Protein AF-C1N793-F1 (afdb_monomer)

Structure (mmCIF, N/CA/C/O backbone):
data_AF-C1N793-F1
#
_entry.id   AF-C1N793-F1
#
loop_
_atom_site.group_PDB
_atom_site.id
_atom_site.type_symbol
_atom_site.label_atom_id
_atom_site.label_alt_id
_atom_site.label_comp_id
_atom_site.label_asym_id
_atom_site.label_entity_id
_atom_site.label_seq_id
_atom_site.pdbx_PDB_ins_code
_atom_site.Cartn_x
_atom_site.Cartn_y
_atom_site.Cartn_z
_atom_site.occupancy
_atom_site.B_iso_or_equiv
_atom_site.auth_seq_id
_atom_site.auth_comp_id
_atom_site.auth_asym_id
_atom_site.auth_atom_id
_atom_site.pdbx_PDB_model_num
ATOM 1 N N . MET A 1 1 ? 60.187 10.463 17.379 1.00 31.33 1 MET A N 1
ATOM 2 C CA . MET A 1 1 ? 61.625 10.191 17.554 1.00 31.33 1 MET A CA 1
ATOM 3 C C . MET A 1 1 ? 62.024 9.203 16.481 1.00 31.33 1 MET A C 1
ATOM 5 O O . MET A 1 1 ? 61.268 8.271 16.236 1.00 31.33 1 MET A O 1
ATOM 9 N N . GLU A 1 2 ? 63.114 9.528 15.803 1.00 28.06 2 GLU A N 1
ATOM 10 C CA . GLU A 1 2 ? 63.655 8.936 14.578 1.00 28.06 2 GLU A CA 1
ATOM 11 C C . GLU A 1 2 ? 64.189 7.496 14.731 1.00 28.06 2 GLU A C 1
ATOM 13 O O . GLU A 1 2 ? 64.681 7.127 15.791 1.00 28.06 2 GLU A O 1
ATOM 18 N N . GLU A 1 3 ? 64.068 6.752 13.622 1.00 31.44 3 GLU A N 1
ATOM 19 C CA . GLU A 1 3 ? 65.052 5.891 12.921 1.00 31.44 3 GLU A CA 1
ATOM 20 C C . GLU A 1 3 ? 65.881 4.765 13.590 1.00 31.44 3 GLU A C 1
ATOM 22 O O . GLU A 1 3 ? 66.458 4.907 14.661 1.00 31.44 3 GLU A O 1
ATOM 27 N N . GLY A 1 4 ? 66.075 3.689 12.795 1.00 29.12 4 GLY A N 1
ATOM 28 C CA . GLY A 1 4 ? 67.298 2.857 12.748 1.00 29.12 4 GLY A CA 1
ATOM 29 C C . GLY A 1 4 ? 67.091 1.352 13.004 1.00 29.12 4 GLY A C 1
ATOM 30 O O . GLY A 1 4 ? 67.070 0.929 14.151 1.00 29.12 4 GLY A O 1
ATOM 31 N N . LEU A 1 5 ? 66.762 0.524 11.999 1.00 33.94 5 LEU A N 1
ATOM 32 C CA . LEU A 1 5 ? 67.670 -0.301 11.163 1.00 33.94 5 LEU A CA 1
ATOM 33 C C . LEU A 1 5 ? 68.582 -1.303 11.908 1.00 33.94 5 LEU A C 1
ATOM 35 O O . LEU A 1 5 ? 69.542 -0.893 12.548 1.00 33.94 5 LEU A O 1
ATOM 39 N N . ALA A 1 6 ? 68.384 -2.608 11.659 1.00 26.75 6 ALA A N 1
ATOM 40 C CA . ALA A 1 6 ? 69.475 -3.566 11.418 1.00 26.75 6 ALA A CA 1
ATOM 41 C C . ALA A 1 6 ? 68.961 -4.878 10.789 1.00 26.75 6 ALA A C 1
ATOM 43 O O . ALA A 1 6 ? 68.124 -5.584 11.344 1.00 26.75 6 ALA A O 1
ATOM 44 N N . SER A 1 7 ? 69.512 -5.179 9.617 1.00 29.42 7 SER A N 1
ATOM 45 C CA . SER A 1 7 ? 69.426 -6.413 8.839 1.00 29.42 7 SER A CA 1
ATOM 46 C C . SER A 1 7 ? 70.481 -7.438 9.270 1.00 29.42 7 SER A C 1
ATOM 48 O O . SER A 1 7 ? 71.611 -7.043 9.558 1.00 29.42 7 SER A O 1
ATOM 50 N N . SER A 1 8 ? 70.205 -8.733 9.111 1.00 27.34 8 SER A N 1
ATOM 51 C CA . SER A 1 8 ? 71.220 -9.688 8.643 1.00 27.34 8 SER A CA 1
ATOM 52 C C . SER A 1 8 ? 70.579 -10.868 7.907 1.00 27.34 8 SER A C 1
ATOM 54 O O . SER A 1 8 ? 69.533 -11.386 8.286 1.00 27.34 8 SER A O 1
ATOM 56 N N . SER A 1 9 ? 71.219 -11.218 6.799 1.00 27.75 9 SER A N 1
ATOM 57 C CA . SER A 1 9 ? 70.867 -12.202 5.783 1.00 27.75 9 SER A CA 1
ATOM 58 C C . SER A 1 9 ? 71.538 -13.553 6.036 1.00 27.75 9 SER A C 1
ATOM 60 O O . SER A 1 9 ? 72.645 -13.586 6.571 1.00 27.75 9 SER A O 1
ATOM 62 N N . SER A 1 10 ? 70.941 -14.641 5.532 1.00 27.42 10 SER A N 1
ATOM 63 C CA . SER A 1 10 ? 71.688 -15.712 4.851 1.00 27.42 10 SER A CA 1
ATOM 64 C C . SER A 1 10 ? 70.778 -16.715 4.125 1.00 27.42 10 SER A C 1
ATOM 66 O O . SER A 1 10 ? 69.854 -17.249 4.731 1.00 27.42 10 SER A O 1
ATOM 68 N N . SER A 1 11 ? 71.185 -16.990 2.879 1.00 27.42 11 SER A N 1
ATOM 69 C CA . SER A 1 11 ? 71.050 -18.202 2.047 1.00 27.42 11 SER A CA 1
ATOM 70 C C . SER A 1 11 ? 69.705 -18.583 1.418 1.00 27.42 11 SER A C 1
ATOM 72 O O . SER A 1 11 ? 68.735 -18.902 2.096 1.00 27.42 11 SER A O 1
ATOM 74 N N . GLU A 1 12 ? 69.764 -18.579 0.085 1.00 30.38 12 GLU A N 1
ATOM 75 C CA . GLU A 1 12 ? 68.849 -19.092 -0.933 1.00 30.38 12 GLU A CA 1
ATOM 76 C C . GLU A 1 12 ? 68.815 -20.632 -0.990 1.00 30.38 12 GLU A C 1
ATOM 78 O O . GLU A 1 12 ? 69.693 -21.302 -0.446 1.00 30.38 12 GLU A O 1
ATOM 83 N N . ASP A 1 13 ? 67.822 -21.106 -1.750 1.00 27.98 13 ASP A N 1
ATOM 84 C CA . ASP A 1 13 ? 67.624 -22.438 -2.336 1.00 27.98 13 ASP A CA 1
ATOM 85 C C . ASP A 1 13 ? 66.999 -23.527 -1.453 1.00 27.98 13 ASP A C 1
ATOM 87 O O . ASP A 1 13 ? 67.684 -24.300 -0.798 1.00 27.98 13 ASP A O 1
ATOM 91 N N . ASP A 1 14 ? 65.668 -23.631 -1.529 1.00 27.30 14 ASP A N 1
ATOM 92 C CA . ASP A 1 14 ? 65.024 -24.868 -1.988 1.00 27.30 14 ASP A CA 1
ATOM 93 C C . ASP A 1 14 ? 63.622 -24.552 -2.537 1.00 27.30 14 ASP A C 1
ATOM 95 O O . ASP A 1 14 ? 62.804 -23.868 -1.918 1.00 27.30 14 ASP A O 1
ATOM 99 N N . ALA A 1 15 ? 63.389 -25.000 -3.768 1.00 39.91 15 ALA A N 1
ATOM 100 C CA . ALA A 1 15 ? 62.114 -24.927 -4.454 1.00 39.91 15 ALA A CA 1
ATOM 101 C C . ALA A 1 15 ? 61.160 -25.966 -3.856 1.00 39.91 15 ALA A C 1
ATOM 103 O O . ALA A 1 15 ? 61.423 -27.157 -3.975 1.00 39.91 15 ALA A O 1
ATOM 104 N N . ASP A 1 16 ? 60.042 -25.521 -3.285 1.00 28.75 16 ASP A N 1
ATOM 105 C CA . ASP A 1 16 ? 58.913 -26.393 -2.969 1.00 28.75 16 ASP A CA 1
ATOM 106 C C . ASP A 1 16 ? 57.593 -25.698 -3.325 1.00 28.75 16 ASP A C 1
ATOM 108 O O . ASP A 1 16 ? 57.387 -24.504 -3.085 1.00 28.75 16 ASP A O 1
ATOM 112 N N . GLU A 1 17 ? 56.736 -26.466 -3.989 1.00 30.56 17 GLU A N 1
ATOM 113 C CA . GLU A 1 17 ? 55.454 -26.081 -4.575 1.00 30.56 17 GLU A CA 1
ATOM 114 C C . GLU A 1 17 ? 54.530 -25.340 -3.589 1.00 30.56 17 GLU A C 1
ATOM 116 O O . GLU A 1 17 ? 54.486 -25.669 -2.399 1.00 30.56 17 GLU A O 1
ATOM 121 N N . PRO A 1 18 ? 53.710 -24.374 -4.054 1.00 31.62 18 PRO A N 1
ATOM 122 C CA . PRO A 1 18 ? 52.644 -23.842 -3.220 1.00 31.62 18 PRO A CA 1
ATOM 123 C C . PRO A 1 18 ? 51.668 -24.978 -2.865 1.00 31.62 18 PRO A C 1
ATOM 125 O O . PRO A 1 18 ? 51.299 -25.760 -3.746 1.00 31.62 18 PRO A O 1
ATOM 128 N N . PRO A 1 19 ? 51.212 -25.070 -1.603 1.00 28.94 19 PRO A N 1
ATOM 129 C CA . PRO A 1 19 ? 50.291 -26.117 -1.186 1.00 28.94 19 PRO A CA 1
ATOM 130 C C . PRO A 1 19 ? 49.016 -26.043 -2.038 1.00 28.94 19 PRO A C 1
ATOM 132 O O . PRO A 1 19 ? 48.593 -24.936 -2.403 1.00 28.94 19 PRO A O 1
ATOM 135 N N . PRO A 1 20 ? 48.387 -27.188 -2.366 1.00 28.11 20 PRO A N 1
ATOM 136 C CA . PRO A 1 20 ? 47.167 -27.188 -3.154 1.00 28.11 20 PRO A CA 1
ATOM 137 C C . PRO A 1 20 ? 46.154 -26.288 -2.455 1.00 28.11 20 PRO A C 1
ATOM 139 O O . PRO A 1 20 ? 45.930 -26.411 -1.247 1.00 28.11 20 PRO A O 1
ATOM 142 N N . ARG A 1 21 ? 45.580 -25.346 -3.214 1.00 27.22 21 ARG A N 1
ATOM 143 C CA . ARG A 1 21 ? 44.445 -24.544 -2.757 1.00 27.22 21 ARG A CA 1
ATOM 144 C C . ARG A 1 21 ? 43.444 -25.524 -2.167 1.00 27.22 21 ARG A C 1
ATOM 146 O O . ARG A 1 21 ? 42.959 -26.391 -2.889 1.00 27.22 21 ARG A O 1
ATOM 153 N N . ALA A 1 22 ? 43.180 -25.406 -0.869 1.00 27.97 22 ALA A N 1
ATOM 154 C CA . ALA A 1 22 ? 42.022 -26.044 -0.285 1.00 27.97 22 ALA A CA 1
ATOM 155 C C . ALA A 1 22 ? 40.840 -25.580 -1.135 1.00 27.97 22 ALA A C 1
ATOM 157 O O . ALA A 1 22 ? 40.546 -24.384 -1.174 1.00 27.97 22 ALA A O 1
ATOM 158 N N . GLU A 1 23 ? 40.248 -26.499 -1.896 1.00 28.17 23 GLU A N 1
ATOM 159 C CA . GLU A 1 23 ? 38.920 -26.298 -2.443 1.00 28.17 23 GLU A CA 1
ATOM 160 C C . GLU A 1 23 ? 38.063 -25.906 -1.243 1.00 28.17 23 GLU A C 1
ATOM 162 O O . GLU A 1 23 ? 37.819 -26.709 -0.339 1.00 28.17 23 GLU A O 1
ATOM 167 N N . GLU A 1 24 ? 37.706 -24.623 -1.168 1.00 28.56 24 GLU A N 1
ATOM 168 C CA . GLU A 1 24 ? 36.636 -24.178 -0.301 1.00 28.56 24 GLU A CA 1
ATOM 169 C C . GLU A 1 24 ? 35.426 -24.994 -0.733 1.00 28.56 24 GLU A C 1
ATOM 171 O O . GLU A 1 24 ? 34.817 -24.727 -1.768 1.00 28.56 24 GLU A O 1
ATOM 176 N N . ASN A 1 25 ? 35.138 -26.047 0.032 1.00 27.58 25 ASN A N 1
ATOM 177 C CA . ASN A 1 25 ? 33.888 -26.775 -0.029 1.00 27.58 25 ASN A CA 1
ATOM 178 C C . ASN A 1 25 ? 32.780 -25.744 0.175 1.00 27.58 25 ASN A C 1
ATOM 180 O O . ASN A 1 25 ? 32.415 -25.412 1.305 1.00 27.58 25 ASN A O 1
ATOM 184 N N . LEU A 1 26 ? 32.282 -25.204 -0.938 1.00 27.30 26 LEU A N 1
ATOM 185 C CA . LEU A 1 26 ? 31.040 -24.465 -0.995 1.00 27.30 26 LEU A CA 1
ATOM 186 C C . LEU A 1 26 ? 30.000 -25.361 -0.319 1.00 27.30 26 LEU A C 1
ATOM 188 O O . LEU A 1 26 ? 29.800 -26.495 -0.768 1.00 27.30 26 LEU A O 1
ATOM 192 N N . PRO A 1 27 ? 29.359 -24.910 0.771 1.00 24.45 27 PRO A N 1
ATOM 193 C CA . PRO A 1 27 ? 28.264 -25.674 1.330 1.00 24.45 27 PRO A CA 1
ATOM 194 C C . PRO A 1 27 ? 27.198 -25.824 0.234 1.00 24.45 27 PRO A C 1
ATOM 196 O O . PRO A 1 27 ? 27.056 -24.927 -0.608 1.00 24.45 27 PRO A O 1
ATOM 199 N N . PRO A 1 28 ? 26.460 -26.944 0.201 1.00 26.14 28 PRO A N 1
ATOM 200 C CA . PRO A 1 28 ? 25.387 -27.116 -0.765 1.00 26.14 28 PRO A CA 1
ATOM 201 C C . PRO A 1 28 ? 24.461 -25.890 -0.735 1.00 26.14 28 PRO A C 1
ATOM 203 O O . PRO A 1 28 ? 24.145 -25.361 0.329 1.00 26.14 28 PRO A O 1
ATOM 206 N N . LEU A 1 29 ? 24.017 -25.445 -1.916 1.00 35.78 29 LEU A N 1
ATOM 207 C CA . LEU A 1 29 ? 23.115 -24.298 -2.151 1.00 35.78 29 LEU A CA 1
ATOM 208 C C . LEU A 1 29 ? 21.744 -24.404 -1.453 1.00 35.78 29 LEU A C 1
ATOM 210 O O . LEU A 1 29 ? 20.897 -23.523 -1.588 1.00 35.78 29 LEU A O 1
ATOM 214 N N . PHE A 1 30 ? 21.551 -25.463 -0.680 1.00 31.72 30 PHE A N 1
ATOM 215 C CA . PHE A 1 30 ? 20.447 -25.673 0.218 1.00 31.72 30 PHE A CA 1
ATOM 216 C C . PHE A 1 30 ? 21.030 -25.853 1.617 1.00 31.72 30 PHE A C 1
ATOM 218 O O . PHE A 1 30 ? 21.754 -26.811 1.888 1.00 31.72 30 PHE A O 1
ATOM 225 N N . HIS A 1 31 ? 20.578 -25.023 2.556 1.00 31.02 31 HIS A N 1
ATOM 226 C CA . HIS A 1 31 ? 20.099 -25.676 3.758 1.00 31.02 31 HIS A CA 1
ATOM 227 C C . HIS A 1 31 ? 19.066 -26.692 3.258 1.00 31.02 31 HIS A C 1
ATOM 229 O O . HIS A 1 31 ? 18.001 -26.301 2.773 1.00 31.02 31 HIS A O 1
ATOM 235 N N . GLU A 1 32 ? 19.355 -27.990 3.383 1.00 30.70 32 GLU A N 1
ATOM 236 C CA . GLU A 1 32 ? 18.313 -28.842 3.936 1.00 30.70 32 GLU A CA 1
ATOM 237 C C . GLU A 1 32 ? 17.889 -28.105 5.203 1.00 30.70 32 GLU A C 1
ATOM 239 O O . GLU A 1 32 ? 18.530 -28.180 6.251 1.00 30.70 32 GLU A O 1
ATOM 244 N N . ALA A 1 33 ? 16.866 -27.259 5.075 1.00 31.59 33 ALA A N 1
ATOM 245 C CA . ALA A 1 33 ? 16.059 -26.945 6.214 1.00 31.59 33 ALA A CA 1
ATOM 246 C C . ALA A 1 33 ? 15.648 -28.336 6.672 1.00 31.59 33 ALA A C 1
ATOM 248 O O . ALA A 1 33 ? 14.890 -29.012 5.971 1.00 31.59 33 ALA A O 1
ATOM 249 N N . ALA A 1 34 ? 16.210 -28.797 7.794 1.00 29.55 34 ALA A N 1
ATOM 250 C CA . ALA A 1 34 ? 15.471 -29.693 8.654 1.00 29.55 34 ALA A CA 1
ATOM 251 C C . ALA A 1 34 ? 14.055 -29.130 8.604 1.00 29.55 34 ALA A C 1
ATOM 253 O O . ALA A 1 34 ? 13.872 -27.958 8.956 1.00 29.55 34 ALA A O 1
ATOM 254 N N . GLY A 1 35 ? 13.139 -29.864 7.952 1.00 29.39 35 GLY A N 1
ATOM 255 C CA . GLY A 1 35 ? 11.790 -29.367 7.721 1.00 29.39 35 GLY A CA 1
ATOM 256 C C . GLY A 1 35 ? 11.337 -28.777 9.045 1.00 29.39 35 GLY A C 1
ATOM 257 O O . GLY A 1 35 ? 11.630 -29.404 10.074 1.00 29.39 35 GLY A O 1
ATOM 258 N N . PRO A 1 36 ? 10.793 -27.544 9.056 1.00 32.28 36 PRO A N 1
ATOM 259 C CA . PRO A 1 36 ? 10.530 -26.887 10.318 1.00 32.28 36 PRO A CA 1
ATOM 260 C C . PRO A 1 36 ? 9.755 -27.874 11.193 1.00 32.28 36 PRO A C 1
ATOM 262 O O . PRO A 1 36 ? 8.946 -28.646 10.651 1.00 32.28 36 PRO A O 1
ATOM 265 N N . PRO A 1 37 ? 10.040 -27.929 12.507 1.00 30.34 37 PRO A N 1
ATOM 266 C CA . PRO A 1 37 ? 9.272 -28.782 13.393 1.00 30.34 37 PRO A CA 1
ATOM 267 C C . PRO A 1 37 ? 7.780 -28.559 13.098 1.00 30.34 37 PRO A C 1
ATOM 269 O O . PRO A 1 37 ? 7.411 -27.449 12.699 1.00 30.34 37 PRO A O 1
ATOM 272 N N . PRO A 1 38 ? 6.927 -29.585 13.249 1.00 37.16 38 PRO A N 1
ATOM 273 C CA . PRO A 1 38 ? 5.518 -29.584 12.826 1.00 37.16 38 PRO A CA 1
ATOM 274 C C . PRO A 1 38 ? 4.629 -28.461 13.417 1.00 37.16 38 PRO A C 1
ATOM 276 O O . PRO A 1 38 ? 3.422 -28.472 13.216 1.00 37.16 38 PRO A O 1
ATOM 279 N N . GLU A 1 39 ? 5.209 -27.481 14.110 1.00 36.97 39 GLU A N 1
ATOM 280 C CA . GLU A 1 39 ? 4.596 -26.287 14.685 1.00 36.97 39 GLU A CA 1
ATOM 281 C C . GLU A 1 39 ? 4.659 -25.019 13.790 1.00 36.97 39 GLU A C 1
ATOM 283 O O . GLU A 1 39 ? 4.016 -24.028 14.128 1.00 36.97 39 GLU A O 1
ATOM 288 N N . GLU A 1 40 ? 5.343 -24.989 12.633 1.00 49.78 40 GLU A N 1
ATOM 289 C CA . GLU A 1 40 ? 5.375 -23.781 11.768 1.00 49.78 40 GLU A CA 1
ATOM 290 C C . GLU A 1 40 ? 4.395 -23.789 10.566 1.00 49.78 40 GLU A C 1
ATOM 292 O O . GLU A 1 40 ? 4.754 -23.422 9.445 1.00 49.78 40 GLU A O 1
ATOM 297 N N . GLU A 1 41 ? 3.122 -24.144 10.770 1.00 64.06 41 GLU A N 1
ATOM 298 C CA . GLU A 1 41 ? 2.092 -24.085 9.706 1.00 64.06 41 GLU A CA 1
ATOM 299 C C . GLU A 1 41 ? 1.701 -22.651 9.280 1.00 64.06 41 GLU A C 1
ATOM 301 O O . GLU A 1 41 ? 1.098 -22.439 8.222 1.00 64.06 41 GLU A O 1
ATOM 306 N N . THR A 1 42 ? 2.009 -21.629 10.088 1.00 79.69 42 THR A N 1
ATOM 307 C CA . THR A 1 42 ? 1.616 -20.242 9.787 1.00 79.69 42 THR A CA 1
ATOM 308 C C . THR A 1 42 ? 2.654 -19.520 8.925 1.00 79.69 42 THR A C 1
ATOM 310 O O . THR A 1 42 ? 3.806 -19.398 9.357 1.00 79.69 42 THR A O 1
ATOM 313 N N . PRO A 1 43 ? 2.270 -18.986 7.741 1.00 87.12 43 PRO A N 1
ATOM 314 C CA . PRO A 1 43 ? 3.180 -18.214 6.900 1.00 87.12 43 PRO A CA 1
ATOM 315 C C . PRO A 1 43 ? 3.727 -16.989 7.631 1.00 87.12 43 PRO A C 1
ATOM 317 O O . PRO A 1 43 ? 2.982 -16.341 8.365 1.00 87.12 43 PRO A O 1
ATOM 320 N N . ILE A 1 44 ? 4.992 -16.629 7.402 1.00 88.81 44 ILE A N 1
ATOM 321 C CA . ILE A 1 44 ? 5.663 -15.508 8.092 1.00 88.81 44 ILE A CA 1
ATOM 322 C C . ILE A 1 44 ? 4.873 -14.200 7.965 1.00 88.81 44 ILE A C 1
ATOM 324 O O . ILE A 1 44 ? 4.713 -13.480 8.949 1.00 88.81 44 ILE A O 1
ATOM 328 N N . THR A 1 45 ? 4.301 -13.926 6.790 1.00 89.94 45 THR A N 1
ATOM 329 C CA . THR A 1 45 ? 3.463 -12.736 6.556 1.00 89.94 45 THR A CA 1
ATOM 330 C C . THR A 1 45 ? 2.171 -12.694 7.381 1.00 89.94 45 THR A C 1
ATOM 332 O O . THR A 1 45 ? 1.539 -11.645 7.460 1.00 89.94 45 THR A O 1
ATOM 335 N N . GLU A 1 46 ? 1.749 -13.818 7.964 1.00 89.44 46 GLU A N 1
ATOM 336 C CA . GLU A 1 46 ? 0.557 -13.947 8.816 1.00 89.44 46 GLU A CA 1
ATOM 337 C C . GLU A 1 46 ? 0.911 -14.201 10.291 1.00 89.44 46 GLU A C 1
ATOM 339 O O . GLU A 1 46 ? 0.012 -14.303 11.124 1.00 89.44 46 GLU A O 1
ATOM 344 N N . ARG A 1 47 ? 2.203 -14.301 10.635 1.00 89.31 47 ARG A N 1
ATOM 345 C CA . ARG A 1 47 ? 2.640 -14.424 12.029 1.00 89.31 47 ARG A CA 1
ATOM 346 C C . ARG A 1 47 ? 2.526 -13.074 12.744 1.00 89.31 47 ARG A C 1
ATOM 348 O O . ARG A 1 47 ? 2.608 -12.017 12.111 1.00 89.31 47 ARG A O 1
ATOM 355 N N . PRO A 1 48 ? 2.355 -13.074 14.069 1.00 89.25 48 PRO A N 1
ATOM 356 C CA . PRO A 1 48 ? 2.539 -11.867 14.854 1.00 89.25 48 PRO A CA 1
ATOM 357 C C . PRO A 1 48 ? 4.008 -11.483 14.959 1.00 89.25 48 PRO A C 1
ATOM 359 O O . PRO A 1 48 ? 4.876 -12.352 15.031 1.00 89.25 48 PRO A O 1
ATOM 362 N N . ASN A 1 49 ? 4.290 -10.179 14.973 1.00 90.12 49 ASN A N 1
ATOM 363 C CA . ASN A 1 49 ? 5.629 -9.688 15.272 1.00 90.12 49 ASN A CA 1
ATOM 364 C C . ASN A 1 49 ? 5.804 -9.593 16.800 1.00 90.12 49 ASN A C 1
ATOM 366 O O . ASN A 1 49 ? 5.102 -8.797 17.430 1.00 90.12 49 ASN A O 1
ATOM 370 N N . PRO A 1 50 ? 6.729 -10.356 17.413 1.00 88.88 50 PRO A N 1
ATOM 371 C CA . PRO A 1 50 ? 6.954 -10.301 18.857 1.00 88.88 50 PRO A CA 1
ATOM 372 C C . PRO A 1 50 ? 7.365 -8.910 19.359 1.00 88.88 50 PRO A C 1
ATOM 374 O O . PRO A 1 50 ? 7.022 -8.537 20.479 1.00 88.88 50 PRO A O 1
ATOM 377 N N . ALA A 1 51 ? 8.059 -8.116 18.534 1.00 87.19 51 ALA A N 1
ATOM 378 C CA . ALA A 1 51 ? 8.514 -6.776 18.903 1.00 87.19 51 ALA A CA 1
ATOM 379 C C . ALA A 1 51 ? 7.361 -5.773 19.063 1.00 87.19 51 ALA A C 1
ATOM 381 O O . ALA A 1 51 ? 7.518 -4.759 19.740 1.00 87.19 51 ALA A O 1
ATOM 382 N N . THR A 1 52 ? 6.200 -6.050 18.462 1.00 90.88 52 THR A N 1
ATOM 383 C CA . THR A 1 52 ? 5.031 -5.163 18.503 1.00 90.88 52 THR A CA 1
ATOM 384 C C . THR A 1 52 ? 3.806 -5.811 19.123 1.00 90.88 52 THR A C 1
ATOM 386 O O . THR A 1 52 ? 2.720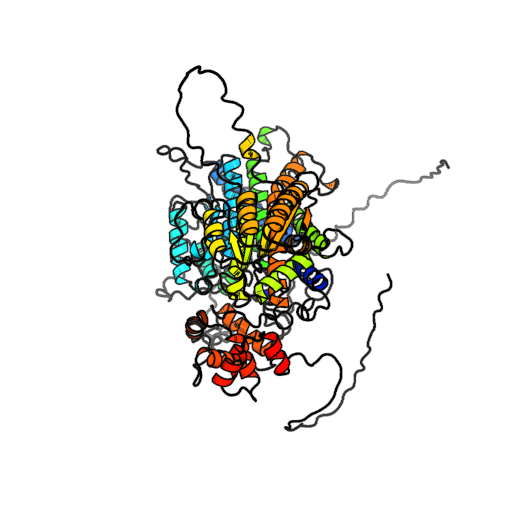 -5.250 19.032 1.00 90.88 52 THR A O 1
ATOM 389 N N . ASP A 1 53 ? 3.936 -6.962 19.780 1.00 87.62 53 ASP A N 1
ATOM 390 C CA . ASP A 1 53 ? 2.784 -7.697 20.319 1.00 87.62 53 ASP A CA 1
ATOM 391 C C . ASP A 1 53 ? 1.927 -6.847 21.278 1.00 87.62 53 ASP A C 1
ATOM 393 O O . ASP A 1 53 ? 0.714 -7.002 21.346 1.00 87.62 53 ASP A O 1
ATOM 397 N N . PHE A 1 54 ? 2.550 -5.862 21.929 1.00 88.69 54 PHE A N 1
ATOM 398 C CA . PHE A 1 54 ? 1.957 -4.907 22.868 1.00 88.69 54 PHE A CA 1
ATOM 399 C C . PHE A 1 54 ? 1.828 -3.480 22.289 1.00 88.69 54 PHE A C 1
ATOM 401 O O . PHE A 1 54 ? 1.788 -2.498 23.034 1.00 88.69 54 PHE A O 1
ATOM 408 N N . ILE A 1 55 ? 1.789 -3.318 20.960 1.00 89.31 55 ILE A N 1
ATOM 409 C CA . ILE A 1 55 ? 1.744 -2.007 20.270 1.00 89.31 55 ILE A CA 1
ATOM 410 C C . ILE A 1 55 ? 0.549 -1.127 20.668 1.00 89.31 55 ILE A C 1
ATOM 412 O O . ILE A 1 55 ? 0.582 0.090 20.516 1.00 89.31 55 ILE A O 1
ATOM 416 N N . ASP A 1 56 ? -0.511 -1.718 21.198 1.00 89.00 56 ASP A N 1
ATOM 417 C CA . ASP A 1 56 ? -1.719 -1.021 21.623 1.00 89.00 56 ASP A CA 1
ATOM 418 C C . ASP A 1 56 ? -1.683 -0.596 23.108 1.00 89.00 56 ASP A C 1
ATOM 420 O O . ASP A 1 56 ? -2.508 0.221 23.529 1.00 89.00 56 ASP A O 1
ATOM 424 N N . ALA A 1 57 ? -0.708 -1.098 23.872 1.00 84.44 57 ALA A N 1
ATOM 425 C CA . ALA A 1 57 ? -0.470 -0.818 25.288 1.00 84.44 57 ALA A CA 1
ATOM 426 C C . ALA A 1 57 ? 0.726 0.128 25.526 1.00 84.44 57 ALA A C 1
ATOM 428 O O . ALA A 1 57 ? 1.254 0.200 26.637 1.00 84.44 57 ALA A O 1
ATOM 429 N N . GLN A 1 58 ? 1.175 0.847 24.492 1.00 81.38 58 GLN A N 1
ATOM 430 C CA . GLN A 1 58 ? 2.312 1.765 24.601 1.00 81.38 58 GLN A CA 1
ATOM 431 C C . GLN A 1 58 ? 2.035 2.907 25.577 1.00 81.38 58 GLN A C 1
ATOM 433 O O . GLN A 1 58 ? 0.955 3.500 25.575 1.00 81.38 58 GLN A O 1
ATOM 438 N N . ALA A 1 59 ? 3.049 3.246 26.377 1.00 59.88 59 ALA A N 1
ATOM 439 C CA . ALA A 1 59 ? 2.969 4.335 27.345 1.00 59.88 59 ALA A CA 1
ATOM 440 C C . ALA A 1 59 ? 2.844 5.705 26.661 1.00 59.88 59 ALA A C 1
ATOM 442 O O . ALA A 1 59 ? 2.185 6.603 27.189 1.00 59.88 59 ALA A O 1
ATOM 443 N N . THR A 1 60 ? 3.458 5.869 25.482 1.00 80.12 60 THR A N 1
ATOM 444 C CA . THR A 1 60 ? 3.399 7.109 24.707 1.00 80.12 60 THR A CA 1
ATOM 445 C C . THR A 1 60 ? 3.219 6.853 23.210 1.00 80.12 60 THR A C 1
ATOM 447 O O . THR A 1 60 ? 3.647 5.837 22.663 1.00 80.12 60 THR A O 1
ATOM 450 N N . THR A 1 61 ? 2.644 7.828 22.504 1.00 82.94 61 THR A N 1
ATOM 451 C CA . THR A 1 61 ? 2.572 7.818 21.034 1.00 82.94 61 THR A CA 1
ATOM 452 C C . THR A 1 61 ? 3.963 7.893 20.378 1.00 82.94 61 THR A C 1
ATOM 454 O O . THR A 1 61 ? 4.129 7.461 19.238 1.00 82.94 61 THR A O 1
ATOM 457 N N . ALA A 1 62 ? 4.984 8.395 21.084 1.00 80.25 62 ALA A N 1
ATOM 458 C CA . ALA A 1 62 ? 6.365 8.342 20.602 1.00 80.25 62 ALA A CA 1
ATOM 459 C C . ALA A 1 62 ? 6.865 6.892 20.535 1.00 80.25 62 ALA A C 1
ATOM 461 O O . ALA A 1 62 ? 7.401 6.482 19.510 1.00 80.25 62 ALA A O 1
ATOM 462 N N . ASP A 1 63 ? 6.603 6.084 21.565 1.00 83.12 63 ASP A N 1
ATOM 463 C CA . ASP A 1 63 ? 6.974 4.662 21.573 1.00 83.12 63 ASP A CA 1
ATOM 464 C C . ASP A 1 63 ? 6.250 3.884 20.467 1.00 83.12 63 ASP A C 1
ATOM 466 O O . ASP A 1 63 ? 6.861 3.080 19.764 1.00 83.12 63 ASP A O 1
ATOM 470 N N . LEU A 1 64 ? 4.978 4.208 20.218 1.00 87.56 64 LEU A N 1
ATOM 471 C CA . LEU A 1 64 ? 4.225 3.678 19.079 1.00 87.56 64 LEU A CA 1
ATOM 472 C C . LEU A 1 64 ? 4.889 4.012 17.730 1.00 87.56 64 LEU A C 1
ATOM 474 O O . LEU A 1 64 ? 5.087 3.123 16.900 1.00 87.56 64 LEU A O 1
ATOM 478 N N . ALA A 1 65 ? 5.267 5.275 17.509 1.00 85.88 65 ALA A N 1
ATOM 479 C CA . ALA A 1 65 ? 5.957 5.694 16.287 1.00 85.88 65 ALA A CA 1
ATOM 480 C C . ALA A 1 65 ? 7.327 5.007 16.132 1.00 85.88 65 ALA A C 1
ATOM 482 O O . ALA A 1 65 ? 7.699 4.586 15.030 1.00 85.88 65 ALA A O 1
ATOM 483 N N . ARG A 1 66 ? 8.062 4.844 17.240 1.00 84.31 66 ARG A N 1
ATOM 484 C CA . ARG A 1 66 ? 9.340 4.121 17.278 1.00 84.31 66 ARG A CA 1
ATOM 485 C C . ARG A 1 66 ? 9.165 2.662 16.876 1.00 84.31 66 ARG A C 1
ATOM 487 O O . ARG A 1 66 ? 9.893 2.211 16.000 1.00 84.31 66 ARG A O 1
ATOM 494 N N . LEU A 1 67 ? 8.185 1.955 17.437 1.00 88.62 67 LEU A N 1
ATOM 495 C CA . LEU A 1 67 ? 7.919 0.552 17.103 1.00 88.62 67 LEU A CA 1
ATOM 496 C C . LEU A 1 67 ? 7.554 0.362 15.628 1.00 88.62 67 LEU A C 1
ATOM 498 O O . LEU A 1 67 ? 8.111 -0.514 14.965 1.00 88.62 67 LEU A O 1
ATOM 502 N N . LEU A 1 68 ? 6.661 1.204 15.097 1.00 90.06 68 LEU A N 1
ATOM 503 C CA . LEU A 1 68 ? 6.248 1.142 13.690 1.00 90.06 68 LEU A CA 1
ATOM 504 C C . LEU A 1 68 ? 7.442 1.359 12.748 1.00 90.06 68 LEU A C 1
ATOM 506 O O . LEU A 1 68 ? 7.679 0.553 11.849 1.00 90.06 68 LEU A O 1
ATOM 510 N N . THR A 1 69 ? 8.237 2.403 12.993 1.00 87.12 69 THR A N 1
ATOM 511 C CA . THR A 1 69 ? 9.402 2.726 12.149 1.00 87.12 69 THR A CA 1
ATOM 512 C C . THR A 1 69 ? 10.584 1.775 12.356 1.00 87.12 69 THR A C 1
ATOM 514 O O . THR A 1 69 ? 11.372 1.559 11.435 1.00 87.12 69 THR A O 1
ATOM 517 N N . GLN A 1 70 ? 10.715 1.161 13.534 1.00 83.62 70 GLN A N 1
ATOM 518 C CA . GLN A 1 70 ? 11.688 0.099 13.781 1.00 83.62 70 GLN A CA 1
ATOM 519 C C . GLN A 1 70 ? 11.339 -1.163 12.988 1.00 83.62 70 GLN A C 1
ATOM 521 O O . GLN A 1 70 ? 12.232 -1.733 12.362 1.00 83.62 70 GLN A O 1
ATOM 526 N N . CYS A 1 71 ? 10.061 -1.552 12.939 1.00 89.06 71 CYS A N 1
ATOM 527 C CA . CYS A 1 71 ? 9.611 -2.687 12.127 1.00 89.06 71 CYS A CA 1
ATOM 528 C C . CYS A 1 71 ? 9.917 -2.491 10.640 1.00 89.06 71 CYS A C 1
ATOM 530 O O . CYS A 1 71 ? 10.326 -3.430 9.959 1.00 89.06 71 CYS A O 1
ATOM 532 N N . ASP A 1 72 ? 9.777 -1.265 10.132 1.00 90.94 72 ASP A N 1
ATOM 533 C CA . ASP A 1 72 ? 10.167 -0.942 8.759 1.00 90.94 72 ASP A CA 1
ATOM 534 C C . ASP A 1 72 ? 11.665 -1.179 8.505 1.00 90.94 72 ASP A C 1
ATOM 536 O O . ASP A 1 72 ? 12.047 -1.551 7.400 1.00 90.94 72 ASP A O 1
ATOM 540 N N . ARG A 1 73 ? 12.538 -1.013 9.507 1.00 87.56 73 ARG A N 1
ATOM 541 C CA . ARG A 1 73 ? 13.984 -1.255 9.353 1.00 87.56 73 ARG A CA 1
ATOM 542 C C . ARG A 1 73 ? 14.345 -2.737 9.300 1.00 87.56 73 ARG A C 1
ATOM 544 O O . ARG A 1 73 ? 15.336 -3.076 8.654 1.00 87.56 73 ARG A O 1
ATOM 551 N N . GLU A 1 74 ? 13.545 -3.603 9.922 1.00 87.19 74 GLU A N 1
ATOM 552 C CA . GLU A 1 74 ? 13.759 -5.059 9.924 1.00 87.19 74 GLU A CA 1
ATOM 553 C C . GLU A 1 74 ? 13.858 -5.632 8.504 1.00 87.19 74 GLU A C 1
ATOM 555 O O . GLU A 1 74 ? 14.593 -6.592 8.279 1.00 87.19 74 GLU A O 1
ATOM 560 N N . MET A 1 75 ? 13.189 -5.011 7.519 1.00 89.31 75 MET A N 1
ATOM 561 C CA . MET A 1 75 ? 13.197 -5.492 6.134 1.00 89.31 75 MET A CA 1
ATOM 562 C C . MET A 1 75 ? 14.597 -5.494 5.495 1.00 89.31 75 MET A C 1
ATOM 564 O O . MET A 1 75 ? 14.852 -6.291 4.594 1.00 89.31 75 MET A O 1
ATOM 568 N N . TYR A 1 76 ? 15.533 -4.660 5.964 1.00 85.56 76 TYR A N 1
ATOM 569 C CA . TYR A 1 76 ? 16.914 -4.640 5.458 1.00 85.56 76 TYR A CA 1
ATOM 570 C C . TYR A 1 76 ? 17.833 -5.666 6.141 1.00 85.56 76 TYR A C 1
ATOM 572 O O . TYR A 1 76 ? 18.873 -6.005 5.577 1.00 85.56 76 TYR A O 1
ATOM 580 N N . GLY A 1 77 ? 17.439 -6.185 7.307 1.00 71.50 77 GLY A N 1
ATOM 581 C CA . GLY A 1 77 ? 18.191 -7.140 8.124 1.00 71.50 77 GLY A CA 1
ATOM 582 C C . GLY A 1 77 ? 17.838 -7.003 9.612 1.00 71.50 77 GLY A C 1
ATOM 583 O O . GLY A 1 77 ? 17.694 -5.890 10.116 1.00 71.50 77 GLY A O 1
ATOM 584 N N . MET A 1 78 ? 17.694 -8.129 10.320 1.00 51.78 78 MET A N 1
ATOM 585 C CA . MET A 1 78 ? 17.349 -8.153 11.749 1.00 51.78 78 MET A CA 1
ATOM 586 C C . MET A 1 78 ? 18.565 -7.773 12.622 1.00 51.78 78 MET A C 1
ATOM 588 O O . MET A 1 78 ? 19.632 -8.357 12.437 1.00 51.78 78 MET A O 1
ATOM 592 N N . PRO A 1 79 ? 18.433 -6.860 13.608 1.00 38.09 79 PRO A N 1
ATOM 593 C CA . PRO A 1 79 ? 19.489 -6.571 14.590 1.00 38.09 79 PRO A CA 1
ATOM 594 C C . PRO A 1 79 ? 19.729 -7.700 15.604 1.00 38.09 79 PRO A C 1
ATOM 596 O O . PRO A 1 79 ? 20.717 -7.675 16.330 1.00 38.09 79 PRO A O 1
ATOM 599 N N . THR A 1 80 ? 18.822 -8.668 15.693 1.00 37.09 80 THR A N 1
ATOM 600 C CA . THR A 1 80 ? 18.854 -9.734 16.693 1.00 37.09 80 THR A CA 1
ATOM 601 C C . THR A 1 80 ? 19.063 -11.064 15.993 1.00 37.09 80 THR A C 1
ATOM 603 O O . THR A 1 80 ? 18.164 -11.567 15.316 1.00 37.09 80 THR A O 1
ATOM 606 N N . GLY A 1 81 ? 20.262 -11.623 16.136 1.00 37.78 81 GLY A N 1
ATOM 607 C CA . GLY A 1 81 ? 20.483 -13.027 15.834 1.00 37.78 81 GLY A CA 1
ATOM 608 C C . GLY A 1 81 ? 19.586 -13.873 16.730 1.00 37.78 81 GLY A C 1
ATOM 609 O O . GLY A 1 81 ? 19.832 -13.916 17.926 1.00 37.78 81 GLY A O 1
ATOM 610 N N . ASP A 1 82 ? 18.518 -14.445 16.165 1.00 31.55 82 ASP A N 1
ATOM 611 C CA . ASP A 1 82 ? 18.138 -15.849 16.374 1.00 31.55 82 ASP A CA 1
ATOM 612 C C . ASP A 1 82 ? 16.923 -16.275 15.519 1.00 31.55 82 ASP A C 1
ATOM 614 O O . ASP A 1 82 ? 15.857 -15.664 15.552 1.00 31.55 82 ASP A O 1
ATOM 618 N N . VAL A 1 83 ? 17.142 -17.260 14.632 1.00 35.72 83 VAL A N 1
ATOM 619 C CA . VAL A 1 83 ? 16.749 -18.699 14.686 1.00 35.72 83 VAL A CA 1
ATOM 620 C C . VAL A 1 83 ? 16.689 -19.285 13.257 1.00 35.72 83 VAL A C 1
ATOM 622 O O . VAL A 1 83 ? 16.926 -20.473 13.077 1.00 35.72 83 VAL A O 1
ATOM 625 N N . LEU A 1 84 ? 16.481 -18.471 12.208 1.00 39.78 84 LEU A N 1
ATOM 626 C CA . LEU A 1 84 ? 16.361 -18.981 10.823 1.00 39.78 84 LEU A CA 1
ATOM 627 C C . LEU A 1 84 ? 17.364 -18.428 9.790 1.00 39.78 84 LEU A C 1
ATOM 629 O O . LEU A 1 84 ? 17.296 -18.797 8.620 1.00 39.78 84 LEU A O 1
ATOM 633 N N . GLY A 1 85 ? 18.306 -17.559 10.176 1.00 43.78 85 GLY A N 1
ATOM 634 C CA . GLY A 1 85 ? 19.401 -17.135 9.282 1.00 43.78 85 GLY A CA 1
ATOM 635 C C . GLY A 1 85 ? 18.963 -16.455 7.973 1.00 43.78 85 GLY A C 1
ATOM 636 O O . GLY A 1 85 ? 19.724 -16.423 7.007 1.00 43.78 85 GLY A O 1
ATOM 637 N N . HIS A 1 86 ? 17.735 -15.935 7.897 1.00 52.84 86 HIS A N 1
ATOM 638 C CA . HIS A 1 86 ? 17.205 -15.413 6.645 1.00 52.84 86 HIS A CA 1
ATOM 639 C C . HIS A 1 86 ? 17.780 -14.043 6.284 1.00 52.84 86 HIS A C 1
ATOM 641 O O . HIS A 1 86 ? 17.855 -13.118 7.092 1.00 52.84 86 HIS A O 1
ATOM 647 N N . ALA A 1 87 ? 18.162 -13.920 5.019 1.00 61.03 87 ALA A N 1
ATOM 648 C CA . ALA A 1 87 ? 18.800 -12.745 4.468 1.00 61.03 87 ALA A CA 1
ATOM 649 C C . ALA A 1 87 ? 17.728 -11.684 4.119 1.00 61.03 87 ALA A C 1
ATOM 651 O O . ALA A 1 87 ? 16.860 -11.931 3.289 1.00 61.03 87 ALA A O 1
ATOM 652 N N . GLY A 1 88 ? 17.753 -10.511 4.761 1.00 73.75 88 GLY A N 1
ATOM 653 C CA . GLY A 1 88 ? 16.880 -9.380 4.406 1.00 73.75 88 GLY A CA 1
ATOM 654 C C . GLY A 1 88 ? 17.288 -8.710 3.083 1.00 73.75 88 GLY A C 1
ATOM 655 O O . GLY A 1 88 ? 18.199 -9.176 2.384 1.00 73.75 88 GLY A O 1
ATOM 656 N N . LEU A 1 89 ? 16.668 -7.568 2.756 1.00 85.31 89 LEU A N 1
ATOM 657 C CA . LEU A 1 89 ? 16.965 -6.808 1.528 1.00 85.31 89 LEU A CA 1
ATOM 658 C C . LEU A 1 89 ? 18.439 -6.381 1.414 1.00 85.31 89 LEU A C 1
ATOM 660 O O . LEU A 1 89 ? 18.939 -6.225 0.305 1.00 85.31 89 LEU A O 1
ATOM 664 N N . GLY A 1 90 ? 19.139 -6.200 2.541 1.00 75.00 90 GLY A N 1
ATOM 665 C CA . GLY A 1 90 ? 20.547 -5.791 2.574 1.00 75.00 90 GLY A CA 1
ATOM 666 C C . GLY A 1 90 ? 21.556 -6.919 2.336 1.00 75.00 90 GLY A C 1
ATOM 667 O O . GLY A 1 90 ? 22.760 -6.673 2.345 1.00 75.00 90 GLY A O 1
ATOM 668 N N . SER A 1 91 ? 21.108 -8.162 2.150 1.00 79.62 91 SER A N 1
ATOM 669 C CA . SER A 1 91 ? 22.019 -9.298 1.997 1.00 79.62 91 SER A CA 1
ATOM 670 C C . SER A 1 91 ? 22.676 -9.377 0.616 1.00 79.62 91 SER A C 1
ATOM 672 O O . SER A 1 91 ? 22.078 -9.040 -0.406 1.00 79.62 91 SER A O 1
ATOM 674 N N . ALA A 1 92 ? 23.892 -9.932 0.560 1.00 74.94 92 ALA A N 1
ATOM 675 C CA . ALA A 1 92 ? 24.592 -10.168 -0.704 1.00 74.94 92 ALA A CA 1
ATOM 676 C C . ALA A 1 92 ? 23.833 -11.131 -1.638 1.00 74.94 92 ALA A C 1
ATOM 678 O O . ALA A 1 92 ? 23.908 -10.994 -2.857 1.00 74.94 92 ALA A O 1
ATOM 679 N N . HIS A 1 93 ? 23.094 -12.095 -1.075 1.00 79.19 93 HIS A N 1
ATOM 680 C CA . HIS A 1 93 ? 22.250 -13.009 -1.845 1.00 79.19 93 HIS A CA 1
ATOM 681 C C . HIS A 1 93 ? 21.140 -12.250 -2.582 1.00 79.19 93 HIS A C 1
ATOM 683 O O . HIS A 1 93 ? 21.049 -12.340 -3.807 1.00 79.19 93 HIS A O 1
ATOM 689 N N . PHE A 1 94 ? 20.344 -11.451 -1.864 1.00 82.62 94 PHE A N 1
ATOM 690 C CA . PHE A 1 94 ? 19.251 -10.706 -2.488 1.00 82.62 94 PHE A CA 1
ATOM 691 C C . PHE A 1 94 ? 19.741 -9.565 -3.375 1.00 82.62 94 PHE A C 1
ATOM 693 O O . PHE A 1 94 ? 19.138 -9.329 -4.416 1.00 82.62 94 PHE A O 1
ATOM 700 N N . ALA A 1 95 ? 20.888 -8.952 -3.070 1.00 79.38 95 ALA A N 1
ATOM 701 C CA . ALA A 1 95 ? 21.530 -8.014 -3.988 1.00 79.38 95 ALA A CA 1
ATOM 702 C C . ALA A 1 95 ? 21.798 -8.648 -5.367 1.00 79.38 95 ALA A C 1
ATOM 704 O O . ALA A 1 95 ? 21.508 -8.023 -6.387 1.00 79.38 95 ALA A O 1
ATOM 705 N N . ARG A 1 96 ? 22.286 -9.901 -5.418 1.00 82.19 96 ARG A N 1
ATOM 706 C CA . ARG A 1 96 ? 22.469 -10.631 -6.688 1.00 82.19 96 ARG A CA 1
ATOM 707 C C . ARG A 1 96 ? 21.141 -10.919 -7.380 1.00 82.19 96 ARG A C 1
ATOM 709 O O . ARG A 1 96 ? 21.040 -10.697 -8.579 1.00 82.19 96 ARG A O 1
ATOM 716 N N . MET A 1 97 ? 20.127 -11.372 -6.643 1.00 85.44 97 MET A N 1
ATOM 717 C CA . MET A 1 97 ? 18.800 -11.657 -7.208 1.00 85.44 97 MET A CA 1
ATOM 718 C C . MET A 1 97 ? 18.136 -10.404 -7.796 1.00 85.44 97 MET A C 1
ATOM 720 O O . MET A 1 97 ? 17.590 -10.449 -8.896 1.00 85.44 97 MET A O 1
ATOM 724 N N . PHE A 1 98 ? 18.229 -9.263 -7.108 1.00 88.94 98 PHE A N 1
ATOM 725 C CA . PHE A 1 98 ? 17.749 -7.984 -7.638 1.00 88.94 98 PHE A CA 1
ATOM 726 C C . PHE A 1 98 ? 18.594 -7.532 -8.831 1.00 88.94 98 PHE A C 1
ATOM 728 O O . PHE A 1 98 ? 18.047 -7.061 -9.817 1.00 88.94 98 PHE A O 1
ATOM 735 N N . GLY A 1 99 ? 19.908 -7.770 -8.803 1.00 87.00 99 GLY A N 1
ATOM 736 C CA . GLY A 1 99 ? 20.777 -7.578 -9.962 1.00 87.00 99 GLY A CA 1
ATOM 737 C C . GLY A 1 99 ? 20.354 -8.394 -11.186 1.00 87.00 99 GLY A C 1
ATOM 738 O O . GLY A 1 99 ? 20.365 -7.859 -12.286 1.00 87.00 99 GLY A O 1
ATOM 739 N N . GLN A 1 100 ? 19.921 -9.646 -11.008 1.00 88.56 100 GLN A N 1
ATOM 740 C CA . GLN A 1 100 ? 19.394 -10.474 -12.101 1.00 88.56 100 GLN A CA 1
ATOM 741 C C . GLN A 1 100 ? 18.069 -9.935 -12.648 1.00 88.56 100 GLN A C 1
ATOM 743 O O . GLN A 1 100 ? 17.865 -9.946 -13.860 1.00 88.56 100 GLN A O 1
ATOM 748 N N . LEU A 1 101 ? 17.185 -9.442 -11.772 1.00 92.69 101 LEU A N 1
ATOM 749 C CA . LEU A 1 101 ? 15.972 -8.740 -12.193 1.00 92.69 101 LEU A CA 1
ATOM 750 C C . LEU A 1 101 ? 16.324 -7.499 -13.025 1.00 92.69 101 LEU A C 1
ATOM 752 O O . LEU A 1 101 ? 15.748 -7.286 -14.090 1.00 92.69 101 LEU A O 1
ATOM 756 N N . THR A 1 102 ? 17.287 -6.708 -12.559 1.00 93.56 102 THR A N 1
ATOM 757 C CA . THR A 1 102 ? 17.794 -5.527 -13.262 1.00 93.56 102 THR A CA 1
ATOM 758 C C . THR A 1 102 ? 18.402 -5.891 -14.615 1.00 93.56 102 THR A C 1
ATOM 760 O O . THR A 1 102 ? 18.031 -5.269 -15.604 1.00 93.56 102 THR A O 1
ATOM 763 N N . ASP A 1 103 ? 19.265 -6.912 -14.695 1.00 89.44 103 ASP A N 1
ATOM 764 C CA . ASP A 1 103 ? 19.844 -7.412 -15.956 1.00 89.44 103 ASP A CA 1
ATOM 765 C C . ASP A 1 103 ? 18.747 -7.764 -16.970 1.00 89.44 103 ASP A C 1
ATOM 767 O O . ASP A 1 103 ? 18.809 -7.350 -18.128 1.00 89.44 103 ASP A O 1
ATOM 771 N N . GLN A 1 104 ? 17.708 -8.476 -16.516 1.00 89.25 104 GLN A N 1
ATOM 772 C CA . GLN A 1 104 ? 16.567 -8.832 -17.357 1.00 89.25 104 GLN A CA 1
ATOM 773 C C . GLN A 1 104 ? 15.876 -7.578 -17.910 1.00 89.25 104 GLN A C 1
ATOM 775 O O . GLN A 1 104 ? 15.530 -7.515 -19.085 1.00 89.25 104 GLN A O 1
ATOM 780 N N . ILE A 1 105 ? 15.674 -6.550 -17.081 1.00 94.00 105 ILE A N 1
ATOM 781 C CA . ILE A 1 105 ? 15.038 -5.303 -17.526 1.00 94.00 105 ILE A CA 1
ATOM 782 C C . ILE A 1 105 ? 15.961 -4.535 -18.489 1.00 94.00 105 ILE A C 1
ATOM 784 O O . ILE A 1 105 ? 15.467 -3.996 -19.480 1.00 94.00 105 ILE A O 1
ATOM 788 N N . VAL A 1 106 ? 17.282 -4.518 -18.254 1.00 91.12 106 VAL A N 1
ATOM 789 C CA . VAL A 1 106 ? 18.276 -3.900 -19.157 1.00 91.12 106 VAL A CA 1
ATOM 790 C C . VAL A 1 106 ? 18.161 -4.479 -20.565 1.00 91.12 106 VAL A C 1
ATOM 792 O O . VAL A 1 106 ? 18.131 -3.722 -21.537 1.00 91.12 106 VAL A O 1
ATOM 795 N N . GLU A 1 107 ? 18.057 -5.804 -20.684 1.00 87.12 107 GLU A N 1
ATOM 796 C CA . GLU A 1 107 ? 17.884 -6.483 -21.970 1.00 87.12 107 GLU A CA 1
ATOM 797 C C . GLU A 1 107 ? 16.638 -5.977 -22.707 1.00 87.12 107 GLU A C 1
ATOM 799 O O . GLU A 1 107 ? 16.708 -5.603 -23.878 1.00 87.12 107 GLU A O 1
ATOM 804 N N . TYR A 1 108 ? 15.514 -5.855 -22.004 1.00 90.19 108 TYR A N 1
ATOM 805 C CA . TYR A 1 108 ? 14.259 -5.403 -22.600 1.00 90.19 108 TYR A CA 1
ATOM 806 C C . TYR A 1 108 ? 14.298 -3.925 -23.013 1.00 90.19 108 TYR A C 1
ATOM 808 O O . TYR A 1 108 ? 13.698 -3.552 -24.026 1.00 90.19 108 TYR A O 1
ATOM 816 N N . VAL A 1 109 ? 15.017 -3.074 -22.272 1.00 89.44 109 VAL A N 1
ATOM 817 C CA . VAL A 1 109 ? 15.256 -1.681 -22.686 1.00 89.44 109 VAL A CA 1
ATOM 818 C C . VAL A 1 109 ? 16.095 -1.652 -23.970 1.00 89.44 109 VAL A C 1
ATOM 820 O O . VAL A 1 109 ? 15.714 -0.979 -24.932 1.00 89.44 109 VAL A O 1
ATOM 823 N N . ARG A 1 110 ? 17.179 -2.437 -24.038 1.00 86.06 110 ARG A N 1
ATOM 824 C CA . ARG A 1 110 ? 18.062 -2.524 -25.217 1.00 86.06 110 ARG A CA 1
ATOM 825 C C . ARG A 1 110 ? 17.353 -3.079 -26.454 1.00 86.06 110 ARG A C 1
ATOM 827 O O . ARG A 1 110 ? 17.524 -2.534 -27.544 1.00 86.06 110 ARG A O 1
ATOM 834 N N . LEU A 1 111 ? 16.495 -4.089 -26.296 1.00 82.81 111 LEU A N 1
ATOM 835 C CA . LEU A 1 111 ? 15.675 -4.630 -27.390 1.00 82.81 111 LEU A CA 1
ATOM 836 C C . LEU A 1 111 ? 14.790 -3.557 -28.039 1.00 82.81 111 LEU A C 1
ATOM 838 O O . LEU A 1 111 ? 14.595 -3.563 -29.255 1.00 82.81 111 LEU A O 1
ATOM 842 N N . ASN A 1 112 ? 14.278 -2.611 -27.248 1.00 84.81 112 ASN A N 1
ATOM 843 C CA . ASN A 1 112 ? 13.500 -1.490 -27.771 1.00 84.81 112 ASN A CA 1
ATOM 844 C C . ASN A 1 112 ? 14.378 -0.399 -28.411 1.00 84.81 112 ASN A C 1
ATOM 846 O O . ASN A 1 112 ? 13.939 0.240 -29.367 1.00 84.81 112 ASN A O 1
ATOM 850 N N . GLN A 1 113 ? 15.617 -0.201 -27.952 1.00 79.12 113 GLN A N 1
ATOM 851 C CA . GLN A 1 113 ? 16.563 0.740 -28.572 1.00 79.12 113 GLN A CA 1
ATOM 852 C C . GLN A 1 113 ? 17.009 0.291 -29.974 1.00 79.12 113 GLN A C 1
ATOM 854 O O . GLN A 1 113 ? 17.198 1.126 -30.852 1.00 79.12 113 GLN A O 1
ATOM 859 N N . GLN A 1 114 ? 17.118 -1.019 -30.208 1.00 70.06 114 GLN A N 1
ATOM 860 C CA . GLN A 1 114 ? 17.575 -1.599 -31.479 1.00 70.06 114 GLN A CA 1
ATOM 861 C C . GLN A 1 114 ? 16.512 -1.622 -32.594 1.00 70.06 114 GLN A C 1
ATOM 863 O O . GLN A 1 114 ? 16.805 -2.067 -33.703 1.00 70.06 114 GLN A O 1
ATOM 868 N N . GLY A 1 115 ? 15.274 -1.176 -32.343 1.00 57.47 115 GLY A N 1
ATOM 869 C CA . GLY A 1 115 ? 14.235 -1.246 -33.375 1.00 57.47 115 GLY A CA 1
ATOM 870 C C . GLY A 1 115 ? 12.804 -0.900 -32.970 1.00 57.47 115 GLY A C 1
ATOM 871 O O . GLY A 1 115 ? 11.880 -1.421 -33.595 1.00 57.47 115 GLY A O 1
ATOM 872 N N . ALA A 1 116 ? 12.570 -0.045 -31.966 1.00 54.00 116 ALA A N 1
ATOM 873 C CA . ALA A 1 116 ? 11.233 0.511 -31.762 1.00 54.00 116 ALA A CA 1
ATOM 874 C C . ALA A 1 116 ? 10.817 1.299 -33.016 1.00 54.00 116 ALA A C 1
ATOM 876 O O . ALA A 1 116 ? 11.334 2.379 -33.301 1.00 54.00 116 ALA A O 1
ATOM 877 N N . THR A 1 117 ? 9.878 0.754 -33.786 1.00 48.91 117 THR A N 1
ATOM 878 C CA . THR A 1 117 ? 9.300 1.464 -34.924 1.00 48.91 117 THR A CA 1
ATOM 879 C C . THR A 1 117 ? 8.279 2.463 -34.384 1.00 48.91 117 THR A C 1
ATOM 881 O O . THR A 1 117 ? 7.249 2.098 -33.814 1.00 48.91 117 THR A O 1
ATOM 884 N N . ILE A 1 118 ? 8.574 3.758 -34.529 1.00 51.75 118 ILE A N 1
ATOM 885 C CA . ILE A 1 118 ? 7.528 4.786 -34.519 1.00 51.75 118 ILE A CA 1
ATOM 886 C C . ILE A 1 118 ? 6.593 4.412 -35.675 1.00 51.75 118 ILE A C 1
ATOM 888 O O . ILE A 1 118 ? 7.076 4.180 -36.785 1.00 51.75 118 ILE A O 1
ATOM 892 N N . GLU A 1 119 ? 5.280 4.302 -35.442 1.00 50.53 119 GLU A N 1
ATOM 893 C CA . GLU A 1 119 ? 4.338 4.134 -36.556 1.00 50.53 119 GLU A CA 1
ATOM 894 C C . GLU A 1 119 ? 4.551 5.309 -37.522 1.00 50.53 119 GLU A C 1
ATOM 896 O O . GLU A 1 119 ? 4.214 6.449 -37.206 1.00 50.53 119 GLU A O 1
ATOM 901 N N . ALA A 1 120 ? 5.116 5.038 -38.705 1.00 43.47 120 ALA A N 1
ATOM 902 C CA . ALA A 1 120 ? 5.438 6.049 -39.719 1.00 43.47 120 ALA A CA 1
ATOM 903 C C . ALA A 1 120 ? 4.215 6.884 -40.153 1.00 43.47 120 ALA A C 1
ATOM 905 O O . ALA A 1 120 ? 4.357 7.933 -40.772 1.00 43.47 120 ALA A O 1
ATOM 906 N N . THR A 1 121 ? 3.008 6.422 -39.821 1.00 44.31 121 THR A N 1
ATOM 907 C CA . THR A 1 121 ? 1.729 7.046 -40.154 1.00 44.31 121 THR A CA 1
ATOM 908 C C . THR A 1 121 ? 1.172 7.965 -39.063 1.00 44.31 121 THR A C 1
ATOM 910 O O . THR A 1 121 ? 0.243 8.711 -39.357 1.00 44.31 121 THR A O 1
ATOM 913 N N . THR A 1 122 ? 1.695 7.953 -37.824 1.00 49.03 122 THR A N 1
ATOM 914 C CA . THR A 1 122 ? 1.247 8.872 -36.755 1.00 49.03 122 THR A CA 1
ATOM 915 C C . THR A 1 122 ? 2.414 9.299 -35.851 1.00 49.03 122 THR A C 1
ATOM 917 O O . THR A 1 122 ? 2.876 8.502 -35.029 1.00 49.03 122 THR A O 1
ATOM 920 N N . PRO A 1 123 ? 2.874 10.563 -35.931 1.00 44.38 123 PRO A N 1
ATOM 921 C CA . PRO A 1 123 ? 3.889 11.093 -35.024 1.00 44.38 123 PRO A CA 1
ATOM 922 C C . PRO A 1 123 ? 3.504 10.868 -33.552 1.00 44.38 123 PRO A C 1
ATOM 924 O O . PRO A 1 123 ? 2.404 11.218 -33.128 1.00 44.38 123 PRO A O 1
ATOM 927 N N . GLY A 1 124 ? 4.408 10.273 -32.768 1.00 51.41 124 GLY A N 1
ATOM 928 C CA . GLY A 1 124 ? 4.237 10.092 -31.320 1.00 51.41 124 GLY A CA 1
ATOM 929 C C . GLY A 1 124 ? 3.584 8.782 -30.858 1.00 51.41 124 GLY A C 1
ATOM 930 O O . GLY A 1 124 ? 3.431 8.600 -29.647 1.00 51.41 124 GLY A O 1
ATOM 931 N N . LYS A 1 125 ? 3.236 7.850 -31.759 1.00 57.97 125 LYS A N 1
ATOM 932 C CA . LYS A 1 125 ? 2.701 6.529 -31.380 1.00 57.97 125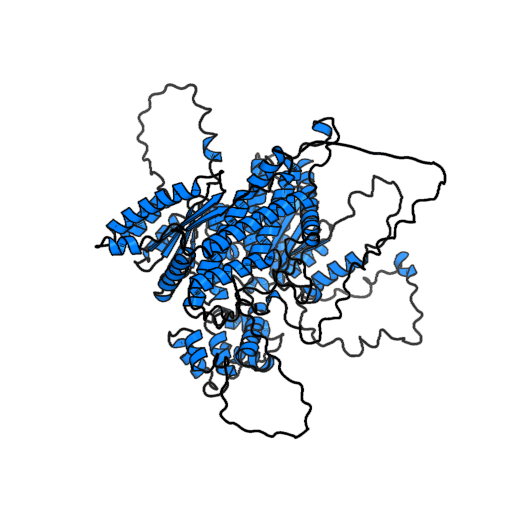 LYS A CA 1
ATOM 933 C C . LYS A 1 125 ? 3.770 5.438 -31.504 1.00 57.97 125 LYS A C 1
ATOM 935 O O . LYS A 1 125 ? 4.206 5.083 -32.597 1.00 57.97 125 LYS A O 1
ATOM 940 N N . TRP A 1 126 ? 4.200 4.924 -30.354 1.00 58.62 126 TRP A N 1
ATOM 941 C CA . TRP A 1 126 ? 5.253 3.915 -30.236 1.00 58.62 126 TRP A CA 1
ATOM 942 C C . TRP A 1 126 ? 4.666 2.506 -30.145 1.00 58.62 126 TRP A C 1
ATOM 944 O O . TRP A 1 126 ? 3.711 2.289 -29.394 1.00 58.62 126 TRP A O 1
ATOM 954 N N . ARG A 1 127 ? 5.278 1.540 -30.839 1.00 66.81 127 ARG A N 1
ATOM 955 C CA . ARG A 1 127 ? 5.033 0.109 -30.619 1.00 66.81 127 ARG A CA 1
ATOM 956 C C . ARG A 1 127 ? 6.316 -0.545 -30.099 1.00 66.81 127 ARG A C 1
ATOM 958 O O . ARG A 1 127 ? 7.242 -0.734 -30.887 1.00 66.81 127 ARG A O 1
ATOM 965 N N . PRO A 1 128 ? 6.416 -0.831 -28.788 1.00 74.81 128 PRO A N 1
ATOM 966 C CA . PRO A 1 128 ? 7.584 -1.521 -28.260 1.00 74.81 128 PRO A CA 1
ATOM 967 C C . PRO A 1 128 ? 7.637 -2.946 -28.818 1.00 74.81 128 PRO A C 1
ATOM 969 O O . PRO A 1 128 ? 6.605 -3.595 -28.980 1.00 74.81 128 PRO A O 1
ATOM 972 N N . ARG A 1 129 ? 8.848 -3.431 -29.087 1.00 82.06 129 ARG A N 1
ATOM 973 C CA . ARG A 1 129 ? 9.114 -4.839 -29.406 1.00 82.06 129 ARG A CA 1
ATOM 974 C C . ARG A 1 129 ? 9.064 -5.693 -28.136 1.00 82.06 129 ARG A C 1
ATOM 976 O O . ARG A 1 129 ? 8.532 -6.803 -28.156 1.00 82.06 129 ARG A O 1
ATOM 983 N N . ALA A 1 130 ? 9.614 -5.145 -27.050 1.00 89.38 130 ALA A N 1
ATOM 984 C CA . ALA A 1 130 ? 9.754 -5.797 -25.758 1.00 89.38 130 ALA A CA 1
ATOM 985 C C . ALA A 1 130 ? 8.943 -5.071 -24.672 1.00 89.38 130 ALA A C 1
ATOM 987 O O . ALA A 1 130 ? 9.004 -3.844 -24.566 1.00 89.38 130 ALA A O 1
ATOM 988 N N . VAL A 1 131 ? 8.188 -5.805 -23.851 1.00 94.19 131 VAL A N 1
ATOM 989 C CA . VAL A 1 131 ? 7.284 -5.224 -22.835 1.00 94.19 131 VAL A CA 1
ATOM 990 C C . VAL A 1 131 ? 7.477 -5.888 -21.476 1.00 94.19 131 VAL A C 1
ATOM 992 O O . VAL A 1 131 ? 7.614 -7.105 -21.387 1.00 94.19 131 VAL A O 1
ATOM 995 N N . VAL A 1 132 ? 7.434 -5.090 -20.406 1.00 97.44 132 VAL A N 1
ATOM 996 C CA . VAL A 1 132 ? 7.471 -5.582 -19.021 1.00 97.44 132 VAL A CA 1
ATOM 997 C C . VAL A 1 132 ? 6.102 -5.365 -18.379 1.00 97.44 132 VAL A C 1
ATOM 999 O O . VAL A 1 132 ? 5.667 -4.227 -18.212 1.00 97.44 132 VAL A O 1
ATOM 1002 N N . PHE A 1 133 ? 5.424 -6.449 -18.009 1.00 98.25 133 PHE A N 1
ATOM 1003 C CA . PHE A 1 133 ? 4.168 -6.450 -17.265 1.00 98.25 133 PHE A CA 1
ATOM 1004 C C . PHE A 1 133 ? 4.439 -6.622 -15.769 1.00 98.25 133 PHE A C 1
ATOM 1006 O O . PHE A 1 133 ? 5.067 -7.594 -15.361 1.00 98.25 133 PHE A O 1
ATOM 1013 N N . ILE A 1 134 ? 3.923 -5.720 -14.940 1.00 98.56 134 ILE A N 1
ATOM 1014 C CA . ILE A 1 134 ? 3.997 -5.794 -13.480 1.00 98.56 134 ILE A CA 1
ATOM 1015 C C . ILE A 1 134 ? 2.578 -5.994 -12.942 1.00 98.56 134 ILE A C 1
ATOM 1017 O O . ILE A 1 134 ? 1.698 -5.161 -13.156 1.00 98.56 134 ILE A O 1
ATOM 1021 N N . VAL A 1 135 ? 2.340 -7.116 -12.269 1.00 98.19 135 VAL A N 1
ATOM 1022 C CA . VAL A 1 135 ? 0.995 -7.594 -11.924 1.00 98.19 135 VAL A CA 1
ATOM 1023 C C . VAL A 1 135 ? 0.847 -7.715 -10.413 1.00 98.19 135 VAL A C 1
ATOM 1025 O O . VAL A 1 135 ? 1.727 -8.260 -9.749 1.00 98.19 135 VAL A O 1
ATOM 1028 N N . GLY A 1 136 ? -0.272 -7.260 -9.848 1.00 97.19 136 GLY A N 1
ATOM 1029 C CA . GLY A 1 136 ? -0.512 -7.382 -8.409 1.00 97.19 136 GLY A CA 1
ATOM 1030 C C . GLY A 1 136 ? -1.960 -7.142 -7.981 1.00 97.19 136 GLY A C 1
ATOM 1031 O O . GLY A 1 136 ? -2.812 -6.741 -8.769 1.00 97.19 136 GLY A O 1
ATOM 1032 N N . CYS A 1 137 ? -2.232 -7.383 -6.699 1.00 94.75 137 CYS A N 1
ATOM 1033 C CA . CYS A 1 137 ? -3.530 -7.140 -6.055 1.00 94.75 137 CYS A CA 1
ATOM 1034 C C . CYS A 1 137 ? -3.379 -6.091 -4.945 1.00 94.75 137 CYS A C 1
ATOM 1036 O O . CYS A 1 137 ? -2.317 -6.016 -4.320 1.00 94.75 137 CYS A O 1
ATOM 1038 N N . GLY A 1 138 ? -4.417 -5.284 -4.698 1.00 93.25 138 GLY A N 1
ATOM 1039 C CA . GLY A 1 138 ? -4.410 -4.261 -3.642 1.00 93.25 138 GLY A CA 1
ATOM 1040 C C . GLY A 1 138 ? -3.168 -3.360 -3.705 1.00 93.25 138 GLY A C 1
ATOM 1041 O O . GLY A 1 138 ? -2.778 -2.911 -4.786 1.00 93.25 138 GLY A O 1
ATOM 1042 N N . THR A 1 139 ? -2.502 -3.145 -2.563 1.00 95.81 139 THR A N 1
ATOM 1043 C CA . THR A 1 139 ? -1.227 -2.400 -2.486 1.00 95.81 139 THR A CA 1
ATOM 1044 C C . THR A 1 139 ? -0.201 -2.851 -3.532 1.00 95.81 139 THR A C 1
ATOM 1046 O O . THR A 1 139 ? 0.417 -2.002 -4.168 1.00 95.81 139 THR A O 1
ATOM 1049 N N . SER A 1 140 ? -0.020 -4.157 -3.761 1.00 96.06 140 SER A N 1
ATOM 1050 C CA . SER A 1 140 ? 0.967 -4.651 -4.734 1.00 96.06 140 SER A CA 1
ATOM 1051 C C . SER A 1 140 ? 0.649 -4.205 -6.165 1.00 96.06 140 SER A C 1
ATOM 1053 O O . SER A 1 140 ? 1.556 -3.818 -6.896 1.00 96.06 140 SER A O 1
ATOM 1055 N N . GLY A 1 141 ? -0.629 -4.200 -6.557 1.00 96.19 141 GLY A N 1
ATOM 1056 C CA . GLY A 1 141 ? -1.051 -3.703 -7.873 1.00 96.19 141 GLY A CA 1
ATOM 1057 C C . GLY A 1 141 ? -0.939 -2.180 -7.999 1.00 96.19 141 GLY A C 1
ATOM 1058 O O . GLY A 1 141 ? -0.522 -1.669 -9.037 1.00 96.19 141 GLY A O 1
ATOM 1059 N N . ARG A 1 142 ? -1.212 -1.441 -6.917 1.00 96.12 142 ARG A N 1
ATOM 1060 C CA . ARG A 1 142 ? -1.016 0.018 -6.883 1.00 96.12 142 ARG A CA 1
ATOM 1061 C C . ARG A 1 142 ? 0.466 0.414 -6.964 1.00 96.12 142 ARG A C 1
ATOM 1063 O O . ARG A 1 142 ? 0.814 1.374 -7.648 1.00 96.12 142 ARG A O 1
ATOM 1070 N N . LEU A 1 143 ? 1.355 -0.359 -6.337 1.00 97.38 143 LEU A N 1
ATOM 1071 C CA . LEU A 1 143 ? 2.806 -0.187 -6.471 1.00 97.38 143 LEU A CA 1
ATOM 1072 C C . LEU A 1 143 ? 3.301 -0.561 -7.873 1.00 97.38 143 LEU A C 1
ATOM 1074 O O . LEU A 1 143 ? 4.161 0.134 -8.409 1.00 97.38 143 LEU A O 1
ATOM 1078 N N . ALA A 1 144 ? 2.724 -1.592 -8.501 1.00 97.31 144 ALA A N 1
ATOM 1079 C CA . ALA A 1 144 ? 2.998 -1.920 -9.901 1.00 97.31 144 ALA A CA 1
ATOM 1080 C C . ALA A 1 144 ? 2.654 -0.753 -10.842 1.00 97.31 144 ALA A C 1
ATOM 1082 O O . ALA A 1 144 ? 3.442 -0.426 -11.735 1.00 97.31 144 ALA A O 1
ATOM 1083 N N . PHE A 1 145 ? 1.515 -0.088 -10.612 1.00 96.19 145 PHE A N 1
ATOM 1084 C CA . PHE A 1 145 ? 1.128 1.133 -11.322 1.00 96.19 145 PHE A CA 1
ATOM 1085 C C . PHE A 1 145 ? 2.152 2.260 -11.130 1.00 96.19 145 PHE A C 1
ATOM 1087 O O . PHE A 1 145 ? 2.655 2.813 -12.113 1.00 96.19 145 PHE A O 1
ATOM 1094 N N . GLN A 1 146 ? 2.504 2.566 -9.879 1.00 94.94 146 GLN A N 1
ATOM 1095 C CA . GLN A 1 146 ? 3.449 3.635 -9.551 1.00 94.94 146 GLN A CA 1
ATOM 1096 C C . GLN A 1 146 ? 4.838 3.390 -10.166 1.00 94.94 146 GLN A C 1
ATOM 1098 O O . GLN A 1 146 ? 5.375 4.287 -10.818 1.00 94.94 146 GLN A O 1
ATOM 1103 N N . ALA A 1 147 ? 5.378 2.174 -10.032 1.00 96.44 147 ALA A N 1
ATOM 1104 C CA . ALA A 1 147 ? 6.672 1.786 -10.594 1.00 96.44 147 ALA A CA 1
ATOM 1105 C C . ALA A 1 147 ? 6.668 1.840 -12.132 1.00 96.44 147 ALA A C 1
ATOM 1107 O O . ALA A 1 147 ? 7.575 2.407 -12.742 1.00 96.44 147 ALA A O 1
ATOM 1108 N N . SER A 1 148 ? 5.604 1.334 -12.772 1.00 96.56 148 SER A N 1
ATOM 1109 C CA . SER A 1 148 ? 5.458 1.386 -14.235 1.00 96.56 148 SER A CA 1
ATOM 1110 C C . SER A 1 148 ? 5.406 2.822 -14.752 1.00 96.56 148 SER A C 1
ATOM 1112 O O . SER A 1 148 ? 6.018 3.147 -15.772 1.00 96.56 148 SER A O 1
ATOM 1114 N N . ARG A 1 149 ? 4.684 3.707 -14.051 1.00 94.12 149 ARG A N 1
ATOM 1115 C CA . ARG A 1 149 ? 4.610 5.128 -14.403 1.00 94.12 149 ARG A CA 1
ATOM 1116 C C . ARG A 1 149 ? 5.974 5.801 -14.267 1.00 94.12 149 ARG A C 1
ATOM 1118 O O . ARG A 1 149 ? 6.380 6.495 -15.197 1.00 94.12 149 ARG A O 1
ATOM 1125 N N . ALA A 1 150 ? 6.663 5.597 -13.145 1.00 92.75 150 ALA A N 1
ATOM 1126 C CA . ALA A 1 150 ? 7.979 6.180 -12.898 1.00 92.75 150 ALA A CA 1
ATOM 1127 C C . ALA A 1 150 ? 9.007 5.715 -13.943 1.00 92.75 150 ALA A C 1
ATOM 1129 O O . ALA A 1 150 ? 9.673 6.547 -14.558 1.00 92.75 150 ALA A O 1
ATOM 1130 N N . GLY A 1 151 ? 9.058 4.409 -14.233 1.00 94.81 151 GLY A N 1
ATOM 1131 C CA . GLY A 1 151 ? 9.931 3.849 -15.268 1.00 94.81 151 GLY A CA 1
ATOM 1132 C C . GLY A 1 151 ? 9.636 4.407 -16.662 1.00 94.81 151 GLY A C 1
ATOM 1133 O O . GLY A 1 151 ? 10.544 4.834 -17.372 1.00 94.81 151 GLY A O 1
ATOM 1134 N N . ASN A 1 152 ? 8.359 4.496 -17.049 1.00 94.19 152 ASN A N 1
ATOM 1135 C CA . ASN A 1 152 ? 7.978 5.079 -18.340 1.00 94.19 152 ASN A CA 1
ATOM 1136 C C . ASN A 1 152 ? 8.277 6.584 -18.429 1.00 94.19 152 ASN A C 1
ATOM 1138 O O . ASN A 1 152 ? 8.647 7.063 -19.499 1.00 94.19 152 ASN A O 1
ATOM 1142 N N . ALA A 1 153 ? 8.128 7.336 -17.334 1.00 91.31 153 ALA A N 1
ATOM 1143 C CA . ALA A 1 153 ? 8.516 8.744 -17.289 1.00 91.31 153 ALA A CA 1
ATOM 1144 C C . ALA A 1 153 ? 10.037 8.903 -17.460 1.00 91.31 153 ALA A C 1
ATOM 1146 O O . ALA A 1 153 ? 10.475 9.740 -18.250 1.00 91.31 153 ALA A O 1
ATOM 1147 N N . ALA A 1 154 ? 10.827 8.051 -16.798 1.00 90.75 154 ALA A N 1
ATOM 1148 C CA . ALA A 1 154 ? 12.283 8.030 -16.913 1.00 90.75 154 ALA A CA 1
ATOM 1149 C C . ALA A 1 154 ? 12.770 7.651 -18.325 1.00 90.75 154 ALA A C 1
ATOM 1151 O O . ALA A 1 154 ? 13.723 8.259 -18.817 1.00 90.75 154 ALA A O 1
ATOM 1152 N N . LEU A 1 155 ? 12.103 6.703 -18.995 1.00 90.44 155 LEU A N 1
ATOM 1153 C CA . LEU A 1 155 ? 12.362 6.363 -20.400 1.00 90.44 155 LEU A CA 1
ATOM 1154 C C . LEU A 1 155 ? 11.997 7.513 -21.342 1.00 90.44 155 LEU A C 1
ATOM 1156 O O . LEU A 1 155 ? 12.795 7.887 -22.199 1.00 90.44 155 LEU A O 1
ATOM 1160 N N . LYS A 1 156 ? 10.819 8.122 -21.154 1.00 88.81 156 LYS A N 1
ATOM 1161 C CA . LYS A 1 156 ? 10.360 9.248 -21.976 1.00 88.81 156 LYS A CA 1
ATOM 1162 C C . LYS A 1 156 ? 11.301 10.449 -21.871 1.00 88.81 156 LYS A C 1
ATOM 1164 O O . LYS A 1 156 ? 11.589 11.075 -22.887 1.00 88.81 156 LYS A O 1
ATOM 1169 N N . ALA A 1 157 ? 11.801 10.749 -20.671 1.00 87.94 157 ALA A N 1
ATOM 1170 C CA . ALA A 1 157 ? 12.786 11.810 -20.450 1.00 87.94 157 ALA A CA 1
ATOM 1171 C C . ALA A 1 157 ? 14.099 11.580 -21.225 1.00 87.94 157 ALA A C 1
ATOM 1173 O O . ALA A 1 157 ? 14.802 12.537 -21.529 1.00 87.94 157 ALA A O 1
ATOM 1174 N N . ARG A 1 158 ? 14.393 10.324 -21.584 1.00 85.06 158 ARG A N 1
ATOM 1175 C CA . ARG A 1 158 ? 15.553 9.899 -22.383 1.00 85.06 158 ARG A CA 1
ATOM 1176 C C . ARG A 1 158 ? 15.212 9.639 -23.857 1.00 85.06 158 ARG A C 1
ATOM 1178 O O . ARG A 1 158 ? 16.017 9.078 -24.586 1.00 85.06 158 ARG A O 1
ATOM 1185 N N . GLY A 1 159 ? 14.016 10.026 -24.307 1.00 85.00 159 GLY A N 1
ATOM 1186 C CA . GLY A 1 159 ? 13.584 9.863 -25.700 1.00 85.00 159 GLY A CA 1
ATOM 1187 C C . GLY A 1 159 ? 13.167 8.441 -26.091 1.00 85.00 159 GLY A C 1
ATOM 1188 O O . GLY A 1 159 ? 13.031 8.155 -27.278 1.00 85.00 159 GLY A O 1
ATOM 1189 N N . HIS A 1 160 ? 12.942 7.550 -25.122 1.00 84.62 160 HIS A N 1
ATOM 1190 C CA . HIS A 1 160 ? 12.534 6.169 -25.376 1.00 84.62 160 HIS A CA 1
ATOM 1191 C C . HIS A 1 160 ? 11.024 5.952 -25.208 1.00 84.62 160 HIS A C 1
ATOM 1193 O O . HIS A 1 160 ? 10.341 6.637 -24.439 1.00 84.62 160 HIS A O 1
ATOM 1199 N N . ALA A 1 161 ? 10.503 4.956 -25.929 1.00 82.94 161 ALA A N 1
ATOM 1200 C CA . ALA A 1 161 ? 9.114 4.524 -25.839 1.00 82.94 161 ALA A CA 1
ATOM 1201 C C . ALA A 1 161 ? 8.768 3.962 -24.446 1.00 82.94 161 ALA A C 1
ATOM 1203 O O . ALA A 1 161 ? 9.594 3.277 -23.839 1.00 82.94 161 ALA A O 1
ATOM 1204 N N . PRO A 1 162 ? 7.529 4.155 -23.957 1.00 90.25 162 PRO A N 1
ATOM 1205 C CA . PRO A 1 162 ? 7.065 3.466 -22.760 1.00 90.25 162 PRO A CA 1
ATOM 1206 C C . PRO A 1 162 ? 6.929 1.958 -23.020 1.00 90.25 162 PRO A C 1
ATOM 1208 O O . PRO A 1 162 ? 6.311 1.543 -24.002 1.00 90.25 162 PRO A O 1
ATOM 1211 N N . MET A 1 163 ? 7.441 1.145 -22.099 1.00 92.75 163 MET A N 1
ATOM 1212 C CA . MET A 1 163 ? 7.437 -0.325 -22.187 1.00 92.75 163 MET A CA 1
ATOM 1213 C C . MET A 1 163 ? 6.942 -1.019 -20.914 1.00 92.75 163 MET A C 1
ATOM 1215 O O . MET A 1 163 ? 6.640 -2.210 -20.952 1.00 92.75 163 MET A O 1
ATOM 1219 N N . PHE A 1 164 ? 6.831 -0.299 -19.794 1.00 96.75 164 PHE A N 1
ATOM 1220 C CA . PHE A 1 164 ? 6.300 -0.857 -18.553 1.00 96.75 164 PHE A CA 1
ATOM 1221 C C . PHE A 1 164 ? 4.771 -0.783 -18.560 1.00 96.75 164 PHE A C 1
ATOM 1223 O O . PHE A 1 164 ? 4.179 0.276 -18.804 1.00 96.75 164 PHE A O 1
ATOM 1230 N N . ARG A 1 165 ? 4.118 -1.909 -18.293 1.00 96.31 165 ARG A N 1
ATOM 1231 C CA . ARG A 1 165 ? 2.665 -2.050 -18.184 1.00 96.31 165 ARG A CA 1
ATOM 1232 C C . ARG A 1 165 ? 2.336 -2.595 -16.806 1.00 96.31 165 ARG A C 1
ATOM 1234 O O . ARG A 1 165 ? 3.014 -3.489 -16.322 1.00 96.31 165 ARG A O 1
ATOM 1241 N N . HIS A 1 166 ? 1.282 -2.078 -16.193 1.00 96.38 166 HIS A N 1
ATOM 1242 C CA . HIS A 1 166 ? 0.778 -2.601 -14.931 1.00 96.38 166 HIS A CA 1
ATOM 1243 C C . HIS A 1 166 ? -0.541 -3.331 -15.177 1.00 96.38 166 HIS A C 1
ATOM 1245 O O . HIS A 1 166 ? -1.291 -2.964 -16.082 1.00 96.38 166 HIS A O 1
ATOM 1251 N N . VAL A 1 167 ? -0.825 -4.336 -14.356 1.00 96.94 167 VAL A N 1
ATOM 1252 C CA . VAL A 1 167 ? -2.138 -4.981 -14.281 1.00 96.94 167 VAL A CA 1
ATOM 1253 C C . VAL A 1 167 ? -2.506 -5.114 -12.808 1.00 96.94 167 VAL A C 1
ATOM 1255 O O . VAL A 1 167 ? -1.767 -5.711 -12.022 1.00 96.94 167 VAL A O 1
ATOM 1258 N N . VAL A 1 168 ? -3.639 -4.530 -12.425 1.00 95.19 168 VAL A N 1
ATOM 1259 C CA . VAL A 1 168 ? -4.157 -4.579 -11.057 1.00 95.19 168 VAL A CA 1
ATOM 1260 C C . VAL A 1 168 ? -5.484 -5.325 -11.034 1.00 95.19 168 VAL A C 1
ATOM 1262 O O . VAL A 1 168 ? -6.389 -5.024 -11.812 1.00 95.19 168 VAL A O 1
ATOM 1265 N N . ALA A 1 169 ? -5.608 -6.293 -10.127 1.00 94.38 169 ALA A N 1
ATOM 1266 C CA . ALA A 1 169 ? -6.873 -6.985 -9.909 1.00 94.38 169 ALA A CA 1
ATOM 1267 C C . ALA A 1 169 ? -7.969 -5.974 -9.525 1.00 94.38 169 ALA A C 1
ATOM 1269 O O . ALA A 1 169 ? -7.798 -5.194 -8.588 1.00 94.38 169 ALA A O 1
ATOM 1270 N N . GLY A 1 170 ? -9.086 -5.985 -10.258 1.00 91.94 170 GLY A N 1
ATOM 1271 C CA . GLY A 1 170 ? -10.176 -5.014 -10.103 1.00 91.94 170 GLY A CA 1
ATOM 1272 C C . GLY A 1 170 ? -10.075 -3.786 -11.020 1.00 91.94 170 GLY A C 1
ATOM 1273 O O . GLY A 1 170 ? -10.955 -2.927 -10.967 1.00 91.94 170 GLY A O 1
ATOM 1274 N N . GLY A 1 171 ? -9.050 -3.714 -11.879 1.00 91.44 171 GLY A N 1
ATOM 1275 C CA . GLY A 1 171 ? -8.869 -2.658 -12.880 1.00 91.44 171 GLY A CA 1
ATOM 1276 C C . GLY A 1 171 ? -8.609 -1.274 -12.279 1.00 91.44 171 GLY A C 1
ATOM 1277 O O . GLY A 1 171 ? -8.266 -1.145 -11.106 1.00 91.44 171 GLY A O 1
ATOM 1278 N N . ASP A 1 172 ? -8.806 -0.221 -13.075 1.00 88.44 172 ASP A N 1
ATOM 1279 C CA . ASP A 1 172 ? -8.500 1.167 -12.688 1.00 88.44 172 ASP A CA 1
ATOM 1280 C C . ASP A 1 172 ? -9.191 1.615 -11.391 1.00 88.44 172 ASP A C 1
ATOM 1282 O O . ASP A 1 172 ? -8.639 2.413 -10.633 1.00 88.44 172 ASP A O 1
ATOM 1286 N N . ALA A 1 173 ? -10.377 1.075 -11.088 1.00 87.44 173 ALA A N 1
ATOM 1287 C CA . ALA A 1 173 ? -11.067 1.367 -9.837 1.00 87.44 173 ALA A CA 1
ATOM 1288 C C . ALA A 1 173 ? -10.244 0.923 -8.613 1.00 87.44 173 ALA A C 1
ATOM 1290 O O . ALA A 1 173 ? -10.189 1.628 -7.606 1.00 87.44 173 ALA A O 1
ATOM 1291 N N . ALA A 1 174 ? -9.530 -0.200 -8.707 1.00 91.38 174 ALA A N 1
ATOM 1292 C CA . ALA A 1 174 ? -8.663 -0.698 -7.645 1.00 91.38 174 ALA A CA 1
ATOM 1293 C C . ALA A 1 174 ? -7.384 0.141 -7.443 1.00 91.38 174 ALA A C 1
ATOM 1295 O O . ALA A 1 174 ? -6.607 -0.144 -6.533 1.00 91.38 174 ALA A O 1
ATOM 1296 N N . LEU A 1 175 ? -7.144 1.201 -8.225 1.00 89.38 175 LEU A N 1
ATOM 1297 C CA . LEU A 1 175 ? -6.015 2.106 -7.980 1.00 89.38 175 LEU A CA 1
ATOM 1298 C C . LEU A 1 175 ? -6.226 3.009 -6.753 1.00 89.38 175 LEU A C 1
ATOM 1300 O O . LEU A 1 175 ? -5.245 3.375 -6.110 1.00 89.38 175 LEU A O 1
ATOM 1304 N N . PHE A 1 176 ? -7.479 3.316 -6.390 1.00 85.38 176 PHE A N 1
ATOM 1305 C CA . PHE A 1 176 ? -7.802 4.273 -5.309 1.00 85.38 176 PHE A CA 1
ATOM 1306 C C . PHE A 1 176 ? -8.824 3.784 -4.294 1.00 85.38 176 PHE A C 1
ATOM 1308 O O . PHE A 1 176 ? -9.040 4.433 -3.273 1.00 85.38 176 PHE A O 1
ATOM 1315 N N . GLN A 1 177 ? -9.440 2.635 -4.541 1.00 87.25 177 GLN A N 1
ATOM 1316 C CA . GLN A 1 177 ? -10.283 1.972 -3.559 1.00 87.25 177 GLN A CA 1
ATOM 1317 C C . GLN A 1 177 ? -9.891 0.510 -3.414 1.00 87.25 177 GLN A C 1
ATOM 1319 O O . GLN A 1 177 ? -9.233 -0.095 -4.264 1.00 87.25 177 GLN A O 1
ATOM 1324 N N . CYS A 1 178 ? -10.290 -0.065 -2.294 1.00 86.06 178 CYS A N 1
ATOM 1325 C CA . CYS A 1 178 ? -10.123 -1.478 -2.051 1.00 86.06 178 CYS A CA 1
ATOM 1326 C C . CYS A 1 178 ? -11.144 -2.289 -2.870 1.00 86.06 178 CYS A C 1
ATOM 1328 O O . CYS A 1 178 ? -12.349 -2.055 -2.789 1.00 86.06 178 CYS A O 1
ATOM 1330 N N . VAL A 1 179 ? -10.649 -3.261 -3.641 1.00 88.25 179 VAL A N 1
ATOM 1331 C CA . VAL A 1 179 ? -11.453 -4.260 -4.363 1.00 88.25 179 VAL A CA 1
ATOM 1332 C C . VAL A 1 179 ? -10.899 -5.652 -4.028 1.00 88.25 179 VAL A C 1
ATOM 1334 O O . VAL A 1 179 ? -10.430 -6.382 -4.894 1.00 88.25 179 VAL A O 1
ATOM 1337 N N . GLU A 1 180 ? -10.887 -6.001 -2.735 1.00 79.38 180 GLU A N 1
ATOM 1338 C CA . GLU A 1 180 ? -10.271 -7.243 -2.224 1.00 79.38 180 GLU A CA 1
ATOM 1339 C C . GLU A 1 180 ? -10.775 -8.518 -2.920 1.00 79.38 180 GLU A C 1
ATOM 1341 O O . GLU A 1 180 ? -10.007 -9.465 -3.077 1.00 79.38 180 GLU A O 1
ATOM 1346 N N . SER A 1 181 ? -12.049 -8.562 -3.322 1.00 83.31 181 SER A N 1
ATOM 1347 C CA . SER A 1 181 ? -12.652 -9.742 -3.954 1.00 83.31 181 SER A CA 1
ATOM 1348 C C . SER A 1 181 ? -12.031 -10.073 -5.313 1.00 83.31 181 SER A C 1
ATOM 1350 O O . SER A 1 181 ? -12.078 -11.224 -5.740 1.00 83.31 181 SER A O 1
ATOM 1352 N N . ALA A 1 182 ? -11.410 -9.092 -5.975 1.00 87.44 182 ALA A N 1
ATOM 1353 C CA . ALA A 1 182 ? -10.735 -9.306 -7.249 1.00 87.44 182 ALA A CA 1
ATOM 1354 C C . ALA A 1 182 ? -9.470 -10.174 -7.111 1.00 87.44 182 ALA A C 1
ATOM 1356 O O . ALA A 1 182 ? -9.058 -10.798 -8.086 1.00 87.44 182 ALA A O 1
ATOM 1357 N N . GLU A 1 183 ? -8.872 -10.265 -5.914 1.00 87.25 183 GLU A N 1
ATOM 1358 C CA . GLU A 1 183 ? -7.691 -11.110 -5.661 1.00 87.25 183 GLU A CA 1
ATOM 1359 C C . GLU A 1 183 ? -7.975 -12.606 -5.897 1.00 87.25 183 GLU A C 1
ATOM 1361 O O . GLU A 1 183 ? -7.077 -13.360 -6.290 1.00 87.25 183 GLU A O 1
ATOM 1366 N N . ASP A 1 184 ? -9.226 -13.030 -5.691 1.00 85.69 184 ASP A N 1
ATOM 1367 C CA . ASP A 1 184 ? -9.661 -14.423 -5.817 1.00 85.69 184 ASP A CA 1
ATOM 1368 C C . ASP A 1 184 ? -10.204 -14.767 -7.224 1.00 85.69 184 ASP A C 1
ATOM 1370 O O . ASP A 1 184 ? -10.490 -15.937 -7.515 1.00 85.69 184 ASP A O 1
ATOM 1374 N N . ASP A 1 185 ? -10.312 -13.784 -8.128 1.00 87.12 185 ASP A N 1
ATOM 1375 C CA . ASP A 1 185 ? -10.930 -13.953 -9.447 1.00 87.12 185 ASP A CA 1
ATOM 1376 C C . ASP A 1 185 ? -9.927 -14.402 -10.525 1.00 87.12 185 ASP A C 1
ATOM 1378 O O . ASP A 1 185 ? -9.369 -13.619 -11.296 1.00 87.12 185 ASP A O 1
ATOM 1382 N N . GLY A 1 186 ? -9.712 -15.716 -10.598 1.00 86.44 186 GLY A N 1
ATOM 1383 C CA . GLY A 1 186 ? -8.883 -16.319 -11.645 1.00 86.44 186 GLY A CA 1
ATOM 1384 C C . GLY A 1 186 ? -9.506 -16.290 -13.048 1.00 86.44 186 GLY A C 1
ATOM 1385 O O . GLY A 1 186 ? -8.780 -16.440 -14.021 1.00 86.44 186 GLY A O 1
ATOM 1386 N N . ALA A 1 187 ? -10.824 -16.120 -13.201 1.00 87.44 187 ALA A N 1
ATOM 1387 C CA . ALA A 1 187 ? -11.408 -15.998 -14.542 1.00 87.44 187 ALA A CA 1
ATOM 1388 C C . ALA A 1 187 ? -11.083 -14.618 -15.116 1.00 87.44 187 ALA A C 1
ATOM 1390 O O . ALA A 1 187 ? -10.540 -14.518 -16.216 1.00 87.44 187 ALA A O 1
ATOM 1391 N N . ARG A 1 188 ? -11.295 -13.579 -14.303 1.00 91.19 188 ARG A N 1
ATOM 1392 C CA . ARG A 1 188 ? -10.949 -12.206 -14.649 1.00 91.19 188 ARG A CA 1
ATOM 1393 C C . ARG A 1 188 ? -9.463 -12.029 -14.945 1.00 91.19 188 ARG A C 1
ATOM 1395 O O . ARG A 1 188 ? -9.123 -11.298 -15.865 1.00 91.19 188 ARG A O 1
ATOM 1402 N N . ALA A 1 189 ? -8.591 -12.732 -14.223 1.00 93.56 189 ALA A N 1
ATOM 1403 C CA . ALA A 1 189 ? -7.158 -12.753 -14.511 1.00 93.56 189 ALA A CA 1
ATOM 1404 C C . ALA A 1 189 ? -6.838 -13.183 -15.956 1.00 93.56 189 ALA A C 1
ATOM 1406 O O . ALA A 1 189 ? -5.949 -12.615 -16.579 1.00 93.56 189 ALA A O 1
ATOM 1407 N N . ARG A 1 190 ? -7.571 -14.150 -16.527 1.00 91.56 190 ARG A N 1
ATOM 1408 C CA . ARG A 1 190 ? -7.360 -14.571 -17.925 1.00 91.56 190 ARG A CA 1
ATOM 1409 C C . ARG A 1 190 ? -7.783 -13.491 -18.908 1.00 91.56 190 ARG A C 1
ATOM 1411 O O . ARG A 1 190 ? -7.036 -13.187 -19.832 1.00 91.56 190 ARG A O 1
ATOM 1418 N N . ASP A 1 191 ? -8.947 -12.897 -18.669 1.00 93.94 191 ASP A N 1
ATOM 1419 C CA . ASP A 1 191 ? -9.465 -11.823 -19.514 1.00 93.94 191 ASP A CA 1
ATOM 1420 C C . ASP A 1 191 ? -8.524 -10.608 -19.480 1.00 93.94 191 ASP A C 1
ATOM 1422 O O . ASP A 1 191 ? -8.203 -10.029 -20.518 1.00 93.94 191 ASP A O 1
ATOM 1426 N N . ASP A 1 192 ? -8.031 -10.253 -18.290 1.00 95.81 192 ASP A N 1
ATOM 1427 C CA . ASP A 1 192 ? -7.090 -9.151 -18.107 1.00 95.81 192 ASP A CA 1
ATOM 1428 C C . ASP A 1 192 ? -5.709 -9.468 -18.713 1.00 95.81 192 ASP A C 1
ATOM 1430 O O . ASP A 1 192 ? -5.079 -8.561 -19.255 1.00 95.81 192 ASP A O 1
ATOM 1434 N N . TYR A 1 193 ? -5.243 -10.727 -18.694 1.00 95.31 193 TYR A N 1
ATOM 1435 C CA . TYR A 1 193 ? -4.031 -11.155 -19.413 1.00 95.31 193 TYR A CA 1
ATOM 1436 C C . TYR A 1 193 ? -4.158 -10.887 -20.918 1.00 95.31 193 TYR A C 1
ATOM 1438 O O . TYR A 1 193 ? -3.305 -10.210 -21.504 1.00 95.31 193 TYR A O 1
ATOM 1446 N N . ASP A 1 194 ? -5.235 -11.385 -21.537 1.00 93.88 194 ASP A N 1
ATOM 1447 C CA . ASP A 1 194 ? -5.461 -11.249 -22.978 1.00 93.88 194 ASP A CA 1
ATOM 1448 C C . ASP A 1 194 ? -5.640 -9.767 -23.358 1.00 93.88 194 ASP A C 1
ATOM 1450 O O . ASP A 1 194 ? -5.047 -9.290 -24.332 1.00 93.88 194 ASP A O 1
ATOM 1454 N N . ALA A 1 195 ? -6.383 -9.005 -22.546 1.00 94.56 195 ALA A N 1
ATOM 1455 C CA . ALA A 1 195 ? -6.581 -7.571 -22.739 1.00 94.56 195 ALA A CA 1
ATOM 1456 C C . ALA A 1 195 ? -5.279 -6.767 -22.588 1.00 94.56 195 ALA A C 1
ATOM 1458 O O . ALA A 1 195 ? -5.004 -5.888 -23.411 1.00 94.56 195 ALA A O 1
ATOM 1459 N N . ALA A 1 196 ? -4.456 -7.065 -21.577 1.00 94.12 196 ALA A N 1
ATOM 1460 C CA . ALA A 1 196 ? -3.188 -6.377 -21.345 1.00 94.12 196 ALA A CA 1
ATOM 1461 C C . ALA A 1 196 ? -2.190 -6.637 -22.480 1.00 94.12 196 ALA A C 1
ATOM 1463 O O . ALA A 1 196 ? -1.539 -5.703 -22.960 1.00 94.12 196 ALA A O 1
ATOM 1464 N N . LEU A 1 197 ? -2.103 -7.883 -22.954 1.00 92.12 197 LEU A N 1
ATOM 1465 C CA . LEU A 1 197 ? -1.262 -8.235 -24.092 1.00 92.12 197 LEU A CA 1
ATOM 1466 C C . LEU A 1 197 ? -1.749 -7.553 -25.378 1.00 92.12 197 LEU A C 1
ATOM 1468 O O . LEU A 1 197 ? -0.941 -6.964 -26.099 1.00 92.12 197 LEU A O 1
ATOM 1472 N N . ALA A 1 198 ? -3.058 -7.569 -25.647 1.00 91.81 198 ALA A N 1
ATOM 1473 C CA . ALA A 1 198 ? -3.640 -6.877 -26.796 1.00 91.81 198 ALA A CA 1
ATOM 1474 C C . ALA A 1 198 ? -3.354 -5.365 -26.756 1.00 91.81 198 ALA A C 1
ATOM 1476 O O . ALA A 1 198 ? -2.888 -4.799 -27.748 1.00 91.81 198 ALA A O 1
ATOM 1477 N N . ALA A 1 199 ? -3.547 -4.724 -25.598 1.00 89.38 199 ALA A N 1
ATOM 1478 C CA . ALA A 1 199 ? -3.272 -3.301 -25.395 1.00 89.38 199 ALA A CA 1
ATOM 1479 C C . ALA A 1 199 ? -1.783 -2.946 -25.553 1.00 89.38 199 ALA A C 1
ATOM 1481 O O . ALA A 1 199 ? -1.450 -1.836 -25.973 1.00 89.38 199 ALA A O 1
ATOM 1482 N N . ALA A 1 200 ? -0.881 -3.880 -25.245 1.00 87.62 200 ALA A N 1
ATOM 1483 C CA . ALA A 1 200 ? 0.553 -3.693 -25.431 1.00 87.62 200 ALA A CA 1
ATOM 1484 C C . ALA A 1 200 ? 1.000 -3.780 -26.901 1.00 87.62 200 ALA A C 1
ATOM 1486 O O . ALA A 1 200 ? 2.071 -3.276 -27.226 1.00 87.62 200 ALA A O 1
ATOM 1487 N N . GLY A 1 201 ? 0.190 -4.365 -27.789 1.00 86.44 201 GLY A N 1
ATOM 1488 C CA . GLY A 1 201 ? 0.532 -4.579 -29.201 1.00 86.44 201 GLY A CA 1
ATOM 1489 C C . GLY A 1 201 ? 0.185 -5.976 -29.721 1.00 86.44 201 GLY A C 1
ATOM 1490 O O . GLY A 1 201 ? 0.355 -6.235 -30.913 1.00 86.44 201 GLY A O 1
ATOM 1491 N N . GLY A 1 202 ? -0.315 -6.861 -28.854 1.00 87.81 202 GLY A N 1
ATOM 1492 C CA . GLY A 1 202 ? -0.757 -8.206 -29.196 1.00 87.81 202 GLY A CA 1
ATOM 1493 C C . GLY A 1 202 ? 0.363 -9.028 -29.822 1.00 87.81 202 GLY A C 1
ATOM 1494 O O . GLY A 1 202 ? 1.407 -9.265 -29.217 1.00 87.81 202 GLY A O 1
ATOM 1495 N N . ASP A 1 203 ? 0.143 -9.444 -31.062 1.00 84.94 203 ASP A N 1
ATOM 1496 C CA . ASP A 1 203 ? 1.072 -10.279 -31.821 1.00 84.94 203 ASP A CA 1
ATOM 1497 C C . ASP A 1 203 ? 2.353 -9.568 -32.260 1.00 84.94 203 ASP A C 1
ATOM 1499 O O . ASP A 1 203 ? 3.309 -10.245 -32.630 1.00 84.94 203 ASP A O 1
ATOM 1503 N N . ALA A 1 204 ? 2.395 -8.235 -32.191 1.00 82.69 204 ALA A N 1
ATOM 1504 C CA . ALA A 1 204 ? 3.609 -7.471 -32.470 1.00 82.69 204 ALA A CA 1
ATOM 1505 C C . ALA A 1 204 ? 4.660 -7.584 -31.350 1.00 82.69 204 ALA A C 1
ATOM 1507 O O . ALA A 1 204 ? 5.825 -7.273 -31.582 1.00 82.69 204 ALA A O 1
ATOM 1508 N N . ILE A 1 205 ? 4.260 -8.017 -30.149 1.00 87.31 205 ILE A N 1
ATOM 1509 C CA . ILE A 1 205 ? 5.186 -8.233 -29.035 1.00 87.31 205 ILE A CA 1
ATOM 1510 C C . ILE A 1 205 ? 5.905 -9.562 -29.241 1.00 87.31 205 ILE A C 1
ATOM 1512 O O . ILE A 1 205 ? 5.267 -10.620 -29.243 1.00 87.31 205 ILE A O 1
ATOM 1516 N N . THR A 1 206 ? 7.227 -9.503 -29.389 1.00 86.12 206 THR A N 1
ATOM 1517 C CA . THR A 1 206 ? 8.084 -10.691 -29.524 1.00 86.12 206 THR A CA 1
ATOM 1518 C C . THR A 1 206 ? 8.670 -11.126 -28.190 1.00 86.12 206 THR A C 1
ATOM 1520 O O . THR A 1 206 ? 8.860 -12.319 -27.978 1.00 86.12 206 THR A O 1
ATOM 1523 N N . ASP A 1 207 ? 8.893 -10.172 -27.283 1.00 89.19 207 ASP A N 1
ATOM 1524 C CA . ASP A 1 207 ? 9.576 -10.386 -26.010 1.00 89.19 207 ASP A CA 1
ATOM 1525 C C . ASP A 1 207 ? 8.733 -9.778 -24.875 1.00 89.19 207 ASP A C 1
ATOM 1527 O O . ASP A 1 207 ? 8.424 -8.583 -24.869 1.00 89.19 207 ASP A O 1
ATOM 1531 N N . ALA A 1 208 ? 8.308 -10.593 -23.911 1.00 92.94 208 ALA A N 1
ATOM 1532 C CA . ALA A 1 208 ? 7.484 -10.145 -22.792 1.00 92.94 208 ALA A CA 1
ATOM 1533 C C . ALA A 1 208 ? 8.061 -10.626 -21.457 1.00 92.94 208 ALA A C 1
ATOM 1535 O O . ALA A 1 208 ? 8.468 -11.771 -21.322 1.00 92.94 208 ALA A O 1
ATOM 1536 N N . PHE A 1 209 ? 8.065 -9.774 -20.437 1.00 95.38 209 PHE A N 1
ATOM 1537 C CA . PHE A 1 209 ? 8.499 -10.153 -19.096 1.00 95.38 209 PHE A CA 1
ATOM 1538 C C . PHE A 1 209 ? 7.390 -9.869 -18.096 1.00 95.38 209 PHE A C 1
ATOM 1540 O O . PHE A 1 209 ? 6.955 -8.728 -17.978 1.00 95.38 209 PHE A O 1
ATOM 1547 N N . MET A 1 210 ? 6.913 -10.890 -17.385 1.00 97.25 210 MET A N 1
ATOM 1548 C CA . MET A 1 210 ? 5.863 -10.735 -16.380 1.00 97.25 210 MET A CA 1
ATOM 1549 C C . MET A 1 210 ? 6.414 -10.857 -14.961 1.00 97.25 210 MET A C 1
ATOM 1551 O O . MET A 1 210 ? 6.900 -11.914 -14.579 1.00 97.25 210 MET A O 1
ATOM 1555 N N . ILE A 1 211 ? 6.260 -9.805 -14.158 1.00 98.06 211 ILE A N 1
ATOM 1556 C CA . ILE A 1 211 ? 6.600 -9.761 -12.734 1.00 98.06 211 ILE A CA 1
ATOM 1557 C C . ILE A 1 211 ? 5.299 -9.824 -11.923 1.00 98.06 211 ILE A C 1
ATOM 1559 O O . ILE A 1 211 ? 4.565 -8.839 -11.833 1.00 98.06 211 ILE A O 1
ATOM 1563 N N . GLY A 1 212 ? 4.995 -10.982 -11.337 1.00 98.06 212 GLY A N 1
ATOM 1564 C CA . GLY A 1 212 ? 3.817 -11.194 -10.493 1.00 98.06 212 GLY A CA 1
ATOM 1565 C C . GLY A 1 212 ? 4.110 -10.969 -9.009 1.00 98.06 212 GLY A C 1
ATOM 1566 O O . GLY A 1 212 ? 4.948 -11.649 -8.423 1.00 98.06 212 GLY A O 1
ATOM 1567 N N . ILE A 1 213 ? 3.401 -10.042 -8.371 1.00 98.25 213 ILE A N 1
ATOM 1568 C CA . ILE A 1 213 ? 3.649 -9.641 -6.982 1.00 98.25 213 ILE A CA 1
ATOM 1569 C C . ILE A 1 213 ? 2.553 -10.197 -6.071 1.00 98.25 213 ILE A C 1
ATOM 1571 O O . ILE A 1 213 ? 1.380 -9.837 -6.187 1.00 98.25 213 ILE A O 1
ATOM 1575 N N . SER A 1 214 ? 2.942 -11.031 -5.109 1.00 95.81 214 SER A N 1
ATOM 1576 C CA . SER A 1 214 ? 2.073 -11.492 -4.028 1.00 95.81 214 SER A CA 1
ATOM 1577 C C . SER A 1 214 ? 2.876 -11.602 -2.738 1.00 95.81 214 SER A C 1
ATOM 1579 O O . SER A 1 214 ? 3.597 -12.575 -2.535 1.00 95.81 214 SER A O 1
ATOM 1581 N N . ALA A 1 215 ? 2.716 -10.623 -1.841 1.00 92.88 215 ALA A N 1
ATOM 1582 C CA . ALA A 1 215 ? 3.459 -10.562 -0.579 1.00 92.88 215 ALA A CA 1
ATOM 1583 C C . ALA A 1 215 ? 3.406 -11.890 0.198 1.00 92.88 215 ALA A C 1
ATOM 1585 O O . ALA A 1 215 ? 4.439 -12.421 0.590 1.00 92.88 215 ALA A O 1
ATOM 1586 N N . GLY A 1 216 ? 2.207 -12.460 0.346 1.00 90.50 216 GLY A N 1
ATOM 1587 C CA . GLY A 1 216 ? 2.000 -13.735 1.035 1.00 90.50 216 GLY A CA 1
ATOM 1588 C C . GLY A 1 216 ? 2.144 -14.989 0.166 1.00 90.50 216 GLY A C 1
ATOM 1589 O O . GLY A 1 216 ? 1.861 -16.071 0.671 1.00 90.50 216 GLY A O 1
ATOM 1590 N N . LEU A 1 217 ? 2.515 -14.870 -1.119 1.00 92.25 217 LEU A N 1
ATOM 1591 C CA . LEU A 1 217 ? 2.505 -15.966 -2.105 1.00 92.25 217 LEU A CA 1
ATOM 1592 C C . LEU A 1 217 ? 1.160 -16.705 -2.126 1.00 92.25 217 LEU A C 1
ATOM 1594 O O . LEU A 1 217 ? 1.073 -17.908 -1.870 1.00 92.25 217 LEU A O 1
ATOM 1598 N N . SER A 1 218 ? 0.077 -15.952 -2.333 1.00 89.81 218 SER A N 1
ATOM 1599 C CA . SER A 1 218 ? -1.265 -16.478 -2.076 1.00 89.81 218 SER A CA 1
ATOM 1600 C C . SER A 1 218 ? -2.400 -15.951 -2.955 1.00 89.81 218 SER A C 1
ATOM 1602 O O . SER A 1 218 ? -3.482 -16.541 -2.948 1.00 89.81 218 SER A O 1
ATOM 1604 N N . ALA A 1 219 ? -2.148 -14.887 -3.721 1.00 91.06 219 ALA A N 1
ATOM 1605 C CA . ALA A 1 219 ? -3.141 -14.251 -4.581 1.00 91.06 219 ALA A CA 1
ATOM 1606 C C . ALA A 1 219 ? -3.440 -15.127 -5.805 1.00 91.06 219 ALA A C 1
ATOM 1608 O O . ALA A 1 219 ? -2.558 -15.357 -6.640 1.00 91.06 219 ALA A O 1
ATOM 1609 N N . ARG A 1 220 ? -4.685 -15.596 -5.936 1.00 90.25 220 ARG A N 1
ATOM 1610 C CA . ARG A 1 220 ? -5.095 -16.471 -7.044 1.00 90.25 220 ARG A CA 1
ATOM 1611 C C . ARG A 1 220 ? -5.033 -15.754 -8.390 1.00 90.25 220 ARG A C 1
ATOM 1613 O O . ARG A 1 220 ? -4.568 -16.349 -9.356 1.00 90.25 220 ARG A O 1
ATOM 1620 N N . TYR A 1 221 ? -5.438 -14.486 -8.435 1.00 93.81 221 TYR A N 1
ATOM 1621 C CA . TYR A 1 221 ? -5.355 -13.650 -9.633 1.00 93.81 221 TYR A CA 1
ATOM 1622 C C . TYR A 1 221 ? -3.928 -13.618 -10.208 1.00 93.81 221 TYR A C 1
ATOM 1624 O O . TYR A 1 221 ? -3.711 -13.888 -11.385 1.00 93.81 221 TYR A O 1
ATOM 1632 N N . VAL A 1 222 ? -2.930 -13.369 -9.353 1.00 96.06 222 VAL A N 1
ATOM 1633 C CA . VAL A 1 222 ? -1.514 -13.325 -9.758 1.00 96.06 222 VAL A CA 1
ATOM 1634 C C . VAL A 1 222 ? -1.014 -14.707 -10.174 1.00 96.06 222 VAL A C 1
ATOM 1636 O O . VAL A 1 222 ? -0.281 -14.817 -11.155 1.00 96.06 222 VAL A O 1
ATOM 1639 N N . ALA A 1 223 ? -1.422 -15.763 -9.464 1.00 94.06 223 ALA A N 1
ATOM 1640 C CA . ALA A 1 223 ? -1.040 -17.125 -9.819 1.00 94.06 223 ALA A CA 1
ATOM 1641 C C . ALA A 1 223 ? -1.540 -17.519 -11.219 1.00 94.06 223 ALA A C 1
ATOM 1643 O O . ALA A 1 223 ? -0.793 -18.105 -12.002 1.00 94.06 223 ALA A O 1
ATOM 1644 N N . GLU A 1 224 ? -2.780 -17.156 -11.556 1.00 94.12 224 GLU A N 1
ATOM 1645 C CA . GLU A 1 224 ? -3.347 -17.409 -12.881 1.00 94.12 224 GLU A CA 1
ATOM 1646 C C . GLU A 1 224 ? -2.632 -16.600 -13.976 1.00 94.12 224 GLU A C 1
ATOM 1648 O O . GLU A 1 224 ? -2.280 -17.171 -15.007 1.00 94.12 224 GLU A O 1
ATOM 1653 N N . MET A 1 225 ? -2.350 -15.312 -13.740 1.00 95.75 225 MET A N 1
ATOM 1654 C CA . MET A 1 225 ? -1.588 -14.465 -14.675 1.00 95.75 225 MET A CA 1
ATOM 1655 C C . MET A 1 225 ? -0.220 -15.076 -15.005 1.00 95.75 225 MET A C 1
ATOM 1657 O O . MET A 1 225 ? 0.146 -15.190 -16.176 1.00 95.75 225 MET A O 1
ATOM 1661 N N . LEU A 1 226 ? 0.513 -15.528 -13.980 1.00 93.75 226 LEU A N 1
ATOM 1662 C CA . LEU A 1 226 ? 1.820 -16.166 -14.151 1.00 93.75 226 LEU A CA 1
ATOM 1663 C C . LEU A 1 226 ? 1.712 -17.497 -14.897 1.00 93.75 226 LEU A C 1
ATOM 1665 O O . LEU A 1 226 ? 2.471 -17.720 -15.836 1.00 93.75 226 LEU A O 1
ATOM 1669 N N . ASN A 1 227 ? 0.761 -18.363 -14.530 1.00 90.81 227 ASN A N 1
ATOM 1670 C CA . ASN A 1 227 ? 0.524 -19.622 -15.244 1.00 90.81 227 ASN A CA 1
ATOM 1671 C C . ASN A 1 227 ? 0.207 -19.388 -16.720 1.00 90.81 227 ASN A C 1
ATOM 1673 O O . ASN A 1 227 ? 0.766 -20.059 -17.583 1.00 90.81 227 ASN A O 1
ATOM 1677 N N . ARG A 1 228 ? -0.609 -18.379 -17.027 1.00 90.31 228 ARG A N 1
ATOM 1678 C CA . ARG A 1 228 ? -0.923 -18.032 -18.410 1.00 90.31 228 ARG A CA 1
ATOM 1679 C C . ARG A 1 228 ? 0.302 -17.545 -19.180 1.00 90.31 228 ARG A C 1
ATOM 1681 O O . ARG A 1 228 ? 0.460 -17.920 -20.336 1.00 90.31 228 ARG A O 1
ATOM 1688 N N . ALA A 1 229 ? 1.172 -16.762 -18.541 1.00 90.88 229 ALA A N 1
ATOM 1689 C CA . ALA A 1 229 ? 2.441 -16.344 -19.128 1.00 90.88 229 ALA A CA 1
ATOM 1690 C C . ALA A 1 229 ? 3.380 -17.534 -19.383 1.00 90.88 229 ALA A C 1
ATOM 1692 O O . ALA A 1 229 ? 3.975 -17.616 -20.454 1.00 90.88 229 ALA A O 1
ATOM 1693 N N . PHE A 1 230 ? 3.473 -18.486 -18.450 1.00 85.62 230 PHE A N 1
ATOM 1694 C CA . PHE A 1 230 ? 4.224 -19.722 -18.678 1.00 85.62 230 PHE A CA 1
ATOM 1695 C C . PHE A 1 230 ? 3.694 -20.526 -19.874 1.00 85.62 230 PHE A C 1
ATOM 1697 O O . PHE A 1 230 ? 4.483 -21.083 -20.635 1.00 85.62 230 PHE A O 1
ATOM 1704 N N . ASP A 1 231 ? 2.370 -20.587 -20.016 1.00 85.75 231 ASP A N 1
ATOM 1705 C CA . ASP A 1 231 ? 1.668 -21.343 -21.057 1.00 85.75 231 ASP A CA 1
ATOM 1706 C C . ASP A 1 231 ? 1.420 -20.511 -22.329 1.00 85.75 231 ASP A C 1
ATOM 1708 O O . ASP A 1 231 ? 0.555 -20.852 -23.143 1.00 85.75 231 ASP A O 1
ATOM 1712 N N . ASP A 1 232 ? 2.145 -19.399 -22.509 1.00 84.69 232 ASP A N 1
ATOM 1713 C CA . ASP A 1 232 ? 2.044 -18.588 -23.719 1.00 84.69 232 ASP A CA 1
ATOM 1714 C C . ASP A 1 232 ? 2.437 -19.433 -24.945 1.00 84.69 232 ASP A C 1
ATOM 1716 O O . ASP A 1 232 ? 3.578 -19.899 -25.029 1.00 84.69 232 ASP A O 1
ATOM 1720 N N . PRO A 1 233 ? 1.544 -19.607 -25.939 1.00 79.56 233 PRO A N 1
ATOM 1721 C CA . PRO A 1 233 ? 1.777 -20.515 -27.064 1.00 79.56 233 PRO A CA 1
ATOM 1722 C C . PRO A 1 233 ? 2.917 -20.066 -27.985 1.00 79.56 233 PRO A C 1
ATOM 1724 O O . PRO A 1 233 ? 3.413 -20.856 -28.782 1.00 79.56 233 PRO A O 1
ATOM 1727 N N . LYS A 1 234 ? 3.321 -18.792 -27.905 1.00 82.75 234 LYS A N 1
ATOM 1728 C CA . LYS A 1 234 ? 4.438 -18.230 -28.672 1.00 82.75 234 LYS A CA 1
ATOM 1729 C C . LYS A 1 234 ? 5.742 -18.196 -27.868 1.00 82.75 234 LYS A C 1
ATOM 1731 O O . LYS A 1 234 ? 6.748 -17.726 -28.388 1.00 82.75 234 LYS A O 1
ATOM 1736 N N . HIS A 1 235 ? 5.733 -18.681 -26.623 1.00 83.62 235 HIS A N 1
ATOM 1737 C CA . HIS A 1 235 ? 6.879 -18.694 -25.710 1.00 83.62 235 HIS A CA 1
ATOM 1738 C C . HIS A 1 235 ? 7.570 -17.328 -25.552 1.00 83.62 235 HIS A C 1
ATOM 1740 O O . HIS A 1 235 ? 8.791 -17.265 -25.366 1.00 83.62 235 HIS A O 1
ATOM 1746 N N . ARG A 1 236 ? 6.778 -16.246 -25.610 1.00 85.62 236 ARG A N 1
ATOM 1747 C CA . ARG A 1 236 ? 7.257 -14.854 -25.531 1.00 85.62 236 ARG A CA 1
ATOM 1748 C C . ARG A 1 236 ? 7.680 -14.451 -24.127 1.00 85.62 236 ARG A C 1
ATOM 1750 O O . ARG A 1 236 ? 8.429 -13.494 -23.971 1.00 85.62 236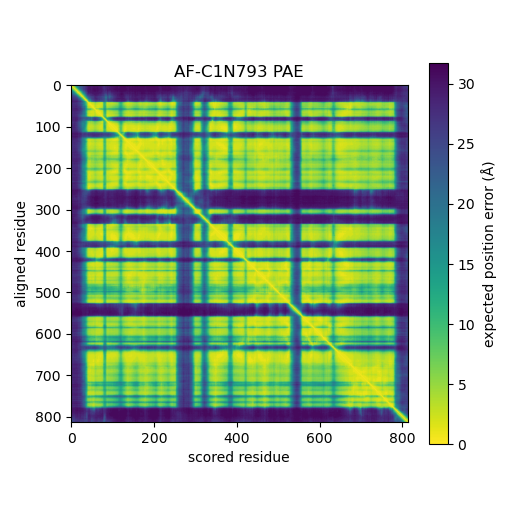 ARG A O 1
ATOM 1757 N N . PHE A 1 237 ? 7.150 -15.130 -23.111 1.00 89.62 237 PHE A N 1
ATOM 1758 C CA . PHE A 1 237 ? 7.243 -14.675 -21.733 1.00 89.62 237 PHE A CA 1
ATOM 1759 C C . PHE A 1 237 ? 8.465 -15.228 -20.991 1.00 89.62 237 PHE A C 1
ATOM 1761 O O . PHE A 1 237 ? 8.621 -16.440 -20.828 1.00 89.62 237 PHE A O 1
ATOM 1768 N N . ALA A 1 238 ? 9.279 -14.321 -20.457 1.00 91.00 238 ALA A N 1
ATOM 1769 C CA . ALA A 1 238 ? 9.979 -14.535 -19.199 1.00 91.00 238 ALA A CA 1
ATOM 1770 C C . ALA A 1 238 ? 9.024 -14.237 -18.029 1.00 91.00 238 ALA A C 1
ATOM 1772 O O . ALA A 1 238 ? 8.096 -13.429 -18.153 1.00 91.00 238 ALA A O 1
ATOM 1773 N N . VAL A 1 239 ? 9.251 -14.862 -16.876 1.00 91.88 239 VAL A N 1
ATOM 1774 C CA . VAL A 1 239 ? 8.392 -14.711 -15.696 1.00 91.88 239 VAL A CA 1
ATOM 1775 C C . VAL A 1 239 ? 9.203 -14.513 -14.420 1.00 91.88 239 VAL A C 1
ATOM 1777 O O . VAL A 1 239 ? 10.260 -15.101 -14.222 1.00 91.88 239 VAL A O 1
ATOM 1780 N N . ALA A 1 240 ? 8.697 -13.695 -13.513 1.00 93.94 240 ALA A N 1
ATOM 1781 C CA . ALA A 1 240 ? 9.226 -13.535 -12.175 1.00 93.94 240 ALA A CA 1
ATOM 1782 C C . ALA A 1 240 ? 8.079 -13.475 -11.174 1.00 93.94 240 ALA A C 1
ATOM 1784 O O . ALA A 1 240 ? 7.011 -12.949 -11.490 1.00 93.94 240 ALA A O 1
ATOM 1785 N N . PHE A 1 241 ? 8.306 -13.961 -9.958 1.00 94.62 241 PHE A N 1
ATOM 1786 C CA . PHE A 1 241 ? 7.419 -13.650 -8.843 1.00 94.62 241 PHE A CA 1
ATOM 1787 C C . PHE A 1 241 ? 8.162 -12.918 -7.733 1.00 94.62 241 PHE A C 1
ATOM 1789 O O . PHE A 1 241 ? 9.343 -13.166 -7.499 1.00 94.62 241 PHE A O 1
ATOM 1796 N N . LEU A 1 242 ? 7.438 -12.041 -7.040 1.00 95.69 242 LEU A N 1
ATOM 1797 C CA . LEU A 1 242 ? 7.897 -11.325 -5.857 1.00 95.69 242 LEU A CA 1
ATOM 1798 C C . LEU A 1 242 ? 6.959 -11.604 -4.678 1.00 95.69 242 LEU A C 1
ATOM 1800 O O . LEU A 1 242 ? 5.763 -11.311 -4.751 1.00 95.69 242 LEU A O 1
ATOM 1804 N N . GLY A 1 243 ? 7.502 -12.143 -3.589 1.00 94.38 243 GLY A N 1
ATOM 1805 C CA . GLY A 1 243 ? 6.790 -12.346 -2.325 1.00 94.38 243 GLY A CA 1
ATOM 1806 C C . GLY A 1 243 ? 7.736 -12.334 -1.130 1.00 94.38 243 GLY A C 1
ATOM 1807 O O . GLY A 1 243 ? 8.914 -12.053 -1.288 1.00 94.38 243 GLY A O 1
ATOM 1808 N N . PHE A 1 244 ? 7.229 -12.603 0.071 1.00 92.75 244 PHE A N 1
ATOM 1809 C CA . PHE A 1 244 ? 8.013 -12.470 1.311 1.00 92.75 244 PHE A CA 1
ATOM 1810 C C . PHE A 1 244 ? 7.864 -13.663 2.258 1.00 92.75 244 PHE A C 1
ATOM 1812 O O . PHE A 1 244 ? 8.224 -13.588 3.432 1.00 92.75 244 PHE A O 1
ATOM 1819 N N . ASN A 1 245 ? 7.341 -14.770 1.727 1.00 89.12 245 ASN A N 1
ATOM 1820 C CA . ASN A 1 245 ? 7.327 -16.067 2.382 1.00 89.12 245 ASN A CA 1
ATOM 1821 C C . ASN A 1 245 ? 8.328 -17.013 1.699 1.00 89.12 245 ASN A C 1
ATOM 1823 O O . ASN A 1 245 ? 8.502 -16.955 0.475 1.00 89.12 245 ASN A O 1
ATOM 1827 N N . PRO A 1 246 ? 8.938 -17.934 2.457 1.00 86.75 246 PRO A N 1
ATOM 1828 C CA . PRO A 1 246 ? 9.582 -19.111 1.898 1.00 86.75 246 PRO A CA 1
ATOM 1829 C C . PRO A 1 246 ? 8.665 -19.855 0.914 1.00 86.75 246 PRO A C 1
ATOM 1831 O O . PRO A 1 246 ? 7.448 -19.923 1.098 1.00 86.75 246 PRO A O 1
ATOM 1834 N N . SER A 1 247 ? 9.250 -20.446 -0.129 1.00 84.81 247 SER A N 1
ATOM 1835 C CA . SER A 1 247 ? 8.524 -21.140 -1.206 1.00 84.81 247 SER A CA 1
ATOM 1836 C C . SER A 1 247 ? 7.608 -22.268 -0.708 1.00 84.81 247 SER A C 1
ATOM 1838 O O . SER A 1 247 ? 6.528 -22.485 -1.263 1.00 84.81 247 SER A O 1
ATOM 1840 N N . ASN A 1 248 ? 8.000 -22.961 0.365 1.00 81.56 248 ASN A N 1
ATOM 1841 C CA . ASN A 1 248 ? 7.208 -24.017 1.005 1.00 81.56 248 ASN A CA 1
ATOM 1842 C C . ASN A 1 248 ? 5.986 -23.492 1.786 1.00 81.56 248 ASN A C 1
ATOM 1844 O O . ASN A 1 248 ? 5.096 -24.274 2.093 1.00 81.56 248 ASN A O 1
ATOM 1848 N N . GLN A 1 249 ? 5.919 -22.189 2.074 1.00 85.00 249 GLN A N 1
ATOM 1849 C CA . GLN A 1 249 ? 4.771 -21.532 2.711 1.00 85.00 249 GLN A CA 1
ATOM 1850 C C . GLN A 1 249 ? 3.815 -20.889 1.690 1.00 85.00 249 GLN A C 1
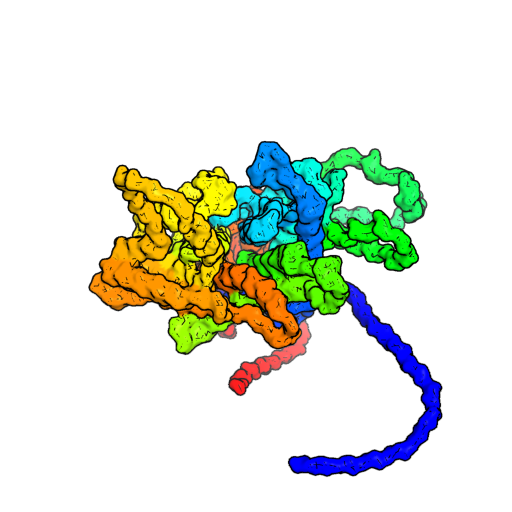ATOM 1852 O O . GLN A 1 249 ? 2.828 -20.257 2.077 1.00 85.00 249 GLN A O 1
ATOM 1857 N N . ALA A 1 250 ? 4.090 -21.023 0.387 1.00 85.38 250 ALA A N 1
ATOM 1858 C CA . ALA A 1 250 ? 3.174 -20.575 -0.656 1.00 85.38 250 ALA A CA 1
ATOM 1859 C C . ALA A 1 250 ? 1.841 -21.325 -0.564 1.00 85.38 250 ALA A C 1
ATOM 1861 O O . ALA A 1 250 ? 1.800 -22.526 -0.292 1.00 85.38 250 ALA A O 1
ATOM 1862 N N . ARG A 1 251 ? 0.735 -20.615 -0.808 1.00 82.00 251 ARG A N 1
ATOM 1863 C CA . ARG A 1 251 ? -0.603 -21.158 -0.558 1.00 82.00 251 ARG A CA 1
ATOM 1864 C C . ARG A 1 251 ? -0.890 -22.363 -1.456 1.00 82.00 251 ARG A C 1
ATOM 1866 O O . ARG A 1 251 ? -1.019 -22.229 -2.678 1.00 82.00 251 ARG A O 1
ATOM 1873 N N . GLU A 1 252 ? -1.075 -23.511 -0.814 1.00 72.81 252 GLU A N 1
ATOM 1874 C CA . GLU A 1 252 ? -1.716 -24.681 -1.400 1.00 72.81 252 GLU A CA 1
ATOM 1875 C C . GLU A 1 252 ? -3.231 -24.484 -1.461 1.00 72.81 252 GLU A C 1
ATOM 1877 O O . GLU A 1 252 ? -3.846 -23.825 -0.618 1.00 72.81 252 GLU A O 1
ATOM 1882 N N . ARG A 1 253 ? -3.862 -25.072 -2.476 1.00 61.75 253 ARG A N 1
ATOM 1883 C CA . ARG A 1 253 ? -5.307 -25.285 -2.429 1.00 61.75 253 ARG A CA 1
ATOM 1884 C C . ARG A 1 253 ? -5.578 -26.351 -1.365 1.00 61.75 253 ARG A C 1
ATOM 1886 O O . ARG A 1 253 ? -4.822 -27.315 -1.301 1.00 61.75 253 ARG A O 1
ATOM 1893 N N . ALA A 1 254 ? -6.677 -26.253 -0.614 1.00 45.47 254 ALA A N 1
ATOM 1894 C CA . ALA A 1 254 ? -7.192 -27.423 0.092 1.00 45.47 254 ALA A CA 1
ATOM 1895 C C . ALA A 1 254 ? -7.372 -28.545 -0.940 1.00 45.47 254 ALA A C 1
ATOM 1897 O O . ALA A 1 254 ? -8.213 -28.443 -1.842 1.00 45.47 254 ALA A O 1
ATOM 1898 N N . MET A 1 255 ? -6.516 -29.570 -0.881 1.00 29.23 255 MET A N 1
ATOM 1899 C CA . MET A 1 255 ? -6.677 -30.733 -1.737 1.00 29.23 255 MET A CA 1
ATOM 1900 C C . MET A 1 255 ? -8.067 -31.286 -1.439 1.00 29.23 255 MET A C 1
ATOM 1902 O O . MET A 1 255 ? -8.381 -31.618 -0.296 1.00 29.23 255 MET A O 1
ATOM 1906 N N . PHE A 1 256 ? -8.924 -31.375 -2.454 1.00 29.44 256 PHE A N 1
ATOM 1907 C CA . PHE A 1 256 ? -10.067 -32.268 -2.362 1.00 29.44 256 PHE A CA 1
ATOM 1908 C C . PHE A 1 256 ? -9.485 -33.673 -2.166 1.00 29.44 256 PHE A C 1
ATOM 1910 O O . PHE A 1 256 ? -9.024 -34.291 -3.122 1.00 29.44 256 PHE A O 1
ATOM 1917 N N . HIS A 1 257 ? -9.482 -34.104 -0.902 1.00 25.02 257 HIS A N 1
ATOM 1918 C CA . HIS A 1 257 ? -8.819 -35.282 -0.340 1.00 25.02 257 HIS A CA 1
ATOM 1919 C C . HIS A 1 257 ? -7.279 -35.229 -0.319 1.00 25.02 257 HIS A C 1
ATOM 1921 O O . HIS A 1 257 ? -6.669 -34.872 -1.328 1.00 25.02 257 HIS A O 1
ATOM 1927 N N . PRO A 1 258 ? -6.621 -35.694 0.770 1.00 23.88 258 PRO A N 1
ATOM 1928 C CA . PRO A 1 258 ? -5.251 -36.177 0.630 1.00 23.88 258 PRO A CA 1
ATOM 1929 C C . PRO A 1 258 ? -5.244 -37.197 -0.516 1.00 23.88 258 PRO A C 1
ATOM 1931 O O . PRO A 1 258 ? -6.232 -37.932 -0.668 1.00 23.88 258 PRO A O 1
ATOM 1934 N N . PRO A 1 259 ? -4.189 -37.261 -1.349 1.00 25.39 259 PRO A N 1
ATOM 1935 C CA . PRO A 1 259 ? -4.117 -38.288 -2.373 1.00 25.39 259 PRO A CA 1
ATOM 1936 C C . PRO A 1 259 ? -4.397 -39.616 -1.681 1.00 25.39 259 PRO A C 1
ATOM 1938 O O . PRO A 1 259 ? -3.747 -39.944 -0.689 1.00 25.39 259 PRO A O 1
ATOM 1941 N N . SER A 1 260 ? -5.441 -40.323 -2.133 1.00 30.09 260 SER A N 1
ATOM 1942 C CA . SER A 1 260 ? -5.845 -41.578 -1.498 1.00 30.09 260 SER A CA 1
ATOM 1943 C C . SER A 1 260 ? -4.599 -42.442 -1.256 1.00 30.09 260 SER A C 1
ATOM 1945 O O . SER A 1 260 ? -3.678 -42.381 -2.077 1.00 30.09 260 SER A O 1
ATOM 1947 N N . PRO A 1 261 ? -4.545 -43.293 -0.218 1.00 32.84 261 PRO A N 1
ATOM 1948 C CA . PRO A 1 261 ? -3.387 -44.155 0.051 1.00 32.84 261 PRO A CA 1
ATOM 1949 C C . PRO A 1 261 ? -2.911 -45.000 -1.152 1.00 32.84 261 PRO A C 1
ATOM 1951 O O . PRO A 1 261 ? -1.828 -45.579 -1.118 1.00 32.84 261 PRO A O 1
ATOM 1954 N N . ARG A 1 262 ? -3.694 -45.063 -2.240 1.00 34.47 262 ARG A N 1
ATOM 1955 C CA . ARG A 1 262 ? -3.316 -45.628 -3.541 1.00 34.47 262 ARG A CA 1
ATOM 1956 C C . ARG A 1 262 ? -2.259 -44.818 -4.312 1.00 34.47 262 ARG A C 1
ATOM 1958 O O . ARG A 1 262 ? -1.566 -45.419 -5.123 1.00 34.47 262 ARG A O 1
ATOM 1965 N N . PHE A 1 263 ? -2.107 -43.510 -4.080 1.00 30.80 263 PHE A N 1
ATOM 1966 C CA . PHE A 1 263 ? -1.096 -42.677 -4.754 1.00 30.80 263 PHE A CA 1
ATOM 1967 C C . PHE A 1 263 ? 0.271 -42.756 -4.056 1.00 30.80 263 PHE A C 1
ATOM 1969 O O . PHE A 1 263 ? 1.289 -42.855 -4.729 1.00 30.80 263 PHE A O 1
ATOM 1976 N N . GLN A 1 264 ? 0.299 -42.837 -2.720 1.00 30.98 264 GLN A N 1
ATOM 1977 C CA . GLN A 1 264 ? 1.541 -43.052 -1.961 1.00 30.98 264 GLN A CA 1
ATOM 1978 C C . GLN A 1 264 ? 2.096 -44.482 -2.108 1.00 30.98 264 GLN A C 1
ATOM 1980 O O . GLN A 1 264 ? 3.302 -44.681 -2.026 1.00 30.98 264 GLN A O 1
ATOM 1985 N N . ARG A 1 265 ? 1.249 -45.485 -2.394 1.00 30.11 265 ARG A N 1
ATOM 1986 C CA . ARG A 1 265 ? 1.682 -46.888 -2.578 1.00 30.11 265 ARG A CA 1
ATOM 1987 C C . ARG A 1 265 ? 2.114 -47.263 -3.998 1.00 30.11 265 ARG A C 1
ATOM 1989 O O . ARG A 1 265 ? 2.542 -48.391 -4.199 1.00 30.11 265 ARG A O 1
ATOM 1996 N N . ARG A 1 266 ? 2.013 -46.370 -4.989 1.00 30.05 266 ARG A N 1
ATOM 1997 C CA . ARG A 1 266 ? 2.452 -46.670 -6.370 1.00 30.05 266 ARG A CA 1
ATOM 1998 C C . ARG A 1 266 ? 3.901 -46.275 -6.671 1.00 30.05 266 ARG A C 1
ATOM 2000 O O . ARG A 1 266 ? 4.393 -46.621 -7.736 1.00 30.05 266 ARG A O 1
ATOM 2007 N N . ALA A 1 267 ? 4.591 -45.647 -5.715 1.00 32.25 267 ALA A N 1
ATOM 2008 C CA . ALA A 1 267 ? 6.044 -45.462 -5.734 1.00 32.25 267 ALA A CA 1
ATOM 2009 C C . ALA A 1 267 ? 6.819 -46.718 -5.271 1.00 32.25 267 ALA A C 1
ATOM 2011 O O . ALA A 1 267 ? 8.037 -46.690 -5.145 1.00 32.25 267 ALA A O 1
ATOM 2012 N N . THR A 1 268 ? 6.134 -47.837 -5.025 1.00 35.03 268 THR A N 1
ATOM 2013 C CA . THR A 1 268 ? 6.756 -49.122 -4.689 1.00 35.03 268 THR A CA 1
ATOM 2014 C C . THR A 1 268 ? 6.156 -50.224 -5.561 1.00 35.03 268 THR A C 1
ATOM 2016 O O . THR A 1 268 ? 5.012 -50.622 -5.379 1.00 35.03 268 THR A O 1
ATOM 2019 N N . LEU A 1 269 ? 6.952 -50.667 -6.540 1.00 36.59 269 LEU A N 1
ATOM 2020 C CA . LEU A 1 269 ? 6.944 -51.985 -7.192 1.00 36.59 269 LEU A CA 1
ATOM 2021 C C . LEU A 1 269 ? 5.561 -52.629 -7.432 1.00 36.59 269 LEU A C 1
ATOM 2023 O O . LEU A 1 269 ? 5.069 -53.410 -6.619 1.00 36.59 269 LEU A O 1
ATOM 2027 N N . LEU A 1 270 ? 4.986 -52.400 -8.617 1.00 29.56 270 LEU A N 1
ATOM 2028 C CA . LEU A 1 270 ? 4.037 -53.350 -9.206 1.00 29.56 270 LEU A CA 1
ATOM 2029 C C . LEU A 1 270 ? 4.836 -54.475 -9.895 1.00 29.56 270 LEU A C 1
ATOM 2031 O O . LEU A 1 270 ? 5.601 -54.175 -10.813 1.00 29.56 270 LEU A O 1
ATOM 2035 N N . PRO A 1 271 ? 4.679 -55.756 -9.512 1.00 32.75 271 PRO A N 1
ATOM 2036 C CA . PRO A 1 271 ? 5.295 -56.862 -10.235 1.00 32.75 271 PRO A CA 1
ATOM 2037 C C . PRO A 1 271 ? 4.608 -57.018 -11.596 1.00 32.75 271 PRO A C 1
ATOM 2039 O O . PRO A 1 271 ? 3.393 -57.202 -11.656 1.00 32.75 271 PRO A O 1
ATOM 2042 N N . GLY A 1 272 ? 5.381 -56.956 -12.680 1.00 38.62 272 GLY A N 1
ATOM 2043 C CA . GLY A 1 272 ? 4.910 -57.282 -14.032 1.00 38.62 272 GLY A CA 1
ATOM 2044 C C . GLY A 1 272 ? 4.737 -56.109 -14.999 1.00 38.62 272 GLY A C 1
ATOM 2045 O O . GLY A 1 272 ? 4.331 -56.341 -16.133 1.00 38.62 272 GLY A O 1
ATOM 2046 N N . VAL A 1 273 ? 5.077 -54.876 -14.611 1.00 35.66 273 VAL A N 1
ATOM 2047 C CA . VAL A 1 273 ? 5.292 -53.783 -15.574 1.00 35.66 273 VAL A CA 1
ATOM 2048 C C . VAL A 1 273 ? 6.797 -53.618 -15.726 1.00 35.66 273 VAL A C 1
ATOM 2050 O O . VAL A 1 273 ? 7.477 -53.302 -14.751 1.00 35.66 273 VAL A O 1
ATOM 2053 N N . ALA A 1 274 ? 7.325 -53.907 -16.917 1.00 30.50 274 ALA A N 1
ATOM 2054 C CA . ALA A 1 274 ? 8.736 -53.684 -17.209 1.00 30.50 274 ALA A CA 1
ATOM 2055 C C . ALA A 1 274 ? 9.075 -52.203 -16.945 1.00 30.50 274 ALA A C 1
ATOM 2057 O O . ALA A 1 274 ? 8.264 -51.338 -17.291 1.00 30.50 274 ALA A O 1
ATOM 2058 N N . PRO A 1 275 ? 10.217 -51.897 -16.303 1.00 34.50 275 PRO A N 1
ATOM 2059 C CA . PRO A 1 275 ? 10.645 -50.518 -16.132 1.00 34.50 275 PRO A CA 1
ATOM 2060 C C . PRO A 1 275 ? 10.753 -49.877 -17.515 1.00 34.50 275 PRO A C 1
ATOM 2062 O O . PRO A 1 275 ? 11.410 -50.420 -18.401 1.00 34.50 275 PRO A O 1
ATOM 2065 N N . VAL A 1 276 ? 10.058 -48.758 -17.708 1.00 37.59 276 VAL A N 1
ATOM 2066 C CA . VAL A 1 276 ? 10.216 -47.951 -18.917 1.00 37.59 276 VAL A CA 1
ATOM 2067 C C . VAL A 1 276 ? 11.607 -47.335 -18.842 1.00 37.59 276 VAL A C 1
ATOM 2069 O O . VAL A 1 276 ? 11.936 -46.676 -17.853 1.00 37.59 276 VAL A O 1
ATOM 2072 N N . ASP A 1 277 ? 12.428 -47.620 -19.848 1.00 34.50 277 ASP A N 1
ATOM 2073 C CA . ASP A 1 277 ? 13.784 -47.103 -19.965 1.00 34.50 277 ASP A CA 1
ATOM 2074 C C . ASP A 1 277 ? 13.726 -45.565 -20.095 1.00 34.50 277 ASP A C 1
ATOM 2076 O O . ASP A 1 277 ? 13.034 -45.056 -20.982 1.00 34.50 277 ASP A O 1
ATOM 2080 N N . PRO A 1 278 ? 14.420 -44.796 -19.233 1.00 37.62 278 PRO A N 1
ATOM 2081 C CA . PRO A 1 278 ? 14.465 -43.334 -19.315 1.00 37.62 278 PRO A CA 1
ATOM 2082 C C . PRO A 1 278 ? 14.955 -42.791 -20.668 1.00 37.62 278 PRO A C 1
ATOM 2084 O O . PRO A 1 278 ? 14.746 -41.613 -20.960 1.00 37.62 278 PRO A O 1
ATOM 2087 N N . THR A 1 279 ? 15.589 -43.623 -21.501 1.00 38.50 279 THR A N 1
ATOM 2088 C CA . THR A 1 279 ? 16.058 -43.225 -22.836 1.00 38.50 279 THR A CA 1
ATOM 2089 C C . THR A 1 279 ? 14.959 -43.155 -23.902 1.00 38.50 279 THR A C 1
ATOM 2091 O O . THR A 1 279 ? 15.120 -42.396 -24.859 1.00 38.50 279 THR A O 1
ATOM 2094 N N . ASP A 1 280 ? 13.803 -43.805 -23.722 1.00 34.06 280 ASP A N 1
ATOM 2095 C CA . ASP A 1 280 ? 12.694 -43.702 -24.691 1.00 34.06 280 ASP A CA 1
ATOM 2096 C C . ASP A 1 280 ? 12.066 -42.291 -24.711 1.00 34.06 280 ASP A C 1
ATOM 2098 O O . ASP A 1 280 ? 11.618 -41.816 -25.758 1.00 34.06 280 ASP A O 1
ATOM 2102 N N . TRP A 1 281 ? 12.135 -41.559 -23.589 1.00 36.72 281 TRP A N 1
ATOM 2103 C CA . TRP A 1 281 ? 11.718 -40.151 -23.488 1.00 36.72 281 TRP A CA 1
ATOM 2104 C C . TRP A 1 281 ? 12.647 -39.188 -24.243 1.00 36.72 281 TRP A C 1
ATOM 2106 O O . TRP A 1 281 ? 12.179 -38.195 -24.799 1.00 36.72 281 TRP A O 1
ATOM 2116 N N . MET A 1 282 ? 13.950 -39.489 -24.305 1.00 33.19 282 MET A N 1
ATOM 2117 C CA . MET A 1 282 ? 14.927 -38.692 -25.062 1.00 33.19 282 MET A CA 1
ATOM 2118 C C . MET A 1 282 ? 14.806 -38.885 -26.580 1.00 33.19 282 MET A C 1
ATOM 2120 O O . MET A 1 282 ? 15.247 -38.024 -27.337 1.00 33.19 282 MET A O 1
ATOM 2124 N N . MET A 1 283 ? 14.183 -39.978 -27.035 1.00 34.22 283 MET A N 1
ATOM 2125 C CA . MET A 1 283 ? 14.131 -40.357 -28.454 1.00 34.22 283 MET A CA 1
ATOM 2126 C C . MET A 1 283 ? 12.788 -40.052 -29.142 1.00 34.22 283 MET A C 1
ATOM 2128 O O . MET A 1 283 ? 12.579 -40.440 -30.293 1.00 34.22 283 MET A O 1
ATOM 2132 N N . GLY A 1 284 ? 11.885 -39.321 -28.477 1.00 36.44 284 GLY A N 1
ATOM 2133 C CA . GLY A 1 284 ? 10.713 -38.711 -29.115 1.00 36.44 284 GLY A CA 1
ATOM 2134 C C . GLY A 1 284 ? 9.612 -39.677 -29.566 1.00 36.44 284 GLY A C 1
ATOM 2135 O O . GLY A 1 284 ? 8.835 -39.318 -30.453 1.00 36.44 284 GLY A O 1
ATO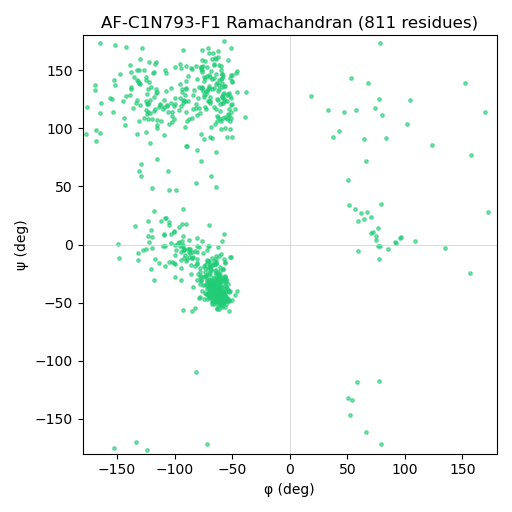M 2136 N N . LYS A 1 285 ? 9.514 -40.876 -28.981 1.00 35.06 285 LYS A N 1
ATOM 2137 C CA . LYS A 1 285 ? 8.394 -41.792 -29.237 1.00 35.06 285 LYS A CA 1
ATOM 2138 C C . LYS A 1 285 ? 7.370 -41.698 -28.102 1.00 35.06 285 LYS A C 1
ATOM 2140 O O . LYS A 1 285 ? 7.700 -41.902 -26.943 1.00 35.06 285 LYS A O 1
ATOM 2145 N N . ASP A 1 286 ? 6.147 -41.342 -28.492 1.00 35.00 286 ASP A N 1
ATOM 2146 C CA . ASP A 1 286 ? 4.921 -41.206 -27.697 1.00 35.00 286 ASP A CA 1
ATOM 2147 C C . ASP A 1 286 ? 4.933 -40.112 -26.610 1.00 35.00 286 ASP A C 1
ATOM 2149 O O . ASP A 1 286 ? 5.258 -40.331 -25.441 1.00 35.00 286 ASP A O 1
ATOM 2153 N N . ARG A 1 287 ? 4.485 -38.900 -26.982 1.00 34.09 287 ARG A N 1
ATOM 2154 C CA . ARG A 1 287 ? 4.138 -37.865 -25.997 1.00 34.09 287 ARG A CA 1
ATOM 2155 C C . ARG A 1 287 ? 2.856 -38.286 -25.262 1.00 34.09 287 ARG A C 1
ATOM 2157 O O . ARG A 1 287 ? 1.877 -38.644 -25.912 1.00 34.09 287 ARG A O 1
ATOM 2164 N N . PRO A 1 288 ? 2.780 -38.167 -23.925 1.00 38.19 288 PRO A N 1
ATOM 2165 C CA . PRO A 1 288 ? 1.599 -38.536 -23.131 1.00 38.19 288 PRO A CA 1
ATOM 2166 C C . PRO A 1 288 ? 0.383 -37.601 -23.321 1.00 38.19 288 PRO A C 1
ATOM 2168 O O . PRO A 1 288 ? -0.541 -37.598 -22.503 1.00 38.19 288 PRO A O 1
ATOM 2171 N N . GLU A 1 289 ? 0.384 -36.799 -24.383 1.00 38.72 289 GLU A N 1
ATOM 2172 C CA . GLU A 1 289 ? -0.678 -35.872 -24.769 1.00 38.72 289 GLU A CA 1
ATOM 2173 C C . GLU A 1 289 ? -1.835 -36.608 -25.474 1.00 38.72 289 GLU A C 1
ATOM 2175 O O . GLU A 1 289 ? -2.986 -36.203 -25.333 1.00 38.72 289 GLU A O 1
ATOM 2180 N N . ASP A 1 290 ? -1.573 -37.761 -26.105 1.00 36.12 290 ASP A N 1
ATOM 2181 C CA . ASP A 1 290 ? -2.568 -38.494 -26.910 1.00 36.12 290 ASP A CA 1
ATOM 2182 C C . ASP A 1 290 ? -3.489 -39.435 -26.101 1.00 36.12 290 ASP A C 1
ATOM 2184 O O . ASP A 1 290 ? -4.448 -39.993 -26.634 1.00 36.12 290 ASP A O 1
ATOM 2188 N N . VAL A 1 291 ? -3.242 -39.613 -24.796 1.00 37.56 291 VAL A N 1
ATOM 2189 C CA . VAL A 1 291 ? -3.998 -40.556 -23.935 1.00 37.56 291 VAL A CA 1
ATOM 2190 C C . VAL A 1 291 ? -5.029 -39.854 -23.040 1.00 37.56 291 VAL A C 1
ATOM 2192 O O . VAL A 1 291 ? -5.938 -40.491 -22.505 1.00 37.56 291 VAL A O 1
ATOM 2195 N N . TYR A 1 292 ? -4.945 -38.532 -22.888 1.00 32.53 292 TYR A N 1
ATOM 2196 C CA . TYR A 1 292 ? -5.838 -37.775 -22.014 1.00 32.53 292 TYR A CA 1
ATOM 2197 C C . TYR A 1 292 ? -6.551 -36.690 -22.818 1.00 32.53 292 TYR A C 1
ATOM 2199 O O . TYR A 1 292 ? -5.947 -35.683 -23.169 1.00 32.53 292 TYR A O 1
ATOM 2207 N N . GLY A 1 293 ? -7.857 -36.870 -23.059 1.00 29.78 293 GLY A N 1
ATOM 2208 C CA . GLY A 1 293 ? -8.732 -35.793 -23.541 1.00 29.78 293 GLY A CA 1
ATOM 2209 C C . GLY A 1 293 ? -8.613 -34.524 -22.676 1.00 29.78 293 GLY A C 1
ATOM 2210 O O . GLY A 1 293 ? -8.011 -34.581 -21.598 1.00 29.78 293 GLY A O 1
ATOM 2211 N N . PRO A 1 294 ? -9.177 -33.377 -23.107 1.00 28.19 294 PRO A N 1
ATOM 2212 C CA . PRO A 1 294 ? -8.941 -32.081 -22.473 1.00 28.19 294 PRO A CA 1
ATOM 2213 C C . PRO A 1 294 ? -9.174 -32.172 -20.962 1.00 28.19 294 PRO A C 1
ATOM 2215 O O . PRO A 1 294 ? -10.301 -32.352 -20.494 1.00 28.19 294 PRO A O 1
ATOM 2218 N N . LYS A 1 295 ? -8.082 -32.108 -20.189 1.00 32.41 295 LYS A N 1
ATOM 2219 C CA . LYS A 1 295 ? -8.158 -32.133 -18.729 1.00 32.41 295 LYS A CA 1
ATOM 2220 C C . LYS A 1 295 ? -8.961 -30.901 -18.301 1.00 32.41 295 LYS A C 1
ATOM 2222 O O . LYS A 1 295 ? -8.682 -29.813 -18.806 1.00 32.41 295 LYS A O 1
ATOM 2227 N N . PRO A 1 296 ? -9.932 -31.024 -17.379 1.00 31.67 296 PRO A N 1
ATOM 2228 C CA . PRO A 1 296 ? -10.589 -29.849 -16.823 1.00 31.67 296 PRO A CA 1
ATOM 2229 C C . PRO A 1 296 ? -9.513 -28.913 -16.263 1.00 31.67 296 PRO A C 1
ATOM 2231 O O . PRO A 1 296 ? -8.696 -29.342 -15.443 1.00 31.67 296 PRO A O 1
ATOM 2234 N N . ILE A 1 297 ? -9.490 -27.665 -16.746 1.00 41.75 297 ILE A N 1
ATOM 2235 C CA . ILE A 1 297 ? -8.524 -26.639 -16.336 1.00 41.75 297 ILE A CA 1
ATOM 2236 C C . ILE A 1 297 ? -8.669 -26.470 -14.825 1.00 41.75 297 ILE A C 1
ATOM 2238 O O . ILE A 1 297 ? -9.692 -25.991 -14.327 1.00 41.75 297 ILE A O 1
ATOM 2242 N N . ARG A 1 298 ? -7.671 -26.939 -14.074 1.00 51.25 298 ARG A N 1
ATOM 2243 C CA . ARG A 1 298 ? -7.663 -26.799 -12.620 1.00 51.25 298 ARG A CA 1
ATOM 2244 C C . ARG A 1 298 ? -7.425 -25.318 -12.297 1.00 51.25 298 ARG A C 1
ATOM 2246 O O . ARG A 1 298 ? -6.546 -24.719 -12.901 1.00 51.25 298 ARG A O 1
ATOM 2253 N N . PRO A 1 299 ? -8.190 -24.713 -11.373 1.00 56.00 299 PRO A N 1
ATOM 2254 C CA . PRO A 1 299 ? -7.888 -23.380 -10.863 1.00 56.00 299 PRO A CA 1
ATOM 2255 C C . PRO A 1 299 ? -6.452 -23.299 -10.333 1.00 56.00 299 PRO A C 1
ATOM 2257 O O . PRO A 1 299 ? -6.088 -24.140 -9.505 1.00 56.00 299 PRO A O 1
ATOM 2260 N N . ALA A 1 300 ? -5.694 -22.288 -10.767 1.00 67.81 300 ALA A N 1
ATOM 2261 C CA . ALA A 1 300 ? -4.314 -22.071 -10.345 1.00 67.81 300 ALA A CA 1
ATOM 2262 C C . ALA A 1 300 ? -4.188 -21.871 -8.824 1.00 67.81 300 ALA A C 1
ATOM 2264 O O . ALA A 1 300 ? -5.013 -21.196 -8.197 1.00 67.81 300 ALA A O 1
ATOM 2265 N N . SER A 1 301 ? -3.118 -22.416 -8.239 1.00 82.19 301 SER A N 1
ATOM 2266 C CA . SER A 1 301 ? -2.664 -22.070 -6.882 1.00 82.19 301 SER A CA 1
ATOM 2267 C C . SER A 1 301 ? -1.280 -21.429 -6.923 1.00 82.19 301 SER A C 1
ATOM 2269 O O . SER A 1 301 ? -0.512 -21.652 -7.857 1.00 82.19 301 SER A O 1
ATOM 2271 N N . PHE A 1 302 ? -0.921 -20.656 -5.898 1.00 86.56 302 PHE A N 1
ATOM 2272 C CA . PHE A 1 302 ? 0.421 -20.075 -5.861 1.00 86.56 302 PHE A CA 1
ATOM 2273 C C . PHE A 1 302 ? 1.498 -21.143 -5.610 1.00 86.56 302 PHE A C 1
ATOM 2275 O O . PHE A 1 302 ? 2.602 -21.020 -6.134 1.00 86.56 302 PHE A O 1
ATOM 2282 N N . ARG A 1 303 ? 1.185 -22.229 -4.882 1.00 86.81 303 ARG A N 1
ATOM 2283 C CA . ARG A 1 303 ? 2.110 -23.369 -4.748 1.00 86.81 303 ARG A CA 1
ATOM 2284 C C . ARG A 1 303 ? 2.407 -24.032 -6.093 1.00 86.81 303 ARG A C 1
ATOM 2286 O O . ARG A 1 303 ? 3.542 -24.416 -6.330 1.00 86.81 303 ARG A O 1
ATOM 2293 N N . GLU A 1 304 ? 1.423 -24.124 -6.987 1.00 84.31 304 GLU A N 1
ATOM 2294 C CA . GLU A 1 304 ? 1.635 -24.622 -8.352 1.00 84.31 304 GLU A CA 1
ATOM 2295 C C . GLU A 1 304 ? 2.593 -23.725 -9.139 1.00 84.31 304 GLU A C 1
ATOM 2297 O O . GLU A 1 304 ? 3.513 -24.236 -9.768 1.00 84.31 304 GLU A O 1
ATOM 2302 N N . VAL A 1 305 ? 2.434 -22.400 -9.048 1.00 85.94 305 VAL A N 1
ATOM 2303 C CA . VAL A 1 305 ? 3.393 -21.453 -9.639 1.00 85.94 305 VAL A CA 1
ATOM 2304 C C . VAL A 1 305 ? 4.792 -21.727 -9.100 1.00 85.94 305 VAL A C 1
ATOM 2306 O O . VAL A 1 305 ? 5.700 -21.977 -9.884 1.00 85.94 305 VAL A O 1
ATOM 2309 N N . VAL A 1 306 ? 4.961 -21.760 -7.777 1.00 84.88 306 VAL A N 1
ATOM 2310 C CA . VAL A 1 306 ? 6.254 -22.042 -7.136 1.00 84.88 306 VAL A CA 1
ATOM 2311 C C . VAL A 1 306 ? 6.842 -23.371 -7.612 1.00 84.88 306 VAL A C 1
ATOM 2313 O O . VAL A 1 306 ? 8.008 -23.413 -7.991 1.00 84.88 306 VAL A O 1
ATOM 2316 N N . TRP A 1 307 ? 6.035 -24.427 -7.688 1.00 82.06 307 TRP A N 1
ATOM 2317 C CA . TRP A 1 307 ? 6.467 -25.730 -8.187 1.00 82.06 307 TRP A CA 1
ATOM 2318 C C . TRP A 1 307 ? 6.954 -25.673 -9.644 1.00 82.06 307 TRP A C 1
ATOM 2320 O O . TRP A 1 307 ? 7.961 -26.291 -9.979 1.00 82.06 307 TRP A O 1
ATOM 2330 N N . ARG A 1 308 ? 6.309 -24.884 -10.515 1.00 81.06 308 ARG A N 1
ATOM 2331 C CA . ARG A 1 308 ? 6.774 -24.666 -11.901 1.00 81.06 308 ARG A CA 1
ATOM 2332 C C . ARG A 1 308 ? 8.102 -23.907 -11.975 1.00 81.06 308 ARG A C 1
ATOM 2334 O O . ARG A 1 308 ? 8.869 -24.131 -12.912 1.00 81.06 308 ARG A O 1
ATOM 2341 N N . PHE A 1 309 ? 8.378 -23.019 -11.018 1.00 78.88 309 PHE A N 1
ATOM 2342 C CA . PHE A 1 309 ? 9.705 -22.413 -10.865 1.00 78.88 309 PHE A CA 1
ATOM 2343 C C . PHE A 1 309 ? 10.723 -23.456 -10.368 1.00 78.88 309 PHE A C 1
ATOM 2345 O O . PHE A 1 309 ? 11.794 -23.570 -10.955 1.00 78.88 309 PHE A O 1
ATOM 2352 N N . GLU A 1 310 ? 10.380 -24.259 -9.353 1.00 69.38 310 GLU A N 1
ATOM 2353 C CA . GLU A 1 310 ? 11.250 -25.301 -8.774 1.00 69.38 310 GLU A CA 1
ATOM 2354 C C . GLU A 1 310 ? 11.635 -26.391 -9.799 1.00 69.38 310 GLU A C 1
ATOM 2356 O O . GLU A 1 310 ? 12.805 -26.765 -9.888 1.00 69.38 310 GLU A O 1
ATOM 2361 N N . LEU A 1 311 ? 10.688 -26.863 -10.620 1.00 66.00 311 LEU A N 1
ATOM 2362 C CA . LEU A 1 311 ? 10.941 -27.874 -11.656 1.00 66.00 311 LEU A CA 1
ATOM 2363 C C . LEU A 1 311 ? 11.921 -27.412 -12.740 1.00 66.00 311 LEU A C 1
ATOM 2365 O O . LEU A 1 311 ? 12.709 -28.214 -13.233 1.00 66.00 311 LEU A O 1
ATOM 2369 N N . ASP A 1 312 ? 11.863 -26.139 -13.125 1.00 57.59 312 ASP A N 1
ATOM 2370 C CA . ASP A 1 312 ? 12.740 -25.590 -14.167 1.00 57.59 312 ASP A CA 1
ATOM 2371 C C . ASP A 1 312 ? 14.170 -25.407 -13.658 1.00 57.59 312 ASP A C 1
ATOM 2373 O O . ASP A 1 312 ? 15.133 -25.622 -14.389 1.00 57.59 312 ASP A O 1
ATOM 2377 N N . ILE A 1 313 ? 14.308 -25.053 -12.376 1.00 50.12 313 ILE A N 1
ATOM 2378 C CA . ILE A 1 313 ? 15.602 -24.905 -11.701 1.00 50.12 313 ILE A CA 1
ATOM 2379 C C . ILE A 1 313 ? 16.273 -26.280 -11.530 1.00 50.12 313 ILE A C 1
ATOM 2381 O O . ILE A 1 313 ? 17.490 -26.391 -11.670 1.00 50.12 313 ILE A O 1
ATOM 2385 N N . GLY A 1 314 ? 15.488 -27.349 -11.341 1.00 37.56 314 GLY A N 1
ATOM 2386 C CA . GLY A 1 314 ? 15.979 -28.734 -11.359 1.00 37.56 314 GLY A CA 1
ATOM 2387 C C . GLY A 1 314 ? 16.546 -29.201 -12.711 1.00 37.56 314 GLY A C 1
ATOM 2388 O O . GLY A 1 314 ? 17.252 -30.205 -12.751 1.00 37.56 314 GLY A O 1
ATOM 2389 N N . GLY A 1 315 ? 16.281 -28.472 -13.804 1.00 30.80 315 GLY A N 1
ATOM 2390 C CA . GLY A 1 315 ? 16.819 -28.728 -15.147 1.00 30.80 315 GLY A CA 1
ATOM 2391 C C . GLY A 1 315 ? 18.104 -27.960 -15.495 1.00 30.80 315 GLY A C 1
ATOM 2392 O O . GLY A 1 315 ? 18.628 -28.137 -16.592 1.00 30.80 315 GLY A O 1
ATOM 2393 N N . GLN A 1 316 ? 18.630 -27.119 -14.593 1.00 33.31 316 GLN A N 1
ATOM 2394 C CA . GLN A 1 316 ? 19.808 -26.266 -14.842 1.00 33.31 316 GLN A CA 1
ATOM 2395 C C . GLN A 1 316 ? 21.154 -26.843 -14.364 1.00 33.31 316 GLN A C 1
ATOM 2397 O O . GLN A 1 316 ? 22.154 -26.132 -14.349 1.00 33.31 316 GLN A O 1
ATOM 2402 N N . TYR A 1 317 ? 21.221 -28.142 -14.064 1.00 30.69 317 TYR A N 1
ATOM 2403 C CA . TYR A 1 317 ? 22.488 -28.885 -14.012 1.00 30.69 317 TYR A CA 1
ATOM 2404 C C . TYR A 1 317 ? 22.620 -29.792 -15.243 1.00 30.69 317 TYR A C 1
ATOM 2406 O O . TYR A 1 317 ? 22.648 -31.014 -15.155 1.00 30.69 317 TYR A O 1
ATOM 2414 N N . CYS A 1 318 ? 22.687 -29.179 -16.422 1.00 24.48 318 CYS A N 1
ATOM 2415 C CA . CYS A 1 318 ? 23.363 -29.765 -17.577 1.00 24.48 318 CYS A CA 1
ATOM 2416 C C . CYS A 1 318 ? 24.578 -28.871 -17.822 1.00 24.48 318 CYS A C 1
ATOM 2418 O O . CYS A 1 318 ? 24.427 -27.654 -17.906 1.00 24.48 318 CYS A O 1
ATOM 2420 N N . GLY A 1 319 ? 25.763 -29.478 -17.772 1.00 25.48 319 GLY A N 1
ATOM 2421 C CA . GLY A 1 319 ? 27.037 -28.812 -17.535 1.00 25.48 319 GLY A CA 1
ATOM 2422 C C . GLY A 1 319 ? 27.360 -27.643 -18.460 1.00 25.48 319 GLY A C 1
ATOM 2423 O O . GLY A 1 319 ? 26.863 -27.530 -19.577 1.00 25.48 319 GLY A O 1
ATOM 2424 N N . VAL A 1 320 ? 28.262 -26.802 -17.955 1.00 31.14 320 VAL A N 1
ATOM 2425 C CA . VAL A 1 320 ? 29.145 -25.967 -18.767 1.00 31.14 320 VAL A CA 1
ATOM 2426 C C . VAL A 1 320 ? 29.831 -26.904 -19.766 1.00 31.14 320 VAL A C 1
ATOM 2428 O O . VAL A 1 320 ? 30.705 -27.678 -19.388 1.00 31.14 320 VAL A O 1
ATOM 2431 N N . GLY A 1 321 ? 29.325 -26.936 -20.996 1.00 26.62 321 GLY A N 1
ATOM 2432 C CA . GLY A 1 321 ? 29.972 -27.581 -22.127 1.00 26.62 321 GLY A CA 1
ATOM 2433 C C . GLY A 1 321 ? 30.778 -26.524 -22.861 1.00 26.62 321 GLY A C 1
ATOM 2434 O O . GLY A 1 321 ? 30.202 -25.536 -23.316 1.00 26.62 321 GLY A O 1
ATOM 2435 N N . ASP A 1 322 ? 32.088 -26.736 -22.926 1.00 27.98 322 ASP A N 1
ATOM 2436 C CA . ASP A 1 322 ? 33.075 -25.945 -23.665 1.00 27.98 322 ASP A CA 1
ATOM 2437 C C . ASP A 1 322 ? 32.904 -26.097 -25.192 1.00 27.98 322 ASP A C 1
ATOM 2439 O O . ASP A 1 322 ? 33.818 -26.543 -25.880 1.00 27.98 322 ASP A O 1
ATOM 2443 N N . ASP A 1 323 ? 31.734 -25.758 -25.735 1.00 31.41 323 ASP A N 1
ATOM 2444 C CA . ASP A 1 323 ? 31.520 -25.714 -27.184 1.00 31.41 323 ASP A CA 1
ATOM 2445 C C . ASP A 1 323 ? 31.231 -24.273 -27.619 1.00 31.41 323 ASP A C 1
ATOM 2447 O O . ASP A 1 323 ? 30.122 -23.768 -27.460 1.00 31.41 323 ASP A O 1
ATOM 2451 N N . ASP A 1 324 ? 32.256 -23.610 -28.156 1.00 32.12 324 ASP A N 1
ATOM 2452 C CA . ASP A 1 324 ? 32.238 -22.271 -28.756 1.00 32.12 324 ASP A CA 1
ATOM 2453 C C . ASP A 1 324 ? 31.354 -22.214 -30.025 1.00 32.12 324 ASP A C 1
ATOM 2455 O O . ASP A 1 324 ? 31.851 -22.237 -31.153 1.00 32.12 324 ASP A O 1
ATOM 2459 N N . ASP A 1 325 ? 30.030 -22.116 -29.865 1.00 31.09 325 ASP A N 1
ATOM 2460 C CA . ASP A 1 325 ? 29.111 -21.739 -30.952 1.00 31.09 325 ASP A CA 1
ATOM 2461 C C . ASP A 1 325 ? 28.316 -20.473 -30.577 1.00 31.09 325 ASP A C 1
ATOM 2463 O O . ASP A 1 325 ? 27.201 -20.511 -30.034 1.00 31.09 325 ASP A O 1
ATOM 2467 N N . GLU A 1 326 ? 28.922 -19.321 -30.890 1.00 33.44 326 GLU A N 1
ATOM 2468 C CA . GLU A 1 326 ? 28.444 -17.955 -30.612 1.00 33.44 326 GLU A CA 1
ATOM 2469 C C . GLU A 1 326 ? 27.056 -17.631 -31.201 1.00 33.44 326 GLU A C 1
ATOM 2471 O O . GLU A 1 326 ? 26.443 -16.631 -30.823 1.00 33.44 326 GLU A O 1
ATOM 2476 N N . SER A 1 327 ? 26.507 -18.460 -32.096 1.00 33.34 327 SER A N 1
ATOM 2477 C CA . SER A 1 327 ? 25.222 -18.185 -32.757 1.00 33.34 327 SER A CA 1
ATOM 2478 C C . SER A 1 327 ? 23.987 -18.745 -32.027 1.00 33.34 327 SER A C 1
ATOM 2480 O O . SER A 1 327 ? 22.854 -18.375 -32.348 1.00 33.34 327 SER A O 1
ATOM 2482 N N . THR A 1 328 ? 24.183 -19.568 -30.986 1.00 35.06 328 THR A N 1
ATOM 2483 C CA . THR A 1 328 ? 23.091 -20.227 -30.232 1.00 35.06 328 THR A CA 1
ATOM 2484 C C . THR A 1 328 ? 23.134 -20.031 -28.711 1.00 35.06 328 THR A C 1
ATOM 2486 O O . THR A 1 328 ? 22.196 -20.436 -28.015 1.00 35.06 328 THR A O 1
ATOM 2489 N N . GLN A 1 329 ? 24.175 -19.387 -28.177 1.00 30.94 329 GLN A N 1
ATOM 2490 C CA . GLN A 1 329 ? 24.456 -19.364 -26.734 1.00 30.94 329 GLN A CA 1
ATOM 2491 C C . GLN A 1 329 ? 23.905 -18.154 -25.961 1.00 30.94 329 GLN A C 1
ATOM 2493 O O . GLN A 1 329 ? 23.675 -18.257 -24.757 1.00 30.94 329 GLN A O 1
ATOM 2498 N N . THR A 1 330 ? 23.588 -17.034 -26.610 1.00 33.69 330 THR A N 1
ATOM 2499 C CA . THR A 1 330 ? 23.328 -15.764 -25.897 1.00 33.69 330 THR A CA 1
ATOM 2500 C C . THR A 1 330 ? 21.878 -15.539 -25.431 1.00 33.69 330 THR A C 1
ATOM 2502 O O . THR A 1 330 ? 21.632 -14.591 -24.698 1.00 33.69 330 THR A O 1
ATOM 2505 N N . MET A 1 331 ? 20.911 -16.400 -25.787 1.00 37.38 331 MET A N 1
ATOM 2506 C CA . MET A 1 331 ? 19.461 -16.173 -25.540 1.00 37.38 331 MET A CA 1
ATOM 2507 C C . MET A 1 331 ? 18.758 -17.225 -24.648 1.00 37.38 331 MET A C 1
ATOM 2509 O O . MET A 1 331 ? 17.532 -17.211 -24.503 1.00 37.38 331 MET A O 1
ATOM 2513 N N . ARG A 1 332 ? 19.489 -18.182 -24.049 1.00 37.56 332 ARG A N 1
ATOM 2514 C CA . ARG A 1 332 ? 18.887 -19.310 -23.290 1.00 37.56 332 ARG A CA 1
ATOM 2515 C C . ARG A 1 332 ? 18.870 -19.170 -21.760 1.00 37.56 332 ARG A C 1
ATOM 2517 O O . ARG A 1 332 ? 18.178 -19.944 -21.104 1.00 37.56 332 ARG A O 1
ATOM 2524 N N . TYR A 1 333 ? 19.531 -18.171 -21.188 1.00 38.28 333 TYR A N 1
ATOM 2525 C CA . TYR A 1 333 ? 19.638 -17.963 -19.738 1.00 38.28 333 TYR A CA 1
ATOM 2526 C C . TYR A 1 333 ? 19.150 -16.536 -19.430 1.00 38.28 333 TYR A C 1
ATOM 2528 O O . TYR A 1 333 ? 19.889 -15.593 -19.650 1.00 38.28 333 TYR A O 1
ATOM 2536 N N . ARG A 1 334 ? 17.910 -16.245 -19.020 1.00 54.12 334 ARG A N 1
ATOM 2537 C CA . ARG A 1 334 ? 17.304 -16.509 -17.703 1.00 54.12 334 ARG A CA 1
ATOM 2538 C C . ARG A 1 334 ? 15.789 -16.265 -17.835 1.00 54.12 334 ARG A C 1
ATOM 2540 O O . ARG A 1 334 ? 15.335 -15.130 -17.824 1.00 54.12 334 ARG A O 1
ATOM 2547 N N . ARG A 1 335 ? 14.964 -17.300 -18.010 1.00 65.88 335 ARG A N 1
ATOM 2548 C CA . ARG A 1 335 ? 13.515 -17.096 -18.257 1.00 65.88 335 ARG A CA 1
ATOM 2549 C C . ARG A 1 335 ? 12.678 -16.924 -16.987 1.00 65.88 335 ARG A C 1
ATOM 2551 O O . ARG A 1 335 ? 11.498 -16.601 -17.099 1.00 65.88 335 ARG A O 1
ATOM 2558 N N . ARG A 1 336 ? 13.238 -17.192 -15.800 1.00 83.25 336 ARG A N 1
ATOM 2559 C CA . ARG A 1 336 ? 12.468 -17.364 -14.558 1.00 83.25 336 ARG A CA 1
ATOM 2560 C C . ARG A 1 336 ? 13.214 -16.830 -13.336 1.00 83.25 336 ARG A C 1
ATOM 2562 O O . ARG A 1 336 ? 14.321 -17.285 -13.073 1.00 83.25 336 ARG A O 1
ATOM 2569 N N . LEU A 1 337 ? 12.612 -15.906 -12.580 1.00 86.56 337 LEU A N 1
ATOM 2570 C CA . LEU A 1 337 ? 13.177 -15.360 -11.334 1.00 86.56 337 LEU A CA 1
ATOM 2571 C C . LEU A 1 337 ? 12.213 -15.513 -10.143 1.00 86.56 337 LEU A C 1
ATOM 2573 O O . LEU A 1 337 ? 11.089 -15.017 -10.165 1.00 86.56 337 LEU A O 1
ATOM 2577 N N . ALA A 1 338 ? 12.669 -16.163 -9.075 1.00 88.25 338 ALA A N 1
ATOM 2578 C CA . ALA A 1 338 ? 11.952 -16.262 -7.805 1.00 88.25 338 ALA A CA 1
ATOM 2579 C C . ALA A 1 338 ? 12.542 -15.258 -6.803 1.00 88.25 338 ALA A C 1
ATOM 2581 O O . ALA A 1 338 ? 13.663 -15.438 -6.334 1.00 88.25 338 ALA A O 1
ATOM 2582 N N . LEU A 1 339 ? 11.813 -14.185 -6.492 1.00 89.69 339 LEU A N 1
ATOM 2583 C CA . LEU A 1 339 ? 12.265 -13.130 -5.583 1.00 89.69 339 LEU A CA 1
ATOM 2584 C C . LEU A 1 339 ? 11.469 -13.216 -4.281 1.00 89.69 339 LEU A C 1
ATOM 2586 O O . LEU A 1 339 ? 10.374 -12.667 -4.178 1.00 89.69 339 LEU A O 1
ATOM 2590 N N . ASN A 1 340 ? 11.996 -13.918 -3.280 1.00 89.19 340 ASN A N 1
ATOM 2591 C CA . ASN A 1 340 ? 11.310 -14.083 -1.998 1.00 89.19 340 ASN A CA 1
ATOM 2592 C C . ASN A 1 340 ? 12.157 -13.800 -0.747 1.00 89.19 340 ASN A C 1
ATOM 2594 O O . ASN A 1 340 ? 12.362 -14.702 0.069 1.00 89.19 340 ASN A O 1
ATOM 2598 N N . PRO A 1 341 ? 12.630 -12.551 -0.552 1.00 88.94 341 PRO A N 1
ATOM 2599 C CA . PRO A 1 341 ? 13.293 -12.163 0.688 1.00 88.94 341 PRO A CA 1
ATOM 2600 C C . PRO A 1 341 ? 12.356 -12.288 1.883 1.00 88.94 341 PRO A C 1
ATOM 2602 O O . PRO A 1 341 ? 11.227 -11.804 1.865 1.00 88.94 341 PRO A O 1
ATOM 2605 N N . VAL A 1 342 ? 12.838 -12.915 2.951 1.00 86.44 342 VAL A N 1
ATOM 2606 C CA . VAL A 1 342 ? 12.064 -13.071 4.182 1.00 86.44 342 VAL A CA 1
ATOM 2607 C C . VAL A 1 342 ? 12.285 -11.842 5.053 1.00 86.44 342 VAL A C 1
ATOM 2609 O O . VAL A 1 342 ? 13.358 -11.646 5.617 1.00 86.44 342 VAL A O 1
ATOM 2612 N N . LEU A 1 343 ? 11.256 -11.004 5.155 1.00 87.75 343 LEU A N 1
ATOM 2613 C CA . LEU A 1 343 ? 11.329 -9.717 5.859 1.00 87.75 343 LEU A CA 1
ATOM 2614 C C . LEU A 1 343 ? 11.020 -9.825 7.360 1.00 87.75 343 LEU A C 1
ATOM 2616 O O . LEU A 1 343 ? 11.169 -8.850 8.093 1.00 87.75 343 LEU A O 1
ATOM 2620 N N . GLY A 1 344 ? 10.522 -10.980 7.806 1.00 86.38 344 GLY A N 1
ATOM 2621 C CA . GLY A 1 344 ? 9.893 -11.156 9.114 1.00 86.38 344 GLY A CA 1
ATOM 2622 C C . GLY A 1 344 ? 8.449 -10.626 9.168 1.00 86.38 344 GLY A C 1
ATOM 2623 O O . GLY A 1 344 ? 7.978 -10.012 8.206 1.00 86.38 344 GLY A O 1
ATOM 2624 N N . PRO A 1 345 ? 7.733 -10.851 10.284 1.00 91.38 345 PRO A N 1
ATOM 2625 C CA . PRO A 1 345 ? 6.323 -10.493 10.410 1.00 91.38 345 PRO A CA 1
ATOM 2626 C C . PRO A 1 345 ? 6.070 -8.977 10.422 1.00 91.38 345 PRO A C 1
ATOM 2628 O O . PRO A 1 345 ? 6.966 -8.173 10.690 1.00 91.38 345 PRO A O 1
ATOM 2631 N N . GLU A 1 346 ? 4.836 -8.584 10.117 1.00 94.12 346 GLU A N 1
ATOM 2632 C CA . GLU A 1 346 ? 4.417 -7.180 10.034 1.00 94.12 346 GLU A CA 1
ATOM 2633 C C . GLU A 1 346 ? 4.213 -6.542 11.414 1.00 94.12 346 GLU A C 1
ATOM 2635 O O . GLU A 1 346 ? 3.836 -7.221 12.367 1.00 94.12 346 GLU A O 1
ATOM 2640 N N . ALA A 1 347 ? 4.381 -5.216 11.509 1.00 92.38 347 ALA A N 1
ATOM 2641 C CA . ALA A 1 347 ? 4.138 -4.472 12.754 1.00 92.38 347 ALA A CA 1
ATOM 2642 C C . ALA A 1 347 ? 2.702 -4.641 13.276 1.00 92.38 347 ALA A C 1
ATOM 2644 O O . ALA A 1 347 ? 2.476 -4.611 14.482 1.00 92.38 347 ALA A O 1
ATOM 2645 N N . VAL A 1 348 ? 1.753 -4.823 12.353 1.00 94.12 348 VAL A N 1
ATOM 2646 C CA . VAL A 1 348 ? 0.371 -5.245 12.585 1.00 94.12 348 VAL A CA 1
ATOM 2647 C C . VAL A 1 348 ? 0.139 -6.501 11.748 1.00 94.12 348 VAL A C 1
ATOM 2649 O O . VAL A 1 348 ? 0.308 -6.457 10.527 1.00 94.12 348 VAL A O 1
ATOM 2652 N N . THR A 1 349 ? -0.226 -7.614 12.388 1.00 92.06 349 THR A N 1
ATOM 2653 C CA . THR A 1 349 ? -0.265 -8.955 11.778 1.00 92.06 349 THR A CA 1
ATOM 2654 C C . THR A 1 349 ? -1.044 -8.974 10.466 1.00 92.06 349 THR A C 1
ATOM 2656 O O . THR A 1 349 ? -2.205 -8.569 10.417 1.00 92.06 349 THR A O 1
ATOM 2659 N N . GLY A 1 350 ? -0.421 -9.465 9.390 1.00 87.06 350 GLY A N 1
ATOM 2660 C CA . GLY A 1 350 ? -1.059 -9.595 8.078 1.00 87.06 350 GLY A CA 1
ATOM 2661 C C . GLY A 1 350 ? -1.208 -8.289 7.283 1.00 87.06 350 GLY A C 1
ATOM 2662 O O . GLY A 1 350 ? -1.709 -8.315 6.152 1.00 87.06 350 GLY A O 1
ATOM 2663 N N . SER A 1 351 ? -0.783 -7.143 7.817 1.00 93.88 351 SER A N 1
ATOM 2664 C CA . SER A 1 351 ? -0.876 -5.848 7.133 1.00 93.88 351 SER A CA 1
ATOM 2665 C C . SER A 1 351 ? 0.216 -5.695 6.065 1.00 93.88 351 SER A C 1
ATOM 2667 O O . SER A 1 351 ? 1.152 -4.912 6.202 1.00 93.88 351 SER A O 1
ATOM 2669 N N . SER A 1 352 ? 0.085 -6.436 4.960 1.00 92.88 352 SER A N 1
ATOM 2670 C CA . SER A 1 352 ? 1.082 -6.503 3.877 1.00 92.88 352 SER A CA 1
ATOM 2671 C C . SER A 1 352 ? 1.349 -5.169 3.172 1.00 92.88 352 SER A C 1
ATOM 2673 O O . SER A 1 352 ? 2.281 -5.068 2.378 1.00 92.88 352 SER A O 1
ATOM 2675 N N . ARG A 1 353 ? 0.541 -4.134 3.436 1.00 95.19 353 ARG A N 1
ATOM 2676 C CA . ARG A 1 353 ? 0.776 -2.758 2.976 1.00 95.19 353 ARG A CA 1
ATOM 2677 C C . ARG A 1 353 ? 1.970 -2.084 3.669 1.00 95.19 353 ARG A C 1
ATOM 2679 O O . ARG A 1 353 ? 2.468 -1.069 3.171 1.00 95.19 353 ARG A O 1
ATOM 2686 N N . LEU A 1 354 ? 2.404 -2.616 4.815 1.00 95.75 354 LEU A N 1
ATOM 2687 C CA . LEU A 1 354 ? 3.516 -2.114 5.622 1.00 95.75 354 LEU A CA 1
ATOM 2688 C C . LEU A 1 354 ? 4.859 -2.600 5.047 1.00 95.75 354 LEU A C 1
ATOM 2690 O O . LEU A 1 354 ? 5.216 -2.134 3.958 1.00 95.75 354 LEU A O 1
ATOM 2694 N N . LYS A 1 355 ? 5.583 -3.516 5.708 1.00 94.31 355 LYS A N 1
ATOM 2695 C CA . LYS A 1 355 ? 6.923 -3.971 5.290 1.00 94.31 355 LYS A CA 1
ATOM 2696 C C . LYS A 1 355 ? 6.887 -4.615 3.911 1.00 94.31 355 LYS A C 1
ATOM 2698 O O . LYS A 1 355 ? 7.705 -4.256 3.068 1.00 94.31 355 LYS A O 1
ATOM 2703 N N . GLY A 1 356 ? 5.919 -5.492 3.634 1.00 95.31 356 GLY A N 1
ATOM 2704 C CA . GLY A 1 356 ? 5.784 -6.138 2.323 1.00 95.31 356 GLY A CA 1
ATOM 2705 C C . GLY A 1 356 ? 5.606 -5.129 1.179 1.00 95.31 356 GLY A C 1
ATOM 2706 O O . GLY A 1 356 ? 6.282 -5.202 0.150 1.00 95.31 356 GLY A O 1
ATOM 2707 N N . GLY A 1 357 ? 4.747 -4.128 1.369 1.00 97.25 357 GLY A N 1
ATOM 2708 C CA . GLY A 1 357 ? 4.554 -3.040 0.410 1.00 97.25 357 GLY A CA 1
ATOM 2709 C C . GLY A 1 357 ? 5.797 -2.159 0.265 1.00 97.25 357 GLY A C 1
ATOM 2710 O O . GLY A 1 357 ? 6.181 -1.811 -0.850 1.00 97.25 357 GLY A O 1
ATOM 2711 N N . SER A 1 358 ? 6.459 -1.816 1.372 1.00 97.50 358 SER A N 1
ATOM 2712 C CA . SER A 1 358 ? 7.693 -1.018 1.353 1.00 97.50 358 SER A CA 1
ATOM 2713 C C . SER A 1 358 ? 8.829 -1.753 0.632 1.00 97.50 358 SER A C 1
ATOM 2715 O O . SER A 1 358 ? 9.442 -1.186 -0.267 1.00 97.50 358 SER A O 1
ATOM 2717 N N . ALA A 1 359 ? 9.043 -3.037 0.923 1.00 96.94 359 ALA A N 1
ATOM 2718 C CA . ALA A 1 359 ? 10.031 -3.868 0.240 1.00 96.94 359 ALA A CA 1
ATOM 2719 C C . ALA A 1 359 ? 9.718 -4.047 -1.252 1.00 96.94 359 ALA A C 1
ATOM 2721 O O . ALA A 1 359 ? 10.621 -3.956 -2.079 1.00 96.94 359 ALA A O 1
ATOM 2722 N N . THR A 1 360 ? 8.440 -4.231 -1.612 1.00 98.12 360 THR A N 1
ATOM 2723 C CA . THR A 1 360 ? 8.006 -4.267 -3.020 1.00 98.12 360 THR A CA 1
ATOM 2724 C C . THR A 1 360 ? 8.416 -2.990 -3.749 1.00 98.12 360 THR A C 1
ATOM 2726 O O . THR A 1 360 ? 8.998 -3.063 -4.830 1.00 98.12 360 THR A O 1
ATOM 2729 N N . LYS A 1 361 ? 8.153 -1.823 -3.143 1.00 98.00 361 LYS A N 1
ATOM 2730 C CA . LYS A 1 361 ? 8.544 -0.524 -3.702 1.00 98.00 361 LYS A CA 1
ATOM 2731 C C . LYS A 1 361 ? 10.058 -0.430 -3.886 1.00 98.00 361 LYS A C 1
ATOM 2733 O O . LYS A 1 361 ? 10.502 -0.088 -4.974 1.00 98.00 361 LYS A O 1
ATOM 2738 N N . VAL A 1 362 ? 10.834 -0.781 -2.856 1.00 97.25 362 VAL A N 1
ATOM 2739 C CA . VAL A 1 362 ? 12.305 -0.749 -2.901 1.00 97.25 362 VAL A CA 1
ATOM 2740 C C . VAL A 1 362 ? 12.847 -1.611 -4.036 1.00 97.25 362 VAL A C 1
ATOM 2742 O O . VAL A 1 362 ? 13.656 -1.128 -4.821 1.00 97.25 362 VAL A O 1
ATOM 2745 N N . 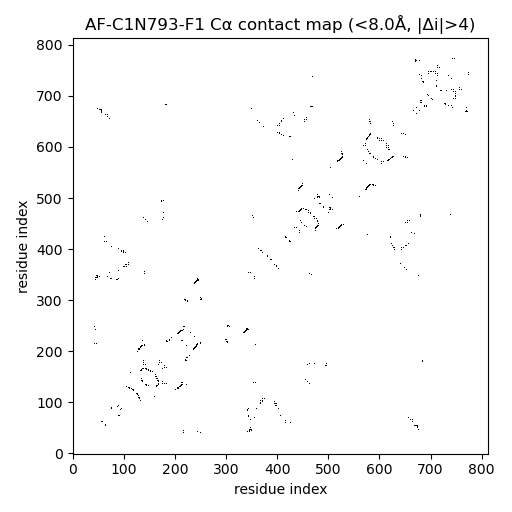ILE A 1 363 ? 12.387 -2.859 -4.151 1.00 97.19 363 ILE A N 1
ATOM 2746 C CA . ILE A 1 363 ? 12.886 -3.805 -5.158 1.00 97.19 363 ILE A CA 1
ATOM 2747 C C . ILE A 1 363 ? 12.560 -3.318 -6.573 1.00 97.19 363 ILE A C 1
ATOM 2749 O O . ILE A 1 363 ? 13.449 -3.298 -7.424 1.00 97.19 363 ILE A O 1
ATOM 2753 N N . LEU A 1 364 ? 11.312 -2.909 -6.831 1.00 98.06 364 LEU A N 1
ATOM 2754 C CA . LEU A 1 364 ? 10.899 -2.454 -8.160 1.00 98.06 364 LEU A CA 1
ATOM 2755 C C . LEU A 1 364 ? 11.578 -1.144 -8.552 1.00 98.06 364 LEU A C 1
ATOM 2757 O O . LEU A 1 364 ? 12.166 -1.077 -9.629 1.00 98.06 364 LEU A O 1
ATOM 2761 N N . ASP A 1 365 ? 11.528 -0.127 -7.686 1.00 97.25 365 ASP A N 1
ATOM 2762 C CA . ASP A 1 365 ? 12.094 1.186 -7.995 1.00 97.25 365 ASP A CA 1
ATOM 2763 C C . ASP A 1 365 ? 13.611 1.078 -8.189 1.00 97.25 365 ASP A C 1
ATOM 2765 O O . ASP A 1 365 ? 14.128 1.626 -9.158 1.00 97.25 365 ASP A O 1
ATOM 2769 N N . ALA A 1 366 ? 14.324 0.339 -7.326 1.00 95.06 366 ALA A N 1
ATOM 2770 C CA . ALA A 1 366 ? 15.769 0.153 -7.462 1.00 95.06 366 ALA A CA 1
ATOM 2771 C C . ALA A 1 366 ? 16.130 -0.581 -8.758 1.00 95.06 366 ALA A C 1
ATOM 2773 O O . ALA A 1 366 ? 17.037 -0.149 -9.467 1.00 95.06 366 ALA A O 1
ATOM 2774 N N . SER A 1 367 ? 15.410 -1.659 -9.088 1.00 96.12 367 SER A N 1
ATOM 2775 C CA . SER A 1 367 ? 15.739 -2.480 -10.260 1.00 96.12 367 SER A CA 1
ATOM 2776 C C . SER A 1 367 ? 15.408 -1.767 -11.571 1.00 96.12 367 SER A C 1
ATOM 2778 O O . SER A 1 367 ? 16.209 -1.776 -12.501 1.00 96.12 367 SER A O 1
ATOM 2780 N N . ILE A 1 368 ? 14.253 -1.096 -11.645 1.00 97.31 368 ILE A N 1
ATOM 2781 C CA . ILE A 1 368 ? 13.848 -0.323 -12.829 1.00 97.31 368 ILE A CA 1
ATOM 2782 C C . ILE A 1 368 ? 14.768 0.885 -13.020 1.00 97.31 368 ILE A C 1
ATOM 2784 O O . ILE A 1 368 ? 15.219 1.133 -14.138 1.00 97.31 368 ILE A O 1
ATOM 2788 N N . HIS A 1 369 ? 15.072 1.619 -11.943 1.00 94.19 369 HIS A N 1
ATOM 2789 C CA . HIS A 1 369 ? 15.970 2.773 -12.001 1.00 94.19 369 HIS A CA 1
ATOM 2790 C C . HIS A 1 369 ? 17.366 2.373 -12.470 1.00 94.19 369 HIS A C 1
ATOM 2792 O O . HIS A 1 369 ? 17.876 2.939 -13.436 1.00 94.19 369 HIS A O 1
ATOM 2798 N N . ALA A 1 370 ? 17.951 1.356 -11.828 1.00 91.50 370 ALA A N 1
ATOM 2799 C CA . ALA A 1 370 ? 19.263 0.847 -12.195 1.00 91.50 370 ALA A CA 1
ATOM 2800 C C . ALA A 1 370 ? 19.280 0.337 -13.641 1.00 91.50 370 ALA A C 1
ATOM 2802 O O . ALA A 1 370 ? 20.226 0.620 -14.371 1.00 91.50 370 ALA A O 1
ATOM 2803 N N . ALA A 1 371 ? 18.228 -0.357 -14.086 1.00 93.06 371 ALA A N 1
ATOM 2804 C CA . ALA A 1 371 ? 18.167 -0.883 -15.444 1.00 93.06 371 ALA A CA 1
ATOM 2805 C C . ALA A 1 371 ? 18.130 0.225 -16.502 1.00 93.06 371 ALA A C 1
ATOM 2807 O O . ALA A 1 371 ? 18.863 0.157 -17.487 1.00 93.06 371 ALA A O 1
ATOM 2808 N N . ILE A 1 372 ? 17.318 1.266 -16.293 1.00 92.12 372 ILE A N 1
ATOM 2809 C CA . ILE A 1 372 ? 17.252 2.409 -17.215 1.00 92.12 372 ILE A CA 1
ATOM 2810 C C . ILE A 1 372 ? 18.585 3.163 -17.219 1.00 92.12 372 ILE A C 1
ATOM 2812 O O . ILE A 1 372 ? 19.096 3.472 -18.291 1.00 92.12 372 ILE A O 1
ATOM 2816 N N . ALA A 1 373 ? 19.182 3.409 -16.049 1.00 87.94 373 ALA A N 1
ATOM 2817 C CA . ALA A 1 373 ? 20.483 4.069 -15.962 1.00 87.94 373 ALA A CA 1
ATOM 2818 C C . ALA A 1 373 ? 21.577 3.277 -16.706 1.00 87.94 373 ALA A C 1
ATOM 2820 O O . ALA A 1 373 ? 22.329 3.844 -17.493 1.00 87.94 373 ALA A O 1
ATOM 2821 N N . LEU A 1 374 ? 21.625 1.952 -16.538 1.00 85.81 374 LEU A N 1
ATOM 2822 C CA . LEU A 1 374 ? 22.601 1.084 -17.211 1.00 85.81 374 LEU A CA 1
ATOM 2823 C C . LEU A 1 374 ? 22.372 0.954 -18.720 1.00 85.81 374 LEU A C 1
ATOM 2825 O O . LEU A 1 374 ? 23.329 0.763 -19.468 1.00 85.81 374 LEU A O 1
ATOM 2829 N N . ALA A 1 375 ? 21.119 1.007 -19.172 1.00 86.00 375 ALA A N 1
ATOM 2830 C CA . ALA A 1 375 ? 20.779 0.865 -20.584 1.00 86.00 375 ALA A CA 1
ATOM 2831 C C . ALA A 1 375 ? 20.857 2.186 -21.366 1.00 86.00 375 ALA A C 1
ATOM 2833 O O . ALA A 1 375 ? 21.034 2.151 -22.583 1.00 86.00 375 ALA A O 1
ATOM 2834 N N . CYS A 1 376 ? 20.696 3.332 -20.701 1.00 83.56 376 CYS A N 1
ATOM 2835 C CA . CYS A 1 376 ? 20.580 4.630 -21.368 1.00 83.56 376 CYS A CA 1
ATOM 2836 C C . CYS A 1 376 ? 21.691 5.628 -21.018 1.00 83.56 376 CYS A C 1
ATOM 2838 O O . CYS A 1 376 ? 22.004 6.471 -21.852 1.00 83.56 376 CYS A O 1
ATOM 2840 N N . ASP A 1 377 ? 22.258 5.569 -19.808 1.00 73.81 377 ASP A N 1
ATOM 2841 C CA . ASP A 1 377 ? 23.174 6.607 -19.310 1.00 73.81 377 ASP A CA 1
ATOM 2842 C C . ASP A 1 377 ? 24.646 6.153 -19.330 1.00 73.81 377 ASP A C 1
ATOM 2844 O O . ASP A 1 377 ? 25.554 6.979 -19.227 1.00 73.81 377 ASP A O 1
ATOM 2848 N N . VAL A 1 378 ? 24.904 4.848 -19.470 1.00 64.25 378 VAL A N 1
ATOM 2849 C CA . VAL A 1 378 ? 26.258 4.288 -19.570 1.00 64.25 378 VAL A CA 1
ATOM 2850 C C . VAL A 1 378 ? 26.685 4.227 -21.035 1.00 64.25 378 VAL A C 1
ATOM 2852 O O . VAL A 1 378 ? 26.135 3.456 -21.819 1.00 64.25 378 VAL A O 1
ATOM 2855 N N . LYS A 1 379 ? 27.702 5.019 -21.388 1.00 53.22 379 LYS A N 1
ATOM 2856 C CA . LYS A 1 379 ? 28.352 4.976 -22.705 1.00 53.22 379 LYS A CA 1
ATOM 2857 C C . LYS A 1 379 ? 29.031 3.627 -22.928 1.00 53.22 379 LYS A C 1
ATOM 2859 O O . LYS A 1 379 ? 29.670 3.083 -22.023 1.00 53.22 379 LYS A O 1
ATOM 2864 N N . THR A 1 380 ? 28.897 3.086 -24.132 1.00 49.91 380 THR A N 1
ATOM 2865 C CA . THR A 1 380 ? 29.474 1.779 -24.470 1.00 49.91 380 THR A CA 1
ATOM 2866 C C . THR A 1 380 ? 30.985 1.880 -24.689 1.00 49.91 380 THR A C 1
ATOM 2868 O O . THR A 1 380 ? 31.532 2.941 -24.987 1.00 49.91 380 THR A O 1
ATOM 2871 N N . THR A 1 381 ? 31.686 0.754 -24.564 1.00 43.75 381 THR A N 1
ATOM 2872 C CA . THR A 1 381 ? 33.127 0.634 -24.837 1.00 43.75 381 THR A CA 1
ATOM 2873 C C . THR A 1 381 ? 33.499 1.098 -26.252 1.00 43.75 381 THR A C 1
ATOM 2875 O O . THR A 1 381 ? 34.578 1.654 -26.454 1.00 43.75 381 THR A O 1
ATOM 2878 N N . GLU A 1 382 ? 32.594 0.911 -27.219 1.00 43.94 382 GLU A N 1
ATOM 2879 C CA . GLU A 1 382 ? 32.755 1.344 -28.614 1.00 43.94 382 GLU A CA 1
ATOM 2880 C C . GLU A 1 382 ? 32.780 2.872 -28.768 1.00 43.94 382 GLU A C 1
ATOM 2882 O O . GLU A 1 382 ? 33.474 3.387 -29.641 1.00 43.94 382 GLU A O 1
ATOM 2887 N N . GLU A 1 383 ? 32.093 3.617 -27.898 1.00 45.31 383 GLU A N 1
ATOM 2888 C CA . GLU A 1 383 ? 32.002 5.083 -27.978 1.00 45.31 383 GLU A CA 1
ATOM 2889 C C . GLU A 1 383 ? 33.216 5.808 -27.374 1.00 45.31 383 GLU A C 1
ATOM 2891 O O . GLU A 1 383 ? 33.432 6.987 -27.658 1.00 45.31 383 GLU A O 1
ATOM 2896 N N . ILE A 1 384 ? 34.008 5.134 -26.531 1.00 46.41 384 ILE A N 1
ATOM 2897 C CA . ILE A 1 384 ? 35.083 5.763 -25.736 1.00 46.41 384 ILE A CA 1
ATOM 2898 C C . ILE A 1 384 ? 36.480 5.225 -26.108 1.00 46.41 384 ILE A C 1
ATOM 2900 O O . ILE A 1 384 ? 37.492 5.832 -25.760 1.00 46.41 384 ILE A O 1
ATOM 2904 N N . GLY A 1 385 ? 36.574 4.123 -26.861 1.00 33.50 385 GLY A N 1
ATOM 2905 C CA . GLY A 1 385 ? 37.847 3.627 -27.405 1.00 33.50 385 GLY A CA 1
ATOM 2906 C C . GLY A 1 385 ? 38.816 3.028 -26.373 1.00 33.50 385 GLY A C 1
ATOM 2907 O O . GLY A 1 385 ? 39.957 2.725 -26.717 1.00 33.50 385 GLY A O 1
ATOM 2908 N N . PHE A 1 386 ? 38.378 2.820 -25.126 1.00 36.53 386 PHE A N 1
ATOM 2909 C CA . PHE A 1 386 ? 39.128 2.124 -24.076 1.00 36.53 386 PHE A CA 1
ATOM 2910 C C . PHE A 1 386 ? 38.239 1.083 -23.381 1.00 36.53 386 PHE A C 1
ATOM 2912 O O . PHE A 1 386 ? 37.070 1.376 -23.118 1.00 36.53 386 PHE A O 1
ATOM 2919 N N . PRO A 1 387 ? 38.765 -0.107 -23.020 1.00 35.62 387 PRO A N 1
ATOM 2920 C CA . PRO A 1 387 ? 38.040 -1.050 -22.178 1.00 35.62 387 PRO A CA 1
ATOM 2921 C C . PRO A 1 387 ? 37.801 -0.402 -20.814 1.00 35.62 387 PRO A C 1
ATOM 2923 O O . PRO A 1 387 ? 38.744 -0.175 -20.052 1.00 35.62 387 PRO A O 1
ATOM 2926 N N . ILE A 1 388 ? 36.545 -0.069 -20.512 1.00 41.19 388 ILE A N 1
ATOM 2927 C CA . ILE A 1 388 ? 36.178 0.490 -19.213 1.00 41.19 388 ILE A CA 1
ATOM 2928 C C . ILE A 1 388 ? 36.504 -0.567 -18.155 1.00 41.19 388 ILE A C 1
ATOM 2930 O O . ILE A 1 388 ? 35.841 -1.600 -18.053 1.00 41.19 388 ILE A O 1
ATOM 2934 N N . ARG A 1 389 ? 37.537 -0.317 -17.345 1.00 34.25 389 ARG A N 1
ATOM 2935 C CA . ARG A 1 389 ? 37.695 -1.016 -16.071 1.00 34.25 389 ARG A CA 1
ATOM 2936 C C . ARG A 1 389 ? 36.522 -0.595 -15.177 1.00 34.25 389 ARG A C 1
ATOM 2938 O O . ARG A 1 389 ? 36.537 0.497 -14.628 1.00 34.25 389 ARG A O 1
ATOM 2945 N N . ALA A 1 390 ? 35.550 -1.500 -15.056 1.00 40.38 390 ALA A N 1
ATOM 2946 C CA . ALA A 1 390 ? 34.462 -1.537 -14.076 1.00 40.38 390 ALA A CA 1
ATOM 2947 C C . ALA A 1 390 ? 33.397 -0.422 -14.154 1.00 40.38 390 ALA A C 1
ATOM 2949 O O . ALA A 1 390 ? 33.259 0.371 -13.232 1.00 40.38 390 ALA A O 1
ATOM 2950 N N . THR A 1 391 ? 32.525 -0.452 -15.168 1.00 46.28 391 THR A N 1
ATOM 2951 C CA . THR A 1 391 ? 31.132 -0.042 -14.924 1.00 46.28 391 THR A CA 1
ATOM 2952 C C . THR A 1 391 ? 30.539 -1.005 -13.896 1.00 46.28 391 THR A C 1
ATOM 2954 O O . THR A 1 391 ? 30.595 -2.227 -14.069 1.00 46.28 391 THR A O 1
ATOM 2957 N N . ARG A 1 392 ? 30.012 -0.487 -12.781 1.00 58.06 392 ARG A N 1
ATOM 2958 C CA . ARG A 1 392 ? 29.280 -1.303 -11.802 1.00 58.06 392 ARG A CA 1
ATOM 2959 C C . ARG A 1 392 ? 28.172 -2.080 -12.522 1.00 58.06 392 ARG A C 1
ATOM 2961 O O . ARG A 1 392 ? 27.254 -1.484 -13.073 1.00 58.06 392 ARG A O 1
ATOM 2968 N N . GLY A 1 393 ? 28.254 -3.412 -12.519 1.00 75.00 393 GLY A N 1
ATOM 2969 C CA . GLY A 1 393 ? 27.206 -4.266 -13.087 1.00 75.00 393 GLY A CA 1
ATOM 2970 C C . GLY A 1 393 ? 25.867 -4.089 -12.361 1.00 75.00 393 GLY A C 1
ATOM 2971 O O . GLY A 1 393 ? 25.821 -3.551 -11.252 1.00 75.00 393 GLY A O 1
ATOM 2972 N N . ALA A 1 394 ? 24.779 -4.592 -12.947 1.00 83.88 394 ALA A N 1
ATOM 2973 C CA . ALA A 1 394 ? 23.411 -4.440 -12.442 1.00 83.88 394 ALA A CA 1
ATOM 2974 C C . ALA A 1 394 ? 23.246 -4.688 -10.938 1.00 83.88 394 ALA A C 1
ATOM 2976 O O . ALA A 1 394 ? 22.565 -3.929 -10.250 1.00 83.88 394 ALA A O 1
ATOM 2977 N N . THR A 1 395 ? 23.930 -5.702 -10.404 1.00 83.00 395 THR A N 1
ATOM 2978 C CA . THR A 1 395 ? 23.935 -6.014 -8.966 1.00 83.00 395 THR A CA 1
ATOM 2979 C C . THR A 1 395 ? 24.426 -4.844 -8.107 1.00 83.00 395 THR A C 1
ATOM 2981 O O . THR A 1 395 ? 23.819 -4.534 -7.084 1.00 83.00 395 THR A O 1
ATOM 2984 N N . ALA A 1 396 ? 25.515 -4.181 -8.501 1.00 81.12 396 ALA A N 1
ATOM 2985 C CA . ALA A 1 396 ? 26.136 -3.134 -7.698 1.00 81.12 396 ALA A CA 1
ATOM 2986 C C . ALA A 1 396 ? 25.292 -1.849 -7.681 1.00 81.12 396 ALA A C 1
ATOM 2988 O O . ALA A 1 396 ? 25.005 -1.348 -6.596 1.00 81.12 396 ALA A O 1
ATOM 2989 N N . LEU A 1 397 ? 24.812 -1.379 -8.840 1.00 84.31 397 LEU A N 1
ATOM 2990 C CA . LEU A 1 397 ? 23.957 -0.185 -8.896 1.00 84.31 397 LEU A CA 1
ATOM 2991 C C . LEU A 1 397 ? 22.601 -0.414 -8.209 1.00 84.31 397 LEU A C 1
ATOM 2993 O O . LEU A 1 397 ? 22.115 0.450 -7.478 1.00 84.31 397 LEU A O 1
ATOM 2997 N N . THR A 1 398 ? 22.012 -1.602 -8.383 1.00 87.88 398 THR A N 1
ATOM 2998 C CA . THR A 1 398 ? 20.761 -1.962 -7.694 1.00 87.88 398 THR A CA 1
ATOM 2999 C C . THR A 1 398 ? 20.958 -1.965 -6.179 1.00 87.88 398 THR A C 1
ATOM 3001 O O . THR A 1 398 ? 20.149 -1.390 -5.452 1.00 87.88 398 THR A O 1
ATOM 3004 N N . ARG A 1 399 ? 22.062 -2.545 -5.686 1.00 86.19 399 ARG A N 1
ATOM 3005 C CA . ARG A 1 399 ? 22.421 -2.516 -4.260 1.00 86.19 399 ARG A CA 1
ATOM 3006 C C . ARG A 1 399 ? 22.564 -1.084 -3.745 1.00 86.19 399 ARG A C 1
ATOM 3008 O O . ARG A 1 399 ? 22.069 -0.788 -2.664 1.00 86.19 399 ARG A O 1
ATOM 3015 N N . ASP A 1 400 ? 23.208 -0.198 -4.497 1.00 84.00 400 ASP A N 1
ATOM 3016 C CA . ASP A 1 400 ? 23.392 1.195 -4.079 1.00 84.00 400 ASP A CA 1
ATOM 3017 C C . ASP A 1 400 ? 22.044 1.936 -3.971 1.00 84.00 400 ASP A C 1
ATOM 3019 O O . ASP A 1 400 ? 21.810 2.645 -2.990 1.00 84.00 400 ASP A O 1
ATOM 3023 N N . CYS A 1 401 ? 21.108 1.688 -4.896 1.00 88.25 401 CYS A N 1
ATOM 3024 C CA . CYS A 1 401 ? 19.734 2.197 -4.797 1.00 88.25 401 CYS A CA 1
ATOM 3025 C C . CYS A 1 401 ? 19.014 1.659 -3.544 1.00 88.25 401 CYS A C 1
ATOM 3027 O O . CYS A 1 401 ? 18.388 2.422 -2.804 1.00 88.25 401 CYS A O 1
ATOM 3029 N N . VAL A 1 402 ? 19.157 0.361 -3.241 1.00 89.44 402 VAL A N 1
ATOM 3030 C CA . VAL A 1 402 ? 18.630 -0.245 -2.000 1.00 89.44 402 VAL A CA 1
ATOM 3031 C C . VAL A 1 402 ? 19.260 0.394 -0.753 1.00 89.44 402 VAL A C 1
ATOM 3033 O O . VAL A 1 402 ? 18.562 0.626 0.235 1.00 89.44 402 VAL A O 1
ATOM 3036 N N . CYS A 1 403 ? 20.548 0.748 -0.789 1.00 86.19 403 CYS A N 1
ATOM 3037 C CA . CYS A 1 403 ? 21.212 1.462 0.304 1.00 86.19 403 CYS A CA 1
ATOM 3038 C C . CYS A 1 403 ? 20.624 2.865 0.522 1.00 86.19 403 CYS A C 1
ATOM 3040 O O . CYS A 1 403 ? 20.382 3.245 1.670 1.00 86.19 403 CYS A O 1
ATOM 3042 N N . VAL A 1 404 ? 20.348 3.625 -0.544 1.00 85.75 404 VAL A N 1
ATOM 3043 C CA . VAL A 1 404 ? 19.682 4.938 -0.431 1.00 85.75 404 VAL A CA 1
ATOM 3044 C C . VAL A 1 404 ? 18.273 4.786 0.147 1.00 85.75 404 VAL A C 1
ATOM 3046 O O . VAL A 1 404 ? 17.901 5.526 1.058 1.00 85.75 404 VAL A O 1
ATOM 3049 N N . ALA A 1 405 ? 17.513 3.784 -0.304 1.00 90.69 405 ALA A N 1
ATOM 3050 C CA . ALA A 1 405 ? 16.213 3.461 0.281 1.00 90.69 405 ALA A CA 1
ATOM 3051 C C . ALA A 1 405 ? 16.317 3.136 1.785 1.00 90.69 405 ALA A C 1
ATOM 3053 O O . ALA A 1 405 ? 15.530 3.642 2.587 1.00 90.69 405 ALA A O 1
ATOM 3054 N N . SER A 1 406 ? 17.335 2.369 2.191 1.00 89.75 406 SER A N 1
ATOM 3055 C CA . SER A 1 406 ? 17.594 2.061 3.603 1.00 89.75 406 SER A CA 1
ATOM 3056 C C . SER A 1 406 ? 17.867 3.310 4.437 1.00 89.75 406 SER A C 1
ATOM 3058 O O . SER A 1 406 ? 17.361 3.443 5.555 1.00 89.75 406 SER A O 1
ATOM 3060 N N . ARG A 1 407 ? 18.610 4.272 3.881 1.00 86.56 407 ARG A N 1
ATOM 3061 C CA . ARG A 1 407 ? 18.853 5.563 4.533 1.00 86.56 407 ARG A CA 1
ATOM 3062 C C . ARG A 1 407 ? 17.591 6.404 4.657 1.00 86.56 407 ARG A C 1
ATOM 3064 O O . ARG A 1 407 ? 17.406 7.014 5.702 1.00 86.56 407 ARG A O 1
ATOM 3071 N N . ALA A 1 408 ? 16.706 6.385 3.662 1.00 89.19 408 ALA A N 1
ATOM 3072 C CA . ALA A 1 408 ? 15.405 7.042 3.762 1.00 89.19 408 ALA A CA 1
ATOM 3073 C C . ALA A 1 408 ? 14.554 6.441 4.894 1.00 89.19 408 ALA A C 1
ATOM 3075 O O . ALA A 1 408 ? 14.049 7.178 5.740 1.00 89.19 408 ALA A O 1
ATOM 3076 N N . THR A 1 409 ? 14.473 5.108 4.993 1.00 90.56 409 THR A N 1
ATOM 3077 C CA . THR A 1 409 ? 13.798 4.435 6.119 1.00 90.56 409 THR A CA 1
ATOM 3078 C C . THR A 1 409 ? 14.445 4.797 7.465 1.00 90.56 409 THR A C 1
ATOM 3080 O O . THR A 1 409 ? 13.747 5.049 8.450 1.00 90.56 409 THR A O 1
ATOM 3083 N N . ARG A 1 410 ? 15.783 4.874 7.526 1.00 87.31 410 ARG A N 1
ATOM 3084 C CA . ARG A 1 410 ? 16.509 5.288 8.737 1.00 87.31 410 ARG A CA 1
ATOM 3085 C C . ARG A 1 410 ? 16.220 6.739 9.119 1.00 87.31 410 ARG A C 1
ATOM 3087 O O . ARG A 1 410 ? 16.009 6.985 10.301 1.00 87.31 410 ARG A O 1
ATOM 3094 N N . ALA A 1 411 ? 16.178 7.658 8.157 1.00 86.12 411 ALA A N 1
ATOM 3095 C CA . ALA A 1 411 ? 15.884 9.068 8.397 1.00 86.12 411 ALA A CA 1
ATOM 3096 C C . ALA A 1 411 ? 14.485 9.252 9.006 1.00 86.12 411 ALA A C 1
ATOM 3098 O O . ALA A 1 411 ? 14.332 9.977 9.985 1.00 86.12 411 ALA A O 1
ATOM 3099 N N . VAL A 1 412 ? 13.483 8.516 8.508 1.00 87.50 412 VAL A N 1
ATOM 3100 C CA . VAL A 1 412 ? 12.134 8.502 9.105 1.00 87.50 412 VAL A CA 1
ATOM 3101 C C . VAL A 1 412 ? 12.165 7.964 10.539 1.00 87.50 412 VAL A C 1
ATOM 3103 O O . VAL A 1 412 ? 11.573 8.555 11.437 1.00 87.50 412 VAL A O 1
ATOM 3106 N N . SER A 1 413 ? 12.880 6.860 10.775 1.00 84.62 413 SER A N 1
ATOM 3107 C CA . SER A 1 413 ? 13.012 6.268 12.113 1.00 84.62 413 SER A CA 1
ATOM 3108 C C . SER A 1 413 ? 13.727 7.200 13.102 1.00 84.62 413 SER A C 1
ATOM 3110 O O . SER A 1 413 ? 13.309 7.297 14.251 1.00 84.62 413 SER A O 1
ATOM 3112 N N . GLN A 1 414 ? 14.755 7.927 12.657 1.00 81.19 414 GLN A N 1
ATOM 3113 C CA . GLN A 1 414 ? 15.458 8.932 13.463 1.00 81.19 414 GLN A CA 1
ATOM 3114 C C . GLN A 1 414 ? 14.551 10.125 13.783 1.00 81.19 414 GLN A C 1
ATOM 3116 O O . GLN A 1 414 ? 14.431 10.499 14.947 1.00 81.19 414 GLN A O 1
ATOM 3121 N N . ALA A 1 415 ? 13.820 10.640 12.790 1.00 79.25 415 ALA A N 1
ATOM 3122 C CA . ALA A 1 415 ? 12.839 11.707 12.994 1.00 79.25 415 ALA A CA 1
ATOM 3123 C C . ALA A 1 415 ? 11.706 11.306 13.964 1.00 79.25 415 ALA A C 1
ATOM 3125 O O . ALA A 1 415 ? 11.112 12.163 14.615 1.00 79.25 415 ALA A O 1
ATOM 3126 N N . ALA A 1 416 ? 11.408 10.007 14.089 1.00 75.25 416 ALA A N 1
ATOM 3127 C CA . ALA A 1 416 ? 10.464 9.483 15.077 1.00 75.25 416 ALA A CA 1
ATOM 3128 C C . ALA A 1 416 ? 11.065 9.313 16.490 1.00 75.25 416 ALA A C 1
ATOM 3130 O O . ALA A 1 416 ? 10.307 9.152 17.447 1.00 75.25 416 ALA A O 1
ATOM 3131 N N . GLN A 1 417 ? 12.396 9.312 16.633 1.00 70.56 417 GLN A N 1
ATOM 3132 C CA . GLN A 1 417 ? 13.107 9.055 17.893 1.00 70.56 417 GLN A CA 1
ATOM 3133 C C . GLN A 1 417 ? 13.580 10.322 18.616 1.00 70.56 417 GLN A C 1
ATOM 3135 O O . GLN A 1 417 ? 13.666 10.284 19.844 1.00 70.56 417 GLN A O 1
ATOM 3140 N N . ASP A 1 418 ? 13.855 11.411 17.894 1.00 66.25 418 ASP A N 1
ATOM 3141 C CA . ASP A 1 418 ? 14.349 12.667 18.471 1.00 66.25 418 ASP A CA 1
ATOM 3142 C C . ASP A 1 418 ? 13.286 13.369 19.339 1.00 66.25 418 ASP A C 1
ATOM 3144 O O . ASP A 1 418 ? 12.393 14.048 18.826 1.00 66.25 418 ASP A O 1
ATOM 3148 N N . ASP A 1 419 ? 13.406 13.235 20.666 1.00 55.41 419 ASP A N 1
ATOM 3149 C CA . ASP A 1 419 ? 12.511 13.867 21.652 1.00 55.41 419 ASP A CA 1
ATOM 3150 C C . ASP A 1 419 ? 12.799 15.374 21.852 1.00 55.41 419 ASP A C 1
ATOM 3152 O O . ASP A 1 419 ? 11.867 16.149 22.077 1.00 55.41 419 ASP A O 1
ATOM 3156 N N . ASP A 1 420 ? 14.059 15.807 21.702 1.00 48.28 420 ASP A N 1
ATOM 3157 C CA . ASP A 1 420 ? 14.518 17.187 21.974 1.00 48.28 420 ASP A CA 1
ATOM 3158 C C . ASP A 1 420 ? 14.551 18.104 20.739 1.00 48.28 420 ASP A C 1
ATOM 3160 O O . ASP A 1 420 ? 14.861 19.295 20.825 1.00 48.28 420 ASP A O 1
ATOM 3164 N N . SER A 1 421 ? 14.206 17.576 19.567 1.00 44.81 421 SER A N 1
ATOM 3165 C CA . SER A 1 421 ? 14.122 18.379 18.355 1.00 44.81 421 SER A CA 1
ATOM 3166 C C . SER A 1 421 ? 12.788 19.144 18.310 1.00 44.81 421 SER A C 1
ATOM 3168 O O . SER A 1 421 ? 11.733 18.565 18.608 1.00 44.81 421 SER A O 1
ATOM 3170 N N . PRO A 1 422 ? 12.754 20.401 17.814 1.00 37.09 422 PRO A N 1
ATOM 3171 C CA . PRO A 1 422 ? 11.519 21.051 17.356 1.00 37.09 422 PRO A CA 1
ATOM 3172 C C . PRO A 1 422 ? 10.710 20.189 16.356 1.00 37.09 422 PRO A C 1
ATOM 3174 O O . PRO A 1 422 ? 9.557 20.508 16.062 1.00 37.09 422 PRO A O 1
ATOM 3177 N N . LEU A 1 423 ? 11.307 19.094 15.857 1.00 44.16 423 LEU A N 1
ATOM 3178 C CA . LEU A 1 423 ? 10.828 18.115 14.883 1.00 44.16 423 LEU A CA 1
ATOM 3179 C C . LEU A 1 423 ? 10.302 16.787 15.483 1.00 44.16 423 LEU A C 1
ATOM 3181 O O . LEU A 1 423 ? 9.981 15.891 14.706 1.00 44.16 423 LEU A O 1
ATOM 3185 N N . SER A 1 424 ? 10.096 16.682 16.809 1.00 50.47 424 SER A N 1
ATOM 3186 C CA . SER A 1 424 ? 9.427 15.565 17.540 1.00 50.47 424 SER A CA 1
ATOM 3187 C C . SER A 1 424 ? 7.924 15.377 17.204 1.00 50.47 424 SER A C 1
ATOM 3189 O O . SER A 1 424 ? 7.025 15.324 18.057 1.00 50.47 424 SER A O 1
ATOM 3191 N N . GLN A 1 425 ? 7.605 15.336 15.913 1.00 61.22 425 GLN A N 1
ATOM 3192 C CA . GLN A 1 425 ? 6.292 15.681 15.374 1.00 61.22 425 GLN A CA 1
ATOM 3193 C C . GLN A 1 425 ? 5.521 14.520 14.758 1.00 61.22 425 GLN A C 1
ATOM 3195 O O . GLN A 1 425 ? 4.300 14.623 14.644 1.00 61.22 425 GLN A O 1
ATOM 3200 N N . ALA A 1 426 ? 6.183 13.397 14.462 1.00 61.31 426 ALA A N 1
ATOM 3201 C CA . ALA A 1 426 ? 5.495 12.159 14.091 1.00 61.31 426 ALA A CA 1
ATOM 3202 C C . ALA A 1 426 ? 4.451 11.773 15.159 1.00 61.31 426 ALA A C 1
ATOM 3204 O O . ALA A 1 426 ? 3.315 11.442 14.823 1.00 61.31 426 ALA A O 1
ATOM 3205 N N . ARG A 1 427 ? 4.789 11.964 16.447 1.00 74.38 427 ARG A N 1
ATOM 3206 C CA . ARG A 1 427 ? 3.855 11.864 17.579 1.00 74.38 427 ARG A CA 1
ATOM 3207 C C . ARG A 1 427 ? 2.612 12.731 17.385 1.00 74.38 427 ARG A C 1
ATOM 3209 O O . ARG A 1 427 ? 1.495 12.232 17.426 1.00 74.38 427 ARG A O 1
ATOM 3216 N N . ARG A 1 428 ? 2.813 14.038 17.186 1.00 79.44 428 ARG A N 1
ATOM 3217 C CA . ARG A 1 428 ? 1.715 15.014 17.091 1.00 79.44 428 ARG A CA 1
ATOM 3218 C C . ARG A 1 428 ? 0.822 14.734 15.891 1.00 79.44 428 ARG A C 1
ATOM 3220 O O . ARG A 1 428 ? -0.373 14.991 15.968 1.00 79.44 428 ARG A O 1
ATOM 3227 N N . LEU A 1 429 ? 1.399 14.222 14.807 1.00 86.38 429 LEU A N 1
ATOM 3228 C CA . LEU A 1 429 ? 0.662 13.859 13.606 1.00 86.38 429 LEU A CA 1
ATOM 3229 C C . LEU A 1 429 ? -0.198 12.607 13.826 1.00 86.38 429 LEU A C 1
ATOM 3231 O O . LEU A 1 429 ? -1.369 12.616 13.454 1.00 86.38 429 LEU A O 1
ATOM 3235 N N . ILE A 1 430 ? 0.342 11.575 14.488 1.00 90.75 430 ILE A N 1
ATOM 3236 C CA . ILE A 1 430 ? -0.425 10.386 14.894 1.00 90.75 430 ILE A CA 1
ATOM 3237 C C . ILE A 1 430 ? -1.550 10.771 15.866 1.00 90.75 430 ILE A C 1
ATOM 3239 O O . ILE A 1 430 ? -2.693 10.374 15.652 1.00 90.75 430 ILE A O 1
ATOM 3243 N N . ASP A 1 431 ? -1.253 11.571 16.896 1.00 89.56 431 ASP A N 1
ATOM 3244 C CA . ASP A 1 431 ? -2.254 12.033 17.868 1.00 89.56 431 ASP A CA 1
ATOM 3245 C C . ASP A 1 431 ? -3.354 12.850 17.177 1.00 89.56 431 ASP A C 1
ATOM 3247 O O . ASP A 1 431 ? -4.540 12.618 17.401 1.00 89.56 431 ASP A O 1
ATOM 3251 N N . ALA A 1 432 ? -2.977 13.762 16.276 1.00 91.00 432 ALA A N 1
ATOM 3252 C CA . ALA A 1 432 ? -3.928 14.567 15.521 1.00 91.00 432 ALA A CA 1
ATOM 3253 C C . ALA A 1 432 ? -4.838 13.729 14.622 1.00 91.00 432 ALA A C 1
ATOM 3255 O O . ALA A 1 432 ? -6.044 13.973 14.583 1.00 91.00 432 ALA A O 1
ATOM 3256 N N . ALA A 1 433 ? -4.273 12.742 13.926 1.00 94.31 433 ALA A N 1
ATOM 3257 C CA . ALA A 1 433 ? -5.047 11.821 13.110 1.00 94.31 433 ALA A CA 1
ATOM 3258 C C . ALA A 1 433 ? -5.980 10.966 13.983 1.00 94.31 433 ALA A C 1
ATOM 3260 O O . ALA A 1 433 ? -7.148 10.795 13.646 1.00 94.31 433 ALA A O 1
ATOM 3261 N N . ALA A 1 434 ? -5.510 10.487 15.140 1.00 94.75 434 ALA A N 1
ATOM 3262 C CA . ALA A 1 434 ? -6.345 9.745 16.082 1.00 94.75 434 ALA A CA 1
ATOM 3263 C C . ALA A 1 434 ? -7.514 10.595 16.600 1.00 94.75 434 ALA A C 1
ATOM 3265 O O . ALA A 1 434 ? -8.641 10.109 16.662 1.00 94.75 434 ALA A O 1
ATOM 3266 N N . ASP A 1 435 ? -7.267 11.857 16.948 1.00 93.94 435 ASP A N 1
ATOM 3267 C CA . ASP A 1 435 ? -8.300 12.786 17.411 1.00 93.94 435 ASP A CA 1
ATOM 3268 C C . ASP A 1 435 ? -9.357 13.055 16.335 1.00 93.94 435 ASP A C 1
ATOM 3270 O O . ASP A 1 435 ? -10.548 12.958 16.635 1.00 93.94 435 ASP A O 1
ATOM 3274 N N . ALA A 1 436 ? -8.939 13.308 15.088 1.00 95.38 436 ALA A N 1
ATOM 3275 C CA . ALA A 1 436 ? -9.854 13.486 13.958 1.00 95.38 436 ALA A CA 1
ATOM 3276 C C . ALA A 1 436 ? -10.754 12.251 13.782 1.00 95.38 436 ALA A C 1
ATOM 3278 O O . ALA A 1 436 ? -11.984 12.353 13.777 1.00 95.38 436 ALA A O 1
ATOM 3279 N N . LEU A 1 437 ? -10.158 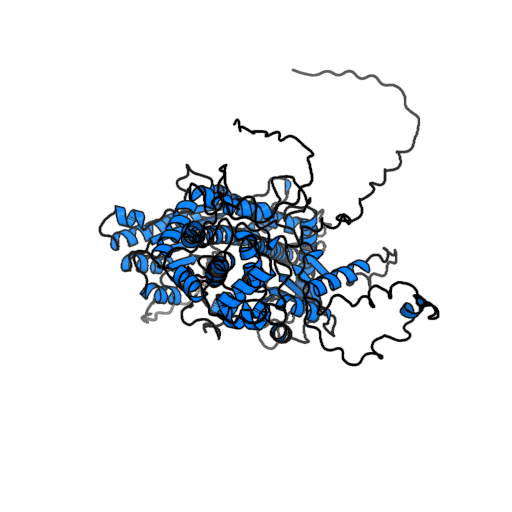11.054 13.767 1.00 95.81 437 LEU A N 1
ATOM 3280 C CA . LEU A 1 437 ? -10.905 9.803 13.622 1.00 95.81 437 LEU A CA 1
ATOM 3281 C C . LEU A 1 437 ? -11.840 9.523 14.815 1.00 95.81 437 LEU A C 1
ATOM 3283 O O . LEU A 1 437 ? -12.956 9.035 14.615 1.00 95.81 437 LEU A O 1
ATOM 3287 N N . ARG A 1 438 ? -11.448 9.862 16.055 1.00 93.69 438 ARG A N 1
ATOM 3288 C CA . ARG A 1 438 ? -12.338 9.775 17.237 1.00 93.69 438 ARG A CA 1
ATOM 3289 C C . ARG A 1 438 ? -13.533 10.713 17.115 1.00 93.69 438 ARG A C 1
ATOM 3291 O O . ARG A 1 438 ? -14.646 10.318 17.467 1.00 93.69 438 ARG A O 1
ATOM 3298 N N . ALA A 1 439 ? -13.306 11.919 16.598 1.00 94.31 439 ALA A N 1
ATOM 3299 C CA . ALA A 1 439 ? -14.347 12.904 16.323 1.00 94.31 439 ALA A CA 1
ATOM 3300 C C . ALA A 1 439 ? -15.227 12.530 15.114 1.00 94.31 439 ALA A C 1
ATOM 3302 O O . ALA A 1 439 ? -16.233 13.191 14.866 1.00 94.31 439 ALA A O 1
ATOM 3303 N N . LYS A 1 440 ? -14.907 11.433 14.405 1.00 93.81 440 LYS A N 1
ATOM 3304 C CA . LYS A 1 440 ? -15.543 11.013 13.144 1.00 93.81 440 LYS A CA 1
ATOM 3305 C C . LYS A 1 440 ? -15.356 12.040 12.016 1.00 93.81 440 LYS A C 1
ATOM 3307 O O . LYS A 1 440 ? -16.201 12.110 11.123 1.00 93.81 440 LYS A O 1
ATOM 3312 N N . ALA A 1 441 ? -14.272 12.807 12.082 1.00 95.62 441 ALA A N 1
ATOM 3313 C CA . ALA A 1 441 ? -13.789 13.699 11.038 1.00 95.62 441 ALA A CA 1
ATOM 3314 C C . ALA A 1 441 ? -12.766 12.980 10.137 1.00 95.62 441 ALA A C 1
ATOM 3316 O O . ALA A 1 441 ? -12.308 11.876 10.457 1.00 95.62 441 ALA A O 1
ATOM 3317 N N . GLY A 1 442 ? -12.437 13.588 8.999 1.00 95.69 442 GLY A N 1
ATOM 3318 C CA . GLY A 1 442 ? -11.531 13.039 7.998 1.00 95.69 442 GLY A CA 1
ATOM 3319 C C . GLY A 1 442 ? -10.063 13.421 8.203 1.00 95.69 442 GLY A C 1
ATOM 3320 O O . GLY A 1 442 ? -9.719 14.467 8.758 1.00 95.69 442 GLY A O 1
ATOM 3321 N N . VAL A 1 443 ? -9.178 12.553 7.710 1.00 97.12 443 VAL A N 1
ATOM 3322 C CA . VAL A 1 443 ? -7.749 12.826 7.512 1.00 97.12 443 VAL A CA 1
ATOM 3323 C C . VAL A 1 443 ? -7.477 12.935 6.010 1.00 97.12 443 VAL A C 1
ATOM 3325 O O . VAL A 1 443 ? -7.780 12.019 5.245 1.00 97.12 443 VAL A O 1
ATOM 3328 N N . HIS A 1 444 ? -6.900 14.051 5.573 1.00 96.75 444 HIS A N 1
ATOM 3329 C CA . HIS A 1 444 ? -6.784 14.421 4.163 1.00 96.75 444 HIS A CA 1
ATOM 3330 C C . HIS A 1 444 ? -5.328 14.648 3.757 1.00 96.75 444 HIS A C 1
ATOM 3332 O O . HIS A 1 444 ? -4.698 15.600 4.207 1.00 96.75 444 HIS A O 1
ATOM 3338 N N . TYR A 1 445 ? -4.798 13.796 2.883 1.00 96.19 445 TYR A N 1
ATOM 3339 C CA . TYR A 1 445 ? -3.435 13.880 2.365 1.00 96.19 445 TYR A CA 1
ATOM 3340 C C . TYR A 1 445 ? -3.364 14.656 1.051 1.00 96.19 445 TYR A C 1
ATOM 3342 O O . TYR A 1 445 ? -4.087 14.358 0.097 1.00 96.19 445 TYR A O 1
ATOM 3350 N N . LEU A 1 446 ? -2.435 15.605 0.986 1.00 94.12 446 LEU A N 1
ATOM 3351 C CA . LEU A 1 446 ? -2.113 16.402 -0.196 1.00 94.12 446 LEU A CA 1
ATOM 3352 C C . LEU A 1 446 ? -0.599 16.439 -0.397 1.00 94.12 446 LEU A C 1
ATOM 3354 O O . LEU A 1 446 ? 0.156 16.379 0.572 1.00 94.12 446 LEU A O 1
ATOM 3358 N N . ALA A 1 447 ? -0.149 16.562 -1.643 1.00 89.88 447 ALA A N 1
ATOM 3359 C CA . ALA A 1 447 ? 1.265 16.682 -1.976 1.00 89.88 447 ALA A CA 1
ATOM 3360 C C . ALA A 1 447 ? 1.479 17.954 -2.792 1.00 89.88 447 ALA A C 1
ATOM 3362 O O . ALA A 1 447 ? 1.043 18.031 -3.932 1.00 89.88 447 ALA A O 1
ATOM 3363 N N . SER A 1 448 ? 2.174 18.937 -2.222 1.00 82.25 448 SER A N 1
ATOM 3364 C CA . SER A 1 448 ? 2.271 20.273 -2.827 1.00 82.25 448 SER A CA 1
ATOM 3365 C C . SER A 1 448 ? 2.951 20.297 -4.203 1.00 82.25 448 SER A C 1
ATOM 3367 O O . SER A 1 448 ? 2.715 21.212 -4.989 1.00 82.25 448 SER A O 1
ATOM 3369 N N . ASP A 1 449 ? 3.811 19.317 -4.494 1.00 81.25 449 ASP A N 1
ATOM 3370 C CA . ASP A 1 449 ? 4.755 19.384 -5.611 1.00 81.25 449 ASP A CA 1
ATOM 3371 C C . ASP A 1 449 ? 5.119 18.039 -6.257 1.00 81.25 449 ASP A C 1
ATOM 3373 O O . ASP A 1 449 ? 5.889 18.024 -7.215 1.00 81.25 449 ASP A O 1
ATOM 3377 N N . SER A 1 450 ? 4.572 16.915 -5.788 1.00 86.75 450 SER A N 1
ATOM 3378 C CA . SER A 1 450 ? 4.899 15.594 -6.333 1.00 86.75 450 SER A CA 1
ATOM 3379 C C . SER A 1 450 ? 3.662 14.730 -6.527 1.00 86.75 450 SER A C 1
ATOM 3381 O O . SER A 1 450 ? 2.988 14.317 -5.582 1.00 86.75 450 SER A O 1
ATOM 3383 N N . VAL A 1 451 ? 3.404 14.370 -7.787 1.00 87.69 451 VAL A N 1
ATOM 3384 C CA . VAL A 1 451 ? 2.347 13.407 -8.116 1.00 87.69 451 VAL A CA 1
ATOM 3385 C C . VAL A 1 451 ? 2.673 12.029 -7.532 1.00 87.69 451 VAL A C 1
ATOM 3387 O O . VAL A 1 451 ? 1.776 11.314 -7.097 1.00 87.69 451 VAL A O 1
ATOM 3390 N N . GLY A 1 452 ? 3.947 11.632 -7.540 1.00 90.88 452 GLY A N 1
ATOM 3391 C CA . GLY A 1 452 ? 4.383 10.349 -6.994 1.00 90.88 452 GLY A CA 1
ATOM 3392 C C . GLY A 1 452 ? 4.126 10.226 -5.491 1.00 90.88 452 GLY A C 1
ATOM 3393 O O . GLY A 1 452 ? 3.659 9.186 -5.018 1.00 90.88 452 GLY A O 1
ATOM 3394 N N . VAL A 1 453 ? 4.307 11.324 -4.753 1.00 93.00 453 VAL A N 1
ATOM 3395 C CA . VAL A 1 453 ? 3.911 11.413 -3.343 1.00 93.00 453 VAL A CA 1
ATOM 3396 C C . VAL A 1 453 ? 2.394 11.362 -3.178 1.00 93.00 453 VAL A C 1
ATOM 3398 O O . VAL A 1 453 ? 1.910 10.579 -2.364 1.00 93.00 453 VAL A O 1
ATOM 3401 N N . GLY A 1 454 ? 1.629 12.102 -3.989 1.00 92.69 454 GLY A N 1
ATOM 3402 C CA . GLY A 1 454 ? 0.162 12.032 -3.963 1.00 92.69 454 GLY A CA 1
ATOM 3403 C C . GLY A 1 454 ? -0.368 10.607 -4.179 1.00 92.69 454 GLY A C 1
ATOM 3404 O O . GLY A 1 454 ? -1.229 10.140 -3.433 1.00 92.69 454 GLY A O 1
ATOM 3405 N N . LEU A 1 455 ? 0.199 9.874 -5.146 1.00 93.06 455 LEU A N 1
ATOM 3406 C CA . LEU A 1 455 ? -0.113 8.458 -5.373 1.00 93.06 455 LEU A CA 1
ATOM 3407 C C . LEU A 1 455 ? 0.264 7.586 -4.172 1.00 93.06 455 LEU A C 1
ATOM 3409 O O . LEU A 1 455 ? -0.511 6.722 -3.781 1.00 93.06 455 LEU A O 1
ATOM 3413 N N . THR A 1 456 ? 1.420 7.831 -3.556 1.00 95.31 456 THR A N 1
ATOM 3414 C CA . THR A 1 456 ? 1.861 7.093 -2.362 1.00 95.31 456 THR A CA 1
ATOM 3415 C C . THR A 1 456 ? 0.869 7.262 -1.206 1.00 95.31 456 THR A C 1
ATOM 3417 O O . THR A 1 456 ? 0.494 6.282 -0.562 1.00 95.31 456 THR A O 1
ATOM 3420 N N . CYS A 1 457 ? 0.376 8.482 -0.984 1.00 95.25 457 CYS A N 1
ATOM 3421 C CA . CYS A 1 457 ? -0.657 8.762 0.012 1.00 95.25 457 CYS A CA 1
ATOM 3422 C C . CYS A 1 457 ? -1.999 8.098 -0.334 1.00 95.25 457 CYS A C 1
ATOM 3424 O O . CYS A 1 457 ? -2.702 7.624 0.556 1.00 95.25 457 CYS A O 1
ATOM 3426 N N . ALA A 1 458 ? -2.352 8.025 -1.620 1.00 93.38 458 ALA A N 1
ATOM 3427 C CA . ALA A 1 458 ? -3.548 7.317 -2.073 1.00 93.38 458 ALA A CA 1
ATOM 3428 C C . ALA A 1 458 ? -3.479 5.806 -1.824 1.00 93.38 458 ALA A C 1
ATOM 3430 O O . ALA A 1 458 ? -4.487 5.206 -1.442 1.00 93.38 458 ALA A O 1
ATOM 3431 N N . ILE A 1 459 ? -2.294 5.202 -1.968 1.00 94.94 459 ILE A N 1
ATOM 3432 C CA . ILE A 1 459 ? -2.071 3.803 -1.589 1.00 94.94 459 ILE A CA 1
ATOM 3433 C C . ILE A 1 459 ? -2.380 3.611 -0.105 1.00 94.94 459 ILE A C 1
ATOM 3435 O O . ILE A 1 459 ? -3.149 2.711 0.229 1.00 94.94 459 ILE A O 1
ATOM 3439 N N . ASP A 1 460 ? -1.849 4.472 0.771 1.00 96.38 460 ASP A N 1
ATOM 3440 C CA . ASP A 1 460 ? -2.132 4.402 2.207 1.00 96.38 460 ASP A CA 1
ATOM 3441 C C . ASP A 1 460 ? -3.636 4.538 2.502 1.00 96.38 460 ASP A C 1
ATOM 3443 O O . ASP A 1 460 ? -4.215 3.658 3.143 1.00 96.38 460 ASP A O 1
ATOM 3447 N N . ALA A 1 461 ? -4.285 5.582 1.980 1.00 95.12 461 ALA A N 1
ATOM 3448 C CA . ALA A 1 461 ? -5.704 5.859 2.212 1.00 95.12 461 ALA A CA 1
ATOM 3449 C C . ALA A 1 461 ? -6.623 4.700 1.772 1.00 95.12 461 ALA A C 1
ATOM 3451 O O . ALA A 1 461 ? -7.549 4.321 2.491 1.00 95.12 461 ALA A O 1
ATOM 3452 N N . SER A 1 462 ? -6.333 4.079 0.623 1.00 93.00 462 SER A N 1
ATOM 3453 C CA . SER A 1 462 ? -7.154 2.995 0.057 1.00 93.00 462 SER A CA 1
ATOM 3454 C C . SER A 1 462 ? -7.180 1.709 0.898 1.00 93.00 462 SER A C 1
ATOM 3456 O O . SER A 1 462 ? -8.058 0.865 0.709 1.00 93.00 462 SER A O 1
ATOM 3458 N N . GLU A 1 463 ? -6.238 1.551 1.829 1.00 93.06 463 GLU A N 1
ATOM 3459 C CA . GLU A 1 463 ? -6.070 0.340 2.638 1.00 93.06 463 GLU A CA 1
ATOM 3460 C C . GLU A 1 463 ? -6.694 0.446 4.037 1.00 93.06 463 GLU A C 1
ATOM 3462 O O . GLU A 1 463 ? -6.720 -0.538 4.780 1.00 93.06 463 GLU A O 1
ATOM 3467 N N . GLN A 1 464 ? -7.230 1.608 4.419 1.00 93.69 464 GLN A N 1
ATOM 3468 C CA . GLN A 1 464 ? -7.788 1.797 5.764 1.00 93.69 464 GLN A CA 1
ATOM 3469 C C . GLN A 1 464 ? -9.107 1.034 5.961 1.00 93.69 464 GLN A C 1
ATOM 3471 O O . GLN A 1 464 ? -9.354 0.467 7.028 1.00 93.69 464 GLN A O 1
ATOM 3476 N N . GLU A 1 465 ? -9.946 0.971 4.923 1.00 89.69 465 GLU A N 1
ATOM 3477 C CA . GLU A 1 465 ? -11.211 0.227 4.950 1.00 89.69 465 GLU A CA 1
ATOM 3478 C C . GLU A 1 465 ? -11.013 -1.283 5.191 1.00 89.69 465 GLU A C 1
ATOM 3480 O O . GLU A 1 465 ? -11.594 -1.793 6.155 1.00 89.69 465 GLU A O 1
ATOM 3485 N N . PRO A 1 466 ? -10.218 -2.022 4.388 1.00 88.56 466 PRO A N 1
ATOM 3486 C CA . PRO A 1 466 ? -10.038 -3.459 4.605 1.00 88.56 466 PRO A CA 1
ATOM 3487 C C . PRO A 1 466 ? -9.292 -3.781 5.910 1.00 88.56 466 PRO A C 1
ATOM 3489 O O . PRO A 1 466 ? -9.613 -4.776 6.564 1.00 88.56 466 PRO A O 1
ATOM 3492 N N . THR A 1 467 ? -8.339 -2.932 6.310 1.00 90.88 467 THR A N 1
ATOM 3493 C CA . THR A 1 467 ? -7.445 -3.163 7.460 1.00 90.88 467 THR A CA 1
ATOM 3494 C C . THR A 1 467 ? -8.125 -2.877 8.802 1.00 90.88 467 THR A C 1
ATOM 3496 O O . THR A 1 467 ? -8.015 -3.674 9.732 1.00 90.88 467 THR A O 1
ATOM 3499 N N . PHE A 1 468 ? -8.851 -1.758 8.911 1.00 92.25 468 PHE A N 1
ATOM 3500 C CA . PHE A 1 468 ? -9.391 -1.259 10.187 1.00 92.25 468 PHE A CA 1
ATOM 3501 C C . PHE A 1 468 ? -10.917 -1.078 10.193 1.00 92.25 468 PHE A C 1
ATOM 3503 O O . PHE A 1 468 ? -11.477 -0.475 11.121 1.00 92.25 468 PHE A O 1
ATOM 3510 N N . GLY A 1 469 ? -11.603 -1.521 9.135 1.00 89.00 469 GLY A N 1
ATOM 3511 C CA . GLY A 1 469 ? -13.049 -1.350 8.997 1.00 89.00 469 GLY A CA 1
ATOM 3512 C C . GLY A 1 469 ? -13.469 0.121 8.899 1.00 89.00 469 GLY A C 1
ATOM 3513 O O . GLY A 1 469 ? -14.613 0.458 9.238 1.00 89.00 469 GLY A O 1
ATOM 3514 N N . ALA A 1 470 ? -12.543 0.998 8.493 1.00 91.12 470 ALA A N 1
ATOM 3515 C CA . ALA A 1 470 ? -12.767 2.427 8.307 1.00 91.12 470 ALA A CA 1
ATOM 3516 C C . ALA A 1 470 ? -13.778 2.687 7.177 1.00 91.12 470 ALA A C 1
ATOM 3518 O O . ALA A 1 470 ? -14.070 1.817 6.351 1.00 91.12 470 ALA A O 1
ATOM 3519 N N . LYS A 1 471 ? -14.384 3.873 7.144 1.00 90.75 471 LYS A N 1
ATOM 3520 C CA . LYS A 1 471 ? -15.080 4.349 5.943 1.00 90.75 471 LYS A CA 1
ATOM 3521 C C . LYS A 1 471 ? -14.042 4.841 4.937 1.00 90.75 471 LYS A C 1
ATOM 3523 O O . LYS A 1 471 ? -13.010 5.380 5.318 1.00 90.75 471 LYS A O 1
ATOM 3528 N N . LYS A 1 472 ? -14.373 4.753 3.649 1.00 88.12 472 LYS A N 1
ATOM 3529 C CA . LYS A 1 472 ? -13.555 5.298 2.553 1.00 88.12 472 LYS A CA 1
ATOM 3530 C C . LYS A 1 472 ? -13.288 6.808 2.675 1.00 88.12 472 LYS A C 1
ATOM 3532 O O . LYS A 1 472 ? -12.350 7.314 2.079 1.00 88.12 472 LYS A O 1
ATOM 3537 N N . THR A 1 473 ? -14.117 7.524 3.434 1.00 90.00 473 THR A N 1
ATOM 3538 C CA . THR A 1 473 ? -13.989 8.964 3.691 1.00 90.00 473 THR A CA 1
ATOM 3539 C C . THR A 1 473 ? -13.146 9.304 4.918 1.00 90.00 473 THR A C 1
ATOM 3541 O O . THR A 1 473 ? -12.783 10.464 5.064 1.00 90.00 473 THR A O 1
ATOM 3544 N N . ASP A 1 474 ? -12.855 8.335 5.796 1.00 94.19 474 ASP A N 1
ATOM 3545 C CA . ASP A 1 474 ? -12.149 8.587 7.064 1.00 94.19 474 ASP A CA 1
ATOM 3546 C C . ASP A 1 474 ? -10.692 9.009 6.810 1.00 94.19 474 ASP A C 1
ATOM 3548 O O . ASP A 1 474 ? -10.166 9.886 7.489 1.00 94.19 474 ASP A O 1
ATOM 3552 N N . VAL A 1 475 ? -10.047 8.420 5.798 1.00 95.81 475 VAL A N 1
ATOM 3553 C CA . VAL A 1 475 ? -8.718 8.818 5.320 1.00 95.81 475 VAL A CA 1
ATOM 3554 C C . VAL A 1 475 ? -8.767 8.921 3.802 1.00 95.81 475 VAL A C 1
ATOM 3556 O O . VAL A 1 475 ? -9.130 7.959 3.127 1.00 95.81 475 VAL A O 1
ATOM 3559 N N . ARG A 1 476 ? -8.402 10.081 3.255 1.00 94.56 476 ARG A N 1
ATOM 3560 C CA . ARG A 1 476 ? -8.410 10.355 1.812 1.00 94.56 476 ARG A CA 1
ATOM 3561 C C . ARG A 1 476 ? -7.097 10.967 1.371 1.00 94.56 476 ARG A C 1
ATOM 3563 O O . ARG A 1 476 ? -6.485 11.721 2.117 1.00 94.56 476 ARG A O 1
ATOM 3570 N N . ALA A 1 477 ? -6.718 10.715 0.127 1.00 94.12 477 ALA A N 1
ATOM 3571 C CA . ALA A 1 477 ? -5.617 11.406 -0.522 1.00 94.12 477 ALA A CA 1
ATOM 3572 C C . ALA A 1 477 ? -6.073 12.006 -1.844 1.00 94.12 477 ALA A C 1
ATOM 3574 O O . ALA A 1 477 ? -6.949 11.450 -2.512 1.00 94.12 477 ALA A O 1
ATOM 3575 N N . TYR A 1 478 ? -5.436 13.107 -2.224 1.00 92.88 478 TYR A N 1
ATOM 3576 C CA . TYR A 1 478 ? -5.690 13.767 -3.491 1.00 92.88 478 TYR A CA 1
ATOM 3577 C C . TYR A 1 478 ? -4.388 13.928 -4.276 1.00 92.88 478 TYR A C 1
ATOM 3579 O O . TYR A 1 478 ? -3.315 14.171 -3.722 1.00 92.88 478 TYR A O 1
ATOM 3587 N N . VAL A 1 479 ? -4.489 13.740 -5.586 1.00 90.56 479 VAL A N 1
ATOM 3588 C CA . VAL A 1 479 ? -3.379 13.597 -6.520 1.00 90.56 479 VAL A CA 1
ATOM 3589 C C . VAL A 1 479 ? -3.423 14.740 -7.521 1.00 90.56 479 VAL A C 1
ATOM 3591 O O . VAL A 1 479 ? -4.438 14.982 -8.187 1.00 90.56 479 VAL A O 1
ATOM 3594 N N . ARG A 1 480 ? -2.298 15.445 -7.647 1.00 87.75 480 ARG A N 1
ATOM 3595 C CA . ARG A 1 480 ? -2.124 16.528 -8.615 1.00 87.75 480 ARG A CA 1
ATOM 3596 C C . ARG A 1 480 ? -2.354 16.025 -10.040 1.00 87.75 480 ARG A C 1
ATOM 3598 O O . ARG A 1 480 ? -1.805 15.005 -10.452 1.00 87.75 480 ARG A O 1
ATOM 3605 N N . GLY A 1 481 ? -3.198 16.740 -10.783 1.00 84.25 481 GLY A N 1
ATOM 3606 C CA . GLY A 1 481 ? -3.649 16.350 -12.124 1.00 84.25 481 GLY A CA 1
ATOM 3607 C C . GLY A 1 481 ? -4.746 15.273 -12.163 1.00 84.25 481 GLY A C 1
ATOM 3608 O O . GLY A 1 481 ? -5.224 14.951 -13.251 1.00 84.25 481 GLY A O 1
ATOM 3609 N N . GLY A 1 482 ? -5.182 14.760 -11.005 1.00 86.12 482 GLY A N 1
ATOM 3610 C CA . GLY A 1 482 ? -6.344 13.879 -10.857 1.00 86.12 482 GLY A CA 1
ATOM 3611 C C . GLY A 1 482 ? -6.331 12.665 -11.785 1.00 86.12 482 GLY A C 1
ATOM 3612 O O . GLY A 1 482 ? -5.274 12.138 -12.137 1.00 86.12 482 GLY A O 1
ATOM 3613 N N . TRP A 1 483 ? -7.519 12.241 -12.222 1.00 83.75 483 TRP A N 1
ATOM 3614 C CA . TRP A 1 483 ? -7.697 11.069 -13.088 1.00 83.75 483 TRP A CA 1
ATOM 3615 C C . TRP A 1 483 ? -6.914 11.146 -14.400 1.00 83.75 483 TRP A C 1
ATOM 3617 O O . TRP A 1 483 ? -6.429 10.122 -14.871 1.00 83.75 483 TRP A O 1
ATOM 3627 N N . GLN A 1 484 ? -6.679 12.345 -14.943 1.00 84.75 484 GLN A N 1
ATOM 3628 C CA . GLN A 1 484 ? -5.919 12.502 -16.185 1.00 84.75 484 GLN A CA 1
ATOM 3629 C C . GLN A 1 484 ? -4.493 11.959 -16.059 1.00 84.75 484 GLN A C 1
ATOM 3631 O O . GLN A 1 484 ? -3.983 11.344 -16.995 1.00 84.75 484 GLN A O 1
ATOM 3636 N N . VAL A 1 485 ? -3.849 12.167 -14.910 1.00 81.69 485 VAL A N 1
ATOM 3637 C CA . VAL A 1 485 ? -2.494 11.655 -14.668 1.00 81.69 485 VAL A CA 1
ATOM 3638 C C . VAL A 1 485 ? -2.507 10.167 -14.323 1.00 81.69 485 VAL A C 1
ATOM 3640 O O . VAL A 1 485 ? -1.510 9.478 -14.541 1.00 81.69 485 VAL A O 1
ATOM 3643 N N . VAL A 1 486 ? -3.630 9.661 -13.816 1.00 78.69 486 VAL A N 1
ATOM 3644 C CA . VAL A 1 486 ? -3.747 8.263 -13.411 1.00 78.69 486 VAL A CA 1
ATOM 3645 C C . VAL A 1 486 ? -4.104 7.355 -14.584 1.00 78.69 486 VAL A C 1
ATOM 3647 O O . VAL A 1 486 ? -3.376 6.410 -14.874 1.00 78.69 486 VAL A O 1
ATOM 3650 N N . THR A 1 487 ? -5.216 7.634 -15.256 1.00 79.50 487 THR A N 1
ATOM 3651 C CA . THR A 1 487 ? -5.806 6.759 -16.280 1.00 79.50 487 THR A CA 1
ATOM 3652 C C . THR A 1 487 ? -5.646 7.314 -17.691 1.00 79.50 487 THR A C 1
ATOM 3654 O O . THR A 1 487 ? -6.073 6.693 -18.661 1.00 79.50 487 THR A O 1
ATOM 3657 N N . GLY A 1 488 ? -5.045 8.500 -17.839 1.00 79.50 488 GLY A N 1
ATOM 3658 C CA . GLY A 1 488 ? -4.983 9.201 -19.122 1.00 79.50 488 GLY A CA 1
ATOM 3659 C C . GLY A 1 488 ? -6.313 9.843 -19.532 1.00 79.50 488 GLY A C 1
ATOM 3660 O O . GLY A 1 488 ? -6.410 10.356 -20.648 1.00 79.50 488 GLY A O 1
ATOM 3661 N N . SER A 1 489 ? -7.323 9.833 -18.652 1.00 76.19 489 SER A N 1
ATOM 3662 C CA . SER A 1 489 ? -8.644 10.416 -18.884 1.00 76.19 489 SER A CA 1
ATOM 3663 C C . SER A 1 489 ? -9.075 11.300 -17.719 1.00 76.19 489 SER A C 1
ATOM 3665 O O . SER A 1 489 ? -8.945 10.917 -16.564 1.00 76.19 489 SER A O 1
ATOM 3667 N N . MET A 1 490 ? -9.684 12.452 -18.005 1.00 75.88 490 MET A N 1
ATOM 3668 C CA . MET A 1 490 ? -10.353 13.265 -16.979 1.00 75.88 490 MET A CA 1
ATOM 3669 C C . MET A 1 490 ? -11.611 12.591 -16.405 1.00 75.88 490 MET A C 1
ATOM 3671 O O . MET A 1 490 ? -12.163 13.070 -15.418 1.00 75.88 490 MET A O 1
ATOM 3675 N N . ARG A 1 491 ? -12.101 11.507 -17.025 1.00 77.69 491 ARG A N 1
ATOM 3676 C CA . ARG A 1 491 ? -13.286 10.789 -16.550 1.00 77.69 491 ARG A CA 1
ATOM 3677 C C . ARG A 1 491 ? -12.927 9.888 -15.376 1.00 77.69 491 ARG A C 1
ATOM 3679 O O . ARG A 1 491 ? -11.968 9.123 -15.444 1.00 77.69 491 ARG A O 1
ATOM 3686 N N . VAL A 1 492 ? -13.774 9.929 -14.352 1.00 79.06 492 VAL A N 1
ATOM 3687 C CA . VAL A 1 492 ? -13.742 8.970 -13.249 1.00 79.06 492 VAL A CA 1
ATOM 3688 C C . VAL A 1 492 ? -13.927 7.555 -13.823 1.00 79.06 492 VAL A C 1
ATOM 3690 O O . VAL A 1 492 ? -14.887 7.335 -14.573 1.00 79.06 492 VAL A O 1
ATOM 3693 N N . PRO A 1 493 ? -13.029 6.600 -13.519 1.00 81.19 493 PRO A N 1
ATOM 3694 C CA . PRO A 1 493 ? -13.160 5.227 -13.990 1.00 81.19 493 PRO A CA 1
ATOM 3695 C C . PRO A 1 493 ? -14.466 4.579 -13.532 1.00 81.19 493 PRO A C 1
ATOM 3697 O O . PRO A 1 493 ? -14.964 4.832 -12.434 1.00 81.19 493 PRO A O 1
ATOM 3700 N N . ALA A 1 494 ? -15.016 3.704 -14.373 1.00 81.06 494 ALA A N 1
ATOM 3701 C CA . ALA A 1 494 ? -16.219 2.961 -14.026 1.00 81.06 494 ALA A CA 1
ATOM 3702 C C . ALA A 1 494 ? -15.990 2.118 -12.758 1.00 81.06 494 ALA A C 1
ATOM 3704 O O . ALA A 1 494 ? -14.964 1.456 -12.617 1.00 81.06 494 ALA A O 1
ATOM 3705 N N . GLY A 1 495 ? -16.961 2.134 -11.843 1.00 79.94 495 GLY A N 1
ATOM 3706 C CA . GLY A 1 495 ? -16.902 1.379 -10.588 1.00 79.94 495 GLY A CA 1
ATOM 3707 C C . GLY A 1 495 ? -16.171 2.079 -9.438 1.00 79.94 495 GLY A C 1
ATOM 3708 O O . GLY A 1 495 ? -16.181 1.545 -8.330 1.00 79.94 495 GLY A O 1
ATOM 3709 N N . VAL A 1 496 ? -15.577 3.259 -9.657 1.00 81.94 496 VAL A N 1
ATOM 3710 C CA . VAL A 1 496 ? -15.101 4.118 -8.562 1.00 81.94 496 VAL A CA 1
ATOM 3711 C C . VAL A 1 496 ? -16.301 4.707 -7.823 1.00 81.94 496 VAL A C 1
ATOM 3713 O O . VAL A 1 496 ? -17.278 5.132 -8.438 1.00 81.94 496 VAL A O 1
ATOM 3716 N N . ASP A 1 497 ? -16.222 4.702 -6.496 1.00 79.06 497 ASP A N 1
ATOM 3717 C CA . ASP A 1 497 ? -17.224 5.305 -5.623 1.00 79.06 497 ASP A CA 1
ATOM 3718 C C . ASP A 1 497 ? -17.423 6.797 -5.945 1.00 79.06 497 ASP A C 1
ATOM 3720 O O . ASP A 1 497 ? -16.448 7.526 -6.134 1.00 79.06 497 ASP A O 1
ATOM 3724 N N . ALA A 1 498 ? -18.673 7.262 -5.991 1.00 72.25 498 ALA A N 1
ATOM 3725 C CA . ALA A 1 498 ? -18.992 8.647 -6.348 1.00 72.25 498 ALA A CA 1
ATOM 3726 C C . ALA A 1 498 ? -18.370 9.658 -5.370 1.00 72.25 498 ALA A C 1
ATOM 3728 O O . ALA A 1 498 ? -18.034 10.775 -5.762 1.00 72.25 498 ALA A O 1
ATOM 3729 N N . ASP A 1 499 ? -18.154 9.238 -4.122 1.00 72.06 499 ASP A N 1
ATOM 3730 C CA . ASP A 1 499 ? -17.556 10.074 -3.085 1.00 72.06 499 ASP A CA 1
ATOM 3731 C C . ASP A 1 499 ? -16.019 10.148 -3.177 1.00 72.06 499 ASP A C 1
ATOM 3733 O O . ASP A 1 499 ? -15.404 10.927 -2.446 1.00 72.06 499 ASP A O 1
ATOM 3737 N N . LEU A 1 500 ? -15.373 9.380 -4.067 1.00 77.19 500 LEU A N 1
ATOM 3738 C CA . LEU A 1 500 ? -13.914 9.228 -4.160 1.00 77.19 500 LEU A CA 1
ATOM 3739 C C . LEU A 1 500 ? -13.269 9.971 -5.343 1.00 77.19 500 LEU A C 1
ATOM 3741 O O . LEU A 1 500 ? -12.396 9.431 -6.022 1.00 77.19 500 LEU A O 1
ATOM 3745 N N . ASP A 1 501 ? -13.621 11.238 -5.575 1.00 82.00 501 ASP A N 1
ATOM 3746 C CA . ASP A 1 501 ? -12.784 12.071 -6.448 1.00 82.00 501 ASP A CA 1
ATOM 3747 C C . ASP A 1 501 ? -11.407 12.312 -5.801 1.00 82.00 501 ASP A C 1
ATOM 3749 O O . ASP A 1 501 ? -11.293 12.884 -4.713 1.00 82.00 501 ASP A O 1
ATOM 3753 N N . VAL A 1 502 ? -10.359 11.845 -6.477 1.00 82.94 502 VAL A N 1
ATOM 3754 C CA . VAL A 1 502 ? -8.961 11.939 -6.036 1.00 82.94 502 VAL A CA 1
ATOM 3755 C C . VAL A 1 502 ? -8.256 13.166 -6.600 1.00 82.94 502 VAL A C 1
ATOM 3757 O O . VAL A 1 502 ? -7.064 13.338 -6.390 1.00 82.94 502 VAL A O 1
ATOM 3760 N N . SER A 1 503 ? -8.947 14.019 -7.350 1.00 84.06 503 SER A N 1
ATOM 3761 C CA . SER A 1 503 ? -8.338 15.194 -7.971 1.00 84.06 503 SER A CA 1
ATOM 3762 C C . SER A 1 503 ? -7.952 16.250 -6.929 1.00 84.06 503 SER A C 1
ATOM 3764 O O . SER A 1 503 ? -8.793 16.685 -6.145 1.00 84.06 503 SER A O 1
ATOM 3766 N N . GLU A 1 504 ? -6.692 16.698 -6.953 1.00 81.12 504 GLU A N 1
ATOM 3767 C CA . GLU A 1 504 ? -6.112 17.599 -5.942 1.00 81.12 504 GLU A CA 1
ATOM 3768 C C . GLU A 1 504 ? -6.901 18.882 -5.675 1.00 81.12 504 GLU A C 1
ATOM 3770 O O . GLU A 1 504 ? -7.136 19.188 -4.520 1.00 81.12 504 GLU A O 1
ATOM 3775 N N . SER A 1 505 ? -7.318 19.645 -6.688 1.00 81.19 505 SER A N 1
ATOM 3776 C CA . SER A 1 505 ? -8.093 20.873 -6.447 1.00 81.19 505 SER A CA 1
ATOM 3777 C C . SER A 1 505 ? -9.610 20.648 -6.484 1.00 81.19 505 SER A C 1
ATOM 3779 O O . SER A 1 505 ? -10.264 20.967 -5.493 1.00 81.19 505 SER A O 1
ATOM 3781 N N . PRO A 1 506 ? -10.215 20.111 -7.566 1.00 84.56 506 PRO A N 1
ATOM 3782 C CA . PRO A 1 506 ? -11.672 19.990 -7.632 1.00 84.56 506 PRO A CA 1
ATOM 3783 C C . PRO A 1 506 ? -12.222 18.932 -6.665 1.00 84.56 506 PRO A C 1
ATOM 3785 O O . PRO A 1 506 ? -13.203 19.203 -5.976 1.00 84.56 506 PRO A O 1
ATOM 3788 N N . GLY A 1 507 ? -11.556 17.781 -6.540 1.00 84.94 507 GLY A N 1
ATOM 3789 C CA . GLY A 1 507 ? -11.961 16.717 -5.622 1.00 84.94 507 GLY A CA 1
ATOM 3790 C C . GLY A 1 507 ? -11.794 17.121 -4.159 1.00 84.94 507 GLY A C 1
ATOM 3791 O O . GLY A 1 507 ? -12.702 16.917 -3.353 1.00 84.94 507 GLY A O 1
ATOM 3792 N N . PHE A 1 508 ? -10.679 17.777 -3.821 1.00 91.75 508 PHE A N 1
ATOM 3793 C CA . PHE A 1 508 ? -10.469 18.316 -2.475 1.00 91.75 508 PHE A CA 1
ATOM 3794 C C . PHE A 1 508 ? -11.477 19.408 -2.120 1.00 91.75 508 PHE A C 1
ATOM 3796 O O . PHE A 1 508 ? -12.071 19.334 -1.052 1.00 91.75 508 PHE A O 1
ATOM 3803 N N . ARG A 1 509 ? -11.723 20.393 -3.000 1.00 90.19 509 ARG A N 1
ATOM 3804 C CA . ARG A 1 509 ? -12.719 21.450 -2.738 1.00 90.19 509 ARG A CA 1
ATOM 3805 C C . ARG A 1 509 ? -14.127 20.871 -2.574 1.00 90.19 509 ARG A C 1
ATOM 3807 O O . ARG A 1 509 ? -14.862 21.324 -1.702 1.00 90.19 509 ARG A O 1
ATOM 3814 N N . ALA A 1 510 ? -14.489 19.863 -3.369 1.00 88.81 510 ALA A N 1
ATOM 3815 C CA . ALA A 1 510 ? -15.769 19.173 -3.226 1.00 88.81 510 ALA A CA 1
ATOM 3816 C C . ALA A 1 510 ? -15.889 18.481 -1.858 1.00 88.81 510 ALA A C 1
ATOM 3818 O O . ALA A 1 510 ? -16.886 18.669 -1.164 1.00 88.81 510 ALA A O 1
ATOM 3819 N N . ALA A 1 511 ? -14.854 17.746 -1.437 1.00 89.44 511 ALA A N 1
ATOM 3820 C CA . ALA A 1 511 ? -14.815 17.119 -0.118 1.00 89.44 511 ALA A CA 1
ATOM 3821 C C . ALA A 1 511 ? -14.817 18.155 1.021 1.00 89.44 511 ALA A C 1
ATOM 3823 O O . ALA A 1 511 ? -15.518 17.979 2.015 1.00 89.44 511 ALA A O 1
ATOM 3824 N N . ALA A 1 512 ? -14.103 19.272 0.845 1.00 91.31 512 ALA A N 1
ATOM 3825 C CA . ALA A 1 512 ? -13.999 20.348 1.824 1.00 91.31 512 ALA A CA 1
ATOM 3826 C C . ALA A 1 512 ? -15.346 20.999 2.165 1.00 91.31 512 ALA A C 1
ATOM 3828 O O . ALA A 1 512 ? -15.485 21.602 3.229 1.00 91.31 512 ALA A O 1
ATOM 3829 N N . GLY A 1 513 ? -16.366 20.832 1.316 1.00 90.31 513 GLY A N 1
ATOM 3830 C CA . GLY A 1 513 ? -17.733 21.264 1.601 1.00 90.31 513 GLY A CA 1
ATOM 3831 C C . GLY A 1 513 ? -18.311 20.685 2.899 1.00 90.31 513 GLY A C 1
ATOM 3832 O O . GLY A 1 513 ? -19.134 21.349 3.530 1.00 90.31 513 GLY A O 1
ATOM 3833 N N . SER A 1 514 ? -17.858 19.499 3.327 1.00 90.75 514 SER A N 1
ATOM 3834 C CA . SER A 1 514 ? -18.308 18.846 4.563 1.00 90.75 514 SER A CA 1
ATOM 3835 C C . SER A 1 514 ? -17.323 18.936 5.731 1.00 90.75 514 SER A C 1
ATOM 3837 O O . SER A 1 514 ? -17.605 18.354 6.776 1.00 90.75 514 SER A O 1
ATOM 3839 N N . PHE A 1 515 ? -16.176 19.602 5.568 1.00 94.62 515 PHE A N 1
ATOM 3840 C CA . PHE A 1 515 ? -15.169 19.675 6.631 1.00 94.62 515 PHE A CA 1
ATOM 3841 C C . PHE A 1 515 ? -15.623 20.585 7.778 1.00 94.62 515 PHE A C 1
ATOM 3843 O O . PHE A 1 515 ? -16.364 21.555 7.583 1.00 94.62 515 PHE A O 1
ATOM 3850 N N . GLY A 1 516 ? -15.114 20.293 8.968 1.00 91.38 516 GLY A N 1
ATOM 3851 C CA . GLY A 1 516 ? -15.193 21.112 10.166 1.00 91.38 516 GLY A CA 1
ATOM 3852 C C . GLY A 1 516 ? -13.840 21.227 10.872 1.00 91.38 516 GLY A C 1
ATOM 3853 O O . GLY A 1 516 ? -12.797 20.827 10.364 1.00 91.38 516 GLY A O 1
ATOM 3854 N N . ALA A 1 517 ? -13.859 21.783 12.083 1.00 91.06 517 ALA A N 1
ATOM 3855 C CA . ALA A 1 517 ? -12.636 22.095 12.823 1.00 91.06 517 ALA A CA 1
ATOM 3856 C C . ALA A 1 517 ? -11.849 20.863 13.312 1.00 91.06 517 ALA A C 1
ATOM 3858 O O . ALA A 1 517 ? -10.680 20.986 13.677 1.00 91.06 517 ALA A O 1
ATOM 3859 N N . ASP A 1 518 ? -12.483 19.689 13.332 1.00 93.00 518 ASP A N 1
ATOM 3860 C CA . ASP A 1 518 ? -11.861 18.432 13.756 1.00 93.00 518 ASP A CA 1
ATOM 3861 C C . ASP A 1 518 ? -11.181 17.678 12.599 1.00 93.00 518 ASP A C 1
ATOM 3863 O O . ASP A 1 518 ? -10.405 16.755 12.858 1.00 93.00 518 ASP A O 1
ATOM 3867 N N . ASP A 1 519 ? -11.428 18.069 11.341 1.00 95.81 519 ASP A N 1
ATOM 3868 C CA . ASP A 1 519 ? -10.751 17.495 10.177 1.00 95.81 519 ASP A CA 1
ATOM 3869 C C . ASP A 1 519 ? -9.264 17.867 10.178 1.00 95.81 519 ASP A C 1
ATOM 3871 O O . ASP A 1 519 ? -8.868 18.982 10.542 1.00 95.81 519 ASP A O 1
ATOM 3875 N N . LEU A 1 520 ? -8.431 16.916 9.751 1.00 95.81 520 LEU A N 1
ATOM 3876 C CA . LEU A 1 520 ? -6.985 17.079 9.658 1.00 95.81 520 LEU A CA 1
ATOM 3877 C C . LEU A 1 520 ? -6.538 17.065 8.199 1.00 95.81 520 LEU A C 1
ATOM 3879 O O . LEU A 1 520 ? -6.657 16.054 7.509 1.00 95.81 520 LEU A O 1
ATOM 3883 N N . ILE A 1 521 ? -5.918 18.153 7.760 1.00 96.44 521 ILE A N 1
ATOM 3884 C CA . ILE A 1 521 ? -5.254 18.252 6.462 1.00 96.44 521 ILE A CA 1
ATOM 3885 C C . ILE A 1 521 ? -3.750 18.052 6.666 1.00 96.44 521 ILE A C 1
ATOM 3887 O O . ILE A 1 521 ? -3.128 18.744 7.467 1.00 96.44 521 ILE A O 1
ATOM 3891 N N . VAL A 1 522 ? -3.138 17.120 5.940 1.00 95.00 522 VAL A N 1
ATOM 3892 C CA . VAL A 1 522 ? -1.691 16.872 5.966 1.00 95.00 522 VAL A CA 1
ATOM 3893 C C . VAL A 1 522 ? -1.121 17.159 4.585 1.00 95.00 522 VAL A C 1
ATOM 3895 O O . VAL A 1 522 ? -1.461 16.492 3.606 1.00 95.00 522 VAL A O 1
ATOM 3898 N N . VAL A 1 523 ? -0.240 18.153 4.514 1.00 94.19 523 VAL A N 1
ATOM 3899 C CA . VAL A 1 523 ? 0.400 18.592 3.274 1.00 94.19 523 VAL A CA 1
ATOM 3900 C C . VAL A 1 523 ? 1.851 18.128 3.259 1.00 94.19 523 VAL A C 1
ATOM 3902 O O . VAL A 1 523 ? 2.671 18.585 4.056 1.00 94.19 523 VAL A O 1
ATOM 3905 N N . PHE A 1 524 ? 2.172 17.231 2.332 1.00 92.75 524 PHE A N 1
ATOM 3906 C CA . PHE A 1 524 ? 3.536 16.801 2.058 1.00 92.75 524 PHE A CA 1
ATOM 3907 C C . PHE A 1 524 ? 4.232 17.798 1.122 1.00 92.75 524 PHE A C 1
ATOM 3909 O O . PHE A 1 524 ? 3.682 18.218 0.097 1.00 92.75 524 PHE A O 1
ATOM 3916 N N . VAL A 1 525 ? 5.454 18.176 1.481 1.00 90.94 525 VAL A N 1
ATOM 3917 C CA . VAL A 1 525 ? 6.319 19.103 0.748 1.00 90.94 525 VAL A CA 1
ATOM 3918 C C . VAL A 1 525 ? 7.635 18.394 0.472 1.00 90.94 525 VAL A C 1
ATOM 3920 O O . VAL A 1 525 ? 8.234 17.823 1.386 1.00 90.94 525 VAL A O 1
ATOM 3923 N N . THR A 1 526 ? 8.074 18.410 -0.782 1.00 87.56 526 THR A N 1
ATOM 3924 C CA . THR A 1 526 ? 9.308 17.739 -1.203 1.00 87.56 526 THR A CA 1
ATOM 3925 C C . THR A 1 526 ? 10.269 18.710 -1.878 1.00 87.56 526 THR A C 1
ATOM 3927 O O . THR A 1 526 ? 10.007 19.908 -1.955 1.00 87.56 526 THR A O 1
ATOM 3930 N N . GLY A 1 527 ? 11.408 18.216 -2.361 1.00 69.56 527 GLY A N 1
ATOM 3931 C CA . GLY A 1 527 ? 12.379 19.018 -3.106 1.00 69.56 527 GLY A CA 1
ATOM 3932 C C . GLY A 1 527 ? 11.948 19.448 -4.511 1.00 69.56 527 GLY A C 1
ATOM 3933 O O . GLY A 1 527 ? 12.683 20.167 -5.181 1.00 69.56 527 GLY A O 1
ATOM 3934 N N . GLY A 1 528 ? 10.753 19.035 -4.947 1.00 57.31 528 GLY A N 1
ATOM 3935 C CA . GLY A 1 528 ? 10.194 19.320 -6.266 1.00 57.31 528 GLY A CA 1
ATOM 3936 C C . GLY A 1 528 ? 10.785 18.445 -7.378 1.00 57.31 528 GLY A C 1
ATOM 3937 O O . GLY A 1 528 ? 11.985 18.443 -7.625 1.00 57.31 528 GLY A O 1
ATOM 3938 N N . GLU A 1 529 ? 9.922 17.746 -8.121 1.00 46.50 529 GLU A N 1
ATOM 3939 C CA . GLU A 1 529 ? 10.295 17.104 -9.398 1.00 46.50 529 GLU A CA 1
ATOM 3940 C C . GLU A 1 529 ? 10.030 18.008 -10.626 1.00 46.50 529 GLU A C 1
ATOM 3942 O O . GLU A 1 529 ? 10.389 17.642 -11.740 1.00 46.50 529 GLU A O 1
ATOM 3947 N N . ASP A 1 530 ? 9.501 19.228 -10.467 1.00 44.97 530 ASP A N 1
ATOM 3948 C CA . ASP A 1 530 ? 9.068 20.059 -11.610 1.00 44.97 530 ASP A CA 1
ATOM 3949 C C . ASP A 1 530 ? 10.004 21.235 -11.967 1.00 44.97 530 ASP A C 1
ATOM 3951 O O . ASP A 1 530 ? 9.631 22.143 -12.708 1.00 44.97 530 ASP A O 1
ATOM 3955 N N . SER A 1 531 ? 11.271 21.221 -11.543 1.00 33.12 531 SER A N 1
ATOM 3956 C CA . SER A 1 531 ? 12.278 22.184 -12.043 1.00 33.12 531 SER A CA 1
ATOM 3957 C C . SER A 1 531 ? 12.570 22.026 -13.547 1.00 33.12 531 SER A C 1
ATOM 3959 O O . SER A 1 531 ? 13.186 22.901 -14.161 1.00 33.12 531 SER A O 1
ATOM 3961 N N . ALA A 1 532 ? 12.121 20.927 -14.164 1.00 31.61 532 ALA A N 1
ATOM 3962 C CA . ALA A 1 532 ? 12.249 20.685 -15.599 1.00 31.61 532 ALA A CA 1
ATOM 3963 C C . ALA A 1 532 ? 11.332 21.583 -16.455 1.00 31.61 532 ALA A C 1
ATOM 3965 O O . ALA A 1 532 ? 11.653 21.824 -17.617 1.00 31.61 532 ALA A O 1
ATOM 3966 N N . SER A 1 533 ? 10.252 22.153 -15.901 1.00 29.39 533 SER A N 1
ATOM 3967 C CA . SER A 1 533 ? 9.379 23.071 -16.653 1.00 29.39 533 SER A CA 1
ATOM 3968 C C . SER A 1 533 ? 9.901 24.512 -16.715 1.00 29.39 533 SER A C 1
ATOM 3970 O O . SER A 1 533 ? 9.313 25.338 -17.406 1.00 29.39 533 SER A O 1
ATOM 3972 N N . LYS A 1 534 ? 11.001 24.836 -16.017 1.00 27.53 534 LYS A N 1
ATOM 3973 C CA . LYS A 1 534 ? 11.625 26.174 -16.044 1.00 27.53 534 LYS A CA 1
ATOM 3974 C C . LYS A 1 534 ? 12.723 26.345 -17.099 1.00 27.53 534 LYS A C 1
ATOM 3976 O O . LYS A 1 534 ? 13.220 27.452 -17.253 1.00 27.53 534 LYS A O 1
ATOM 3981 N N . ARG A 1 535 ? 13.113 25.294 -17.834 1.00 28.02 535 ARG A N 1
ATOM 3982 C CA . ARG A 1 535 ? 14.165 25.393 -18.874 1.00 28.02 535 ARG A CA 1
ATOM 3983 C C . ARG A 1 535 ? 13.649 25.501 -20.310 1.00 28.02 535 ARG A C 1
ATOM 3985 O O . ARG A 1 535 ? 14.468 25.621 -21.210 1.00 28.02 535 ARG A O 1
ATOM 3992 N N . SER A 1 536 ? 12.334 25.489 -20.542 1.00 29.48 536 SER A N 1
ATOM 3993 C CA . SER A 1 536 ? 11.762 25.607 -21.894 1.00 29.48 536 SER A CA 1
ATOM 3994 C C . SER A 1 536 ? 11.057 26.938 -22.173 1.00 29.48 536 SER A C 1
ATOM 3996 O O . SER A 1 536 ? 10.388 27.047 -23.193 1.00 29.48 536 SER A O 1
ATOM 3998 N N . SER A 1 537 ? 11.159 27.936 -21.289 1.00 28.27 537 SER A N 1
ATOM 3999 C CA . SER A 1 537 ? 10.510 29.243 -21.482 1.00 28.27 537 SER A CA 1
ATOM 4000 C C . SER A 1 537 ? 11.472 30.393 -21.792 1.00 28.27 537 SER A C 1
ATOM 4002 O O . SER A 1 537 ? 11.025 31.530 -21.813 1.00 28.27 537 SER A O 1
ATOM 4004 N N . ASP A 1 538 ? 12.761 30.122 -22.030 1.00 28.50 538 ASP A N 1
ATOM 4005 C CA . ASP A 1 538 ? 13.791 31.173 -22.143 1.00 28.50 538 ASP A CA 1
ATOM 4006 C C . ASP A 1 538 ? 14.581 31.168 -23.469 1.00 28.50 538 ASP A C 1
ATOM 4008 O O . ASP A 1 538 ? 15.664 31.744 -23.544 1.00 28.50 538 ASP A O 1
ATOM 4012 N N . SER A 1 539 ? 14.062 30.549 -24.541 1.00 31.08 539 SER A N 1
ATOM 4013 C CA . SER A 1 539 ? 14.740 30.560 -25.854 1.00 31.08 539 SER A CA 1
ATOM 4014 C C . SER A 1 539 ? 13.947 31.079 -27.056 1.00 31.08 539 SER A C 1
ATOM 4016 O O . SER A 1 539 ? 14.562 31.251 -28.100 1.00 31.08 539 SER A O 1
ATOM 4018 N N . ASP A 1 540 ? 12.663 31.426 -26.931 1.00 30.95 540 ASP A N 1
ATOM 4019 C CA . ASP A 1 540 ? 11.853 31.898 -28.074 1.00 30.95 540 ASP A CA 1
ATOM 4020 C C . ASP A 1 540 ? 11.311 33.325 -27.884 1.00 30.95 540 ASP A C 1
ATOM 4022 O O . ASP A 1 540 ? 10.137 33.608 -28.107 1.00 30.95 540 ASP A O 1
ATOM 4026 N N . ALA A 1 541 ? 12.180 34.256 -27.483 1.00 31.64 541 ALA A N 1
ATOM 4027 C CA . ALA A 1 541 ? 11.894 35.689 -27.542 1.00 31.64 541 ALA A CA 1
ATOM 4028 C C . ALA A 1 541 ? 12.845 36.383 -28.527 1.00 31.64 541 ALA A C 1
ATOM 4030 O O . ALA A 1 541 ? 13.770 37.093 -28.127 1.00 31.64 541 ALA A O 1
ATOM 4031 N N . ARG A 1 542 ? 12.615 36.170 -29.829 1.00 32.38 542 ARG A N 1
ATOM 4032 C CA . ARG A 1 542 ? 13.011 37.115 -30.881 1.00 32.38 542 ARG A CA 1
ATOM 4033 C C . ARG A 1 542 ? 11.908 37.243 -31.931 1.00 32.38 542 ARG A C 1
ATOM 4035 O O . ARG A 1 542 ? 11.464 36.250 -32.492 1.00 32.38 542 ARG A O 1
ATOM 4042 N N . ASP A 1 543 ? 11.578 38.509 -32.173 1.00 32.12 543 ASP A N 1
ATOM 4043 C CA . ASP A 1 543 ? 10.896 39.108 -33.322 1.00 32.12 543 ASP A CA 1
ATOM 4044 C C . ASP A 1 543 ? 9.362 39.017 -33.404 1.00 32.12 543 ASP A C 1
ATOM 4046 O O . ASP A 1 543 ? 8.777 37.975 -33.690 1.00 32.12 543 ASP A O 1
ATOM 4050 N N . GLY A 1 544 ? 8.716 40.183 -33.250 1.00 30.34 544 GLY A N 1
ATOM 4051 C CA . GLY A 1 544 ? 7.329 40.412 -33.659 1.00 30.34 544 GLY A CA 1
ATOM 4052 C C . GLY A 1 544 ? 6.633 41.564 -32.934 1.00 30.34 544 GLY A C 1
ATOM 4053 O O . GLY A 1 544 ? 5.817 41.316 -32.054 1.00 30.34 544 GLY A O 1
ATOM 4054 N N . ASP A 1 545 ? 6.926 42.809 -33.321 1.00 34.91 545 ASP A N 1
ATOM 4055 C CA . ASP A 1 545 ? 6.084 43.976 -33.018 1.00 34.91 545 ASP A CA 1
ATOM 4056 C C . ASP A 1 545 ? 4.658 43.763 -33.556 1.00 34.91 545 ASP A C 1
ATOM 4058 O O . ASP A 1 545 ? 4.469 43.428 -34.729 1.00 34.91 545 ASP A O 1
ATOM 4062 N N . GLY A 1 546 ? 3.647 44.000 -32.717 1.00 30.52 546 GLY A N 1
ATOM 4063 C CA . GLY A 1 546 ? 2.243 43.943 -33.117 1.00 30.52 546 GLY A CA 1
ATOM 4064 C C . GLY A 1 546 ? 1.294 44.329 -31.987 1.00 30.52 546 GLY A C 1
ATOM 4065 O O . GLY A 1 546 ? 0.918 43.488 -31.176 1.00 30.52 546 GLY A O 1
ATOM 4066 N N . ASP A 1 547 ? 0.900 45.603 -31.964 1.00 35.78 547 ASP A N 1
ATOM 4067 C CA . ASP A 1 547 ? -0.186 46.144 -31.145 1.00 35.78 547 ASP A CA 1
ATOM 4068 C C . ASP A 1 547 ? -1.495 45.358 -31.341 1.00 35.78 547 ASP A C 1
ATOM 4070 O O . ASP A 1 547 ? -1.964 45.160 -32.465 1.00 35.78 547 ASP A O 1
ATOM 4074 N N . GLY A 1 548 ? -2.125 44.964 -30.233 1.00 30.69 548 GLY A N 1
ATOM 4075 C CA . GLY A 1 548 ? -3.419 44.287 -30.228 1.00 30.69 548 GLY A CA 1
ATOM 4076 C C . GLY A 1 548 ? -4.024 44.222 -28.830 1.00 30.69 548 GLY A C 1
ATOM 4077 O O . GLY A 1 548 ? -3.801 43.267 -28.093 1.00 30.69 548 GLY A O 1
ATOM 4078 N N . ASP A 1 549 ? -4.793 45.252 -28.482 1.00 35.12 549 ASP A N 1
ATOM 4079 C CA . ASP A 1 549 ? -5.679 45.304 -27.318 1.00 35.12 549 ASP A CA 1
ATOM 4080 C C . ASP A 1 549 ? -6.719 44.168 -27.382 1.00 35.12 549 ASP A C 1
ATOM 4082 O O . ASP A 1 549 ? -7.475 44.037 -28.347 1.00 35.12 549 ASP A O 1
ATOM 4086 N N . GLY A 1 550 ? -6.729 43.318 -26.357 1.00 28.08 550 GLY A N 1
ATOM 4087 C CA . GLY A 1 550 ? -7.604 42.159 -26.247 1.00 28.08 550 GLY A CA 1
ATOM 4088 C C . GLY A 1 550 ? -7.615 41.648 -24.813 1.00 28.08 550 GLY A C 1
ATOM 4089 O O . GLY A 1 550 ? -6.732 40.900 -24.400 1.00 28.08 550 GLY A O 1
ATOM 4090 N N . GLY A 1 551 ? -8.616 42.079 -24.041 1.00 35.50 551 GLY A N 1
ATOM 4091 C CA . GLY A 1 551 ? -8.823 41.668 -22.655 1.00 35.50 551 GLY A CA 1
ATOM 4092 C C . GLY A 1 551 ? -8.805 40.147 -22.495 1.00 35.50 551 GLY A C 1
ATOM 4093 O O . GLY A 1 551 ? -9.698 39.449 -22.971 1.00 35.50 551 GLY A O 1
ATOM 4094 N N . SER A 1 552 ? -7.794 39.641 -21.790 1.00 27.89 552 SER A N 1
ATOM 4095 C CA . SER A 1 552 ? -7.739 38.254 -21.343 1.00 27.89 552 SER A CA 1
ATOM 4096 C C . SER A 1 552 ? -8.258 38.177 -19.909 1.00 27.89 552 SER A C 1
ATOM 4098 O O . SER A 1 552 ? -7.700 38.743 -18.971 1.00 27.89 552 SER A O 1
ATOM 4100 N N . SER A 1 553 ? -9.375 37.477 -19.732 1.00 32.62 553 SER A N 1
ATOM 4101 C CA . SER A 1 553 ? -9.825 37.012 -18.427 1.00 32.62 553 SER A CA 1
ATOM 4102 C C . SER A 1 553 ? -8.837 35.956 -17.923 1.00 32.62 553 SER A C 1
ATOM 4104 O O . SER A 1 553 ? -8.964 34.771 -18.236 1.00 32.62 553 SER A O 1
ATOM 4106 N N . SER A 1 554 ? -7.827 36.384 -17.170 1.00 29.05 554 SER A N 1
ATOM 4107 C CA . SER A 1 554 ? -6.893 35.495 -16.487 1.00 29.05 554 SER A CA 1
ATOM 4108 C C . SER A 1 554 ? -7.577 34.866 -15.268 1.00 29.05 554 SER A C 1
ATOM 4110 O O . SER A 1 554 ? -7.546 35.416 -14.168 1.00 29.05 554 SER A O 1
ATOM 4112 N N . THR A 1 555 ? -8.202 33.701 -15.424 1.00 29.86 555 THR A N 1
ATOM 4113 C CA . THR A 1 555 ? -8.431 32.815 -14.275 1.00 29.86 555 THR A CA 1
ATOM 4114 C C . THR A 1 555 ? -7.073 32.275 -13.839 1.00 29.86 555 THR A C 1
ATOM 4116 O O . THR A 1 555 ? -6.588 31.289 -14.392 1.00 29.86 555 THR A O 1
ATOM 4119 N N . SER A 1 556 ? -6.423 32.955 -12.891 1.00 32.78 556 SER A N 1
ATOM 4120 C CA . SER A 1 556 ? -5.204 32.465 -12.249 1.00 32.78 556 SER A CA 1
ATOM 4121 C C . SER A 1 556 ? -5.522 31.141 -11.556 1.00 32.78 556 SER A C 1
ATOM 4123 O O . SER A 1 556 ? -6.332 31.109 -10.628 1.00 32.78 556 SER A O 1
ATOM 4125 N N . SER A 1 557 ? -4.923 30.037 -11.998 1.00 42.12 557 SER A N 1
ATOM 4126 C CA . SER A 1 557 ? -5.020 28.765 -11.282 1.00 42.12 557 SER A CA 1
ATOM 4127 C C . SER A 1 557 ? -4.366 28.927 -9.905 1.00 42.12 557 SER A C 1
ATOM 4129 O O . SER A 1 557 ? -3.143 29.036 -9.828 1.00 42.12 557 SER A O 1
ATOM 4131 N N . SER A 1 558 ? -5.163 28.990 -8.834 1.00 60.97 558 SER A N 1
ATOM 4132 C CA . SER A 1 558 ? -4.661 29.077 -7.455 1.00 60.97 558 SER A CA 1
ATOM 4133 C C . SER A 1 558 ? -3.782 27.864 -7.132 1.00 60.97 558 SER A C 1
ATOM 4135 O O . SER A 1 558 ? -4.155 26.742 -7.491 1.00 60.97 558 SER A O 1
ATOM 4137 N N . SER A 1 559 ? -2.663 28.059 -6.429 1.00 84.81 559 SER A N 1
ATOM 4138 C CA . SER A 1 559 ? -1.838 26.946 -5.941 1.00 84.81 559 SER A CA 1
ATOM 4139 C C . SER A 1 559 ? -2.655 26.040 -5.013 1.00 84.81 559 SER A C 1
ATOM 4141 O O . SER A 1 559 ? -3.586 26.505 -4.353 1.00 84.81 559 SER A O 1
ATOM 4143 N N . ILE A 1 560 ? -2.303 24.753 -4.897 1.00 87.62 560 ILE A N 1
ATOM 4144 C CA . ILE A 1 560 ? -2.921 23.879 -3.885 1.00 87.62 560 ILE A CA 1
ATOM 4145 C C . ILE A 1 560 ? -2.701 24.417 -2.466 1.00 87.62 560 ILE A C 1
ATOM 4147 O O . ILE A 1 560 ? -3.562 24.259 -1.606 1.00 87.62 560 ILE A O 1
ATOM 4151 N N . VAL A 1 561 ? -1.591 25.122 -2.234 1.00 90.19 561 VAL A N 1
ATOM 4152 C CA . VAL A 1 561 ? -1.337 25.817 -0.966 1.00 90.19 561 VAL A CA 1
ATOM 4153 C C . VAL A 1 561 ? -2.398 26.893 -0.723 1.00 90.19 561 VAL A C 1
ATOM 4155 O O . VAL A 1 561 ? -2.960 26.941 0.364 1.00 90.19 561 VAL A O 1
ATOM 4158 N N . ASP A 1 562 ? -2.743 27.692 -1.732 1.00 91.50 562 ASP A N 1
ATOM 4159 C CA . ASP A 1 562 ? -3.782 28.722 -1.602 1.00 91.50 562 ASP A CA 1
ATOM 4160 C C . ASP A 1 562 ? -5.152 28.080 -1.350 1.00 91.50 562 ASP A C 1
ATOM 4162 O O . ASP A 1 562 ? -5.882 28.494 -0.457 1.00 91.50 562 ASP A O 1
ATOM 4166 N N . VAL A 1 563 ? -5.465 26.993 -2.065 1.00 92.50 563 VAL A N 1
ATOM 4167 C CA . VAL A 1 563 ? -6.713 26.235 -1.877 1.00 92.50 563 VAL A CA 1
ATOM 4168 C C . VAL A 1 563 ? -6.842 25.707 -0.449 1.00 92.50 563 VAL A C 1
ATOM 4170 O O . VAL A 1 563 ? -7.915 25.791 0.145 1.00 92.50 563 VAL A O 1
ATOM 4173 N N . VAL A 1 564 ? -5.768 25.143 0.109 1.00 93.88 564 VAL A N 1
ATOM 4174 C CA . VAL A 1 564 ? -5.767 24.655 1.493 1.00 93.88 564 VAL A CA 1
ATOM 4175 C C . VAL A 1 564 ? -5.878 25.817 2.473 1.00 93.88 564 VAL A C 1
ATOM 4177 O O . VAL A 1 564 ? -6.632 25.708 3.435 1.00 93.88 564 VAL A O 1
ATOM 4180 N N . ALA A 1 565 ? -5.179 26.929 2.230 1.00 94.31 565 ALA A N 1
ATOM 4181 C CA . ALA A 1 565 ? -5.271 28.118 3.071 1.00 94.31 565 ALA A CA 1
ATOM 4182 C C . ALA A 1 565 ? -6.707 28.670 3.109 1.00 94.31 565 ALA A C 1
ATOM 4184 O O . ALA A 1 565 ? -7.214 28.936 4.198 1.00 94.31 565 ALA A O 1
ATOM 4185 N N . ASP A 1 566 ? -7.392 28.740 1.962 1.00 94.38 566 ASP A N 1
ATOM 4186 C CA . ASP A 1 566 ? -8.807 29.124 1.880 1.00 94.38 566 ASP A CA 1
ATOM 4187 C C . ASP A 1 566 ? -9.684 28.200 2.739 1.00 94.38 566 ASP A C 1
ATOM 4189 O O . ASP A 1 566 ? -10.475 28.665 3.559 1.00 94.38 566 ASP A O 1
ATOM 4193 N N . VAL A 1 567 ? -9.520 26.879 2.587 1.00 94.38 567 VAL A N 1
ATOM 4194 C CA . VAL A 1 567 ? -10.305 25.879 3.333 1.00 94.38 567 VAL A CA 1
ATOM 4195 C C . VAL A 1 567 ? -10.031 25.966 4.834 1.00 94.38 567 VAL A C 1
ATOM 4197 O O . VAL A 1 567 ? -10.963 25.882 5.632 1.00 94.38 567 VAL A O 1
ATOM 4200 N N . VAL A 1 568 ? -8.777 26.165 5.245 1.00 94.00 568 VAL A N 1
ATOM 4201 C CA . VAL A 1 568 ? -8.415 26.348 6.658 1.00 94.00 568 VAL A CA 1
ATOM 4202 C C . VAL A 1 568 ? -9.046 27.626 7.213 1.00 94.00 568 VAL A C 1
ATOM 4204 O O . VAL A 1 568 ? -9.630 27.578 8.294 1.00 94.00 568 VAL A O 1
ATOM 4207 N N . ALA A 1 569 ? -8.992 28.739 6.476 1.00 93.38 569 ALA A N 1
ATOM 4208 C CA . ALA A 1 569 ? -9.597 30.005 6.888 1.00 93.38 569 ALA A CA 1
ATOM 4209 C C . ALA A 1 569 ? -11.132 29.925 6.986 1.00 93.38 569 ALA A C 1
ATOM 4211 O O . ALA A 1 569 ? -11.725 30.512 7.891 1.00 93.38 569 ALA A O 1
ATOM 4212 N N . GLU A 1 570 ? -11.779 29.185 6.080 1.00 94.06 570 GLU A N 1
ATOM 4213 C CA . GLU A 1 570 ? -13.237 29.039 6.042 1.00 94.06 570 GLU A CA 1
ATOM 4214 C C . GLU A 1 570 ? -13.759 28.038 7.085 1.00 94.06 570 GLU A C 1
ATOM 4216 O O . GLU A 1 570 ? -14.753 28.299 7.765 1.00 94.06 570 GLU A O 1
ATOM 4221 N N . LYS A 1 571 ? -13.113 26.871 7.196 1.00 93.75 571 LYS A N 1
ATOM 4222 C CA . LYS A 1 571 ? -13.618 25.728 7.976 1.00 93.75 571 LYS A CA 1
ATOM 4223 C C . LYS A 1 571 ? -12.974 25.592 9.356 1.00 93.75 571 LYS A C 1
ATOM 4225 O O . LYS A 1 571 ? -13.515 24.887 10.206 1.00 93.75 571 LYS A O 1
ATOM 4230 N N . GLY A 1 572 ? -11.832 26.242 9.589 1.00 90.94 572 GLY A N 1
ATOM 4231 C CA . GLY A 1 572 ? -11.064 26.115 10.830 1.00 90.94 572 GLY A CA 1
ATOM 4232 C C . GLY A 1 572 ? -10.445 24.731 11.030 1.00 90.94 572 GLY A C 1
ATOM 4233 O O . GLY A 1 572 ? -10.298 24.302 12.172 1.00 90.94 572 GLY A O 1
ATOM 4234 N N . CYS A 1 573 ? -10.140 24.022 9.936 1.00 93.19 573 CYS A N 1
ATOM 4235 C CA . CYS A 1 573 ? -9.538 22.686 9.975 1.00 93.19 573 CYS A CA 1
ATOM 4236 C C . CYS A 1 573 ? -8.167 22.710 10.659 1.00 93.19 573 CYS A C 1
ATOM 4238 O O . CYS A 1 573 ? -7.427 23.697 10.583 1.00 93.19 573 CYS A O 1
ATOM 4240 N N . ARG A 1 574 ? -7.772 21.570 11.226 1.00 93.56 574 ARG A N 1
ATOM 4241 C CA . ARG A 1 574 ? -6.384 21.344 11.635 1.00 93.56 574 ARG A CA 1
ATOM 4242 C C . ARG A 1 574 ? -5.531 21.092 10.398 1.00 93.56 574 ARG A C 1
ATOM 4244 O O . ARG A 1 574 ? -5.962 20.432 9.454 1.00 93.56 574 ARG A O 1
ATOM 4251 N N . VAL A 1 575 ? -4.293 21.565 10.419 1.00 92.75 575 VAL A N 1
ATOM 4252 C CA . VAL A 1 575 ? -3.361 21.437 9.300 1.00 92.75 575 VAL A CA 1
ATOM 4253 C C . VAL A 1 575 ? -1.965 21.072 9.786 1.00 92.75 575 VAL A C 1
ATOM 4255 O O . VAL A 1 575 ? -1.468 21.629 10.762 1.00 92.75 575 VAL A O 1
ATOM 4258 N N . ALA A 1 576 ? -1.330 20.123 9.107 1.00 91.56 576 ALA A N 1
ATOM 4259 C CA . ALA A 1 576 ? 0.041 19.691 9.338 1.00 91.56 576 ALA A CA 1
ATOM 4260 C C . ALA A 1 576 ? 0.847 19.787 8.042 1.00 91.56 576 ALA A C 1
ATOM 4262 O O . ALA A 1 576 ? 0.335 19.497 6.960 1.00 91.56 576 ALA A O 1
ATOM 4263 N N . VAL A 1 577 ? 2.124 20.146 8.161 1.00 90.38 577 VAL A N 1
ATOM 4264 C CA . VAL A 1 577 ? 3.060 20.175 7.032 1.00 90.38 577 VAL A CA 1
ATOM 4265 C C . VAL A 1 577 ? 4.147 19.131 7.275 1.00 90.38 577 VAL A C 1
ATOM 4267 O O . VAL A 1 577 ? 4.722 19.072 8.357 1.00 90.38 577 VAL A O 1
ATOM 4270 N N . VAL A 1 578 ? 4.444 18.296 6.285 1.00 90.38 578 VAL A N 1
ATOM 4271 C CA . VAL A 1 578 ? 5.506 17.283 6.368 1.00 90.38 578 VAL A CA 1
ATOM 4272 C C . VAL A 1 578 ? 6.502 17.542 5.248 1.00 90.38 578 VAL A C 1
ATOM 4274 O O . VAL A 1 578 ? 6.163 17.406 4.077 1.00 90.38 578 VAL A O 1
ATOM 4277 N N . ALA A 1 579 ? 7.721 17.928 5.608 1.00 89.38 579 ALA A N 1
ATOM 4278 C CA . ALA A 1 579 ? 8.829 18.130 4.692 1.00 89.38 579 ALA A CA 1
ATOM 4279 C C . ALA A 1 579 ? 9.659 16.848 4.572 1.00 89.38 579 ALA A C 1
ATOM 4281 O O . ALA A 1 579 ? 10.166 16.331 5.568 1.00 89.38 579 ALA A O 1
ATOM 4282 N N . VAL A 1 580 ? 9.838 16.356 3.350 1.00 89.12 580 VAL A N 1
ATOM 4283 C CA . VAL A 1 580 ? 10.751 15.246 3.059 1.00 89.12 580 VAL A CA 1
ATOM 4284 C C . VAL A 1 580 ? 11.693 15.694 1.954 1.00 89.12 580 VAL A C 1
ATOM 4286 O O . VAL A 1 580 ? 11.271 15.871 0.812 1.00 89.12 580 VAL A O 1
ATOM 4289 N N . GLY A 1 581 ? 12.953 15.905 2.316 1.00 86.19 581 GLY A N 1
ATOM 4290 C CA . GLY A 1 581 ? 13.974 16.459 1.435 1.00 86.19 581 GLY A CA 1
ATOM 4291 C C . GLY A 1 581 ? 15.239 15.616 1.394 1.00 86.19 581 GLY A C 1
ATOM 4292 O O . GLY A 1 581 ? 15.442 14.690 2.184 1.00 86.19 581 GLY A O 1
ATOM 4293 N N . VAL A 1 582 ? 16.101 15.956 0.451 1.00 84.19 582 VAL A N 1
ATOM 4294 C CA . VAL A 1 582 ? 17.398 15.340 0.207 1.00 84.19 582 VAL A CA 1
ATOM 4295 C C . VAL A 1 582 ? 18.472 16.334 0.631 1.00 84.19 582 VAL A C 1
ATOM 4297 O O . VAL A 1 582 ? 18.589 17.437 0.089 1.00 84.19 582 VAL A O 1
ATOM 4300 N N . LYS A 1 583 ? 19.279 15.936 1.616 1.00 81.94 583 LYS A N 1
ATOM 4301 C CA . LYS A 1 583 ? 20.272 16.800 2.255 1.00 81.94 583 LYS A CA 1
ATOM 4302 C C . LYS A 1 583 ? 21.232 17.394 1.222 1.00 81.94 583 LYS A C 1
ATOM 4304 O O . LYS A 1 583 ? 21.897 16.660 0.499 1.00 81.94 583 LYS A O 1
ATOM 4309 N N . GLY A 1 584 ? 21.322 18.725 1.188 1.00 75.50 584 GLY A N 1
ATOM 4310 C CA . GLY A 1 584 ? 22.217 19.462 0.288 1.00 75.50 584 GLY A CA 1
ATOM 4311 C C . GLY A 1 584 ? 21.772 19.522 -1.179 1.00 75.50 584 GLY A C 1
ATOM 4312 O O . GLY A 1 584 ? 22.506 20.073 -1.995 1.00 75.50 584 GLY A O 1
ATOM 4313 N N . HIS A 1 585 ? 20.595 18.985 -1.515 1.00 73.50 585 HIS A N 1
ATOM 4314 C CA . HIS A 1 585 ? 20.097 18.913 -2.891 1.00 73.50 585 HIS A CA 1
ATOM 4315 C C . HIS A 1 585 ? 18.765 19.628 -3.113 1.00 73.50 585 HIS A C 1
ATOM 4317 O O . HIS A 1 585 ? 18.478 19.992 -4.253 1.00 73.50 585 HIS A O 1
ATOM 4323 N N . ASP A 1 586 ? 17.975 19.857 -2.064 1.00 77.00 586 ASP A N 1
ATOM 4324 C CA . ASP A 1 586 ? 16.708 20.570 -2.178 1.00 77.00 586 ASP A CA 1
ATOM 4325 C C . ASP A 1 586 ? 16.399 21.503 -0.997 1.00 77.00 586 ASP A C 1
ATOM 4327 O O . ASP A 1 586 ? 17.106 21.539 0.010 1.00 77.00 586 ASP A O 1
ATOM 4331 N N . ASP A 1 587 ? 15.354 22.316 -1.174 1.00 82.81 587 ASP A N 1
ATOM 4332 C CA . ASP A 1 587 ? 14.873 23.331 -0.237 1.00 82.81 587 ASP A CA 1
ATOM 4333 C C . ASP A 1 587 ? 13.541 22.936 0.431 1.00 82.81 587 ASP A C 1
ATOM 4335 O O . ASP A 1 587 ? 12.803 23.802 0.917 1.00 82.81 587 ASP A O 1
ATOM 4339 N N . ALA A 1 588 ? 13.225 21.632 0.483 1.00 84.94 588 ALA A N 1
ATOM 4340 C CA . ALA A 1 588 ? 11.930 21.118 0.943 1.00 84.94 588 ALA A CA 1
ATOM 4341 C C . ALA A 1 588 ? 11.538 21.655 2.330 1.00 84.94 588 ALA A C 1
ATOM 4343 O O . ALA A 1 588 ? 10.388 22.035 2.559 1.00 84.94 588 ALA A O 1
ATOM 4344 N N . ILE A 1 589 ? 12.505 21.731 3.250 1.00 83.44 589 ILE A N 1
ATOM 4345 C CA . ILE A 1 589 ? 12.301 22.221 4.620 1.00 83.44 589 ILE A CA 1
ATOM 4346 C C . ILE A 1 589 ? 11.978 23.717 4.626 1.00 83.44 589 ILE A C 1
ATOM 4348 O O . ILE A 1 589 ? 10.976 24.117 5.215 1.00 83.44 589 ILE A O 1
ATOM 4352 N N . ALA A 1 590 ? 12.764 24.539 3.926 1.00 84.12 590 ALA A N 1
ATOM 4353 C CA . ALA A 1 590 ? 12.537 25.984 3.853 1.00 84.12 590 ALA A CA 1
ATOM 4354 C C . ALA A 1 590 ? 11.180 26.317 3.202 1.00 84.12 590 ALA A C 1
ATOM 4356 O O . ALA A 1 590 ? 10.428 27.182 3.670 1.00 84.12 590 ALA A O 1
ATOM 4357 N N . ARG A 1 591 ? 10.809 25.574 2.152 1.00 86.50 591 ARG A N 1
ATOM 4358 C CA . ARG A 1 591 ? 9.487 25.679 1.521 1.00 86.50 591 ARG A CA 1
ATOM 4359 C C . ARG A 1 591 ? 8.368 25.276 2.474 1.00 86.50 591 ARG A C 1
ATOM 4361 O O . ARG A 1 591 ? 7.354 25.968 2.548 1.00 86.50 591 ARG A O 1
ATOM 4368 N N . ALA A 1 592 ? 8.548 24.200 3.232 1.00 87.06 592 ALA A N 1
ATOM 4369 C CA . ALA A 1 592 ? 7.569 23.756 4.213 1.00 87.06 592 ALA A CA 1
ATOM 4370 C C . ALA A 1 592 ? 7.371 24.764 5.355 1.00 87.06 592 ALA A C 1
ATOM 4372 O O . ALA A 1 592 ? 6.246 24.928 5.828 1.00 87.06 592 ALA A O 1
ATOM 4373 N N . GLU A 1 593 ? 8.420 25.474 5.777 1.00 86.38 593 GLU A N 1
ATOM 4374 C CA . GLU A 1 593 ? 8.297 26.568 6.749 1.00 86.38 593 GLU A CA 1
ATOM 4375 C C . GLU A 1 593 ? 7.484 27.741 6.198 1.00 86.38 593 GLU A C 1
ATOM 4377 O O . GLU A 1 593 ? 6.618 28.271 6.899 1.00 86.38 593 GLU A O 1
ATOM 4382 N N . THR A 1 594 ? 7.705 28.093 4.929 1.00 88.75 594 THR A N 1
ATOM 4383 C CA . THR A 1 594 ? 6.930 29.133 4.236 1.00 88.75 594 THR A CA 1
ATOM 4384 C C . THR A 1 594 ? 5.456 28.740 4.133 1.00 88.75 594 THR A C 1
ATOM 4386 O O . THR A 1 594 ? 4.578 29.506 4.524 1.00 88.75 594 THR A O 1
ATOM 4389 N N . ILE A 1 595 ? 5.176 27.512 3.684 1.00 89.94 595 ILE A N 1
ATOM 4390 C CA . ILE A 1 595 ? 3.811 26.972 3.578 1.00 89.94 595 ILE A CA 1
ATOM 4391 C C . ILE A 1 595 ? 3.132 26.925 4.954 1.00 89.94 595 ILE A C 1
ATOM 4393 O O . ILE A 1 595 ? 1.974 27.323 5.088 1.00 89.94 595 ILE A O 1
ATOM 4397 N N . ARG A 1 596 ? 3.854 26.500 6.001 1.00 89.12 596 ARG A N 1
ATOM 4398 C CA . ARG A 1 596 ? 3.340 26.502 7.378 1.00 89.12 596 ARG A CA 1
ATOM 4399 C C . ARG A 1 596 ? 2.943 27.910 7.822 1.00 89.12 596 ARG A C 1
ATOM 4401 O O . ARG A 1 596 ? 1.900 28.058 8.452 1.00 89.12 596 ARG A O 1
ATOM 4408 N N . ALA A 1 597 ? 3.749 28.927 7.517 1.00 89.06 597 ALA A N 1
ATOM 4409 C CA . ALA A 1 597 ? 3.430 30.311 7.866 1.00 89.06 597 ALA A CA 1
ATOM 4410 C C . ALA A 1 597 ? 2.143 30.794 7.175 1.00 89.06 597 ALA A C 1
ATOM 4412 O O . ALA A 1 597 ? 1.302 31.416 7.826 1.00 89.06 597 ALA A O 1
ATOM 4413 N N . THR A 1 598 ? 1.943 30.436 5.903 1.00 91.88 598 THR A N 1
ATOM 4414 C CA . THR A 1 598 ? 0.693 30.717 5.176 1.00 91.88 598 THR A CA 1
ATOM 4415 C C . THR A 1 598 ? -0.515 30.079 5.863 1.00 91.88 598 THR A C 1
ATOM 4417 O O . THR A 1 598 ? -1.525 30.743 6.092 1.00 91.88 598 THR A O 1
ATOM 4420 N N . PHE A 1 599 ? -0.411 28.808 6.256 1.00 92.31 599 PHE A N 1
ATOM 4421 C CA . PHE A 1 599 ? -1.499 28.118 6.952 1.00 92.31 599 PHE A CA 1
ATOM 4422 C C . PHE A 1 599 ? -1.759 28.654 8.360 1.00 92.31 599 PHE A C 1
ATOM 4424 O O . PHE A 1 599 ? -2.916 28.741 8.767 1.00 92.31 599 PHE A O 1
ATOM 4431 N N . ALA A 1 600 ? -0.718 29.075 9.081 1.00 89.31 600 ALA A N 1
ATOM 4432 C CA . ALA A 1 600 ? -0.873 29.722 10.379 1.00 89.31 600 ALA A CA 1
ATOM 4433 C C . ALA A 1 600 ? -1.686 31.022 10.265 1.00 89.31 600 ALA A C 1
ATOM 4435 O O . ALA A 1 600 ? -2.622 31.226 11.037 1.00 89.31 600 ALA A O 1
ATOM 4436 N N . ALA A 1 601 ? -1.392 31.858 9.263 1.00 90.88 601 ALA A N 1
ATOM 4437 C CA . ALA A 1 601 ? -2.147 33.086 9.004 1.00 90.88 601 ALA A CA 1
ATOM 4438 C C . ALA A 1 601 ? -3.618 32.803 8.629 1.00 90.88 601 ALA A C 1
ATOM 4440 O O . ALA A 1 601 ? -4.533 33.487 9.096 1.00 90.88 601 ALA A O 1
ATOM 4441 N N . ALA A 1 602 ? -3.868 31.755 7.838 1.00 92.06 602 ALA A N 1
ATOM 4442 C CA . ALA A 1 602 ? -5.227 31.306 7.538 1.00 92.06 602 ALA A CA 1
ATOM 4443 C C . ALA A 1 602 ? -5.976 30.843 8.804 1.00 92.06 602 ALA A C 1
ATOM 4445 O O . ALA A 1 602 ? -7.116 31.247 9.039 1.00 92.06 602 ALA A O 1
ATOM 4446 N N . ALA A 1 603 ? -5.322 30.063 9.669 1.00 90.25 603 ALA A N 1
ATOM 4447 C CA . ALA A 1 603 ? -5.905 29.583 10.921 1.00 90.25 603 ALA A CA 1
ATOM 4448 C C . ALA A 1 603 ? -6.223 30.725 11.909 1.00 90.25 603 ALA A C 1
ATOM 4450 O O . ALA A 1 603 ? -7.220 30.654 12.631 1.00 90.25 603 ALA A O 1
ATOM 4451 N N . GLU A 1 604 ? -5.424 31.797 11.932 1.00 90.56 604 GLU A N 1
ATOM 4452 C CA . GLU A 1 604 ? -5.714 33.006 12.723 1.00 90.56 604 GLU A CA 1
ATOM 4453 C C . GLU A 1 604 ? -6.999 33.712 12.271 1.00 90.56 604 GLU A C 1
ATOM 4455 O O . GLU A 1 604 ? -7.697 34.299 13.097 1.00 90.56 604 GLU A O 1
ATOM 4460 N N . THR A 1 605 ? -7.350 33.605 10.987 1.00 89.62 605 THR A N 1
ATOM 4461 C CA . THR A 1 605 ? -8.614 34.138 10.458 1.00 89.62 605 THR A CA 1
ATOM 4462 C C . THR A 1 605 ? -9.811 33.305 10.930 1.00 89.62 605 THR A C 1
ATOM 4464 O O . THR A 1 605 ? -10.855 33.858 11.277 1.00 89.62 605 THR A O 1
ATOM 4467 N N . ALA A 1 606 ? -9.655 31.979 10.996 1.00 86.00 606 ALA A N 1
ATOM 4468 C CA . ALA A 1 606 ? -10.724 31.057 11.381 1.00 86.00 606 ALA A CA 1
ATOM 4469 C C . ALA A 1 606 ? -10.989 31.009 12.899 1.00 86.00 606 ALA A C 1
ATOM 4471 O O . ALA A 1 606 ? -12.126 30.815 13.343 1.00 86.00 606 ALA A O 1
ATOM 4472 N N . HIS A 1 607 ? -9.948 31.163 13.726 1.00 84.62 607 HIS A N 1
ATOM 4473 C CA . HIS A 1 607 ? -10.043 30.961 15.171 1.00 84.62 607 HIS A CA 1
ATOM 4474 C C . HIS A 1 607 ? -9.998 32.265 15.973 1.00 84.62 607 HIS A C 1
ATOM 4476 O O . HIS A 1 607 ? -9.080 33.067 15.876 1.00 84.62 607 HIS A O 1
ATOM 4482 N N . ARG A 1 608 ? -10.940 32.417 16.915 1.00 79.25 608 ARG A N 1
ATOM 4483 C CA . ARG A 1 608 ? -11.081 33.626 17.758 1.00 79.25 608 ARG A CA 1
ATOM 4484 C C . ARG A 1 608 ? -9.905 33.910 18.697 1.00 79.25 608 ARG A C 1
ATOM 4486 O O . ARG A 1 608 ? -9.837 34.992 19.271 1.00 79.25 608 ARG A O 1
ATOM 4493 N N . THR A 1 609 ? -9.037 32.931 18.945 1.00 81.06 609 THR A N 1
ATOM 4494 C CA . THR A 1 609 ? -7.884 33.098 19.836 1.00 81.06 609 THR A CA 1
ATOM 4495 C C . THR A 1 609 ? -6.630 32.584 19.156 1.00 81.06 609 THR A C 1
ATOM 4497 O O . THR A 1 609 ? -6.640 31.495 18.580 1.00 81.06 609 THR A O 1
ATOM 4500 N N . ARG A 1 610 ? -5.527 33.315 19.321 1.00 78.19 610 ARG A N 1
ATOM 4501 C CA . ARG A 1 610 ? -4.205 32.912 18.829 1.00 78.19 610 ARG A CA 1
ATOM 4502 C C . ARG A 1 610 ? -3.815 31.504 19.290 1.00 78.19 610 ARG A C 1
ATOM 4504 O O . ARG A 1 610 ? -3.334 30.708 18.501 1.00 78.19 610 ARG A O 1
ATOM 4511 N N . ARG A 1 611 ? -4.123 31.145 20.541 1.00 77.38 611 ARG A N 1
ATOM 4512 C CA . ARG A 1 611 ? -3.841 29.806 21.088 1.00 77.38 611 ARG A CA 1
ATOM 4513 C C . ARG A 1 611 ? -4.609 28.684 20.376 1.00 77.38 611 ARG A C 1
ATOM 4515 O O . ARG A 1 611 ? -4.117 27.562 20.312 1.00 77.38 611 ARG A O 1
ATOM 4522 N N . ALA A 1 612 ? -5.823 28.952 19.894 1.00 74.94 612 ALA A N 1
ATOM 4523 C CA . ALA A 1 612 ? -6.586 27.985 19.106 1.00 74.94 612 ALA A CA 1
ATOM 4524 C C . ALA A 1 612 ? -6.010 27.854 17.686 1.00 74.94 612 ALA A C 1
ATOM 4526 O O . ALA A 1 612 ? -5.819 26.731 17.233 1.00 74.94 612 ALA A O 1
ATOM 4527 N N . ALA A 1 613 ? -5.628 28.969 17.053 1.00 77.62 613 ALA A N 1
ATOM 4528 C CA . ALA A 1 613 ? -4.941 28.963 15.757 1.00 77.62 613 ALA A CA 1
ATOM 4529 C C . ALA A 1 613 ? -3.591 28.216 15.807 1.00 77.62 613 ALA A C 1
ATOM 4531 O O . ALA A 1 613 ? -3.314 27.361 14.967 1.00 77.62 613 ALA A O 1
ATOM 4532 N N . GLU A 1 614 ? -2.792 28.448 16.854 1.00 77.69 614 GLU A N 1
ATOM 4533 C CA . GLU A 1 614 ? -1.523 27.744 17.101 1.00 77.69 614 GLU A CA 1
ATOM 4534 C C . GLU A 1 614 ? -1.713 26.237 17.342 1.00 77.69 614 GLU A C 1
ATOM 4536 O O . GLU A 1 614 ? -0.819 25.448 17.056 1.00 77.69 614 GLU A O 1
ATOM 4541 N N . ARG A 1 615 ? -2.867 25.807 17.871 1.00 75.12 615 ARG A N 1
ATOM 4542 C CA . ARG A 1 615 ? -3.194 24.377 18.027 1.00 75.12 615 ARG A CA 1
ATOM 4543 C C . ARG A 1 615 ? -3.693 23.738 16.734 1.00 75.12 615 ARG A C 1
ATOM 4545 O O . ARG A 1 615 ? -3.488 22.539 16.550 1.00 75.12 615 ARG A O 1
ATOM 4552 N N . ALA A 1 616 ? -4.356 24.517 15.882 1.00 77.38 616 ALA A N 1
ATOM 4553 C CA . ALA A 1 616 ? -4.835 24.069 14.581 1.00 77.38 616 ALA A CA 1
ATOM 4554 C C . ALA A 1 616 ? -3.678 23.881 13.591 1.00 77.38 616 ALA A C 1
ATOM 4556 O O . ALA A 1 616 ? -3.705 22.938 12.806 1.00 77.38 616 ALA A O 1
ATOM 4557 N N . THR A 1 617 ? -2.631 24.709 13.678 1.00 79.25 617 THR A N 1
ATOM 4558 C CA . THR A 1 617 ? -1.419 24.564 12.858 1.00 79.25 617 THR A CA 1
ATOM 4559 C C . THR A 1 617 ? -0.389 23.690 13.570 1.00 79.25 617 THR A C 1
ATOM 4561 O O . THR A 1 617 ? 0.327 24.128 14.471 1.00 79.25 617 THR A O 1
ATOM 4564 N N . LEU A 1 618 ? -0.308 22.428 13.167 1.00 73.19 618 LEU A N 1
ATOM 4565 C CA . LEU A 1 618 ? 0.674 21.476 13.668 1.00 73.19 618 LEU A CA 1
ATOM 4566 C C . LEU A 1 618 ? 2.045 21.741 13.033 1.00 73.19 618 LEU A C 1
ATOM 4568 O O . LEU A 1 618 ? 2.166 22.302 11.945 1.00 73.19 618 LEU A O 1
ATOM 4572 N N . ALA A 1 619 ? 3.094 21.364 13.758 1.00 64.50 619 ALA A N 1
ATOM 4573 C CA . ALA A 1 619 ? 4.467 21.668 13.383 1.00 64.50 619 ALA A CA 1
ATOM 4574 C C . ALA A 1 619 ? 4.912 20.933 12.089 1.00 64.50 619 ALA A C 1
ATOM 4576 O O . ALA A 1 619 ? 4.234 20.013 11.628 1.00 64.50 619 ALA A O 1
ATOM 4577 N N . THR A 1 620 ? 6.036 21.378 11.499 1.00 65.56 620 THR A N 1
ATOM 4578 C CA . THR A 1 620 ? 6.614 20.837 10.248 1.00 65.56 620 THR A CA 1
ATOM 4579 C C . THR A 1 620 ? 7.510 19.619 10.466 1.00 65.56 620 THR A C 1
ATOM 4581 O O . THR A 1 620 ? 8.593 19.783 11.033 1.00 65.56 620 THR A O 1
ATOM 4584 N N . CYS A 1 621 ? 7.095 18.411 10.069 1.00 69.44 621 CYS A N 1
ATOM 4585 C CA . CYS A 1 621 ? 7.926 17.223 10.291 1.00 69.44 621 CYS A CA 1
ATOM 4586 C C . CYS A 1 621 ? 8.978 17.208 9.191 1.00 69.44 621 CYS A C 1
ATOM 4588 O O . CYS A 1 621 ? 8.606 17.066 8.034 1.00 69.44 621 CYS A O 1
ATOM 4590 N N . ALA A 1 622 ? 10.249 17.425 9.529 1.00 79.81 622 ALA A N 1
ATOM 4591 C CA . ALA A 1 622 ? 11.328 17.492 8.553 1.00 79.81 622 ALA A CA 1
ATOM 4592 C C . ALA A 1 622 ? 12.143 16.202 8.565 1.00 79.81 622 ALA A C 1
ATOM 4594 O O . ALA A 1 622 ? 12.694 15.812 9.594 1.00 79.81 622 ALA A O 1
ATOM 4595 N N . ILE A 1 623 ? 12.206 15.552 7.409 1.00 81.88 623 ILE A N 1
ATOM 4596 C CA . ILE A 1 623 ? 12.990 14.347 7.175 1.00 81.88 623 ILE A CA 1
ATOM 4597 C C . ILE A 1 623 ? 14.025 14.686 6.110 1.00 81.88 623 ILE A C 1
ATOM 4599 O O . ILE A 1 623 ? 13.670 14.964 4.965 1.00 81.88 623 ILE A O 1
ATOM 4603 N N . GLU A 1 624 ? 15.299 14.651 6.494 1.00 83.44 624 GLU A N 1
ATOM 4604 C CA . GLU A 1 624 ? 16.421 14.799 5.569 1.00 83.44 624 GLU A CA 1
ATOM 4605 C C . GLU A 1 624 ? 17.009 13.433 5.229 1.00 83.44 624 GLU A C 1
ATOM 4607 O O . GLU A 1 624 ? 17.505 12.705 6.092 1.00 83.44 624 GLU A O 1
ATOM 4612 N N . ILE A 1 625 ? 16.976 13.090 3.946 1.00 79.19 625 ILE A N 1
ATOM 4613 C CA . ILE A 1 625 ? 17.596 11.884 3.410 1.00 79.19 625 ILE A CA 1
ATOM 4614 C C . ILE A 1 625 ? 19.016 12.246 2.980 1.00 79.19 625 ILE A C 1
ATOM 4616 O O . ILE A 1 625 ? 19.201 13.136 2.156 1.00 79.19 625 ILE A O 1
ATOM 4620 N N . ASP A 1 626 ? 20.020 11.548 3.508 1.00 80.19 626 ASP A N 1
ATOM 4621 C CA . ASP A 1 626 ? 21.406 11.667 3.045 1.00 80.19 626 ASP A CA 1
ATOM 4622 C C . ASP A 1 626 ? 21.667 10.669 1.898 1.00 80.19 626 ASP A C 1
ATOM 4624 O O . ASP A 1 626 ? 21.791 9.462 2.155 1.00 80.19 626 ASP A O 1
ATOM 4628 N N . PRO A 1 627 ? 21.770 11.124 0.636 1.00 69.19 627 PRO A N 1
ATOM 4629 C CA . PRO A 1 627 ? 22.000 10.233 -0.495 1.00 69.19 627 PRO A CA 1
ATOM 4630 C C . PRO A 1 627 ? 23.477 9.828 -0.650 1.00 69.19 627 PRO A C 1
ATOM 4632 O O . PRO A 1 627 ? 23.773 8.916 -1.421 1.00 69.19 627 PRO A O 1
ATOM 4635 N N . ALA A 1 628 ? 24.414 10.481 0.053 1.00 66.06 628 ALA A N 1
ATOM 4636 C CA . ALA A 1 628 ? 25.848 10.351 -0.187 1.00 66.06 628 ALA A CA 1
ATOM 4637 C C . ALA A 1 628 ? 26.408 9.039 0.380 1.00 66.06 628 ALA A C 1
ATOM 4639 O O . ALA A 1 628 ? 26.755 8.920 1.560 1.00 66.06 628 ALA A O 1
ATOM 4640 N N . LEU A 1 629 ? 26.499 8.012 -0.454 1.00 60.31 629 LEU A N 1
ATOM 4641 C CA . LEU A 1 629 ? 27.281 6.818 -0.148 1.00 60.31 629 LEU A CA 1
ATOM 4642 C C . LEU A 1 629 ? 28.777 7.223 -0.086 1.00 60.31 629 LEU A C 1
ATOM 4644 O O . LEU A 1 629 ? 29.214 8.042 -0.888 1.00 60.31 629 LEU A O 1
ATOM 4648 N N . GLY A 1 630 ? 29.523 6.757 0.927 1.00 54.03 630 GLY A N 1
ATOM 4649 C CA . GLY A 1 630 ? 30.849 7.292 1.301 1.00 54.03 630 GLY A CA 1
ATOM 4650 C C . GLY A 1 630 ? 31.923 7.273 0.190 1.00 54.03 630 GLY A C 1
ATOM 4651 O O . GLY A 1 630 ? 31.695 6.717 -0.884 1.00 54.03 630 GLY A O 1
ATOM 4652 N N . PRO A 1 631 ? 33.126 7.837 0.438 1.00 44.47 631 PRO A N 1
ATOM 4653 C CA . PRO A 1 631 ? 34.187 8.022 -0.570 1.00 44.47 631 PRO A CA 1
ATOM 4654 C C . PRO A 1 631 ? 34.704 6.732 -1.244 1.00 44.47 631 PRO A C 1
ATOM 4656 O O . PRO A 1 631 ? 35.422 6.808 -2.236 1.00 44.47 631 PRO A O 1
ATOM 4659 N N . GLU A 1 632 ? 34.298 5.553 -0.770 1.00 43.72 632 GLU A N 1
ATOM 4660 C CA . GLU A 1 632 ? 34.583 4.235 -1.360 1.00 43.72 632 GLU A CA 1
ATOM 4661 C C . GLU A 1 632 ? 33.973 4.017 -2.764 1.00 43.72 632 GLU A C 1
ATOM 4663 O O . GLU A 1 632 ? 34.292 3.033 -3.429 1.00 43.72 632 GLU A O 1
ATOM 4668 N N . LEU A 1 633 ? 33.098 4.913 -3.239 1.00 44.84 633 LEU A N 1
ATOM 4669 C CA . LEU A 1 633 ? 32.478 4.836 -4.571 1.00 44.84 633 LEU A CA 1
ATOM 4670 C C . LEU A 1 633 ? 33.281 5.470 -5.714 1.00 44.84 633 LEU A C 1
ATOM 4672 O O . LEU A 1 633 ? 32.906 5.279 -6.858 1.00 44.84 633 LEU A O 1
ATOM 4676 N N . GLY A 1 634 ? 34.383 6.174 -5.443 1.00 39.12 634 GLY A N 1
ATOM 4677 C CA . GLY A 1 634 ? 35.452 6.444 -6.420 1.00 39.12 634 GLY A CA 1
ATOM 4678 C C . GLY A 1 634 ? 35.144 7.202 -7.730 1.00 39.12 634 GLY A C 1
ATOM 4679 O O . GLY A 1 634 ? 36.099 7.499 -8.446 1.00 39.12 634 GLY A O 1
ATOM 4680 N N . CYS A 1 635 ? 33.898 7.543 -8.084 1.00 42.31 635 CYS A N 1
ATOM 4681 C CA . CYS A 1 635 ? 33.558 8.129 -9.393 1.00 42.31 635 CYS A CA 1
ATOM 4682 C C . CYS A 1 635 ? 32.458 9.214 -9.304 1.00 42.31 635 CYS A C 1
ATOM 4684 O O . CYS A 1 635 ? 31.377 8.981 -8.767 1.00 42.31 635 CYS A O 1
ATOM 4686 N N . TYR A 1 636 ? 32.708 10.405 -9.871 1.00 44.91 636 TYR A N 1
ATOM 4687 C CA . TYR A 1 636 ? 31.766 11.545 -9.878 1.00 44.91 636 TYR A CA 1
ATOM 4688 C C . TYR A 1 636 ? 30.529 11.323 -10.777 1.00 44.91 636 TYR A C 1
ATOM 4690 O O . TYR A 1 636 ? 29.437 11.762 -10.419 1.00 44.91 636 TYR A O 1
ATOM 4698 N N . GLU A 1 637 ? 30.660 10.624 -11.914 1.00 49.22 637 GLU A N 1
ATOM 4699 C CA . GLU A 1 637 ? 29.514 10.285 -12.784 1.00 49.22 637 GLU A CA 1
ATOM 4700 C C . GLU A 1 637 ? 28.528 9.331 -12.081 1.00 49.22 637 GLU A C 1
ATOM 4702 O O . GLU A 1 637 ? 27.313 9.471 -12.229 1.00 49.22 637 GLU A O 1
ATOM 4707 N N . GLU A 1 638 ? 29.023 8.441 -11.217 1.00 55.25 638 GLU A N 1
ATOM 4708 C CA . GLU A 1 638 ? 28.206 7.466 -10.477 1.00 55.25 638 GLU A CA 1
ATOM 4709 C C . GLU A 1 638 ? 27.360 8.114 -9.367 1.00 55.25 638 GLU A C 1
ATOM 4711 O O . GLU A 1 638 ? 26.224 7.696 -9.123 1.00 55.25 638 GLU A O 1
ATOM 4716 N N . GLN A 1 639 ? 27.845 9.193 -8.739 1.00 60.47 639 GLN A N 1
ATOM 4717 C CA . GLN A 1 639 ? 27.043 9.948 -7.768 1.00 60.47 639 GLN A CA 1
ATOM 4718 C C . GLN A 1 639 ? 25.790 10.551 -8.414 1.00 60.47 639 GLN A C 1
ATOM 4720 O O . GLN A 1 639 ? 24.734 10.566 -7.787 1.00 60.47 639 GLN A O 1
ATOM 4725 N N . SER A 1 640 ? 25.861 10.986 -9.676 1.00 63.66 640 SER A N 1
ATOM 4726 C CA . SER A 1 640 ? 24.701 11.547 -10.382 1.00 63.66 640 SER A CA 1
ATOM 4727 C C . SER A 1 640 ? 23.585 10.513 -10.608 1.00 63.66 640 SER A C 1
ATOM 4729 O O . SER A 1 640 ? 22.404 10.821 -10.429 1.00 63.66 640 SER A O 1
ATOM 4731 N N . GLN A 1 641 ? 23.949 9.259 -10.904 1.00 68.69 641 GLN A N 1
ATOM 4732 C CA . GLN A 1 641 ? 23.000 8.159 -11.101 1.00 68.69 641 GLN A CA 1
ATOM 4733 C C . GLN A 1 641 ? 22.310 7.769 -9.789 1.00 68.69 641 GLN A C 1
ATOM 4735 O O . GLN A 1 641 ? 21.093 7.573 -9.765 1.00 68.69 641 GLN A O 1
ATOM 4740 N N . ILE A 1 642 ? 23.059 7.737 -8.685 1.00 69.38 642 ILE A N 1
ATOM 4741 C CA . ILE A 1 642 ? 22.513 7.482 -7.345 1.00 69.38 642 ILE A CA 1
ATOM 4742 C C . ILE A 1 642 ? 21.609 8.641 -6.898 1.00 69.38 642 ILE A C 1
ATOM 4744 O O . ILE A 1 642 ? 20.519 8.411 -6.378 1.00 69.38 642 ILE A O 1
ATOM 4748 N N . LEU A 1 643 ? 22.005 9.891 -7.156 1.00 74.94 643 LEU A N 1
ATOM 4749 C CA . LEU A 1 643 ? 21.184 11.066 -6.850 1.00 74.94 643 LEU A CA 1
ATOM 4750 C C . LEU A 1 643 ? 19.873 11.085 -7.639 1.00 74.94 643 LEU A C 1
ATOM 4752 O O . LEU A 1 643 ? 18.841 11.473 -7.097 1.00 74.94 643 LEU A O 1
ATOM 4756 N N . SER A 1 644 ? 19.870 10.600 -8.883 1.00 81.56 644 SER A N 1
ATOM 4757 C CA . SER A 1 644 ? 18.637 10.494 -9.672 1.00 81.56 644 SER A CA 1
ATOM 4758 C C . SER A 1 644 ? 17.624 9.480 -9.109 1.00 81.56 644 SER A C 1
ATOM 4760 O O . SER A 1 644 ? 16.451 9.534 -9.474 1.00 81.56 644 SER A O 1
ATOM 4762 N N . PHE A 1 645 ? 18.031 8.603 -8.177 1.00 87.81 645 PHE A N 1
ATOM 4763 C CA . PHE A 1 645 ? 17.125 7.721 -7.427 1.00 87.81 645 PHE A CA 1
ATOM 4764 C C . PHE A 1 645 ? 16.433 8.432 -6.249 1.00 87.81 645 PHE A C 1
ATOM 4766 O O . PHE A 1 645 ? 15.429 7.942 -5.726 1.00 87.81 645 PHE A O 1
ATOM 4773 N N . ALA A 1 646 ? 16.930 9.596 -5.819 1.00 86.31 646 ALA A N 1
ATOM 4774 C CA . ALA A 1 646 ? 16.459 10.273 -4.613 1.00 86.31 646 ALA A CA 1
ATOM 4775 C C . ALA A 1 646 ? 14.937 10.543 -4.574 1.00 86.31 646 ALA A C 1
ATOM 4777 O O . ALA A 1 646 ? 14.346 10.323 -3.515 1.00 86.31 646 ALA A O 1
ATOM 4778 N N . PRO A 1 647 ? 14.244 10.888 -5.680 1.00 89.31 647 PRO A N 1
ATOM 4779 C CA . PRO A 1 647 ? 12.787 11.025 -5.647 1.00 89.31 647 PRO A CA 1
ATOM 4780 C C . PRO A 1 647 ? 12.051 9.733 -5.261 1.00 89.31 647 PRO A C 1
ATOM 4782 O O . PRO A 1 647 ? 11.038 9.778 -4.563 1.00 89.31 647 PRO A O 1
ATOM 4785 N N . ARG A 1 648 ? 12.579 8.560 -5.644 1.00 93.06 648 ARG A N 1
ATOM 4786 C CA . ARG A 1 648 ? 12.015 7.257 -5.244 1.00 93.06 648 ARG A CA 1
ATOM 4787 C C . ARG A 1 648 ? 12.191 7.020 -3.741 1.00 93.06 648 ARG A C 1
ATOM 4789 O O . ARG A 1 648 ? 11.290 6.501 -3.080 1.00 93.06 648 ARG A O 1
ATOM 4796 N N . ALA A 1 649 ? 13.325 7.455 -3.192 1.00 91.50 649 ALA A N 1
ATOM 4797 C CA . ALA A 1 649 ? 13.608 7.405 -1.761 1.00 91.50 649 ALA A CA 1
ATOM 4798 C C . ALA A 1 649 ? 12.718 8.370 -0.952 1.00 91.50 649 ALA A C 1
ATOM 4800 O O . ALA A 1 649 ? 12.234 7.997 0.117 1.00 91.50 649 ALA A O 1
ATOM 4801 N N . VAL A 1 650 ? 12.427 9.563 -1.485 1.00 92.44 650 VAL A N 1
ATOM 4802 C CA . VAL A 1 650 ? 11.460 10.515 -0.905 1.00 92.44 650 VAL A CA 1
ATOM 4803 C C . VAL A 1 650 ? 10.060 9.904 -0.851 1.00 92.44 650 VAL A C 1
ATOM 4805 O O . VAL A 1 650 ? 9.419 9.927 0.199 1.00 92.44 650 VAL A O 1
ATOM 4808 N N . GLU A 1 651 ? 9.594 9.285 -1.940 1.00 95.31 651 GLU A N 1
ATOM 4809 C CA . GLU A 1 651 ? 8.304 8.583 -1.940 1.00 95.31 651 GLU A CA 1
ATOM 4810 C C . GLU A 1 651 ? 8.261 7.444 -0.912 1.00 95.31 651 GLU A C 1
ATOM 4812 O O . GLU A 1 651 ? 7.245 7.254 -0.247 1.00 95.31 651 GLU A O 1
ATOM 4817 N N . LEU A 1 652 ? 9.354 6.691 -0.745 1.00 95.81 652 LEU A N 1
ATOM 4818 C CA . LEU A 1 652 ? 9.443 5.654 0.286 1.00 95.81 652 LEU A CA 1
ATOM 4819 C C . LEU A 1 652 ? 9.367 6.247 1.702 1.00 95.81 652 LEU A C 1
ATOM 4821 O O . LEU A 1 652 ? 8.645 5.718 2.546 1.00 95.81 652 LEU A O 1
ATOM 4825 N N . ALA A 1 653 ? 10.066 7.352 1.965 1.00 93.69 653 ALA A N 1
ATOM 4826 C CA . ALA A 1 653 ? 9.994 8.037 3.252 1.00 93.69 653 ALA A CA 1
ATOM 4827 C C . ALA A 1 653 ? 8.571 8.543 3.546 1.00 93.69 653 ALA A C 1
ATOM 4829 O O . ALA A 1 653 ? 8.055 8.301 4.638 1.00 93.69 653 ALA A O 1
ATOM 4830 N N . VAL A 1 654 ? 7.890 9.147 2.563 1.00 94.00 654 VAL A N 1
ATOM 4831 C CA . VAL A 1 654 ? 6.480 9.543 2.719 1.00 94.00 654 VAL A CA 1
ATOM 4832 C C . VAL A 1 654 ? 5.587 8.330 2.968 1.00 94.00 654 VAL A C 1
ATOM 4834 O O . VAL A 1 654 ? 4.729 8.384 3.847 1.00 94.00 654 VAL A O 1
ATOM 4837 N N . LYS A 1 655 ? 5.813 7.211 2.267 1.00 95.88 655 LYS A N 1
ATOM 4838 C CA . LYS A 1 655 ? 5.081 5.962 2.517 1.00 95.88 655 LYS A CA 1
ATOM 4839 C C . LYS A 1 655 ? 5.204 5.526 3.977 1.00 95.88 655 LYS A C 1
ATOM 4841 O O . LYS A 1 655 ? 4.193 5.181 4.582 1.00 95.88 655 LYS A O 1
ATOM 4846 N N . HIS A 1 656 ? 6.411 5.549 4.543 1.00 94.50 656 HIS A N 1
ATOM 4847 C CA . HIS A 1 656 ? 6.637 5.203 5.948 1.00 94.50 656 HIS A CA 1
ATOM 4848 C C . HIS A 1 656 ? 5.908 6.159 6.899 1.00 94.50 656 HIS A C 1
ATOM 4850 O O . HIS A 1 656 ? 5.245 5.699 7.827 1.00 94.50 656 HIS A O 1
ATOM 4856 N N . VAL A 1 657 ? 5.953 7.470 6.637 1.00 92.12 657 VAL A N 1
ATOM 4857 C CA . VAL A 1 657 ? 5.224 8.464 7.442 1.00 92.12 657 VAL A CA 1
ATOM 4858 C C . VAL A 1 657 ? 3.714 8.236 7.369 1.00 92.12 657 VAL A C 1
ATOM 4860 O O . VAL A 1 657 ? 3.075 8.118 8.411 1.00 92.12 657 VAL A O 1
ATOM 4863 N N . ALA A 1 658 ? 3.137 8.127 6.169 1.00 94.12 658 ALA A N 1
ATOM 4864 C CA . ALA A 1 658 ? 1.701 7.913 5.988 1.00 94.12 658 ALA A CA 1
ATOM 4865 C C . ALA A 1 658 ? 1.241 6.609 6.659 1.00 94.12 658 ALA A C 1
ATOM 4867 O O . ALA A 1 658 ? 0.292 6.626 7.443 1.00 94.12 658 ALA A O 1
ATOM 4868 N N . ASN A 1 659 ? 1.984 5.515 6.452 1.00 95.50 659 ASN A N 1
ATOM 4869 C CA . ASN A 1 659 ? 1.721 4.231 7.096 1.00 95.50 659 ASN A CA 1
ATOM 4870 C C . ASN A 1 659 ? 1.771 4.326 8.626 1.00 95.50 659 ASN A C 1
ATOM 4872 O O . ASN A 1 659 ? 0.910 3.746 9.291 1.00 95.50 659 ASN A O 1
ATOM 4876 N N . ALA A 1 660 ? 2.759 5.030 9.189 1.00 92.44 660 ALA A N 1
ATOM 4877 C CA . ALA A 1 660 ? 2.888 5.201 10.633 1.00 92.44 660 ALA A CA 1
ATOM 4878 C C . ALA A 1 660 ? 1.746 6.052 11.209 1.00 92.44 660 ALA A C 1
ATOM 4880 O O . ALA A 1 660 ? 1.180 5.697 12.242 1.00 92.44 660 ALA A O 1
ATOM 4881 N N . VAL A 1 661 ? 1.365 7.129 10.516 1.00 92.19 661 VAL A N 1
ATOM 4882 C CA . VAL A 1 661 ? 0.260 8.018 10.903 1.00 92.19 661 VAL A CA 1
ATOM 4883 C C . VAL A 1 661 ? -1.065 7.275 10.903 1.00 92.19 661 VAL A C 1
ATOM 4885 O O . VAL A 1 661 ? -1.750 7.246 11.925 1.00 92.19 661 VAL A O 1
ATOM 4888 N N . SER A 1 662 ? -1.424 6.649 9.784 1.00 95.25 662 SER A N 1
ATOM 4889 C CA . SER A 1 662 ? -2.714 5.980 9.650 1.00 95.25 662 SER A CA 1
ATOM 4890 C C . SER A 1 662 ? -2.805 4.742 10.546 1.00 95.25 662 SER A C 1
ATOM 4892 O O . SER A 1 662 ? -3.800 4.570 11.249 1.00 95.25 662 SER A O 1
ATOM 4894 N N . THR A 1 663 ? -1.751 3.922 10.619 1.00 95.94 663 THR A N 1
ATOM 4895 C CA . THR A 1 663 ? -1.719 2.739 11.499 1.00 95.94 663 THR A CA 1
ATOM 4896 C C . THR A 1 663 ? -1.736 3.143 12.969 1.00 95.94 663 THR A C 1
ATOM 4898 O O . THR A 1 663 ? -2.560 2.637 13.730 1.00 95.94 663 THR A O 1
ATOM 4901 N N . GLY A 1 664 ? -0.878 4.086 13.368 1.00 94.69 664 GLY A N 1
ATOM 4902 C CA . GLY A 1 664 ? -0.808 4.564 14.745 1.00 94.69 664 GLY A CA 1
ATOM 4903 C C . GLY A 1 664 ? -2.128 5.179 15.208 1.00 94.69 664 GLY A C 1
ATOM 4904 O O . GLY A 1 664 ? -2.603 4.862 16.298 1.00 94.69 664 GLY A O 1
ATOM 4905 N N . ALA A 1 665 ? -2.783 5.972 14.355 1.00 95.19 665 ALA A N 1
ATOM 4906 C CA . ALA A 1 665 ? -4.088 6.546 14.665 1.00 95.19 665 ALA A CA 1
ATOM 4907 C C . ALA A 1 665 ? -5.148 5.460 14.915 1.00 95.19 665 ALA A C 1
ATOM 4909 O O . ALA A 1 665 ? -5.856 5.509 15.921 1.00 95.19 665 ALA A O 1
ATOM 4910 N N . HIS A 1 666 ? -5.217 4.431 14.064 1.00 96.00 666 HIS A N 1
ATOM 4911 C CA . HIS A 1 666 ? -6.170 3.332 14.241 1.00 96.00 666 HIS A CA 1
ATOM 4912 C C . HIS A 1 666 ? -5.877 2.474 15.488 1.00 96.00 666 HIS A C 1
ATOM 4914 O O . HIS A 1 666 ? -6.813 2.061 16.185 1.00 96.00 666 HIS A O 1
ATOM 4920 N N . VAL A 1 667 ? -4.601 2.261 15.830 1.00 94.75 667 VAL A N 1
ATOM 4921 C CA . VAL A 1 667 ? -4.195 1.623 17.098 1.00 94.75 667 VAL A CA 1
ATOM 4922 C C . VAL A 1 667 ? -4.701 2.446 18.292 1.00 94.75 667 VAL A C 1
ATOM 4924 O O . VAL A 1 667 ? -5.380 1.916 19.176 1.00 94.75 667 VAL A O 1
ATOM 4927 N N . LEU A 1 668 ? -4.470 3.764 18.286 1.00 93.56 668 LEU A N 1
ATOM 4928 C CA . LEU A 1 668 ? -4.865 4.669 19.372 1.00 93.56 668 LEU A CA 1
ATOM 4929 C C . LEU A 1 668 ? -6.385 4.785 19.579 1.00 93.56 668 LEU A C 1
ATOM 4931 O O . LEU A 1 668 ? -6.827 5.110 20.687 1.00 93.56 668 LEU A O 1
ATOM 4935 N N . ILE A 1 669 ? -7.199 4.528 18.552 1.00 93.19 669 ILE A N 1
ATOM 4936 C CA . ILE A 1 669 ? -8.670 4.498 18.671 1.00 93.19 669 ILE A CA 1
ATOM 4937 C C . ILE A 1 669 ? -9.225 3.087 18.955 1.00 93.19 669 ILE A C 1
ATOM 4939 O O . ILE A 1 669 ? -10.441 2.896 18.999 1.00 93.19 669 ILE A O 1
ATOM 4943 N N . GLY A 1 670 ? -8.353 2.100 19.201 1.00 91.69 670 GLY A N 1
ATOM 4944 C CA . GLY A 1 670 ? -8.734 0.757 19.650 1.00 91.69 670 GLY A CA 1
ATOM 4945 C C . GLY A 1 670 ? -9.242 -0.164 18.540 1.00 91.69 670 GLY A C 1
ATOM 4946 O O . GLY A 1 670 ? -10.157 -0.958 18.782 1.00 91.69 670 GLY A O 1
ATOM 4947 N N . LYS A 1 671 ? -8.681 -0.039 17.328 1.00 92.12 671 LYS A N 1
ATOM 4948 C CA . LYS A 1 671 ? -8.940 -0.941 16.186 1.00 92.12 671 LYS A CA 1
ATOM 4949 C C . LYS A 1 671 ? -8.017 -2.156 16.145 1.00 92.12 671 LYS A C 1
ATOM 4951 O O . LYS A 1 671 ? -8.199 -3.022 15.290 1.00 92.12 671 LYS A O 1
ATOM 4956 N N . THR A 1 672 ? -7.061 -2.228 17.067 1.00 92.75 672 THR A N 1
ATOM 4957 C CA . THR A 1 672 ? -6.190 -3.384 17.275 1.00 92.75 672 THR A CA 1
ATOM 4958 C C . THR A 1 672 ? -6.305 -3.910 18.705 1.00 92.75 672 THR A C 1
ATOM 4960 O O . THR A 1 672 ? -6.730 -3.180 19.604 1.00 92.75 672 THR A O 1
ATOM 4963 N N . PHE A 1 673 ? -5.960 -5.184 18.894 1.00 90.06 673 PHE A N 1
ATOM 4964 C CA . PHE A 1 673 ? -5.726 -5.808 20.200 1.00 90.06 673 PHE A CA 1
ATOM 4965 C C . PHE A 1 673 ? -4.331 -6.424 20.159 1.00 90.06 673 PHE A C 1
ATOM 4967 O O . PHE A 1 673 ? -4.076 -7.278 19.305 1.00 90.06 673 PHE A O 1
ATOM 4974 N N . GLY A 1 674 ? -3.403 -5.937 20.979 1.00 90.81 674 GLY A N 1
ATOM 4975 C CA . GLY A 1 674 ? -1.989 -6.087 20.648 1.00 90.81 674 GLY A CA 1
ATOM 4976 C C . GLY A 1 674 ? -1.718 -5.542 19.241 1.00 90.81 674 GLY A C 1
ATOM 4977 O O . GLY A 1 674 ? -2.250 -4.497 18.844 1.00 90.81 674 GLY A O 1
ATOM 4978 N N . ASN A 1 675 ? -0.984 -6.302 18.429 1.00 92.25 675 ASN A N 1
ATOM 4979 C CA . ASN A 1 675 ? -0.813 -6.020 16.996 1.00 92.25 675 ASN A CA 1
ATOM 4980 C C . ASN A 1 675 ? -1.813 -6.755 16.072 1.00 92.25 675 ASN A C 1
ATOM 4982 O O . ASN A 1 675 ? -1.588 -6.842 14.862 1.00 92.25 675 ASN A O 1
ATOM 4986 N N . ARG A 1 676 ? -2.932 -7.272 16.602 1.00 92.50 676 ARG A N 1
ATOM 4987 C CA . ARG A 1 676 ? -3.967 -7.964 15.813 1.00 92.50 676 ARG A CA 1
ATOM 4988 C C . ARG A 1 676 ? -5.038 -7.003 15.299 1.00 92.50 676 ARG A C 1
ATOM 4990 O O . ARG A 1 676 ? -5.560 -6.189 16.057 1.00 92.50 676 ARG A O 1
ATOM 4997 N N . MET A 1 677 ? -5.421 -7.128 14.025 1.00 91.31 677 MET A N 1
ATOM 4998 C CA . MET A 1 677 ? -6.473 -6.313 13.389 1.00 91.31 677 MET A CA 1
ATOM 4999 C C . MET A 1 677 ? -7.871 -6.829 13.739 1.00 91.31 677 MET A C 1
ATOM 5001 O O . MET A 1 677 ? -8.501 -7.556 12.972 1.00 91.31 677 MET A O 1
ATOM 5005 N N . ILE A 1 678 ? -8.365 -6.452 14.911 1.00 89.06 678 ILE A N 1
ATOM 5006 C CA . ILE A 1 678 ? -9.639 -6.955 15.438 1.00 89.06 678 ILE A CA 1
ATOM 5007 C C . ILE A 1 678 ? -10.878 -6.407 14.722 1.00 89.06 678 ILE A C 1
ATOM 5009 O O . ILE A 1 678 ? -11.950 -6.958 14.918 1.00 89.06 678 ILE A O 1
ATOM 5013 N N . ASP A 1 679 ? -10.767 -5.362 13.892 1.00 89.38 679 ASP A N 1
ATOM 5014 C CA . ASP A 1 679 ? -11.889 -4.795 13.114 1.00 89.38 679 ASP A CA 1
ATOM 5015 C C . ASP A 1 679 ? -11.667 -4.886 11.591 1.00 89.38 679 ASP A C 1
ATOM 5017 O O . ASP A 1 679 ? -12.149 -4.045 10.830 1.00 89.38 679 ASP A O 1
ATOM 5021 N N . LEU A 1 680 ? -10.910 -5.893 11.132 1.00 90.94 680 LEU A N 1
ATOM 5022 C CA . LEU A 1 680 ? -10.694 -6.129 9.701 1.00 90.94 680 LEU A CA 1
ATOM 5023 C C . LEU A 1 680 ? -11.993 -6.524 8.981 1.00 90.94 680 LEU A C 1
ATOM 5025 O O . LEU A 1 680 ? -12.911 -7.106 9.574 1.00 90.94 680 LEU A O 1
ATOM 5029 N N . ARG A 1 681 ? -12.056 -6.261 7.670 1.00 90.88 681 ARG A N 1
ATOM 5030 C CA . ARG A 1 681 ? -13.166 -6.721 6.823 1.00 90.88 681 ARG A CA 1
ATOM 5031 C C . ARG A 1 681 ? -12.893 -8.085 6.209 1.00 90.88 681 ARG A C 1
ATOM 5033 O O . ARG A 1 681 ? -11.842 -8.325 5.632 1.00 90.88 681 ARG A O 1
ATOM 5040 N N . VAL A 1 682 ? -13.883 -8.969 6.278 1.00 91.06 682 VAL A N 1
ATOM 5041 C CA . VAL A 1 682 ? -13.821 -10.299 5.665 1.00 91.06 682 VAL A CA 1
ATOM 5042 C C . VAL A 1 682 ? -14.362 -10.208 4.236 1.00 91.06 682 VAL A C 1
ATOM 5044 O O . VAL A 1 682 ? -15.546 -10.418 3.996 1.00 91.06 682 VAL A O 1
ATOM 5047 N N . SER A 1 683 ? -13.498 -9.831 3.294 1.00 86.88 683 SER A N 1
ATOM 5048 C CA . SER A 1 683 ? -13.873 -9.527 1.899 1.00 86.88 683 SER A CA 1
ATOM 5049 C C . SER A 1 683 ? -13.198 -10.411 0.845 1.00 86.88 683 SER A C 1
ATOM 5051 O O . SER A 1 683 ? -13.513 -10.300 -0.336 1.00 86.88 683 SER A O 1
ATOM 5053 N N . ASN A 1 684 ? -12.304 -11.312 1.256 1.00 83.94 684 ASN A N 1
ATOM 5054 C CA . ASN A 1 684 ? -11.721 -12.348 0.402 1.00 83.94 684 ASN A CA 1
ATOM 5055 C C . ASN A 1 684 ? -11.325 -13.589 1.217 1.00 83.94 684 ASN A C 1
ATOM 5057 O O . ASN A 1 684 ? -11.357 -13.595 2.457 1.00 83.94 684 ASN A O 1
ATOM 5061 N N . ALA A 1 685 ? -10.939 -14.653 0.515 1.00 83.75 685 ALA A N 1
ATOM 5062 C CA . ALA A 1 685 ? -10.575 -15.938 1.102 1.00 83.75 685 ALA A CA 1
ATOM 5063 C C . ALA A 1 685 ? -9.350 -15.846 2.034 1.00 83.75 685 ALA A C 1
ATOM 5065 O O . ALA A 1 685 ? -9.241 -16.596 3.009 1.00 83.75 685 ALA A O 1
ATOM 5066 N N . LYS A 1 686 ? -8.415 -14.931 1.745 1.00 83.88 686 LYS A N 1
ATOM 5067 C CA . LYS A 1 686 ? -7.251 -14.626 2.596 1.00 83.88 686 LYS A CA 1
ATOM 5068 C C . LYS A 1 686 ? -7.704 -14.031 3.934 1.00 83.88 686 LYS A C 1
ATOM 5070 O O . LYS A 1 686 ? -7.292 -14.519 4.983 1.00 83.88 686 LYS A O 1
ATOM 5075 N N . LEU A 1 687 ? -8.579 -13.028 3.902 1.00 88.50 687 LEU A N 1
ATOM 5076 C CA . LEU A 1 687 ? -9.047 -12.312 5.089 1.00 88.50 687 LEU A CA 1
ATOM 5077 C C . LEU A 1 687 ? -9.996 -13.147 5.955 1.00 88.50 687 LEU A C 1
ATOM 5079 O O . LEU A 1 687 ? -9.954 -13.014 7.174 1.00 88.50 687 LEU A O 1
ATOM 5083 N N . PHE A 1 688 ? -10.780 -14.060 5.372 1.00 90.75 688 PHE A N 1
ATOM 5084 C CA . PHE A 1 688 ? -11.561 -15.028 6.155 1.00 90.75 688 PHE A CA 1
ATOM 5085 C C . PHE A 1 688 ? -10.654 -15.956 6.974 1.00 90.75 688 PHE A C 1
ATOM 5087 O O . PHE A 1 688 ? -10.840 -16.101 8.180 1.00 90.75 688 PHE A O 1
ATOM 5094 N N . ARG A 1 689 ? -9.631 -16.546 6.339 1.00 87.88 689 ARG A N 1
ATOM 5095 C CA . ARG A 1 689 ? -8.668 -17.413 7.042 1.00 87.88 689 ARG A CA 1
ATOM 5096 C C . ARG A 1 689 ? -7.864 -16.639 8.082 1.00 87.88 689 ARG A C 1
ATOM 5098 O O . ARG A 1 689 ? -7.614 -17.159 9.161 1.00 87.88 689 ARG A O 1
ATOM 5105 N N . ARG A 1 690 ? -7.492 -15.391 7.780 1.00 89.50 690 ARG A N 1
ATOM 5106 C CA . ARG A 1 690 ? -6.859 -14.498 8.755 1.00 89.50 690 ARG A CA 1
ATOM 5107 C C . ARG A 1 690 ? -7.769 -14.260 9.954 1.00 89.50 690 ARG A C 1
ATOM 5109 O O . ARG A 1 690 ? -7.313 -14.394 11.078 1.00 89.50 690 ARG A O 1
ATOM 5116 N N . ALA A 1 691 ? -9.044 -13.949 9.727 1.00 92.31 691 ALA A N 1
ATOM 5117 C CA . ALA A 1 691 ? -10.003 -13.753 10.807 1.00 92.31 691 ALA A CA 1
ATOM 5118 C C . ALA A 1 691 ? -10.130 -14.997 11.700 1.00 92.31 691 ALA A C 1
ATOM 5120 O O . ALA A 1 691 ? -10.162 -14.847 12.916 1.00 92.31 691 ALA A O 1
ATOM 5121 N N . ALA A 1 692 ? -10.148 -16.202 11.118 1.00 92.25 692 ALA A N 1
ATOM 5122 C CA . ALA A 1 692 ? -10.189 -17.450 11.883 1.00 92.25 692 ALA A CA 1
ATOM 5123 C C . ALA A 1 692 ? -8.952 -17.590 12.785 1.00 92.25 692 ALA A C 1
ATOM 5125 O O . ALA A 1 692 ? -9.101 -17.702 13.998 1.00 92.25 692 ALA A O 1
ATOM 5126 N N . ARG A 1 693 ? -7.748 -17.409 12.223 1.00 89.69 693 ARG A N 1
ATOM 5127 C CA . ARG A 1 693 ? -6.485 -17.443 12.983 1.00 89.69 693 ARG A CA 1
ATOM 5128 C C . ARG A 1 693 ? -6.427 -16.399 14.091 1.00 89.69 693 ARG A C 1
ATOM 5130 O O . ARG A 1 693 ? -5.938 -16.685 15.173 1.00 89.69 693 ARG A O 1
ATOM 5137 N N . LEU A 1 694 ? -6.926 -15.188 13.836 1.00 89.94 694 LEU A N 1
ATOM 5138 C CA . LEU A 1 694 ? -7.001 -14.147 14.862 1.00 89.94 694 LEU A CA 1
ATOM 5139 C C . LEU A 1 694 ? -7.917 -14.560 16.018 1.00 89.94 694 LEU A C 1
ATOM 5141 O O . LEU A 1 694 ? -7.621 -14.263 17.170 1.00 89.94 694 LEU A O 1
ATOM 5145 N N . ILE A 1 695 ? -9.028 -15.235 15.726 1.00 91.38 695 ILE A N 1
ATOM 5146 C CA . ILE A 1 695 ? -9.941 -15.734 16.757 1.00 91.38 695 ILE A CA 1
ATOM 5147 C C . ILE A 1 695 ? -9.290 -16.883 17.529 1.00 91.38 695 ILE A C 1
ATOM 5149 O O . ILE A 1 695 ? -9.352 -16.870 18.754 1.00 91.38 695 ILE A O 1
ATOM 5153 N N . GLU A 1 696 ? -8.638 -17.833 16.858 1.00 90.88 696 GLU A N 1
ATOM 5154 C CA . GLU A 1 696 ? -7.865 -18.899 17.517 1.00 90.88 696 GLU A CA 1
ATOM 5155 C C . GLU A 1 696 ? -6.818 -18.318 18.467 1.00 90.88 696 GLU A C 1
ATOM 5157 O O . GLU A 1 696 ? -6.797 -18.657 19.646 1.00 90.88 696 GLU A O 1
ATOM 5162 N N . ASP A 1 697 ? -6.008 -17.384 17.975 1.00 86.88 697 ASP A N 1
ATOM 5163 C CA . ASP A 1 697 ? -4.928 -16.748 18.727 1.00 86.88 697 ASP A CA 1
ATOM 5164 C C . ASP A 1 697 ? -5.449 -15.973 19.948 1.00 86.88 697 ASP A C 1
ATOM 5166 O O . ASP A 1 697 ? -4.919 -16.098 21.050 1.00 86.88 697 ASP A O 1
ATOM 5170 N N . LEU A 1 698 ? -6.545 -15.220 19.793 1.00 86.19 698 LEU A N 1
ATOM 5171 C CA . LEU A 1 698 ? -7.118 -14.442 20.895 1.00 86.19 698 LEU A CA 1
ATOM 5172 C C . LEU A 1 698 ? -7.870 -15.303 21.918 1.00 86.19 698 LEU A C 1
ATOM 5174 O O . LEU A 1 698 ? -7.879 -14.965 23.102 1.00 86.19 698 LEU A O 1
ATOM 5178 N N . THR A 1 699 ? -8.543 -16.373 21.481 1.00 87.69 699 THR A N 1
ATOM 5179 C CA . THR A 1 699 ? -9.497 -17.130 22.317 1.00 87.69 699 THR A CA 1
ATOM 5180 C C . THR A 1 699 ? -9.012 -18.511 22.753 1.00 87.69 699 THR A C 1
ATOM 5182 O O . THR A 1 699 ? -9.549 -19.065 23.711 1.00 87.69 699 THR A O 1
ATOM 5185 N N . GLY A 1 700 ? -8.002 -19.067 22.085 1.00 87.94 700 GLY A N 1
ATOM 5186 C CA . GLY A 1 700 ? -7.503 -20.424 22.306 1.00 87.94 700 GLY A CA 1
ATOM 5187 C C . GLY A 1 700 ? -8.425 -21.537 21.793 1.00 87.94 700 GLY A C 1
ATOM 5188 O O . GLY A 1 700 ? -8.209 -22.699 22.138 1.00 87.94 700 GLY A O 1
ATOM 5189 N N . VAL A 1 701 ? -9.466 -21.210 21.018 1.00 91.19 701 VAL A N 1
ATOM 5190 C CA . VAL A 1 701 ? -10.334 -22.211 20.371 1.00 91.19 701 VAL A CA 1
ATOM 5191 C C . VAL A 1 701 ? -9.652 -22.836 19.149 1.00 91.19 701 VAL A C 1
ATOM 5193 O O . VAL A 1 701 ? -8.639 -22.333 18.670 1.00 91.19 701 VAL A O 1
ATOM 5196 N N . SER A 1 702 ? -10.210 -23.933 18.628 1.00 91.31 702 SER A N 1
ATOM 5197 C CA . SER A 1 702 ? -9.706 -24.576 17.405 1.00 91.31 702 SER A CA 1
ATOM 5198 C C . SER A 1 702 ? -10.053 -23.781 16.131 1.00 91.31 702 SER A C 1
ATOM 5200 O O . SER A 1 702 ? -11.046 -23.054 16.124 1.00 91.31 702 SER A O 1
ATOM 5202 N N . ASP A 1 703 ? -9.314 -23.973 15.024 1.00 88.44 703 ASP A N 1
ATOM 5203 C CA . ASP A 1 703 ? -9.651 -23.388 13.700 1.00 88.44 703 ASP A CA 1
ATOM 5204 C C . ASP A 1 703 ? -11.093 -23.691 13.290 1.00 88.44 703 ASP A C 1
ATOM 5206 O O . ASP A 1 703 ? -11.813 -22.815 12.810 1.00 88.44 703 ASP A O 1
ATOM 5210 N N . VAL A 1 704 ? -11.569 -24.907 13.562 1.00 90.62 704 VAL A N 1
ATOM 5211 C CA . VAL A 1 704 ? -12.952 -25.293 13.270 1.00 90.62 704 VAL A CA 1
ATOM 5212 C C . VAL A 1 704 ? -13.936 -24.440 14.073 1.00 90.62 704 VAL A C 1
ATOM 5214 O O . VAL A 1 704 ? -14.867 -23.881 13.493 1.00 90.62 704 VAL A O 1
ATOM 5217 N N . ASP A 1 705 ? -13.722 -24.287 15.380 1.00 92.44 705 ASP A N 1
ATOM 5218 C CA . ASP A 1 705 ? -14.601 -23.490 16.243 1.00 92.44 705 ASP A CA 1
ATOM 5219 C C . ASP A 1 705 ? -14.553 -21.996 15.889 1.00 92.44 705 ASP A C 1
ATOM 5221 O O . ASP A 1 705 ? -15.592 -21.330 15.852 1.00 92.44 705 ASP A O 1
ATOM 5225 N N . ALA A 1 706 ? -13.370 -21.473 15.555 1.00 93.69 706 ALA A N 1
ATOM 5226 C CA . ALA A 1 706 ? -13.185 -20.099 15.099 1.00 93.69 706 ALA A CA 1
ATOM 5227 C C . ALA A 1 706 ? -13.939 -19.831 13.787 1.00 93.69 706 ALA A C 1
ATOM 5229 O O . ALA A 1 706 ? -14.663 -18.835 13.664 1.00 93.69 706 ALA A O 1
ATOM 5230 N N . ARG A 1 707 ? -13.836 -20.745 12.815 1.00 94.44 707 ARG A N 1
ATOM 5231 C CA . ARG A 1 707 ? -14.587 -20.656 11.557 1.00 94.44 707 ARG A CA 1
ATOM 5232 C C . ARG A 1 707 ? -16.089 -20.790 11.774 1.00 94.44 707 ARG A C 1
ATOM 5234 O O . ARG A 1 707 ? -16.852 -20.075 11.123 1.00 94.44 707 ARG A O 1
ATOM 5241 N N . VAL A 1 708 ? -16.532 -21.655 12.689 1.00 94.00 708 VAL A N 1
ATOM 5242 C CA . VAL A 1 708 ? -17.951 -21.760 13.072 1.00 94.00 708 VAL A CA 1
ATOM 5243 C C . VAL A 1 708 ? -18.436 -20.443 13.672 1.00 94.00 708 VAL A C 1
ATOM 5245 O O . VAL A 1 708 ? -19.473 -19.934 13.245 1.00 94.00 708 VAL A O 1
ATOM 5248 N N . ALA A 1 709 ? -17.682 -19.839 14.593 1.00 94.75 709 ALA A N 1
ATOM 5249 C CA . ALA A 1 709 ? -18.020 -18.539 15.167 1.00 94.75 709 ALA A CA 1
ATOM 5250 C C . ALA A 1 709 ? -18.109 -17.438 14.094 1.00 94.75 709 ALA A C 1
ATOM 5252 O O . ALA A 1 709 ? -19.047 -16.639 14.118 1.00 94.75 709 ALA A O 1
ATOM 5253 N N . LEU A 1 710 ? -17.203 -17.436 13.107 1.00 95.25 710 LEU A N 1
ATOM 5254 C CA . LEU A 1 710 ? -17.282 -16.547 11.940 1.00 95.25 710 LEU A CA 1
ATOM 5255 C C . LEU A 1 710 ? -18.529 -16.800 11.097 1.00 95.25 710 LEU A C 1
ATOM 5257 O O . LEU A 1 710 ? -19.244 -15.857 10.766 1.00 95.25 710 LEU A O 1
ATOM 5261 N N . SER A 1 711 ? -18.817 -18.058 10.766 1.00 95.50 711 SER A N 1
ATOM 5262 C CA . SER A 1 711 ? -20.000 -18.430 9.986 1.00 95.50 711 SER A CA 1
ATOM 5263 C C . SER A 1 711 ? -21.285 -17.955 10.664 1.00 95.50 711 SER A C 1
ATOM 5265 O O . SER A 1 711 ? -22.122 -17.321 10.018 1.00 95.50 711 SER A O 1
ATOM 5267 N N . ARG A 1 712 ? -21.389 -18.145 11.985 1.00 95.38 712 ARG A N 1
ATOM 5268 C CA . ARG A 1 712 ? -22.492 -17.633 12.811 1.00 95.38 712 ARG A CA 1
ATOM 5269 C C . ARG A 1 712 ? -22.538 -16.108 12.805 1.00 95.38 712 ARG A C 1
ATOM 5271 O O . ARG A 1 712 ? -23.589 -15.530 12.548 1.00 95.38 712 ARG A O 1
ATOM 5278 N N . ALA A 1 713 ? -21.407 -15.432 13.004 1.00 95.25 713 ALA A N 1
ATOM 5279 C CA . ALA A 1 713 ? -21.339 -13.971 12.969 1.00 95.25 713 ALA A CA 1
ATOM 5280 C C . ALA A 1 713 ? -21.734 -13.376 11.605 1.00 95.25 713 ALA A C 1
ATOM 5282 O O . ALA A 1 713 ? -22.246 -12.255 11.568 1.00 95.25 713 ALA A O 1
ATOM 5283 N N . ILE A 1 714 ? -21.544 -14.110 10.504 1.00 95.06 714 ILE A N 1
ATOM 5284 C CA . ILE A 1 714 ? -21.927 -13.705 9.143 1.00 95.06 714 ILE A CA 1
ATOM 5285 C C . ILE A 1 714 ? -23.414 -13.992 8.890 1.00 95.06 714 ILE A C 1
ATOM 5287 O O . ILE A 1 714 ? -24.174 -13.085 8.556 1.00 95.06 714 ILE A O 1
ATOM 5291 N N . HIS A 1 715 ? -23.854 -15.230 9.104 1.00 94.06 715 HIS A N 1
ATOM 5292 C CA . HIS A 1 715 ? -25.153 -15.719 8.621 1.00 94.06 715 HIS A CA 1
ATOM 5293 C C . HIS A 1 715 ? -26.257 -15.749 9.683 1.00 94.06 715 HIS A C 1
ATOM 5295 O O . HIS A 1 715 ? -27.434 -15.793 9.340 1.00 94.06 715 HIS A O 1
ATOM 5301 N N . GLY A 1 716 ? -25.900 -15.666 10.964 1.00 91.44 716 GLY A N 1
ATOM 5302 C CA . GLY A 1 716 ? -26.804 -15.988 12.065 1.00 91.44 716 GLY A CA 1
ATOM 5303 C C . GLY A 1 716 ? -26.927 -17.498 12.289 1.00 91.44 716 GLY A C 1
ATOM 5304 O O . GLY A 1 716 ? -26.182 -18.286 11.708 1.00 91.44 716 GLY A O 1
ATOM 5305 N N . ASP A 1 717 ? -27.863 -17.890 13.153 1.00 87.88 717 ASP A N 1
ATOM 5306 C CA . ASP A 1 717 ? -28.133 -19.291 13.480 1.00 87.88 717 ASP A CA 1
ATOM 5307 C C . ASP A 1 717 ? -29.416 -19.787 12.773 1.00 87.88 717 ASP A C 1
ATOM 5309 O O . ASP A 1 717 ? -30.434 -19.091 12.821 1.00 87.88 717 ASP A O 1
ATOM 5313 N N . PRO A 1 718 ? -29.414 -20.984 12.147 1.00 86.25 718 PRO A N 1
ATOM 5314 C CA . PRO A 1 718 ? -28.279 -21.897 11.986 1.00 86.25 718 PRO A CA 1
ATOM 5315 C C . PRO A 1 718 ? -27.276 -21.408 10.927 1.00 86.25 718 PRO A C 1
ATOM 5317 O O . PRO A 1 718 ? -27.661 -20.935 9.858 1.00 86.25 718 PRO A O 1
ATOM 5320 N N . ALA A 1 719 ? -25.985 -21.582 11.207 1.00 87.69 719 ALA A N 1
ATOM 5321 C CA . ALA A 1 719 ? -24.917 -21.159 10.308 1.00 87.69 719 ALA A CA 1
ATOM 5322 C C . ALA A 1 719 ? -24.546 -22.245 9.273 1.00 87.69 719 ALA A C 1
ATOM 5324 O O . ALA A 1 719 ? -24.560 -23.434 9.608 1.00 87.69 719 ALA A O 1
ATOM 5325 N N . PRO A 1 720 ? -24.175 -21.872 8.031 1.00 89.56 720 PRO A N 1
ATOM 5326 C CA . PRO A 1 720 ? -23.666 -22.810 7.030 1.00 89.56 720 PRO A CA 1
ATOM 5327 C C . PRO A 1 720 ? -22.357 -23.502 7.446 1.00 89.56 720 PRO A C 1
ATOM 5329 O O . PRO A 1 720 ? -21.619 -23.004 8.303 1.00 89.56 720 PRO A O 1
ATOM 5332 N N . ALA A 1 721 ? -22.057 -24.627 6.785 1.00 87.50 721 ALA A N 1
ATOM 5333 C CA . ALA A 1 721 ? -20.807 -25.375 6.939 1.00 87.50 721 ALA A CA 1
ATOM 5334 C C . ALA A 1 721 ? -19.580 -24.526 6.578 1.00 87.50 721 ALA A C 1
ATOM 5336 O O . ALA A 1 721 ? -19.672 -23.655 5.724 1.00 87.50 721 ALA A O 1
ATOM 5337 N N . VAL A 1 722 ? -18.438 -24.809 7.211 1.00 85.50 722 VAL A N 1
ATOM 5338 C CA . VAL A 1 722 ? -17.235 -23.952 7.186 1.00 85.50 722 VAL A CA 1
ATOM 5339 C C . VAL A 1 722 ? -16.042 -24.550 6.440 1.00 85.50 722 VAL A C 1
ATOM 5341 O O . VAL A 1 722 ? -14.890 -24.167 6.661 1.00 85.50 722 VAL A O 1
ATOM 5344 N N . ASP A 1 723 ? -16.315 -25.519 5.572 1.00 82.19 723 ASP A N 1
ATOM 5345 C CA . ASP A 1 723 ? -15.299 -26.104 4.709 1.00 82.19 723 ASP A CA 1
ATOM 5346 C C . ASP A 1 723 ? -14.840 -25.126 3.612 1.00 82.19 723 ASP A C 1
ATOM 5348 O O . ASP A 1 723 ? -15.469 -24.107 3.314 1.00 82.19 723 ASP A O 1
ATOM 5352 N N . ASP A 1 724 ? -13.709 -25.446 2.988 1.00 71.44 724 ASP A N 1
ATOM 5353 C CA . ASP A 1 724 ? -13.113 -24.605 1.951 1.00 71.44 724 ASP A CA 1
ATOM 5354 C C . ASP A 1 724 ? -13.986 -24.495 0.680 1.00 71.44 724 ASP A C 1
ATOM 5356 O O . ASP A 1 724 ? -13.784 -23.569 -0.106 1.00 71.44 724 ASP A O 1
ATOM 5360 N N . ALA A 1 725 ? -14.970 -25.382 0.469 1.00 72.88 725 ALA A N 1
ATOM 5361 C CA . ALA A 1 725 ? -15.903 -25.279 -0.656 1.00 72.88 725 ALA A CA 1
ATOM 5362 C C . ALA A 1 725 ? -16.988 -24.213 -0.415 1.00 72.88 725 ALA A C 1
ATOM 5364 O O . ALA A 1 725 ? -17.486 -23.615 -1.371 1.00 72.88 725 ALA A O 1
ATOM 5365 N N . ALA A 1 726 ? -17.323 -23.939 0.848 1.00 80.19 726 ALA A N 1
ATOM 5366 C CA . ALA A 1 726 ? -18.266 -22.894 1.243 1.00 80.19 726 ALA A CA 1
ATOM 5367 C C . ALA A 1 726 ? -17.632 -21.491 1.348 1.00 80.19 726 ALA A C 1
ATOM 5369 O O . ALA A 1 726 ? -18.355 -20.495 1.452 1.00 80.19 726 ALA A O 1
ATOM 5370 N N . LEU A 1 727 ? -16.299 -21.384 1.295 1.00 81.94 727 LEU A N 1
ATOM 5371 C CA . LEU A 1 727 ? -15.557 -20.149 1.575 1.00 81.94 727 LEU A CA 1
ATOM 5372 C C . LEU A 1 727 ? -16.023 -18.943 0.743 1.00 81.94 727 LEU A C 1
ATOM 5374 O O . LEU A 1 727 ? -16.298 -17.880 1.303 1.00 81.94 727 LEU A O 1
ATOM 5378 N N . ASP A 1 728 ? -16.195 -19.119 -0.569 1.00 81.44 728 ASP A N 1
ATOM 5379 C CA . ASP A 1 728 ? -16.659 -18.052 -1.467 1.00 81.44 728 ASP A CA 1
ATOM 5380 C C . ASP A 1 728 ? -18.058 -17.545 -1.075 1.00 81.44 728 ASP A C 1
ATOM 5382 O O . ASP A 1 728 ? -18.361 -16.355 -1.186 1.00 81.44 728 ASP A O 1
ATOM 5386 N N . ALA A 1 729 ? -18.932 -18.428 -0.577 1.00 86.06 729 ALA A N 1
ATOM 5387 C CA . ALA A 1 729 ? -20.263 -18.042 -0.122 1.00 86.06 729 ALA A CA 1
ATOM 5388 C C . ALA A 1 729 ? -20.207 -17.202 1.163 1.00 86.06 729 ALA A C 1
ATOM 5390 O O . ALA A 1 729 ? -20.915 -16.197 1.250 1.00 86.06 729 ALA A O 1
ATOM 5391 N N . HIS A 1 730 ? -19.342 -17.560 2.120 1.00 90.44 730 HIS A N 1
ATOM 5392 C CA . HIS A 1 730 ? -19.118 -16.746 3.320 1.00 90.44 730 HIS A CA 1
ATOM 5393 C C . HIS A 1 730 ? -18.572 -15.365 2.970 1.00 90.44 730 HIS A C 1
ATOM 5395 O O . HIS A 1 730 ? -19.118 -14.362 3.425 1.00 90.44 730 HIS A O 1
ATOM 5401 N N . VAL A 1 731 ? -17.538 -15.315 2.127 1.00 88.75 731 VAL A N 1
ATOM 5402 C CA . VAL A 1 731 ? -16.893 -14.069 1.693 1.00 88.75 731 VAL A CA 1
ATOM 5403 C C . VAL A 1 731 ? -17.894 -13.131 1.021 1.00 88.75 731 VAL A C 1
ATOM 5405 O O . VAL A 1 731 ? -17.951 -11.949 1.368 1.00 88.75 731 VAL A O 1
ATOM 5408 N N . ARG A 1 732 ? -18.732 -13.641 0.107 1.00 87.62 732 ARG A N 1
ATOM 5409 C CA . ARG A 1 732 ? -19.741 -12.818 -0.584 1.00 87.62 732 ARG A CA 1
ATOM 5410 C C . ARG A 1 732 ? -20.700 -12.126 0.380 1.00 87.62 732 ARG A C 1
ATOM 5412 O O . ARG A 1 732 ? -20.982 -10.947 0.196 1.00 87.62 732 ARG A O 1
ATOM 5419 N N . VAL A 1 733 ? -21.182 -12.834 1.402 1.00 90.31 733 VAL A N 1
ATOM 5420 C CA . VAL A 1 733 ? -22.089 -12.245 2.402 1.00 90.31 733 VAL A CA 1
ATOM 5421 C C . VAL A 1 733 ? -21.331 -11.286 3.323 1.00 90.31 733 VAL A C 1
ATOM 5423 O O . VAL A 1 733 ? -21.798 -10.179 3.585 1.00 90.31 733 VAL A O 1
ATOM 5426 N N . ALA A 1 734 ? -20.131 -11.668 3.760 1.00 91.69 734 ALA A N 1
ATOM 5427 C CA . ALA A 1 734 ? -19.338 -10.894 4.708 1.00 91.69 734 ALA A CA 1
ATOM 5428 C C . ALA A 1 734 ? -18.760 -9.587 4.132 1.00 91.69 734 ALA A C 1
ATOM 5430 O O . ALA A 1 734 ? -18.534 -8.647 4.893 1.00 91.69 734 ALA A O 1
ATOM 5431 N N . THR A 1 735 ? -18.574 -9.487 2.809 1.00 86.69 735 THR A N 1
ATOM 5432 C CA . THR A 1 735 ? -17.947 -8.326 2.141 1.00 86.69 735 THR A CA 1
ATOM 5433 C C . THR A 1 735 ? -18.633 -6.994 2.479 1.00 86.69 735 THR A C 1
ATOM 5435 O O . THR A 1 735 ? -17.961 -5.976 2.649 1.00 86.69 735 THR A O 1
ATOM 5438 N N . GLY A 1 736 ? -19.964 -6.988 2.618 1.00 83.44 736 GLY A N 1
ATOM 5439 C CA . GLY A 1 736 ? -20.743 -5.794 2.975 1.00 83.44 736 GLY A CA 1
ATOM 5440 C C . GLY A 1 736 ? -20.880 -5.542 4.481 1.00 83.44 736 GLY A C 1
ATOM 5441 O O . GLY A 1 736 ? -21.474 -4.543 4.890 1.00 83.44 736 GLY A O 1
ATOM 5442 N N . MET A 1 737 ? -20.363 -6.439 5.322 1.00 89.44 737 MET A N 1
ATOM 5443 C CA . MET A 1 737 ? -20.565 -6.406 6.768 1.00 89.44 737 MET A CA 1
ATOM 5444 C C . MET A 1 737 ? -19.418 -5.681 7.486 1.00 89.44 737 MET A C 1
ATOM 5446 O O . MET A 1 737 ? -18.271 -5.648 7.043 1.00 89.44 737 MET A O 1
ATOM 5450 N N . ARG A 1 738 ? -19.730 -5.091 8.643 1.00 88.69 738 ARG A N 1
ATOM 5451 C CA . ARG A 1 738 ? -18.749 -4.509 9.575 1.00 88.69 738 ARG A CA 1
ATOM 5452 C C . ARG A 1 738 ? -18.798 -5.270 10.891 1.00 88.69 738 ARG A C 1
ATOM 5454 O O . ARG A 1 738 ? -19.835 -5.834 11.227 1.00 88.69 738 ARG A O 1
ATOM 5461 N N . ARG A 1 739 ? -17.697 -5.243 11.646 1.00 90.00 739 ARG A N 1
ATOM 5462 C CA . ARG A 1 739 ? -17.606 -5.848 12.985 1.00 90.00 739 ARG A CA 1
ATOM 5463 C C . ARG A 1 739 ? -17.957 -7.348 13.023 1.00 90.00 739 ARG A C 1
ATOM 5465 O O . ARG A 1 739 ? -18.400 -7.851 14.050 1.00 90.00 739 ARG A O 1
ATOM 5472 N N . VAL A 1 740 ? -17.694 -8.072 11.928 1.00 93.50 740 VAL A N 1
ATOM 5473 C CA . VAL A 1 740 ? -17.845 -9.539 11.864 1.00 93.50 740 VAL A CA 1
ATOM 5474 C C . VAL A 1 740 ? -16.840 -10.224 12.786 1.00 93.50 740 VAL A C 1
ATOM 5476 O O . VAL A 1 740 ? -17.237 -11.039 13.611 1.00 93.50 740 VAL A O 1
ATOM 5479 N N . VAL A 1 741 ? -15.557 -9.865 12.676 1.00 93.50 741 VAL A N 1
ATOM 5480 C CA . VAL A 1 741 ? -14.483 -10.463 13.483 1.00 93.50 741 VAL A CA 1
ATOM 5481 C C . VAL A 1 741 ? -14.698 -10.224 14.982 1.00 93.50 741 VAL A C 1
ATOM 5483 O O . VAL A 1 741 ? -14.744 -11.212 15.703 1.00 93.50 741 VAL A O 1
ATOM 5486 N N . PRO A 1 742 ? -14.979 -8.995 15.465 1.00 92.06 742 PRO A N 1
ATOM 5487 C CA . PRO A 1 742 ? -15.336 -8.752 16.863 1.00 92.06 742 PRO A CA 1
ATOM 5488 C C . PRO A 1 742 ? -16.479 -9.627 17.381 1.00 92.06 742 PRO A C 1
ATOM 5490 O O . PRO A 1 742 ? -16.376 -10.210 18.458 1.00 92.06 742 PRO A O 1
ATOM 5493 N N . ALA A 1 743 ? -17.577 -9.719 16.621 1.00 93.69 743 ALA A N 1
ATOM 5494 C CA . ALA A 1 743 ? -18.738 -10.507 17.021 1.00 93.69 743 ALA A CA 1
ATOM 5495 C C . ALA A 1 743 ? -18.391 -11.999 17.082 1.00 93.69 743 ALA A C 1
ATOM 5497 O O . ALA A 1 743 ? -18.764 -12.677 18.036 1.00 93.69 743 ALA A O 1
ATOM 5498 N N . ALA A 1 744 ? -17.636 -12.494 16.100 1.00 94.75 744 ALA A N 1
ATOM 5499 C CA . ALA A 1 744 ? -17.146 -13.865 16.077 1.00 94.75 744 ALA A CA 1
ATOM 5500 C C . ALA A 1 744 ? -16.190 -14.158 17.245 1.00 94.75 744 ALA A C 1
ATOM 5502 O O . ALA A 1 744 ? -16.306 -15.210 17.864 1.00 94.75 744 ALA A O 1
ATOM 5503 N N . THR A 1 745 ? -15.305 -13.224 17.608 1.00 93.06 745 THR A N 1
ATOM 5504 C CA . THR A 1 745 ? -14.424 -13.357 18.778 1.00 93.06 745 THR A CA 1
ATOM 5505 C C . THR A 1 745 ? -15.231 -13.481 20.070 1.00 93.06 745 THR A C 1
ATOM 5507 O O . THR A 1 745 ? -14.940 -14.360 20.877 1.00 93.06 745 THR A O 1
ATOM 5510 N N . LEU A 1 746 ? -16.277 -12.663 20.259 1.00 91.62 746 LEU A N 1
ATOM 5511 C CA . LEU A 1 746 ? -17.174 -12.801 21.412 1.00 91.62 746 LEU A CA 1
ATOM 5512 C C . LEU A 1 746 ? -17.894 -14.156 21.404 1.00 91.62 746 LEU A C 1
ATOM 5514 O O . LEU A 1 746 ? -17.878 -14.850 22.416 1.00 91.62 746 LEU A O 1
ATOM 5518 N N . LEU A 1 747 ? -18.456 -14.567 20.263 1.00 92.69 747 LEU A N 1
ATOM 5519 C CA . LEU A 1 747 ? -19.128 -15.864 20.114 1.00 92.69 747 LEU A CA 1
ATOM 5520 C C . LEU A 1 747 ? -18.212 -17.049 20.446 1.00 92.69 747 LEU A C 1
ATOM 5522 O O . LEU A 1 747 ? -18.652 -18.008 21.083 1.00 92.69 747 LEU A O 1
ATOM 5526 N N . ALA A 1 748 ? -16.944 -16.979 20.038 1.00 91.50 748 ALA A N 1
ATOM 5527 C CA . ALA A 1 748 ? -15.951 -18.017 20.295 1.00 91.50 748 ALA A CA 1
ATOM 5528 C C . ALA A 1 748 ? -15.658 -18.202 21.796 1.00 91.50 748 ALA A C 1
ATOM 5530 O O . ALA A 1 748 ? -15.340 -19.311 22.217 1.00 91.50 748 ALA A O 1
ATOM 5531 N N . THR A 1 749 ? -15.841 -17.168 22.630 1.00 85.50 749 THR A N 1
ATOM 5532 C CA . THR A 1 749 ? -15.690 -17.304 24.098 1.00 85.50 749 THR A CA 1
ATOM 5533 C C . THR A 1 749 ? -16.778 -18.140 24.764 1.00 85.50 749 THR A C 1
ATOM 5535 O O . THR A 1 749 ? -16.605 -18.607 25.891 1.00 85.50 749 THR A O 1
ATOM 5538 N N . GLY A 1 750 ? -17.921 -18.332 24.102 1.00 81.06 750 GLY A N 1
ATOM 5539 C CA . GLY A 1 750 ? -19.075 -18.979 24.706 1.00 81.06 750 GLY A CA 1
ATOM 5540 C C . GLY A 1 750 ? -19.836 -18.038 25.642 1.00 81.06 750 GLY A C 1
ATOM 5541 O O . GLY A 1 750 ? -20.440 -17.080 25.189 1.00 81.06 750 GLY A O 1
ATOM 5542 N N . ALA A 1 751 ? -19.925 -18.346 26.940 1.00 68.69 751 ALA A N 1
ATOM 5543 C CA . ALA A 1 751 ? -20.759 -17.567 27.866 1.00 68.69 751 ALA A CA 1
ATOM 5544 C C . ALA A 1 751 ? -20.095 -16.223 28.248 1.00 68.69 751 ALA A C 1
ATOM 5546 O O . ALA A 1 751 ? -18.919 -16.232 28.601 1.00 68.69 751 ALA A O 1
ATOM 5547 N N . PRO A 1 752 ? -20.831 -15.090 28.264 1.00 80.31 752 PRO A N 1
ATOM 5548 C CA . PRO A 1 752 ? -22.287 -14.957 28.096 1.00 80.31 752 PRO A CA 1
ATOM 5549 C C . PRO A 1 752 ? -22.768 -14.882 26.632 1.00 80.31 752 PRO A C 1
ATOM 5551 O O . PRO A 1 752 ? -23.958 -15.031 26.379 1.00 80.31 752 PRO A O 1
ATOM 5554 N N . TRP A 1 753 ? -21.865 -14.707 25.670 1.00 84.19 753 TRP A N 1
ATOM 5555 C CA . TRP A 1 753 ? -22.128 -14.485 24.242 1.00 84.19 753 TRP A CA 1
ATOM 5556 C C . TRP A 1 753 ? -22.419 -15.765 23.445 1.00 84.19 753 TRP A C 1
ATOM 5558 O O . TRP A 1 753 ? -21.788 -16.046 22.429 1.00 84.19 753 TRP A O 1
ATOM 5568 N N . LYS A 1 754 ? -23.384 -16.572 23.895 1.00 81.50 754 LYS A N 1
ATOM 5569 C CA . LYS A 1 754 ? -23.806 -17.761 23.133 1.00 81.50 754 L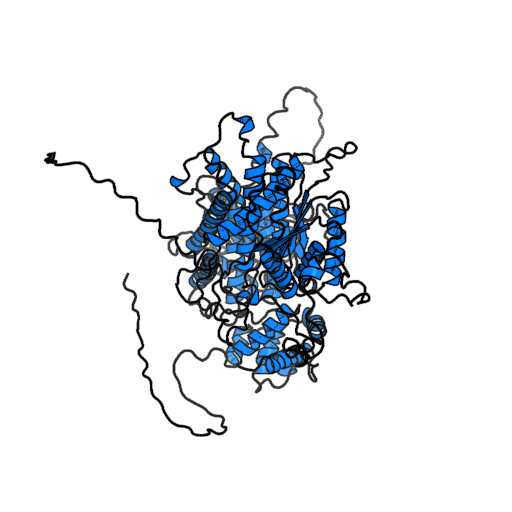YS A CA 1
ATOM 5570 C C . LYS A 1 754 ? -24.714 -17.408 21.962 1.00 81.50 754 LYS A C 1
ATOM 5572 O O . LYS A 1 754 ? -24.734 -18.148 20.980 1.00 81.50 754 LYS A O 1
ATOM 5577 N N . ASP A 1 755 ? -25.452 -16.313 22.085 1.00 88.94 755 ASP A N 1
ATOM 5578 C CA . ASP A 1 755 ? -26.402 -15.827 21.096 1.00 88.94 755 ASP A CA 1
ATOM 5579 C C . ASP A 1 755 ? -25.745 -14.804 20.148 1.00 88.94 755 ASP A C 1
ATOM 5581 O O . ASP A 1 755 ? -25.025 -13.894 20.572 1.00 88.94 755 ASP A O 1
ATOM 5585 N N . VAL A 1 756 ? -25.975 -14.970 18.842 1.00 91.75 756 VAL A N 1
ATOM 5586 C CA . VAL A 1 756 ? -25.404 -14.101 17.798 1.00 91.75 756 VAL A CA 1
ATOM 5587 C C . VAL A 1 756 ? -25.968 -12.683 17.829 1.00 91.75 756 VAL A C 1
ATOM 5589 O O . VAL A 1 756 ? -25.254 -11.738 17.481 1.00 91.75 756 VAL A O 1
ATOM 5592 N N . VAL A 1 757 ? -27.225 -12.510 18.243 1.00 90.94 757 VAL A N 1
ATOM 5593 C CA . VAL A 1 757 ? -27.855 -11.195 18.380 1.00 90.94 757 VAL A CA 1
ATOM 5594 C C . VAL A 1 757 ? -27.184 -10.442 19.515 1.00 90.94 757 VAL A C 1
ATOM 5596 O O . VAL A 1 757 ? -26.747 -9.313 19.297 1.00 90.94 757 VAL A O 1
ATOM 5599 N N . ASP A 1 758 ? -27.001 -11.086 20.668 1.00 89.62 758 ASP A N 1
ATOM 5600 C CA . ASP A 1 758 ? -26.320 -10.478 21.814 1.00 89.62 758 ASP A CA 1
ATOM 5601 C C . ASP A 1 758 ? -24.899 -10.034 21.438 1.00 89.62 758 ASP A C 1
ATOM 5603 O O . ASP A 1 758 ? -24.538 -8.870 21.638 1.00 89.62 758 ASP A O 1
ATOM 5607 N N . ALA A 1 759 ? -24.112 -10.915 20.807 1.00 90.75 759 ALA A N 1
ATOM 5608 C CA . ALA A 1 759 ? -22.752 -10.585 20.374 1.00 90.75 759 ALA A CA 1
ATOM 5609 C C . ALA A 1 759 ? -22.724 -9.402 19.388 1.00 90.75 759 ALA A C 1
ATOM 5611 O O . ALA A 1 759 ? -21.896 -8.496 19.523 1.00 90.75 759 ALA A O 1
ATOM 5612 N N . ARG A 1 760 ? -23.651 -9.365 18.418 1.00 91.31 760 ARG A N 1
ATOM 5613 C CA . ARG A 1 760 ? -23.777 -8.261 17.449 1.00 91.31 760 ARG A CA 1
ATOM 5614 C C . ARG A 1 760 ? -24.188 -6.946 18.114 1.00 91.31 760 ARG A C 1
ATOM 5616 O O . ARG A 1 760 ? -23.643 -5.900 17.766 1.00 91.31 760 ARG A O 1
ATOM 5623 N N . VAL A 1 761 ? -25.114 -6.988 19.072 1.00 90.38 761 VAL A N 1
ATOM 5624 C CA . VAL A 1 761 ? -25.549 -5.812 19.842 1.00 90.38 761 VAL A CA 1
ATOM 5625 C C . VAL A 1 761 ? -24.391 -5.255 20.667 1.00 90.38 761 VAL A C 1
ATOM 5627 O O . VAL A 1 761 ? -24.155 -4.046 20.657 1.00 90.38 761 VAL A O 1
ATOM 5630 N N . ALA A 1 762 ? -23.614 -6.125 21.312 1.00 88.00 762 ALA A N 1
ATOM 5631 C CA . ALA A 1 762 ? -22.455 -5.727 22.104 1.00 88.00 762 ALA A CA 1
ATOM 5632 C C . ALA A 1 762 ? -21.421 -4.976 21.278 1.00 88.00 762 ALA A C 1
ATOM 5634 O O . ALA A 1 762 ? -20.954 -3.908 21.677 1.00 88.00 762 ALA A O 1
ATOM 5635 N N . VAL A 1 763 ? -21.104 -5.505 20.094 1.00 89.00 763 VAL A N 1
ATOM 5636 C CA . VAL A 1 763 ? -20.157 -4.849 19.199 1.00 89.00 763 VAL A CA 1
ATOM 5637 C C . VAL A 1 763 ? -20.761 -3.649 18.492 1.00 89.00 763 VAL A C 1
ATOM 5639 O O . VAL A 1 763 ? -20.009 -2.934 17.853 1.00 89.00 763 VAL A O 1
ATOM 5642 N N . ALA A 1 764 ? -22.062 -3.370 18.591 1.00 86.12 764 ALA A N 1
ATOM 5643 C CA . ALA A 1 764 ? -22.700 -2.185 18.012 1.00 86.12 764 ALA A CA 1
ATOM 5644 C C . ALA A 1 764 ? -22.769 -0.980 18.975 1.00 86.12 764 ALA A C 1
ATOM 5646 O O . ALA A 1 764 ? -23.160 0.105 18.549 1.00 86.12 764 ALA A O 1
ATOM 5647 N N . SER A 1 765 ? -22.333 -1.128 20.232 1.00 78.69 765 SER A N 1
ATOM 5648 C CA . SER A 1 765 ? -22.486 -0.155 21.336 1.00 78.69 765 SER A CA 1
ATOM 5649 C C . SER A 1 765 ? -21.808 1.216 21.151 1.00 78.69 765 SER A C 1
ATOM 5651 O O . SER A 1 765 ? -21.903 2.077 22.021 1.00 78.69 765 SER A O 1
ATOM 5653 N N . GLY A 1 766 ? -21.099 1.438 20.041 1.00 75.56 766 GLY A N 1
ATOM 5654 C CA . GLY A 1 766 ? -20.302 2.645 19.795 1.00 75.56 766 GLY A CA 1
ATOM 5655 C C . GLY A 1 766 ? -18.957 2.685 20.533 1.00 75.56 766 GLY A C 1
ATOM 5656 O O . GLY A 1 766 ? -18.108 3.490 20.156 1.00 75.56 766 GLY A O 1
ATOM 5657 N N . GLU A 1 767 ? -18.728 1.795 21.505 1.00 82.31 767 GLU A N 1
ATOM 5658 C CA . GLU A 1 767 ? -17.425 1.594 22.151 1.00 82.31 767 GLU A CA 1
ATOM 5659 C C . GLU A 1 767 ? -16.377 1.074 21.144 1.00 82.31 767 GLU A C 1
ATOM 5661 O O . GLU A 1 767 ? -16.711 0.523 20.085 1.00 82.31 767 GLU A O 1
ATOM 5666 N N . SER A 1 768 ? -15.089 1.245 21.465 1.00 84.06 768 SER A N 1
ATOM 5667 C CA . SER A 1 768 ? -14.021 0.642 20.664 1.00 84.06 768 SER A CA 1
ATOM 5668 C C . SER A 1 768 ? -14.017 -0.876 20.839 1.00 84.06 768 SER A C 1
ATOM 5670 O O . SER A 1 768 ? -14.288 -1.398 21.923 1.00 84.06 768 SER A O 1
ATOM 5672 N N . VAL A 1 769 ? -13.675 -1.592 19.765 1.00 79.38 769 VAL A N 1
ATOM 5673 C CA . VAL A 1 769 ? -13.624 -3.061 19.766 1.00 79.38 769 VAL A CA 1
ATOM 5674 C C . VAL A 1 769 ? -12.682 -3.561 20.858 1.00 79.38 769 VAL A C 1
ATOM 5676 O O . VAL A 1 769 ? -13.027 -4.482 21.593 1.00 79.38 769 VAL A O 1
ATOM 5679 N N . ARG A 1 770 ? -11.528 -2.905 21.020 1.00 86.50 770 ARG A N 1
ATOM 5680 C CA . ARG A 1 770 ? -10.569 -3.246 22.070 1.00 86.50 770 ARG A CA 1
ATOM 5681 C C . ARG A 1 770 ? -11.194 -3.198 23.464 1.00 86.50 770 ARG A C 1
ATOM 5683 O O . ARG A 1 770 ? -11.049 -4.158 24.205 1.00 86.50 770 ARG A O 1
ATOM 5690 N N . VAL A 1 771 ? -11.928 -2.134 23.806 1.00 85.94 771 VAL A N 1
ATOM 5691 C CA . VAL A 1 771 ? -12.585 -2.008 25.124 1.00 85.94 771 VAL A CA 1
ATOM 5692 C C . VAL A 1 771 ? -13.597 -3.131 25.349 1.00 85.94 771 VAL A C 1
ATOM 5694 O O . VAL A 1 771 ? -13.647 -3.704 26.438 1.00 85.94 771 VAL A O 1
ATOM 5697 N N . ILE A 1 772 ? -14.363 -3.481 24.313 1.00 83.69 772 ILE A N 1
ATOM 5698 C CA . ILE A 1 772 ? -15.330 -4.582 24.369 1.00 83.69 772 ILE A CA 1
ATOM 5699 C C . ILE A 1 772 ? -14.620 -5.908 24.675 1.00 83.69 772 ILE A C 1
ATOM 5701 O O . ILE A 1 772 ? -15.048 -6.628 25.579 1.00 83.69 772 ILE A O 1
ATOM 5705 N N . LEU A 1 773 ? -13.520 -6.207 23.975 1.00 83.38 773 LEU A N 1
ATOM 5706 C CA . LEU A 1 773 ? -12.735 -7.422 24.204 1.00 83.38 773 LEU A CA 1
ATOM 5707 C C . LEU A 1 773 ? -12.061 -7.413 25.585 1.00 83.38 773 LEU A C 1
ATOM 5709 O O . LEU A 1 773 ? -12.147 -8.398 26.314 1.00 83.38 773 LEU A O 1
ATOM 5713 N N . THR A 1 774 ? -11.475 -6.296 26.016 1.00 85.44 774 THR A N 1
ATOM 5714 C CA . THR A 1 774 ? -10.873 -6.194 27.355 1.00 85.44 774 THR A CA 1
ATOM 5715 C C . THR A 1 774 ? -11.900 -6.456 28.460 1.00 85.44 774 THR A C 1
ATOM 5717 O O . THR A 1 774 ? -11.631 -7.220 29.387 1.00 85.44 774 THR A O 1
ATOM 5720 N N . ARG A 1 775 ? -13.119 -5.910 28.341 1.00 84.00 775 ARG A N 1
ATOM 5721 C CA . ARG A 1 775 ? -14.215 -6.181 29.291 1.00 84.00 775 ARG A CA 1
ATOM 5722 C C . ARG A 1 775 ? -14.681 -7.640 29.257 1.00 84.00 775 ARG A C 1
ATOM 5724 O O . ARG A 1 775 ? -15.130 -8.150 30.279 1.00 84.00 775 ARG A O 1
ATOM 5731 N N . ALA A 1 776 ? -14.561 -8.312 28.114 1.00 78.06 776 ALA A N 1
ATOM 5732 C CA . ALA A 1 776 ? -14.850 -9.738 27.975 1.00 78.06 776 ALA A CA 1
ATOM 5733 C C . ALA A 1 776 ? -13.748 -10.652 28.562 1.00 78.06 776 ALA A C 1
ATOM 5735 O O . ALA A 1 776 ? -13.876 -11.870 28.489 1.00 78.06 776 ALA A O 1
ATOM 5736 N N . GLY A 1 777 ? -12.699 -10.089 29.178 1.00 73.69 777 GLY A N 1
ATOM 5737 C CA . GLY A 1 777 ? -11.648 -10.840 29.873 1.00 73.69 777 GLY A CA 1
ATOM 5738 C C . GLY A 1 777 ? -10.396 -11.111 29.036 1.00 73.69 777 GLY A C 1
ATOM 5739 O O . GLY A 1 777 ? -9.484 -11.792 29.505 1.00 73.69 777 GLY A O 1
ATOM 5740 N N . PHE A 1 778 ? -10.312 -10.565 27.821 1.00 71.94 778 PHE A N 1
ATOM 5741 C CA . PHE A 1 778 ? -9.111 -10.661 26.997 1.00 71.94 778 PHE A CA 1
ATOM 5742 C C . PHE A 1 778 ? -8.032 -9.678 27.484 1.00 71.94 778 PHE A C 1
ATOM 5744 O O . PHE A 1 778 ? -8.318 -8.509 27.736 1.00 71.94 778 PHE A O 1
ATOM 5751 N N . GLY A 1 779 ? -6.776 -10.136 27.598 1.00 56.78 779 GLY A N 1
ATOM 5752 C CA . GLY A 1 779 ? -5.620 -9.291 27.965 1.00 56.78 779 GLY A CA 1
ATOM 5753 C C . GLY A 1 779 ? -5.212 -9.301 29.445 1.00 56.78 779 GLY A C 1
ATOM 5754 O O . GLY A 1 779 ? -4.314 -8.564 29.834 1.00 56.78 779 GLY A O 1
ATOM 5755 N N . GLY A 1 780 ? -5.825 -10.152 30.277 1.00 41.88 780 GLY A N 1
ATOM 5756 C CA . GLY A 1 780 ? -5.544 -10.270 31.717 1.00 41.88 780 GLY A CA 1
ATOM 5757 C C . GLY A 1 780 ? -4.504 -11.327 32.122 1.00 41.88 780 GLY A C 1
ATOM 5758 O O . GLY A 1 780 ? -4.631 -11.904 33.198 1.00 41.88 780 GLY A O 1
ATOM 5759 N N . LYS A 1 781 ? -3.503 -11.638 31.287 1.00 37.09 781 LYS A N 1
ATOM 5760 C CA . LYS A 1 781 ? -2.408 -12.562 31.654 1.00 37.09 781 LYS A CA 1
ATOM 5761 C C . LYS A 1 781 ? -1.034 -11.958 31.370 1.00 37.09 781 LYS A C 1
ATOM 5763 O O . LYS A 1 781 ? -0.294 -12.418 30.513 1.00 37.09 781 LYS A O 1
ATOM 5768 N N . GLY A 1 782 ? -0.692 -10.951 32.163 1.00 32.88 782 GLY A N 1
ATOM 5769 C CA . GLY A 1 782 ? 0.679 -10.513 32.395 1.00 32.88 782 GLY A CA 1
ATOM 5770 C C . GLY A 1 782 ? 0.884 -10.329 33.896 1.00 32.88 782 GLY A C 1
ATOM 5771 O O . GLY A 1 782 ? 0.540 -9.282 34.427 1.00 32.88 782 GLY A O 1
ATOM 5772 N N . GLY A 1 783 ? 1.407 -11.357 34.575 1.00 28.42 783 GLY A N 1
ATOM 5773 C CA . GLY A 1 783 ? 1.820 -11.302 35.985 1.00 28.42 783 GLY A CA 1
ATOM 5774 C C . GLY A 1 783 ? 0.850 -11.935 36.996 1.00 28.42 783 GLY A C 1
ATOM 5775 O O . GLY A 1 783 ? -0.159 -11.343 37.342 1.00 28.42 783 GLY A O 1
ATOM 5776 N N . GLY A 1 784 ? 1.210 -13.136 37.471 1.00 29.88 784 GLY A N 1
ATOM 5777 C CA . GLY A 1 784 ? 0.842 -13.788 38.744 1.00 29.88 784 GLY A CA 1
ATOM 5778 C C . GLY A 1 784 ? -0.537 -13.554 39.387 1.00 29.88 784 GLY A C 1
ATOM 5779 O O . GLY A 1 784 ? -0.798 -12.497 39.946 1.00 29.88 784 GLY A O 1
ATOM 5780 N N . GLY A 1 785 ? -1.339 -14.620 39.490 1.00 26.09 785 GLY A N 1
ATOM 5781 C CA . GLY A 1 785 ? -2.464 -14.687 40.429 1.00 26.09 785 GLY A CA 1
ATOM 5782 C C . GLY A 1 785 ? -3.384 -15.885 40.195 1.00 26.09 785 GLY A C 1
ATOM 5783 O O . GLY A 1 785 ? -4.034 -15.980 39.160 1.00 26.09 785 GLY A O 1
ATOM 5784 N N . GLU A 1 786 ? -3.416 -16.809 41.153 1.00 35.19 786 GLU A N 1
ATOM 5785 C CA . GLU A 1 786 ? -4.333 -17.951 41.229 1.00 35.19 786 GLU A CA 1
ATOM 5786 C C . GLU A 1 786 ? -5.810 -17.539 41.432 1.00 35.19 786 GLU A C 1
ATOM 5788 O O . GLU A 1 786 ? -6.099 -16.518 42.050 1.00 35.19 786 GLU A O 1
ATOM 5793 N N . GLY A 1 787 ? -6.734 -18.420 41.009 1.00 27.89 787 GLY A N 1
ATOM 5794 C CA . GLY A 1 787 ? -8.174 -18.427 41.350 1.00 27.89 787 GLY A CA 1
ATOM 5795 C C . GLY A 1 787 ? -9.088 -17.919 40.218 1.00 27.89 787 GLY A C 1
ATOM 5796 O O . GLY A 1 787 ? -8.909 -16.815 39.738 1.00 27.89 787 GLY A O 1
ATOM 5797 N N . GLY A 1 788 ? -10.101 -18.627 39.707 1.00 24.80 788 GLY A N 1
ATOM 5798 C CA . GLY A 1 788 ? -10.851 -19.752 40.252 1.00 24.80 788 GLY A CA 1
ATOM 5799 C C . GLY A 1 788 ? -11.761 -20.434 39.205 1.00 24.80 788 GLY A C 1
ATOM 5800 O O . GLY A 1 788 ? -12.442 -19.784 38.424 1.00 24.80 788 GLY A O 1
ATOM 5801 N N . ALA A 1 789 ? -11.734 -21.768 39.265 1.00 26.02 789 ALA A N 1
ATOM 5802 C CA . ALA A 1 789 ? -12.772 -22.777 39.005 1.00 26.02 789 ALA A CA 1
ATOM 5803 C C . ALA A 1 789 ? -13.678 -22.729 37.747 1.00 26.02 789 ALA A C 1
ATOM 5805 O O . ALA A 1 789 ? -14.682 -22.027 37.703 1.00 26.02 789 ALA A O 1
ATOM 5806 N N . SER A 1 790 ? -13.501 -23.731 36.875 1.00 26.45 790 SER A N 1
ATOM 5807 C CA . SER A 1 790 ? -14.537 -24.761 36.666 1.00 26.45 790 SER A CA 1
ATOM 5808 C C . SER A 1 790 ? -13.908 -26.083 36.204 1.00 26.45 790 SER A C 1
ATOM 5810 O O . SER A 1 790 ? -12.904 -26.109 35.500 1.00 26.45 790 SER A O 1
ATOM 5812 N N . ALA A 1 791 ? -14.455 -27.183 36.709 1.00 25.36 791 ALA A N 1
ATOM 5813 C CA . ALA A 1 791 ? -13.833 -28.493 36.833 1.00 25.36 791 ALA A CA 1
ATOM 5814 C C . ALA A 1 791 ? -14.033 -29.410 35.614 1.00 25.36 791 ALA A C 1
ATOM 5816 O O . ALA A 1 791 ? -15.154 -29.550 35.138 1.00 25.36 791 ALA A O 1
ATOM 5817 N N . SER A 1 792 ? -12.998 -30.172 35.228 1.00 25.42 792 SER A N 1
ATOM 5818 C CA . SER A 1 792 ? -13.158 -31.580 34.820 1.00 25.42 792 SER A CA 1
ATOM 5819 C C . SER A 1 792 ? -11.820 -32.342 34.779 1.00 25.42 792 SER A C 1
ATOM 5821 O O . SER A 1 792 ? -10.947 -32.069 33.967 1.00 25.42 792 SER A O 1
ATOM 5823 N N . LYS A 1 793 ? -11.709 -33.308 35.700 1.00 27.22 793 LYS A N 1
ATOM 5824 C CA . LYS A 1 793 ? -10.919 -34.559 35.704 1.00 27.22 793 LYS A CA 1
ATOM 5825 C C . LYS A 1 793 ? -9.464 -34.549 35.199 1.00 27.22 793 LYS A C 1
ATOM 5827 O O . LYS A 1 793 ? -9.155 -34.829 34.050 1.00 27.22 793 LYS A O 1
ATOM 5832 N N . ARG A 1 794 ? -8.567 -34.454 36.185 1.00 23.69 794 ARG A N 1
ATOM 5833 C CA . ARG A 1 794 ? -7.163 -34.886 36.156 1.00 23.69 794 ARG A CA 1
ATOM 5834 C C . ARG A 1 794 ? -7.075 -36.423 36.137 1.00 23.69 794 ARG A C 1
ATOM 5836 O O . ARG A 1 794 ? -7.563 -37.065 37.067 1.00 23.69 794 ARG A O 1
ATOM 5843 N N . ALA A 1 795 ? -6.403 -36.998 35.141 1.00 26.48 795 ALA A N 1
ATOM 5844 C CA . ALA A 1 795 ? -5.742 -38.297 35.271 1.00 26.48 795 ALA A CA 1
ATOM 5845 C C . ALA A 1 795 ? -4.294 -38.044 35.721 1.00 26.48 795 ALA A C 1
ATOM 5847 O O . ALA A 1 795 ? -3.607 -37.178 35.186 1.00 26.48 795 ALA A O 1
ATOM 5848 N N . LYS A 1 796 ? -3.879 -38.736 36.784 1.00 24.42 796 LYS A N 1
ATOM 5849 C CA . LYS A 1 796 ? -2.553 -38.643 37.401 1.00 24.42 796 LYS A CA 1
ATOM 5850 C C . LYS A 1 796 ? -1.514 -39.356 36.536 1.00 24.42 796 LYS A C 1
ATOM 5852 O O . LYS A 1 796 ? -1.672 -40.552 36.329 1.00 24.42 796 LYS A O 1
ATOM 5857 N N . THR A 1 797 ? -0.412 -38.685 36.225 1.00 25.78 797 THR A N 1
ATOM 5858 C CA . THR A 1 797 ? 0.928 -39.292 36.182 1.00 25.78 797 THR A CA 1
ATOM 5859 C C . THR A 1 797 ? 1.965 -38.252 36.603 1.00 25.78 797 THR A C 1
ATOM 5861 O O . THR A 1 797 ? 1.767 -37.049 36.458 1.00 25.78 797 THR A O 1
ATOM 5864 N N . THR A 1 798 ? 2.994 -38.763 37.258 1.00 25.86 798 THR A N 1
ATOM 5865 C CA . THR A 1 798 ? 3.933 -38.152 38.201 1.00 25.86 798 THR A CA 1
ATOM 5866 C C . THR A 1 798 ? 5.123 -37.434 37.558 1.00 25.86 798 THR A C 1
ATOM 5868 O O . THR A 1 798 ? 5.576 -37.839 36.496 1.00 25.86 798 THR A O 1
ATOM 5871 N N . ASP A 1 799 ? 5.606 -36.415 38.278 1.00 23.28 799 ASP A N 1
ATOM 5872 C CA . ASP A 1 799 ? 6.958 -35.833 38.373 1.00 23.28 799 ASP A CA 1
ATOM 5873 C C . ASP A 1 799 ? 8.015 -36.101 37.288 1.00 23.28 799 ASP A C 1
ATOM 5875 O O . ASP A 1 799 ? 8.468 -37.227 37.101 1.00 23.28 799 ASP A O 1
ATOM 5879 N N . ALA A 1 800 ? 8.587 -35.003 36.776 1.00 25.64 800 ALA A N 1
ATOM 5880 C CA . ALA A 1 800 ? 10.037 -34.787 36.791 1.00 25.64 800 ALA A CA 1
ATOM 5881 C C . ALA A 1 800 ? 10.349 -33.279 36.743 1.00 25.64 800 ALA A C 1
ATOM 5883 O O . ALA A 1 800 ? 9.877 -32.548 35.875 1.00 25.64 800 ALA A O 1
ATOM 5884 N N . ALA A 1 801 ? 11.125 -32.823 37.722 1.00 24.11 801 ALA A N 1
ATOM 5885 C CA . ALA A 1 801 ? 11.561 -31.450 37.922 1.00 24.11 801 ALA A CA 1
ATOM 5886 C C . ALA A 1 801 ? 12.641 -31.014 36.917 1.00 24.11 801 ALA A C 1
ATOM 5888 O O . ALA A 1 801 ? 13.568 -31.774 36.650 1.00 24.11 801 ALA A O 1
ATOM 5889 N N . ALA A 1 802 ? 12.600 -29.754 36.472 1.00 25.92 802 ALA A N 1
ATOM 5890 C CA . ALA A 1 802 ? 13.792 -29.024 36.044 1.00 25.92 802 ALA A CA 1
ATOM 5891 C C . ALA A 1 802 ? 13.595 -27.507 36.223 1.00 25.92 802 ALA A C 1
ATOM 5893 O O . ALA A 1 802 ? 12.747 -26.866 35.613 1.00 25.92 802 ALA A O 1
ATOM 5894 N N . THR A 1 803 ? 14.404 -26.988 37.137 1.00 25.33 803 THR A N 1
ATOM 5895 C CA . THR A 1 803 ? 14.632 -25.620 37.615 1.00 25.33 803 THR A CA 1
ATOM 5896 C C . THR A 1 803 ? 14.600 -24.484 36.586 1.00 25.33 803 THR A C 1
ATOM 5898 O O . THR A 1 803 ? 15.354 -24.479 35.616 1.00 25.33 803 THR A O 1
ATOM 5901 N N . SER A 1 804 ? 13.850 -23.434 36.928 1.00 25.05 804 SER A N 1
ATOM 5902 C CA . SER A 1 804 ? 13.940 -22.077 36.387 1.00 25.05 804 SER A CA 1
ATOM 5903 C C . SER A 1 804 ? 15.193 -21.344 36.889 1.00 25.05 804 SER A C 1
ATOM 5905 O O . SER A 1 804 ? 15.397 -21.232 38.101 1.00 25.05 804 SER A O 1
ATOM 5907 N N . LYS A 1 805 ? 15.977 -20.751 35.985 1.00 25.53 805 LYS A N 1
ATOM 5908 C CA . LYS A 1 805 ? 16.876 -19.632 36.304 1.00 25.53 805 LYS A CA 1
ATOM 5909 C C . LYS A 1 805 ? 16.463 -18.427 35.466 1.00 25.53 805 LYS A C 1
ATOM 5911 O O . LYS A 1 805 ? 16.664 -18.414 34.259 1.00 25.53 805 LYS A O 1
ATOM 5916 N N . GLY A 1 806 ? 15.868 -17.438 36.128 1.00 23.70 806 GLY A N 1
ATOM 5917 C CA . GLY A 1 806 ? 15.690 -16.103 35.574 1.00 23.70 806 GLY A CA 1
ATOM 5918 C C . GLY A 1 806 ? 17.032 -15.376 35.534 1.00 23.70 806 GLY A C 1
ATOM 5919 O O . GLY A 1 806 ? 17.765 -15.376 36.523 1.00 23.70 806 GLY A O 1
ATOM 5920 N N . ALA A 1 807 ? 17.342 -14.764 34.397 1.00 24.34 807 ALA A N 1
ATOM 5921 C CA . ALA A 1 807 ? 18.414 -13.791 34.269 1.00 24.34 807 ALA A CA 1
ATOM 5922 C C . ALA A 1 807 ? 17.772 -12.430 33.991 1.00 24.34 807 ALA A C 1
ATOM 5924 O O . ALA A 1 807 ? 17.233 -12.182 32.916 1.00 24.34 807 ALA A O 1
ATOM 5925 N N . ALA A 1 808 ? 17.791 -11.574 35.009 1.00 23.17 808 ALA A N 1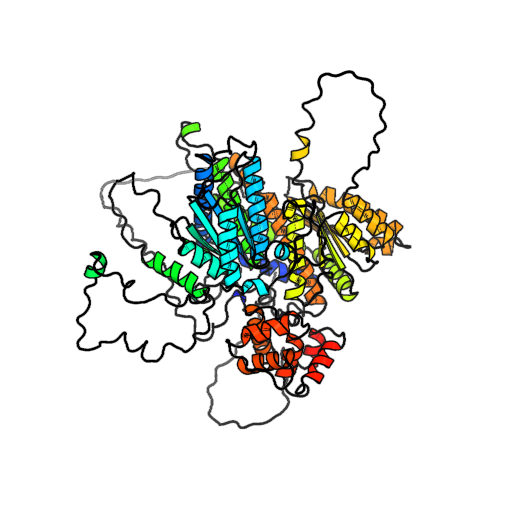
ATOM 5926 C CA . ALA A 1 808 ? 17.534 -10.154 34.871 1.00 23.17 808 ALA A CA 1
ATOM 5927 C C . ALA A 1 808 ? 18.728 -9.516 34.147 1.00 23.17 808 ALA A C 1
ATOM 5929 O O . ALA A 1 808 ? 19.856 -9.626 34.623 1.00 23.17 808 ALA A O 1
ATOM 5930 N N . TYR A 1 809 ? 18.488 -8.844 33.022 1.00 24.17 809 TYR A N 1
ATOM 5931 C CA . TYR A 1 809 ? 19.474 -7.972 32.387 1.00 24.17 809 TYR A CA 1
ATOM 5932 C C . TYR A 1 809 ? 19.121 -6.519 32.712 1.00 24.17 809 TYR A C 1
ATOM 5934 O O . TYR A 1 809 ? 18.153 -5.965 32.195 1.00 24.17 809 TYR A O 1
ATOM 5942 N N . GLN A 1 810 ? 19.899 -5.920 33.614 1.00 21.27 810 GLN A N 1
ATOM 5943 C CA . GLN A 1 810 ? 19.962 -4.473 33.798 1.00 21.27 810 GLN A CA 1
ATOM 5944 C C . GLN A 1 810 ? 20.870 -3.879 32.717 1.00 21.27 810 GLN A C 1
ATOM 5946 O O . GLN A 1 810 ? 22.018 -4.295 32.570 1.00 21.27 810 GLN A O 1
ATOM 5951 N N . PHE A 1 811 ? 20.350 -2.896 31.986 1.00 23.00 811 PHE A N 1
ATOM 5952 C CA . PHE A 1 811 ? 21.128 -2.002 31.134 1.00 23.00 811 PHE A CA 1
ATOM 5953 C C . PHE A 1 811 ? 21.946 -1.036 32.002 1.00 23.00 811 PHE A C 1
ATOM 5955 O O . PHE A 1 811 ? 21.399 -0.401 32.906 1.00 23.00 811 PHE A O 1
ATOM 5962 N N . ALA A 1 812 ? 23.233 -0.893 31.694 1.00 23.08 812 ALA A N 1
ATOM 5963 C CA . ALA A 1 812 ? 24.044 0.255 32.083 1.00 23.08 812 ALA A CA 1
ATOM 5964 C C . ALA A 1 812 ? 24.628 0.872 30.802 1.00 23.08 812 ALA A C 1
ATOM 5966 O O . ALA A 1 812 ? 25.052 0.134 29.914 1.00 23.08 812 ALA A O 1
ATOM 5967 N N . PHE A 1 813 ? 24.521 2.202 30.743 1.00 28.09 813 PHE A N 1
ATOM 5968 C CA . PHE A 1 813 ? 24.744 3.131 29.629 1.00 28.09 813 PHE A CA 1
ATOM 5969 C C . PHE A 1 813 ? 26.040 2.960 28.834 1.00 28.09 813 PHE A C 1
ATOM 5971 O O . PHE A 1 813 ? 27.085 2.671 29.461 1.00 28.09 813 PHE A O 1
#

Solvent-accessible surface area (backbone atoms only — not comparable to full-atom values): 45623 Å² total; per-residue (Å²): 136,84,89,84,90,88,87,89,87,85,86,84,90,81,92,74,80,82,75,79,77,75,75,75,76,71,73,67,100,51,77,77,63,71,70,72,64,96,80,68,83,67,40,46,45,63,29,72,26,80,92,25,44,56,53,54,69,51,94,41,59,45,56,39,44,37,51,47,34,49,46,54,50,31,36,45,41,68,94,65,94,81,89,76,87,66,54,11,64,67,26,75,68,47,25,46,56,44,10,51,54,11,48,55,48,24,51,40,53,46,53,29,72,76,63,48,50,60,45,92,88,42,95,91,45,69,47,42,37,27,40,38,38,25,31,13,41,57,59,46,13,38,46,24,41,53,46,22,51,52,48,26,50,57,31,45,76,71,78,40,70,64,36,52,40,54,44,37,36,58,45,78,28,25,55,61,37,73,42,60,53,30,31,68,33,44,68,58,24,52,54,50,46,56,50,53,44,49,75,60,49,40,88,64,44,65,38,34,36,38,39,30,37,28,52,59,30,54,42,25,18,40,21,30,40,51,52,49,41,73,65,34,92,80,69,35,47,28,42,30,40,39,29,32,33,58,72,89,52,24,33,67,67,85,63,90,58,75,77,55,75,70,62,74,53,65,82,53,83,70,91,87,64,78,82,77,61,79,63,50,70,77,67,75,62,79,71,82,67,83,82,54,73,89,70,78,82,70,83,56,30,25,30,55,49,48,47,60,52,54,58,56,60,72,63,66,83,64,74,96,68,97,68,96,51,86,90,73,63,86,83,76,80,79,55,70,47,85,44,47,50,42,41,64,39,20,62,38,37,51,45,52,69,48,50,50,36,51,51,50,48,48,54,48,48,21,23,49,51,36,16,51,44,60,59,70,70,54,81,53,52,85,81,68,76,48,86,72,85,71,73,74,52,49,31,54,48,20,38,51,41,45,49,39,40,50,37,18,50,48,27,50,33,48,37,36,61,40,78,89,44,98,38,46,33,56,36,55,50,18,52,47,44,23,50,8,52,74,72,72,26,33,35,39,38,39,33,79,53,37,51,68,43,10,50,41,42,22,50,51,30,28,47,41,30,54,50,47,52,43,56,78,67,43,35,38,30,20,21,59,68,22,43,36,70,72,76,73,33,81,61,80,53,79,85,48,60,89,89,63,57,36,20,40,63,70,26,43,56,60,57,54,74,76,53,39,54,55,19,32,38,38,37,38,28,46,50,56,80,61,72,71,72,70,74,77,79,82,79,86,88,77,90,80,94,76,94,75,95,71,93,73,87,77,80,74,81,73,51,70,66,54,53,50,26,51,48,22,29,73,39,34,31,23,36,33,33,36,14,40,25,40,61,96,75,45,57,6,53,64,51,33,53,53,53,46,50,53,42,38,57,21,21,48,71,41,31,98,40,68,73,54,14,58,65,28,41,46,67,59,29,59,32,61,26,66,71,78,74,63,86,89,66,84,47,76,74,59,52,55,60,57,55,71,45,45,67,61,25,43,35,49,32,50,38,52,50,49,47,44,30,56,51,46,13,41,35,74,60,23,33,24,53,36,28,37,54,48,25,30,38,34,34,28,75,67,40,44,54,49,48,20,51,52,29,18,71,73,68,71,49,50,64,68,53,22,34,47,21,40,34,27,46,65,71,32,88,87,46,70,76,78,50,83,87,41,42,67,62,53,24,65,64,27,51,84,48,76,57,39,45,48,19,12,45,43,34,58,66,32,83,90,27,70,46,60,64,60,21,49,52,62,68,60,68,76,65,39,62,34,60,56,43,44,74,72,62,50,87,82,82,80,80,89,81,88,87,82,88,86,89,82,85,86,81,90,83,82,89,84,91,81,86,89,78,87,80,86,82,81,88,78,135

pLDDT: mean 73.07, std 24.76, range [21.27, 98.56]

Radius of gyration: 30.02 Å; Cα contacts (8 Å, |Δi|>4): 1313; chains: 1; bounding box: 100×103×82 Å

Nearest PDB structures (foldseek):
  3w0l-assembly1_B  TM=8.816E-01  e=3.528E-33  Xenopus laevis
  4bb9-assembly1_A  TM=8.716E-01  e=6.616E-33  Homo sapiens
  4mqu-assembly2_B  TM=8.655E-01  e=1.071E-31  Homo sapiens
  4ohp-assembly1_A  TM=8.726E-01  e=1.012E-30  Homo sapiens
  4lc9-assembly1_A  TM=8.637E-01  e=3.601E-31  Rattus norvegicus

InterPro domains:
  IPR001347 SIS domain [PF22645] (130-227)
  IPR005486 Glucokinase regulatory protein, conserved site [PS01272] (344-361)
  IPR040190 N-acetylmuramic acid 6-phosphate etherase/glucokinase regulatory protein [PTHR10088] (330-765)

Mean predicted aligned error: 13.96 Å

Secondary structure (DSSP, 8-state):
----------------PPPPP----PPPS--------TT--S-GGGSPPGGGTTTTS-SSHHHHHHHHHHHHHHTT--SS--SS----TTSHHHHHHHHHHHHHHHHHHHHHHTT-EE-TTSTT-EE-SEEEEEEESHHHHHHHHHHHHHHHHHHHHTTPPP-EEEEETTGGGGGTS--GGGGG-HHHHHHHHHHHHHHHTGGG--EEEEEEE-TTS--HHHHHHHHHHHT-TT--EEEEEE-SS-GGGSPPP--SSSPPHHHHGGGS--TTSPPPPTHHHHTT---TTTTS-----PPP-HHHHHHHHHHHHTT--S-------TTTSTTSS-SEEEE-------SSTT-TTTHHHHHHHHHHHHHHHHHHHHHHTS--HHHHSS--S-PPPHHHHHHHHHHHHHHHHHHHHHHHH-SSSTT--HHHHHHHHHHHHHTT--EEEEESS-HHHHHHHHHHHHTHHHHH---TTTEEE-BTTHHHHHHSSSSPPTT--TT---BTTHHHHHHHTT--TT-EEEEEEES-SGGGGGSSSSS--------------------HHHHHHHHHHHH--EEEEEEEEETTT--HHHHHHHHHHHHHHHHHHH-SSHHHHHHHEEEEEEEEE-----GGG--HHHHHHHHTTHHHHHHHHHHHHHHHHHHHHHHHTT--BTTB-TT----SHHHHHHHHHHHHHHH---HHHHHHHHHHHHH-SSPPP-STTTHHHHHHHHTT-SSHHHHHHHHHT-SS--SHHHHHHHHTSSS-HHHHHHHTTTT--SS----------PPP-----------------

Sequence (813 aa):
MEEGLASSSSSEDDADEPPPRAEENLPPLFHEAAGPPPEEETPITERPNPATDFIDAQATTADLARLLTQCDREMYGMPTGDVLGHAGLGSAHFARMFGQLTDQIVEYVRLNQQGATIEATTPGKWRPRAVVFIVGCGTSGRLAFQASRAGNAALKARGHAPMFRHVVAGGDAALFQCVESAEDDGARARDDYDAALAAAGGDAITDAFMIGISAGLSARYVAEMLNRAFDDPKHRFAVAFLGFNPSNQARERAMFHPPSPRFQRRATLLPGVAPVDPTDWMMGKDRPEDVYGPKPIRPASFREVVWRFELDIGGQYCGVGDDDDESTQTMRYRRRLALNPVLGPEAVTGSSRLKGGSATKVILDASIHAAIALACDVKTTEEIGFPIRATRGATALTRDCVCVASRATRAVSQAAQDDDSPLSQARRLIDAAADALRAKAGVHYLASDSVGVGLTCAIDASEQEPTFGAKKTDVRAYVRGGWQVVTGSMRVPAGVDADLDVSESPGFRAAAGSFGADDLIVVFVTGGEDSASKRSSDSDARDGDGDGDGGSSSTSSSSIVDVVADVVAEKGCRVAVVAVGVKGHDDAIARAETIRATFAAAAETAHRTRRAAERATLATCAIEIDPALGPELGCYEEQSQILSFAPRAVELAVKHVANAVSTGAHVLIGKTFGNRMIDLRVSNAKLFRRAARLIEDLTGVSDVDARVALSRAIHGDPAPAVDDAALDAHVRVATGMRRVVPAATLLATGAPWKDVVDARVAVASGESVRVILTRAGFGGKGGGGEGGASASKRAKTTDAAATSKGAAYQFAF

Foldseek 3Di:
DDDDDDDDDDDDDDDDDDPPPPPPPPDPPDDPPPPPPPPPLDWQQQDADPLQLFLLVDPALLVNLLLQLVLLLLQCPDPDDDDDPFHHCVDPVLLVLLLVLLVVLLVQQQQQVVDFDDPPVDPPDTQRQEAEEQEEEALSQLLLLLLLLVLQVLQVVLVTHRRRHGYYQVPLLSLQAHPPASLADLVVLVVSLQVRCVVNPNPSHQAYEYEQEDAQLWRLSSQSNQVCLPVPVSVRYQYEYAYAGDLVRHDDDPPPDDPPVVVVVVVDDDPPDPPDDPVVVVVPPDDVPVVDDDDPPDRGGSNVVSVVLVVVVVVPPPDDDPDPDPPPPPPDPDRYRYHHRHSGYHSFRSPCLRNVSLVSLLSSLLSSLLSSCVNRVDDDCVVPVDDDPDDDRSSRSSSLSSVLLSLLSVLLSVLSNDPPDPQVFLSVLLVLLLQLVLVVHAEEEEEQADQSLLSLQSSLLNCCCQQQVDDSRRYAGAGEVWVCSSVVDPDDDPPHDPLHRRHLQPSVVVSLVPHAASYEYEYEFEQHPPPVVVPPPPDPPDDDDDDDDDDDPDPDPDRSLVSVLQSCLVHVYAYEYEFEYEPPRGDRVVVSVVSLVSNLVSNPNNDPDNVSSVSSRGYYNHGYRYQDDDPVVPDPSSSVSSVVSVVSSSSSSSSSSSNSSSVSSSSNQQCDDSSYRQWGALQYLVVLQSLLVSLCVQQVDDSLLLQCLLQCLQPNPPGDHRDPVCSVVSNVSRRPDTSSSLLSSLCSNPPPSVHSVVSVVLSVPSGHSRVSVVVVVTPPPDDDDDDDDDDDDDDDDDDDDDDDDDDDDDDDD

Organism: Micromonas pusilla (strain CCMP1545) (NCBI:txid564608)